Protein AF-0000000076592496 (afdb_homodimer)

Nearest PDB structures (foldseek):
  2bde-assembly1_A  TM=9.248E-01  e=2.151E-41  Legionella pneumophila
  4ohf-assembly3_C  TM=9.147E-01  e=2.835E-41  Legionella pneumophila subsp. pneumophila str. Philadelphia 1
  4ohf-assembly1_A  TM=8.888E-01  e=1.065E-40  Legionella pneumophila subsp. pneumophila str. Philadelphia 1
  6ddc-assembly1_A  TM=8.504E-01  e=8.341E-35  Homo sapiens
  6ddo-assembly1_B-2  TM=8.497E-01  e=4.130E-34  Homo sapiens

Radius of gyration: 36.66 Å; Cα contacts (8 Å, |Δi|>4): 1957; chains: 2; bounding box: 99×115×131 Å

Foldseek 3Di:
DPPPPDDPPDDPDDPPPDPPPVVVVVPPPPPPDDDDDDDDDDDPDDDDDPPCPVPPPPPPPPPPVPVPPPQPPAQFQDFADPDDDDFQVRDDPPDDDDPQLDWAFLAWAFLVLAFEEEEAVDCFLWNWGQVFLLVLLLQQLLVCCCPVVPADPCSNVDDDDSRADDFQWKAQQFVQKIFFAFQVRQTQWIDRLNHTDDPVRSCVVAVVDPDHDPSDPPRMDGRQDSNCGSLSNSLSVVSVVCVVPVPRRDPPPHSNVVSVSSVVSSVVCVPVCVSLVVCQVPVPSITGAHPLSQVLLVQLVVVNHAYEYDYLAALVSCQSSQQCRNPNDGDPRGDQVSQLSHAAYEYNAPFPCQAPPFDFKWWADNVPRDTAGADLQAHDDPPPVPVDPCVVRVVPCQLPPPCPPVPSGHTYMYYGHVVSVCRNSVNDAQCNYEYEEAGLRRTWASSCVRGNHAYEHAASLVSLLVVLCVVCVVLVVLLVVLVVVLVVLVVVLVVLVVCVVVVVDDPVCVVVSVVVSVVSVVVSVVSVVVSVVSVLVQQVSNPNRGRRNQDDPPGGISSVVSCSPTHRMYHNHNSSSSNDNSRDTDDRDDDDDPVCVVVVVVVPPD/DPPPPDDPPDDPDDPPPDPPPVVVVVPPPPPPDDDDPDDDDDYDDDDDPPPPPVPPPPPPPPPPPPVPPPQPPAQFQDFADPDDDDFQVRDDPPDDDDPQLDWAFLAWAFLVLAFAEEEAVECFLWNWGQVFLLVLLLQQLLVCCCPVVPADPCSNVDDDDSRADDFQWKAQQFVQKIFFAFQVRQTQWMDRLNHTDDPVRSCVVAVVDPDHDPSDPPRMDGRQDSNCGSLSNSLSVVSVVCVVPVPRHDPPPHSNVVSVSSVVSSVVCVPVCVSLVVCQVPVPSITGAHPLSQVLLVQCVVVNHAYEYDYLAALVSVQSSQQCRNPNDGDPRGDQVSQLSHAAYEYNAPFPCQAPPFDFKWWADNVPRDTAGADLQAHDDPDPVPVPPCVVRVVPCQLPPPCPPVPSGHTYMYYGHVVSVCRNSVNDAQCNYEYEEAGLVRTWASSCVRGNHAYEHAASLVSLLVVLCVVCVVLVVLLVVLVVVLVVLVVVLVVLVVCVVVVVDDPVCVVVSVVVSVVSVVVSVVSVVVSVVSVLVQQVSNPNRGRRNQDDPPGGISSVVSCSPTHRMYHNHNSSSSRDNSRDTDDRDDDDDPVCVVVVVVVPPD

InterPro domains:
  IPR008380 HAD-superfamily hydrolase, subfamily IG, 5'-nucleotidase [PF05761] (103-596)
  IPR008380 HAD-superfamily hydrolase, subfamily IG, 5'-nucleotidase [PTHR12103] (95-596)
  IPR008380 HAD-superfamily hydrolase, subfamily IG, 5'-nucleotidase [TIGR02244] (103-477)
  IPR016695 Purine 5'-nucleotidase [PIRSF017434] (98-598)
  IPR023214 HAD superfamily [G3DSA:3.40.50.1000] (99-148)
  IPR023214 HAD superfamily [G3DSA:3.40.50.1000] (265-487)
  IPR036412 HAD-like superfamily [SSF56784] (101-596)

Sequence (1212 aa):
MKLLQTQLHSRLARPSVCSQQLRASLRVCCSVSSSGNGSSSNGSNSSSTSSVSTAATATAATTTQRSAKQAIDYGVIPAPPSSRQAIWTEQVWGASPSLSRQIFCNRSLNMKQIKAIGFDMDYTLAQYKPDTFELLAHSQTVDKLVTAFGYPPELYDFKFDWRYMMRGLIIDKTRGNVIKVDRHKYVKVAYHGFRCLSSEERNAVYNHSAVRDDYEEPAYGMIDTLFSLAEAYLFMQLVELVDKAPGKLPNFSGYAGVYRDVRAAVDLCHRDGSLKRHVAANPSKYIHDDPHLVSMLQMYKRSGRQLFLATNSLWDYTHVVMNYLCGKRVGKAKNDEWLRMFDVVVVGCGKPGFFSERRPLFAVSTRDGALHNTDNGAPIIPLGEEDLPDDILGRGSTMSQLDLGEDDKAAVFQGGNYVDLHQMLGVRAGSEVLYVGDHIYGDILRSKKSLGWRTMLVVPELEQELAVAEATRATQFELKMLRNARSDLDTQIQRLEWAFKQREIPPEALLQNQEQLALLRAEREAVKDRHSRLLLEHHQAFHPIWGQLLKTGYQNSRYGHQIDRFACLYTSHVANLAFYSPDRAYGGRVDYMAHEDVMGLEGMQNMKLLQTQLHSRLARPSVCSQQLRASLRVCCSVSSSGNGSSSNGSNSSSTSSVSTAATATAATTTQRSAKQAIDYGVIPAPPSSRQAIWTEQVWGASPSLSRQIFCNRSLNMKQIKAIGFDMDYTLAQYKPDTFELLAHSQTVDKLVTAFGYPPELYDFKFDWRYMMRGLIIDKTRGNVIKVDRHKYVKVAYHGFRCLSSEERNAVYNHSAVRDDYEEPAYGMIDTLFSLAEAYLFMQLVELVDKAPGKLPNFSGYAGVYRDVRAAVDLCHRDGSLKRHVAANPSKYIHDDPHLVSMLQMYKRSGRQLFLATNSLWDYTHVVMNYLCGKRVGKAKNDEWLRMFDVVVVGCGKPGFFSERRPLFAVSTRDGALHNTDNGAPIIPLGEEDLPDDILGRGSTMSQLDLGEDDKAAVFQGGNYVDLHQMLGVRAGSEVLYVGDHIYGDILRSKKSLGWRTMLVVPELEQELAVAEATRATQFELKMLRNARSDLDTQIQRLEWAFKQREIPPEALLQNQEQLALLRAEREAVKDRHSRLLLEHHQAFHPIWGQLLKTGYQNSRYGHQIDRFACLYTSHVANLAFYSPDRAYGGRVDYMAHEDVMGLEGMQN

Secondary structure (DSSP, 8-state):
-TTTTSSTT-------GGGHHHHHTTSGGGTTTT-------------S-------------------------TTPPPPPPSS----TTTSPTTPPPPGGG-EEESS-EEGGG--EEEE-TBTTTBPBPIIIIIHHHHHHHHHHHHHTT---GGGGGPPP-TTS--TT-EEETTTTEEEEEBTT--EEEEEETTEEPPHHHHIIIIIS-SS-----TTTEEE--STTHHHHHHHHHHHHHHHHH-GGGSTT---HHHHHHHHHHHHHHHHHSSHHHHHHHH-HHHHB---TTHHHHHHHHHHTT-EEEEE-SS-HHHHHHHHHHHHH---GGG--SGGGGG-SEEEES--TTGGGT----EEEE-TTT--EEEEETTEEP--TT-TTS-HHHHTTT--TT-S---S--PPEEEEE--HHHHHHHHT--SGGGEEEEES-IIIIIIHIIIII--EEEEE-TTHHHHHHHHHHTHHHHHHHHHHHHHHHHHHHHHHHHHHHHHTT-S-GGGHHHHHHHHHHHHHHHHHHHHHHHHHHHHHHHHH-TTT--SSEETTEEBHHHHHHHHH-SEEES-GGGGGGS-TT-EEPPPPP--HHHHHTT-GGGG-/--STTSSTT-------GGGHHHHHHHSSTTTT-----------------------------------------TTPPPPPPSS----TTTSPTTPPPPGGG-EEESS-EEGGG--EEEE-TBTTTBPBPIIIIIHHHHHHHHHHHHHTT---GGGGGPPP-TTS--TT-EEETTTTEEEEEBTT--EEEEEETTEEPPHHHHIIIIIS-SS-----TTTEEE--STTHHHHHHHHHHHHHHHHH-GGGSTT---HHHHHHHHHHHHHHHHHSSHHHHHHHH-HHHHB---TTHHHHHHHHHHTT-EEEEE-SS-HHHHHHHHHHHHH---GGG--SGGGGG-SEEEES--TTGGGT----EEEE-TTT--EEEEETTEEP--TT-TTS-HHHHTTT--TT-S---S--PPEEEEE--HHHHHHHHT--SGGGEEEEES-IIIIIIHIIIII--EEEEE-TTHHHHHHHHHHTHHHHHHHHHHHHHHHHHHHHHHHHHHHHHTT-S-GGGHHHHHHHHHHHHHHHHHHHHHHHHHHHHHHHHH-TTT--SSEETTEEBHHHHHHHHH-SEEES-GGGGGGS-TT-EEPPPPP--HHHHHTT-GGGG-

Solvent-accessible surface area (backbone atoms only — not comparable to full-atom values): 67305 Å² total; per-residue (Å²): 135,84,71,90,74,66,76,87,71,73,80,85,72,76,80,82,67,80,69,62,70,67,57,61,76,64,56,68,79,69,72,74,72,83,73,87,74,88,73,94,78,78,92,73,87,89,90,79,89,68,79,72,69,72,74,74,73,74,74,78,74,73,71,71,69,68,72,72,72,73,74,76,68,53,45,63,67,53,72,66,57,83,59,82,70,74,34,47,90,68,42,60,85,87,64,74,68,54,79,67,42,40,75,32,27,51,40,63,42,54,32,74,60,39,51,33,42,34,33,27,42,77,53,31,73,42,41,67,33,51,87,43,41,40,48,48,53,40,52,52,25,46,50,35,34,32,74,74,66,57,36,55,72,70,54,78,70,62,80,85,66,72,38,74,54,65,61,41,30,34,36,34,29,74,81,39,32,41,34,38,36,20,67,84,68,44,64,78,45,41,23,52,30,92,42,71,54,49,72,67,55,42,32,62,69,57,63,65,38,62,65,79,78,84,79,46,75,84,58,23,44,77,28,55,40,83,80,38,38,41,56,52,53,50,49,28,52,49,42,44,45,38,71,76,38,59,82,61,45,69,81,67,64,55,42,43,40,52,48,50,51,52,53,50,22,45,51,47,37,68,67,72,35,60,60,55,52,54,36,54,74,40,43,74,71,27,38,61,68,48,71,44,45,58,59,29,44,48,50,42,45,72,70,65,38,43,30,32,39,52,25,61,52,44,61,74,61,46,54,45,53,44,21,35,72,65,64,68,26,54,73,86,64,47,68,72,67,59,34,49,61,28,57,34,34,30,22,33,30,48,64,51,47,22,66,79,41,86,45,72,39,26,38,42,39,86,87,77,61,50,76,37,69,34,58,88,74,34,72,58,71,56,89,86,52,68,80,52,54,66,82,77,46,35,64,82,27,49,77,82,35,48,75,58,50,103,53,74,44,32,56,42,32,34,38,18,28,54,67,53,51,29,59,61,68,70,54,84,39,29,63,24,29,36,40,35,22,38,33,53,61,53,48,26,40,45,36,30,75,67,39,41,30,37,26,31,36,32,37,35,53,48,42,54,52,52,52,47,50,62,73,39,46,68,57,54,50,48,47,52,51,38,51,52,49,40,52,52,41,49,52,52,48,50,49,51,50,48,34,59,74,66,66,65,57,53,79,90,48,42,63,61,52,49,52,49,48,51,50,49,51,52,49,38,51,52,42,50,51,50,40,52,53,51,48,49,51,56,30,39,67,50,16,76,84,76,23,44,69,51,33,42,86,56,35,33,6,38,44,33,43,47,43,60,72,48,24,27,25,37,26,28,48,62,45,37,58,34,52,42,61,82,61,41,66,45,67,37,53,70,60,79,53,50,62,42,53,75,70,47,62,63,28,68,74,121,139,81,74,89,74,70,76,86,68,76,80,85,72,76,83,81,64,81,68,59,70,63,55,62,75,61,55,66,78,68,73,74,68,86,81,83,84,85,76,91,82,85,89,88,88,88,89,73,88,72,75,71,73,71,70,76,72,76,70,79,73,72,73,71,71,66,71,72,71,74,72,77,67,54,45,63,68,55,72,62,57,84,61,81,68,75,35,47,88,67,43,63,87,88,63,74,70,56,79,66,44,41,76,32,27,54,40,63,42,53,33,75,60,40,51,33,42,33,34,27,43,79,53,31,74,43,41,65,33,52,86,43,41,41,49,50,52,40,53,51,26,45,50,34,34,31,73,74,67,56,36,55,72,70,55,76,69,62,78,84,65,74,38,74,54,65,59,44,32,36,35,34,29,73,80,40,31,41,34,38,36,19,66,84,68,44,63,78,45,41,24,51,30,92,43,70,53,49,72,67,55,42,33,63,70,58,62,65,37,62,66,79,77,83,79,45,75,84,59,23,44,77,27,57,39,83,82,38,38,42,55,52,52,49,49,30,53,48,42,45,46,39,72,76,39,58,81,60,45,70,81,67,64,55,42,42,42,52,47,50,51,51,54,50,23,45,50,45,36,67,69,72,35,62,59,55,52,54,38,54,72,39,45,76,70,27,38,61,66,48,71,44,43,59,59,29,44,50,50,43,45,73,71,66,38,43,30,32,38,52,25,60,50,44,62,74,59,46,54,44,54,44,22,34,72,62,66,69,27,55,74,87,64,46,68,71,68,58,34,48,61,27,57,34,33,32,22,34,30,48,64,51,47,22,66,78,41,88,47,73,40,24,38,42,39,87,87,77,60,50,76,38,69,33,58,88,77,33,69,58,70,55,91,86,51,69,78,54,57,66,82,76,42,38,62,82,26,49,78,81,35,48,73,57,49,103,54,72,45,32,56,42,31,34,39,17,29,55,66,53,50,29,60,61,70,70,53,84,37,30,63,26,29,36,38,34,23,38,33,54,61,53,48,26,40,45,37,29,76,67,39,41,31,38,26,30,36,32,37,36,54,48,41,54,53,51,53,47,51,64,74,39,45,67,59,54,50,50,47,52,51,36,52,51,50,41,52,53,42,47,53,53,47,50,50,53,51,48,33,59,75,67,64,67,60,53,79,89,48,43,65,61,51,50,52,49,48,50,50,50,53,51,50,38,49,51,42,48,50,51,40,53,52,50,49,50,52,56,30,39,67,50,17,76,84,75,23,44,68,51,32,43,86,55,33,32,7,40,44,32,43,47,44,60,72,47,25,26,25,38,26,28,48,63,44,36,59,31,54,42,63,79,61,42,64,46,67,37,53,70,60,77,55,51,64,42,53,74,68,48,63,65,28,68,75,121

Organism: Tetradesmus obliquus (NCBI:txid3088)

pLDDT: mean 81.28, std 25.03, range [15.9, 98.56]

Structure (mmCIF, N/CA/C/O backbone):
data_AF-0000000076592496-model_v1
#
loop_
_entity.id
_entity.type
_entity.pdbx_description
1 polymer "5'-nucleotidase"
#
loop_
_atom_site.group_PDB
_atom_site.id
_atom_site.type_symbol
_atom_site.label_atom_id
_atom_site.label_alt_id
_atom_site.label_comp_id
_atom_site.label_asym_id
_atom_site.label_entity_id
_atom_site.label_seq_id
_atom_site.pdbx_PDB_ins_code
_atom_site.Cartn_x
_atom_site.Cartn_y
_atom_site.Cartn_z
_atom_site.occupancy
_atom_site.B_iso_or_equiv
_atom_site.auth_seq_id
_atom_site.auth_comp_id
_atom_site.auth_asym_id
_atom_site.auth_atom_id
_atom_site.pdbx_PDB_model_num
ATOM 1 N N . MET A 1 1 ? -12.195 -58.344 -6.844 1 19.77 1 MET A N 1
ATOM 2 C CA . MET A 1 1 ? -13.336 -59.156 -6.418 1 19.77 1 MET A CA 1
ATOM 3 C C . MET A 1 1 ? -13.625 -58.938 -4.934 1 19.77 1 MET A C 1
ATOM 5 O O . MET A 1 1 ? -12.812 -58.375 -4.215 1 19.77 1 MET A O 1
ATOM 9 N N . LYS A 1 2 ? -14.148 -60.031 -4.012 1 22.3 2 LYS A N 1
ATOM 10 C CA . LYS A 1 2 ? -15.07 -60.094 -2.887 1 22.3 2 LYS A CA 1
ATOM 11 C C . LYS A 1 2 ? -14.422 -59.562 -1.611 1 22.3 2 LYS A C 1
ATOM 13 O O . LYS A 1 2 ? -15.078 -58.938 -0.785 1 22.3 2 LYS A O 1
ATOM 18 N N . LEU A 1 3 ? -13.305 -60.094 -1.24 1 20.16 3 LEU A N 1
ATOM 19 C CA . LEU A 1 3 ? -12.922 -60.219 0.161 1 20.16 3 LEU A CA 1
ATOM 20 C C . LEU A 1 3 ? -12.469 -58.906 0.733 1 20.16 3 LEU A C 1
ATOM 22 O O . LEU A 1 3 ? -12.617 -58.656 1.931 1 20.16 3 LEU A O 1
ATOM 26 N N . LEU A 1 4 ? -11.516 -58.25 0.056 1 20.33 4 LEU A N 1
ATOM 27 C CA . LEU A 1 4 ? -10.633 -57.344 0.769 1 20.33 4 LEU A CA 1
ATOM 28 C C . LEU A 1 4 ? -11.359 -56.062 1.142 1 20.33 4 LEU A C 1
ATOM 30 O O . LEU A 1 4 ? -10.961 -54.969 0.724 1 20.33 4 LEU A O 1
ATOM 34 N N . GLN A 1 5 ? -12.852 -56 0.974 1 20.48 5 GLN A N 1
ATOM 35 C CA . GLN A 1 5 ? -13.781 -54.875 1.119 1 20.48 5 GLN A CA 1
ATOM 36 C C . GLN A 1 5 ? -13.82 -54.375 2.561 1 20.48 5 GLN A C 1
ATOM 38 O O . GLN A 1 5 ? -14.492 -53.406 2.863 1 20.48 5 GLN A O 1
ATOM 43 N N . THR A 1 6 ? -13.555 -55.25 3.555 1 21.34 6 THR A N 1
ATOM 44 C CA . THR A 1 6 ? -14.156 -55.156 4.883 1 21.34 6 THR A CA 1
ATOM 45 C C . THR A 1 6 ? -13.562 -54 5.676 1 21.34 6 THR A C 1
ATOM 47 O O . THR A 1 6 ? -14.273 -53.312 6.391 1 21.34 6 THR A O 1
ATOM 50 N N . GLN A 1 7 ? -12.219 -53.969 5.957 1 20.95 7 GLN A N 1
ATOM 51 C CA . GLN A 1 7 ? -11.703 -53.594 7.273 1 20.95 7 GLN A CA 1
ATOM 52 C C . GLN A 1 7 ? -11.719 -52.094 7.469 1 20.95 7 GLN A C 1
ATOM 54 O O . GLN A 1 7 ? -11.414 -51.594 8.555 1 20.95 7 GLN A O 1
ATOM 59 N N . LEU A 1 8 ? -11.586 -51.281 6.453 1 22.09 8 LEU A N 1
ATOM 60 C CA . LEU A 1 8 ? -11.031 -49.969 6.77 1 22.09 8 LEU A CA 1
ATOM 61 C C . LEU A 1 8 ? -12.062 -49.094 7.48 1 22.09 8 LEU A C 1
ATOM 63 O O . LEU A 1 8 ? -12.188 -47.906 7.184 1 22.09 8 LEU A O 1
ATOM 67 N N . HIS A 1 9 ? -13.312 -49.594 7.906 1 23.2 9 HIS A N 1
ATOM 68 C CA . HIS A 1 9 ? -14.445 -48.781 8.359 1 23.2 9 HIS A CA 1
ATOM 69 C C . HIS A 1 9 ? -14.156 -48.125 9.711 1 23.2 9 HIS A C 1
ATOM 71 O O . HIS A 1 9 ? -15.062 -47.594 10.344 1 23.2 9 HIS A O 1
ATOM 77 N N . SER A 1 10 ? -13.18 -48.625 10.492 1 22.69 10 SER A N 1
ATOM 78 C CA . SER A 1 10 ? -13.43 -48.469 11.922 1 22.69 10 SER A CA 1
ATOM 79 C C . SER A 1 10 ? -13.711 -47.031 12.289 1 22.69 10 SER A C 1
ATOM 81 O O . SER A 1 10 ? -14.742 -46.719 12.875 1 22.69 10 SER A O 1
ATOM 83 N N . ARG A 1 11 ? -12.906 -46.281 13.328 1 22.69 11 ARG A N 1
ATOM 84 C CA . ARG A 1 11 ? -12.961 -45.656 14.656 1 22.69 11 ARG A CA 1
ATOM 85 C C . ARG A 1 11 ? -12.984 -44.156 14.57 1 22.69 11 ARG A C 1
ATOM 87 O O . ARG A 1 11 ? -11.93 -43.5 14.547 1 22.69 11 ARG A O 1
ATOM 94 N N . LEU A 1 12 ? -13.688 -43.469 13.703 1 26.48 12 LEU A N 1
ATOM 95 C CA . LEU A 1 12 ? -13.547 -42.031 13.742 1 26.48 12 LEU A CA 1
ATOM 96 C C . LEU A 1 12 ? -14.031 -41.469 15.078 1 26.48 12 LEU A C 1
ATOM 98 O O . LEU A 1 12 ? -15.234 -41.281 15.281 1 26.48 12 LEU A O 1
ATOM 102 N N . ALA A 1 13 ? -13.695 -42.062 16.312 1 23.81 13 ALA A N 1
ATOM 103 C CA . ALA A 1 13 ? -14.219 -41.562 17.578 1 23.81 13 ALA A CA 1
ATOM 104 C C . ALA A 1 13 ? -13.859 -40.094 17.766 1 23.81 13 ALA A C 1
ATOM 106 O O . ALA A 1 13 ? -12.789 -39.656 17.344 1 23.81 13 ALA A O 1
ATOM 107 N N . ARG A 1 14 ? -14.758 -39.281 18.25 1 28.3 14 ARG A N 1
ATOM 108 C CA . ARG A 1 14 ? -14.945 -37.875 18.531 1 28.3 14 ARG A CA 1
ATOM 109 C C . ARG A 1 14 ? -13.953 -37.375 19.578 1 28.3 14 ARG A C 1
ATOM 111 O O . ARG A 1 14 ? -13.93 -37.875 20.703 1 28.3 14 ARG A O 1
ATOM 118 N N . PRO A 1 15 ? -12.633 -37.125 19.406 1 27.03 15 PRO A N 1
ATOM 119 C CA . PRO A 1 15 ? -12.031 -36.719 20.672 1 27.03 15 PRO A CA 1
ATOM 120 C C . PRO A 1 15 ? -12.742 -35.5 21.281 1 27.03 15 PRO A C 1
ATOM 122 O O . PRO A 1 15 ? -13.305 -34.688 20.562 1 27.03 15 PRO A O 1
ATOM 125 N N . SER A 1 16 ? -13.414 -35.562 22.547 1 25.66 16 SER A N 1
ATOM 126 C CA . SER A 1 16 ? -14.078 -34.656 23.484 1 25.66 16 SER A CA 1
ATOM 127 C C . SER A 1 16 ? -13.234 -33.438 23.75 1 25.66 16 SER A C 1
ATOM 129 O O . SER A 1 16 ? -13.539 -32.656 24.656 1 25.66 16 SER A O 1
ATOM 131 N N . VAL A 1 17 ? -12.102 -33.219 23.188 1 24.44 17 VAL A N 1
ATOM 132 C CA . VAL A 1 17 ? -11.148 -32.406 23.906 1 24.44 17 VAL A CA 1
ATOM 133 C C . VAL A 1 17 ? -11.688 -30.984 24.047 1 24.44 17 VAL A C 1
ATOM 135 O O . VAL A 1 17 ? -11.703 -30.422 25.141 1 24.44 17 VAL A O 1
ATOM 138 N N . CYS A 1 18 ? -11.625 -30.062 23.062 1 26.5 18 CYS A N 1
ATOM 139 C CA . CYS A 1 18 ? -11.148 -28.703 23.281 1 26.5 18 CYS A CA 1
ATOM 140 C C . CYS A 1 18 ? -12.289 -27.781 23.672 1 26.5 18 CYS A C 1
ATOM 142 O O . CYS A 1 18 ? -12.148 -26.547 23.641 1 26.5 18 CYS A O 1
ATOM 144 N N . SER A 1 19 ? -13.523 -28.234 23.969 1 27.52 19 SER A N 1
ATOM 145 C CA . SER A 1 19 ? -14.578 -27.281 24.328 1 27.52 19 SER A CA 1
ATOM 146 C C . SER A 1 19 ? -14.273 -26.578 25.641 1 27.52 19 SER A C 1
ATOM 148 O O . SER A 1 19 ? -14.93 -25.594 25.984 1 27.52 19 SER A O 1
ATOM 150 N N . GLN A 1 20 ? -13.562 -27.219 26.594 1 26.38 20 GLN A N 1
ATOM 151 C CA . GLN A 1 20 ? -13.602 -26.734 27.969 1 26.38 20 GLN A CA 1
ATOM 152 C C . GLN A 1 20 ? -12.93 -25.375 28.094 1 26.38 20 GLN A C 1
ATOM 154 O O . GLN A 1 20 ? -13.273 -24.594 28.984 1 26.38 20 GLN A O 1
ATOM 159 N N . GLN A 1 21 ? -11.883 -25.156 27.375 1 26.3 21 GLN A N 1
ATOM 160 C CA . GLN A 1 21 ? -11.141 -23.984 27.812 1 26.3 21 GLN A CA 1
ATOM 161 C C . GLN A 1 21 ? -11.875 -22.703 27.453 1 26.3 21 GLN A C 1
ATOM 163 O O . GLN A 1 21 ? -11.578 -21.625 27.984 1 26.3 21 GLN A O 1
ATOM 168 N N . LEU A 1 22 ? -12.719 -22.734 26.438 1 28.8 22 LEU A N 1
ATOM 169 C CA . LEU A 1 22 ? -13.32 -21.438 26.109 1 28.8 22 LEU A CA 1
ATOM 170 C C . LEU A 1 22 ? -14.414 -21.078 27.109 1 28.8 22 LEU A C 1
ATOM 172 O O . LEU A 1 22 ? -14.922 -19.953 27.109 1 28.8 22 LEU A O 1
ATOM 176 N N . ARG A 1 23 ? -15.086 -22.078 27.844 1 26.06 23 ARG A N 1
ATOM 177 C CA . ARG A 1 23 ? -16.172 -21.719 28.766 1 26.06 23 ARG A CA 1
ATOM 178 C C . ARG A 1 23 ? -15.633 -20.906 29.938 1 26.06 23 ARG A C 1
ATOM 180 O O . ARG A 1 23 ? -16.375 -20.125 30.547 1 26.06 23 ARG A O 1
ATOM 187 N N . ALA A 1 24 ? -14.469 -21.297 30.531 1 27.55 24 ALA A N 1
ATOM 188 C CA . ALA A 1 24 ? -14.133 -20.688 31.812 1 27.55 24 ALA A CA 1
ATOM 189 C C . ALA A 1 24 ? -13.984 -19.172 31.672 1 27.55 24 ALA A C 1
ATOM 191 O O . ALA A 1 24 ? -14.359 -18.422 32.562 1 27.55 24 ALA A O 1
ATOM 192 N N . SER A 1 25 ? -13.227 -18.766 30.594 1 27.38 25 SER A N 1
ATOM 193 C CA . SER A 1 25 ? -12.875 -17.359 30.688 1 27.38 25 SER A CA 1
ATOM 194 C C . SER A 1 25 ? -14.102 -16.469 30.453 1 27.38 25 SER A C 1
ATOM 196 O O . SER A 1 25 ? -14.023 -15.25 30.594 1 27.38 25 SER A O 1
ATOM 198 N N . LEU A 1 26 ? -15.18 -17.062 29.906 1 26.59 26 LEU A N 1
ATOM 199 C CA . LEU A 1 26 ? -16.25 -16.078 29.734 1 26.59 26 LEU A CA 1
ATOM 200 C C . LEU A 1 26 ? -17 -15.867 31.031 1 26.59 26 LEU A C 1
ATOM 202 O O . LEU A 1 26 ? -17.969 -15.109 31.078 1 26.59 26 LEU A O 1
ATOM 206 N N . ARG A 1 27 ? -17.016 -16.922 32.062 1 26 27 ARG A N 1
ATOM 207 C CA . ARG A 1 27 ? -17.891 -16.781 33.219 1 26 27 ARG A CA 1
ATOM 208 C C . ARG A 1 27 ? -17.531 -15.531 34.031 1 26 27 ARG A C 1
ATOM 210 O O . ARG A 1 27 ? -18.109 -15.297 35.094 1 26 27 ARG A O 1
ATOM 217 N N . VAL A 1 28 ? -16.281 -15.016 34 1 23.67 28 VAL A N 1
ATOM 218 C CA . VAL A 1 28 ? -16.047 -14.117 35.125 1 23.67 28 VAL A CA 1
ATOM 219 C C . VAL A 1 28 ? -17.156 -13.094 35.219 1 23.67 28 VAL A C 1
ATOM 221 O O . VAL A 1 28 ? -17.625 -12.758 36.312 1 23.67 28 VAL A O 1
ATOM 224 N N . CYS A 1 29 ? -17.578 -12.438 34.094 1 22.77 29 CYS A N 1
ATOM 225 C CA . CYS A 1 29 ? -18.094 -11.133 34.531 1 22.77 29 CYS A CA 1
ATOM 226 C C . CYS A 1 29 ? -19.531 -11.234 35 1 22.77 29 CYS A C 1
ATOM 228 O O . CYS A 1 29 ? -20.141 -10.219 35.344 1 22.77 29 CYS A O 1
ATOM 230 N N . CYS A 1 30 ? -20.281 -12.383 34.75 1 21.09 30 CYS A N 1
ATOM 231 C CA . CYS A 1 30 ? -21.688 -12.094 34.938 1 21.09 30 CYS A CA 1
ATOM 232 C C . CYS A 1 30 ? -22.047 -12.18 36.438 1 21.09 30 CYS A C 1
ATOM 234 O O . CYS A 1 30 ? -23.234 -12.102 36.781 1 21.09 30 CYS A O 1
ATOM 236 N N . SER A 1 31 ? -21.297 -12.844 37.312 1 21.41 31 SER A N 1
ATOM 237 C CA . SER A 1 31 ? -21.953 -13.391 38.5 1 21.41 31 SER A CA 1
ATOM 238 C C . SER A 1 31 ? -22.469 -12.281 39.406 1 21.41 31 SER A C 1
ATOM 240 O O . SER A 1 31 ? -22.875 -12.539 40.531 1 21.41 31 SER A O 1
ATOM 242 N N . VAL A 1 32 ? -22.656 -10.945 39.156 1 19.58 32 VAL A N 1
ATOM 243 C CA . VAL A 1 32 ? -22.75 -10.133 40.375 1 19.58 32 VAL A CA 1
ATOM 244 C C . VAL A 1 32 ? -24.062 -10.43 41.094 1 19.58 32 VAL A C 1
ATOM 246 O O . VAL A 1 32 ? -24.172 -10.258 42.312 1 19.58 32 VAL A O 1
ATOM 249 N N . SER A 1 33 ? -25.297 -10.625 40.5 1 18.69 33 SER A N 1
ATOM 250 C CA . SER A 1 33 ? -26.328 -9.852 41.188 1 18.69 33 SER A CA 1
ATOM 251 C C . SER A 1 33 ? -26.875 -10.602 42.375 1 18.69 33 SER A C 1
ATOM 253 O O . SER A 1 33 ? -27.625 -10.031 43.188 1 18.69 33 SER A O 1
ATOM 255 N N . SER A 1 34 ? -27.141 -11.883 42.531 1 18.92 34 SER A N 1
ATOM 256 C CA . SER A 1 34 ? -28.375 -12.188 43.25 1 18.92 34 SER A CA 1
ATOM 257 C C . SER A 1 34 ? -28.156 -12.227 44.75 1 18.92 34 SER A C 1
ATOM 259 O O . SER A 1 34 ? -29 -12.734 45.5 1 18.92 34 SER A O 1
ATOM 261 N N . SER A 1 35 ? -27.438 -11.242 45.5 1 17.16 35 SER A N 1
ATOM 262 C CA . SER A 1 35 ? -26.969 -11.727 46.781 1 17.16 35 SER A CA 1
ATOM 263 C C . SER A 1 35 ? -28.125 -12 47.75 1 17.16 35 SER A C 1
ATOM 265 O O . SER A 1 35 ? -28.188 -13.055 48.375 1 17.16 35 SER A O 1
ATOM 267 N N . GLY A 1 36 ? -28.922 -11.008 48.438 1 16.64 36 GLY A N 1
ATOM 268 C CA . GLY A 1 36 ? -28.797 -10.945 49.906 1 16.64 36 GLY A CA 1
ATOM 269 C C . GLY A 1 36 ? -29.906 -11.68 50.625 1 16.64 36 GLY A C 1
ATOM 270 O O . GLY A 1 36 ? -31.094 -11.445 50.344 1 16.64 36 GLY A O 1
ATOM 271 N N . ASN A 1 37 ? -29.797 -12.75 51.25 1 17.2 37 ASN A N 1
ATOM 272 C CA . ASN A 1 37 ? -30.547 -13.789 51.938 1 17.2 37 ASN A CA 1
ATOM 273 C C . ASN A 1 37 ? -30.984 -13.32 53.344 1 17.2 37 ASN A C 1
ATOM 275 O O . ASN A 1 37 ? -31.406 -14.133 54.156 1 17.2 37 ASN A O 1
ATOM 279 N N . GLY A 1 38 ? -31.094 -11.977 53.812 1 16.7 38 GLY A N 1
ATOM 280 C CA . GLY A 1 38 ? -30.906 -11.984 55.25 1 16.7 38 GLY A CA 1
ATOM 281 C C . GLY A 1 38 ? -32.094 -12.594 56 1 16.7 38 GLY A C 1
ATOM 282 O O . GLY A 1 38 ? -33.219 -12.453 55.594 1 16.7 38 GLY A O 1
ATOM 283 N N . SER A 1 39 ? -31.984 -13.391 57.031 1 16.95 39 SER A N 1
ATOM 284 C CA . SER A 1 39 ? -32.594 -14.445 57.844 1 16.95 39 SER A CA 1
ATOM 285 C C . SER A 1 39 ? -33.344 -13.859 59.062 1 16.95 39 SER A C 1
ATOM 287 O O . SER A 1 39 ? -34 -14.594 59.781 1 16.95 39 SER A O 1
ATOM 289 N N . SER A 1 40 ? -33.344 -12.508 59.531 1 16.66 40 SER A N 1
ATOM 290 C CA . SER A 1 40 ? -33.219 -12.43 61 1 16.66 40 SER A CA 1
ATOM 291 C C . SER A 1 40 ? -34.531 -12.727 61.688 1 16.66 40 SER A C 1
ATOM 293 O O . SER A 1 40 ? -35.562 -12.164 61.344 1 16.66 40 SER A O 1
ATOM 295 N N . SER A 1 41 ? -34.688 -13.703 62.5 1 16.25 41 SER A N 1
ATOM 296 C CA . SER A 1 41 ? -35.688 -14.461 63.25 1 16.25 41 SER A CA 1
ATOM 297 C C . SER A 1 41 ? -36.25 -13.664 64.438 1 16.25 41 SER A C 1
ATOM 299 O O . SER A 1 41 ? -37.438 -13.523 64.562 1 16.25 41 SER A O 1
ATOM 301 N N . ASN A 1 42 ? -35.625 -13.43 65.688 1 15.91 42 ASN A N 1
ATOM 302 C CA . ASN A 1 42 ? -36.062 -14.117 66.875 1 15.91 42 ASN A CA 1
ATOM 303 C C . ASN A 1 42 ? -36.75 -13.156 67.875 1 15.91 42 ASN A C 1
ATOM 305 O O . ASN A 1 42 ? -37.406 -13.594 68.812 1 15.91 42 ASN A O 1
ATOM 309 N N . GLY A 1 43 ? -36.594 -11.781 68.188 1 16.38 43 GLY A N 1
ATOM 310 C CA . GLY A 1 43 ? -36.438 -11.375 69.562 1 16.38 43 GLY A CA 1
ATOM 311 C C . GLY A 1 43 ? -37.719 -11.328 70.375 1 16.38 43 GLY A C 1
ATOM 312 O O . GLY A 1 43 ? -38.719 -10.75 69.875 1 16.38 43 GLY A O 1
ATOM 313 N N . SER A 1 44 ? -38.094 -12.156 71.438 1 17.27 44 SER A N 1
ATOM 314 C CA . SER A 1 44 ? -39.188 -12.188 72.375 1 17.27 44 SER A CA 1
ATOM 315 C C . SER A 1 44 ? -39 -11.133 73.5 1 17.27 44 SER A C 1
ATOM 317 O O . SER A 1 44 ? -39.844 -11 74.375 1 17.27 44 SER A O 1
ATOM 319 N N . ASN A 1 45 ? -37.969 -10.477 73.75 1 15.95 45 ASN A N 1
ATOM 320 C CA . ASN A 1 45 ? -37.812 -10.172 75.188 1 15.95 45 ASN A CA 1
ATOM 321 C C . ASN A 1 45 ? -38.969 -9.32 75.688 1 15.95 45 ASN A C 1
ATOM 323 O O . ASN A 1 45 ? -39.625 -8.656 74.938 1 15.95 45 ASN A O 1
ATOM 327 N N . SER A 1 46 ? -39.281 -9.164 77.25 1 19.22 46 SER A N 1
ATOM 328 C CA . SER A 1 46 ? -39.875 -8.82 78.562 1 19.22 46 SER A CA 1
ATOM 329 C C . SER A 1 46 ? -39.875 -7.312 78.75 1 19.22 46 SER A C 1
ATOM 331 O O . SER A 1 46 ? -39.25 -6.566 78 1 19.22 46 SER A O 1
ATOM 333 N N . SER A 1 47 ? -39.906 -6.867 80.125 1 19.17 47 SER A N 1
ATOM 334 C CA . SER A 1 47 ? -40.531 -5.859 81 1 19.17 47 SER A CA 1
ATOM 335 C C . SER A 1 47 ? -39.875 -4.492 80.812 1 19.17 47 SER A C 1
ATOM 337 O O . SER A 1 47 ? -40.562 -3.479 80.688 1 19.17 47 SER A O 1
ATOM 339 N N . SER A 1 48 ? -38.75 -4.324 81.625 1 18.64 48 SER A N 1
ATOM 340 C CA . SER A 1 48 ? -37.969 -3.297 82.312 1 18.64 48 SER A CA 1
ATOM 341 C C . SER A 1 48 ? -37.5 -2.223 81.312 1 18.64 48 SER A C 1
ATOM 343 O O . SER A 1 48 ? -37.5 -2.441 80.125 1 18.64 48 SER A O 1
ATOM 345 N N . THR A 1 49 ? -36.875 -1.081 81.812 1 19.97 49 THR A N 1
ATOM 346 C CA . THR A 1 49 ? -36.5 0.322 81.688 1 19.97 49 THR A CA 1
ATOM 347 C C . THR A 1 49 ? -35.562 0.529 80.5 1 19.97 49 THR A C 1
ATOM 349 O O . THR A 1 49 ? -35.125 1.646 80.25 1 19.97 49 THR A O 1
ATOM 352 N N . SER A 1 50 ? -35.062 -0.629 80.062 1 18.81 50 SER A N 1
ATOM 353 C CA . SER A 1 50 ? -33.688 -0.797 79.688 1 18.81 50 SER A CA 1
ATOM 354 C C . SER A 1 50 ? -33.344 0.044 78.438 1 18.81 50 SER A C 1
ATOM 356 O O . SER A 1 50 ? -34.156 0.134 77.5 1 18.81 50 SER A O 1
ATOM 358 N N . SER A 1 51 ? -32.188 0.899 78.625 1 19.92 51 SER A N 1
ATOM 359 C CA . SER A 1 51 ? -31.656 2.1 78 1 19.92 51 SER A CA 1
ATOM 360 C C . SER A 1 51 ? -31.484 1.91 76.5 1 19.92 51 SER A C 1
ATOM 362 O O . SER A 1 51 ? -30.719 1.04 76.062 1 19.92 51 SER A O 1
ATOM 364 N N . VAL A 1 52 ? -32.5 2.053 75.875 1 19.25 52 VAL A N 1
ATOM 365 C CA . VAL A 1 52 ? -32.906 1.652 74.5 1 19.25 52 VAL A CA 1
ATOM 366 C C . VAL A 1 52 ? -31.891 2.189 73.5 1 19.25 52 VAL A C 1
ATOM 368 O O . VAL A 1 52 ? -31.969 3.35 73.125 1 19.25 52 VAL A O 1
ATOM 371 N N . SER A 1 53 ? -30.516 2.033 74 1 18.44 53 SER A N 1
ATOM 372 C CA . SER A 1 53 ? -29.562 2.818 73.188 1 18.44 53 SER A CA 1
ATOM 373 C C . SER A 1 53 ? -29.688 2.494 71.75 1 18.44 53 SER A C 1
ATOM 375 O O . SER A 1 53 ? -29.453 1.356 71.312 1 18.44 53 SER A O 1
ATOM 377 N N . THR A 1 54 ? -30.766 2.865 71.188 1 18.84 54 THR A N 1
ATOM 378 C CA . THR A 1 54 ? -31.156 2.578 69.812 1 18.84 54 THR A CA 1
ATOM 379 C C . THR A 1 54 ? -29.984 2.842 68.875 1 18.84 54 THR A C 1
ATOM 381 O O . THR A 1 54 ? -29.609 3.992 68.625 1 18.84 54 THR A O 1
ATOM 384 N N . ALA A 1 55 ? -28.938 1.977 69 1 20.86 55 ALA A N 1
ATOM 385 C CA . ALA A 1 55 ? -27.75 2.266 68.25 1 20.86 55 ALA A CA 1
ATOM 386 C C . ALA A 1 55 ? -28.109 2.416 66.75 1 20.86 55 ALA A C 1
ATOM 388 O O . ALA A 1 55 ? -28.828 1.583 66.188 1 20.86 55 ALA A O 1
ATOM 389 N N . ALA A 1 56 ? -28 3.652 66.188 1 20.31 56 ALA A N 1
ATOM 390 C CA . ALA A 1 56 ? -28.125 4.262 64.875 1 20.31 56 ALA A CA 1
ATOM 391 C C . ALA A 1 56 ? -27.375 3.461 63.812 1 20.31 56 ALA A C 1
ATOM 393 O O . ALA A 1 56 ? -26.141 3.385 63.844 1 20.31 56 ALA A O 1
ATOM 394 N N . THR A 1 57 ? -27.688 2.287 63.688 1 19.44 57 THR A N 1
ATOM 395 C CA . THR A 1 57 ? -26.875 1.52 62.75 1 19.44 57 THR A CA 1
ATOM 396 C C . THR A 1 57 ? -26.672 2.289 61.438 1 19.44 57 THR A C 1
ATOM 398 O O . THR A 1 57 ? -27.641 2.701 60.812 1 19.44 57 THR A O 1
ATOM 401 N N . ALA A 1 58 ? -25.516 2.973 61.25 1 20.48 58 ALA A N 1
ATOM 402 C CA . ALA A 1 58 ? -25.047 3.725 60.094 1 20.48 58 ALA A CA 1
ATOM 403 C C . ALA A 1 58 ? -25.109 2.873 58.844 1 20.48 58 ALA A C 1
ATOM 405 O O . ALA A 1 58 ? -24.422 1.853 58.719 1 20.48 58 ALA A O 1
ATOM 406 N N . THR A 1 59 ? -26.219 2.561 58.375 1 21.2 59 THR A N 1
ATOM 407 C CA . THR A 1 59 ? -26.297 1.891 57.062 1 21.2 59 THR A CA 1
ATOM 408 C C . THR A 1 59 ? -25.25 2.439 56.125 1 21.2 59 THR A C 1
ATOM 410 O O . THR A 1 59 ? -25.172 3.648 55.875 1 21.2 59 THR A O 1
ATOM 413 N N . ALA A 1 60 ? -24.094 1.854 56.031 1 23.02 60 ALA A N 1
ATOM 414 C CA . ALA A 1 60 ? -23.016 2.215 55.094 1 23.02 60 ALA A CA 1
ATOM 415 C C . ALA A 1 60 ? -23.547 2.408 53.688 1 23.02 60 ALA A C 1
ATOM 417 O O . ALA A 1 60 ? -24.078 1.474 53.094 1 23.02 60 ALA A O 1
ATOM 418 N N . ALA A 1 61 ? -24.062 3.574 53.344 1 23.05 61 ALA A N 1
ATOM 419 C CA . ALA A 1 61 ? -24.281 4.09 52 1 23.05 61 ALA A CA 1
ATOM 420 C C . ALA A 1 61 ? -23.125 3.734 51.062 1 23.05 61 ALA A C 1
ATOM 422 O O . ALA A 1 61 ? -22.031 4.289 51.188 1 23.05 61 ALA A O 1
ATOM 423 N N . THR A 1 62 ? -22.891 2.471 50.844 1 25.05 62 THR A N 1
ATOM 424 C CA . THR A 1 62 ? -21.875 2.199 49.844 1 25.05 62 THR A CA 1
ATOM 425 C C . THR A 1 62 ? -22.125 3.025 48.594 1 25.05 62 THR A C 1
ATOM 427 O O . THR A 1 62 ? -23.156 2.881 47.938 1 25.05 62 THR A O 1
ATOM 430 N N . THR A 1 63 ? -21.688 4.281 48.594 1 23.25 63 THR A N 1
ATOM 431 C CA . THR A 1 63 ? -21.578 5.117 47.406 1 23.25 63 THR A CA 1
ATOM 432 C C . THR A 1 63 ? -20.984 4.332 46.25 1 23.25 63 THR A C 1
ATOM 434 O O . THR A 1 63 ? -19.812 3.953 46.312 1 23.25 63 THR A O 1
ATOM 437 N N . THR A 1 64 ? -21.734 3.391 45.781 1 26.88 64 THR A N 1
ATOM 438 C CA . THR A 1 64 ? -21.266 2.885 44.469 1 26.88 64 THR A CA 1
ATOM 439 C C . THR A 1 64 ? -20.875 4.035 43.562 1 26.88 64 THR A C 1
ATOM 441 O O . THR A 1 64 ? -21.734 4.805 43.125 1 26.88 64 THR A O 1
ATOM 444 N N . GLN A 1 65 ? -19.844 4.711 43.875 1 21.62 65 GLN A N 1
ATOM 445 C CA . GLN A 1 65 ? -19.266 5.605 42.906 1 21.62 65 GLN A CA 1
ATOM 446 C C . GLN A 1 65 ? -19.234 4.961 41.5 1 21.62 65 GLN A C 1
ATOM 448 O O . GLN A 1 65 ? -18.453 4.027 41.281 1 21.62 65 GLN A O 1
ATOM 453 N N . ARG A 1 66 ? -20.422 4.836 40.938 1 28.48 66 ARG A N 1
ATOM 454 C CA . ARG A 1 66 ? -20.406 4.629 39.5 1 28.48 66 ARG A CA 1
ATOM 455 C C . ARG A 1 66 ? -19.328 5.469 38.812 1 28.48 66 ARG A C 1
ATOM 457 O O . ARG A 1 66 ? -19.312 6.695 38.969 1 28.48 66 ARG A O 1
ATOM 464 N N . SER A 1 67 ? -18.203 4.887 38.781 1 27.95 67 SER A N 1
ATOM 465 C CA . SER A 1 67 ? -17.156 5.551 38.031 1 27.95 67 SER A CA 1
ATOM 466 C C . SER A 1 67 ? -17.734 6.191 36.75 1 27.95 67 SER A C 1
ATOM 468 O O . SER A 1 67 ? -18.422 5.527 35.969 1 27.95 67 SER A O 1
ATOM 470 N N . ALA A 1 68 ? -18.25 7.309 36.75 1 27.59 68 ALA A N 1
ATOM 471 C CA . ALA A 1 68 ? -18.625 8.109 35.594 1 27.59 68 ALA A CA 1
ATOM 472 C C . ALA A 1 68 ? -17.703 7.816 34.406 1 27.59 68 ALA A C 1
ATOM 474 O O . ALA A 1 68 ? -16.531 8.227 34.406 1 27.59 68 ALA A O 1
ATOM 475 N N . LYS A 1 69 ? -17.766 6.688 33.969 1 36.12 69 LYS A N 1
ATOM 476 C CA . LYS A 1 69 ? -17.188 6.523 32.656 1 36.12 69 LYS A CA 1
ATOM 477 C C . LYS A 1 69 ? -17.375 7.781 31.797 1 36.12 69 LYS A C 1
ATOM 479 O O . LYS A 1 69 ? -18.516 8.117 31.438 1 36.12 69 LYS A O 1
ATOM 484 N N . GLN A 1 70 ? -16.734 8.812 31.906 1 32.94 70 GLN A N 1
ATOM 485 C CA . GLN A 1 70 ? -16.703 10.008 31.062 1 32.94 70 GLN A CA 1
ATOM 486 C C . GLN A 1 70 ? -16.953 9.664 29.609 1 32.94 70 GLN A C 1
ATOM 488 O O . GLN A 1 70 ? -16.203 8.891 29 1 32.94 70 GLN A O 1
ATOM 493 N N . ALA A 1 71 ? -18.062 9.68 29.094 1 37.97 71 ALA A N 1
ATOM 494 C CA . ALA A 1 71 ? -18.469 9.484 27.703 1 37.97 71 ALA A CA 1
ATOM 495 C C . ALA A 1 71 ? -17.547 10.242 26.75 1 37.97 71 ALA A C 1
ATOM 497 O O . ALA A 1 71 ? -17.422 11.469 26.828 1 37.97 71 ALA A O 1
ATOM 498 N N . ILE A 1 72 ? -16.469 9.695 26.344 1 48.09 72 ILE A N 1
ATOM 499 C CA . ILE A 1 72 ? -15.648 10.305 25.312 1 48.09 72 ILE A CA 1
ATOM 500 C C . ILE A 1 72 ? -16.547 10.867 24.203 1 48.09 72 ILE A C 1
ATOM 502 O O . ILE A 1 72 ? -17.328 10.133 23.594 1 48.09 72 ILE A O 1
ATOM 506 N N . ASP A 1 73 ? -16.922 12.133 24.266 1 62.16 73 ASP A N 1
ATOM 507 C CA . ASP A 1 73 ? -17.672 12.883 23.25 1 62.16 73 ASP A CA 1
ATOM 508 C C . ASP A 1 73 ? -17.156 12.586 21.844 1 62.16 73 ASP A C 1
ATOM 510 O O . ASP A 1 73 ? -15.977 12.789 21.562 1 62.16 73 ASP A O 1
ATOM 514 N N . TYR A 1 74 ? -17.906 11.898 21.094 1 66.25 74 TYR A N 1
ATOM 515 C CA . TYR A 1 74 ? -17.5 11.516 19.75 1 66.25 74 TYR A CA 1
ATOM 516 C C . TYR A 1 74 ? -17.25 12.742 18.875 1 66.25 74 TYR A C 1
ATOM 518 O O . TYR A 1 74 ? -17.812 13.812 19.125 1 66.25 74 TYR A O 1
ATOM 526 N N . GLY A 1 75 ? -16.328 12.633 18.031 1 69.94 75 GLY A N 1
ATOM 527 C CA . GLY A 1 75 ? -16.141 13.586 16.938 1 69.94 75 GLY A CA 1
ATOM 528 C C . GLY A 1 75 ? -15.391 14.828 17.359 1 69.94 75 GLY A C 1
ATOM 529 O O . GLY A 1 75 ? -15.211 15.75 16.562 1 69.94 75 GLY A O 1
ATOM 530 N N . VAL A 1 76 ? -15.117 14.867 18.625 1 77.56 76 VAL A N 1
ATOM 531 C CA . VAL A 1 76 ? -14.375 16.047 19.062 1 77.56 76 VAL A CA 1
ATOM 532 C C . VAL A 1 76 ? -12.914 15.922 18.625 1 77.56 76 VAL A C 1
ATOM 534 O O . VAL A 1 76 ? -12.242 14.945 18.969 1 77.56 76 VAL A O 1
ATOM 537 N N . ILE A 1 77 ? -12.484 16.844 17.844 1 86.31 77 ILE A N 1
ATOM 538 C CA . ILE A 1 77 ? -11.078 16.922 17.469 1 86.31 77 ILE A CA 1
ATOM 539 C C . ILE A 1 77 ? -10.25 17.422 18.641 1 86.31 77 ILE A C 1
ATOM 541 O O . ILE A 1 77 ? -10.461 18.547 19.125 1 86.31 77 ILE A O 1
ATOM 545 N N . PRO A 1 78 ? -9.383 16.625 19.094 1 89.69 78 PRO A N 1
ATOM 546 C CA . PRO A 1 78 ? -8.625 17.016 20.281 1 89.69 78 PRO A CA 1
ATOM 547 C C . PRO A 1 78 ? -7.789 18.281 20.047 1 89.69 78 PRO A C 1
ATOM 549 O O . PRO A 1 78 ? -7.188 18.438 18.984 1 89.69 78 PRO A O 1
ATOM 552 N N . ALA A 1 79 ? -7.797 19.109 21.062 1 92.31 79 ALA A N 1
ATOM 553 C CA . ALA A 1 79 ? -6.98 20.312 21.062 1 92.31 79 ALA A CA 1
ATOM 554 C C . ALA A 1 79 ? -5.539 20 21.453 1 92.31 79 ALA A C 1
ATOM 556 O O . ALA A 1 79 ? -5.258 18.938 22.016 1 92.31 79 ALA A O 1
ATOM 557 N N . PRO A 1 80 ? -4.633 20.938 21.047 1 93.62 80 PRO A N 1
ATOM 558 C CA . PRO A 1 80 ? -3.291 20.797 21.609 1 93.62 80 PRO A CA 1
ATOM 559 C C . PRO A 1 80 ? -3.289 20.859 23.141 1 93.62 80 PRO A C 1
ATOM 561 O O . PRO A 1 80 ? -4.277 21.297 23.75 1 93.62 80 PRO A O 1
ATOM 564 N N . PRO A 1 81 ? -2.189 20.422 23.75 1 91.56 81 PRO A N 1
ATOM 565 C CA . PRO A 1 81 ? -2.15 20.453 25.203 1 91.56 81 PRO A CA 1
ATOM 566 C C . PRO A 1 81 ? -2.314 21.875 25.766 1 91.56 81 PRO A C 1
ATOM 568 O O . PRO A 1 81 ? -1.791 22.828 25.188 1 91.56 81 PRO A O 1
ATOM 571 N N . SER A 1 82 ? -2.986 21.953 26.844 1 88.88 82 SER A N 1
ATOM 572 C CA . SER A 1 82 ? -3.279 23.25 27.422 1 88.88 82 SER A CA 1
ATOM 573 C C . SER A 1 82 ? -2.141 23.719 28.328 1 88.88 82 SER A C 1
ATOM 575 O O . SER A 1 82 ? -1.985 24.922 28.562 1 88.88 82 SER A O 1
ATOM 577 N N . SER A 1 83 ? -1.454 22.719 28.797 1 89.69 83 SER A N 1
ATOM 578 C CA . SER A 1 83 ? -0.353 23.062 29.688 1 89.69 83 SER A CA 1
ATOM 579 C C . SER A 1 83 ? 0.987 22.625 29.109 1 89.69 83 SER A C 1
ATOM 581 O O . SER A 1 83 ? 1.053 21.641 28.359 1 89.69 83 SER A O 1
ATOM 583 N N . ARG A 1 84 ? 1.923 23.422 29.562 1 90.75 84 ARG A N 1
ATOM 584 C CA . ARG A 1 84 ? 3.266 23.109 29.078 1 90.75 84 ARG A CA 1
ATOM 585 C C . ARG A 1 84 ? 3.783 21.812 29.672 1 90.75 84 ARG A C 1
ATOM 587 O O . ARG A 1 84 ? 3.619 21.562 30.875 1 90.75 84 ARG A O 1
ATOM 594 N N . GLN A 1 85 ? 4.266 21 28.812 1 89.94 85 GLN A N 1
ATOM 595 C CA . GLN A 1 85 ? 4.934 19.75 29.203 1 89.94 85 GLN A CA 1
ATOM 596 C C . GLN A 1 85 ? 6.441 19.844 28.953 1 89.94 85 GLN A C 1
ATOM 598 O O . GLN A 1 85 ? 6.898 20.688 28.188 1 89.94 85 GLN A O 1
ATOM 603 N N . ALA A 1 86 ? 7.164 18.969 29.656 1 88.31 86 ALA A N 1
ATOM 604 C CA . ALA A 1 86 ? 8.617 18.969 29.516 1 88.31 86 ALA A CA 1
ATOM 605 C C . ALA A 1 86 ? 9.023 18.562 28.094 1 88.31 86 ALA A C 1
ATOM 607 O O . ALA A 1 86 ? 8.602 17.516 27.594 1 88.31 86 ALA A O 1
ATOM 608 N N . ILE A 1 87 ? 9.812 19.453 27.5 1 89 87 ILE A N 1
ATOM 609 C CA . ILE A 1 87 ? 10.328 19.141 26.172 1 89 87 ILE A CA 1
ATOM 610 C C . ILE A 1 87 ? 11.469 18.141 26.266 1 89 87 ILE A C 1
ATOM 612 O O . ILE A 1 87 ? 11.828 17.703 27.359 1 89 87 ILE A O 1
ATOM 616 N N . TRP A 1 88 ? 12.047 17.734 25.141 1 87.62 88 TRP A N 1
ATOM 617 C CA . TRP A 1 88 ? 12.922 16.578 25.094 1 87.62 88 TRP A CA 1
ATOM 618 C C . TRP A 1 88 ? 14.18 16.797 25.922 1 87.62 88 TRP A C 1
ATOM 620 O O . TRP A 1 88 ? 14.742 15.859 26.484 1 87.62 88 TRP A O 1
ATOM 630 N N . THR A 1 89 ? 14.656 18.094 26.078 1 82.94 89 THR A N 1
ATOM 631 C CA . THR A 1 89 ? 15.859 18.391 26.844 1 82.94 89 THR A CA 1
ATOM 632 C C . THR A 1 89 ? 15.57 18.391 28.344 1 82.94 89 THR A C 1
ATOM 634 O O . THR A 1 89 ? 16.484 18.359 29.172 1 82.94 89 THR A O 1
ATOM 637 N N . GLU A 1 90 ? 14.258 18.516 28.672 1 81.56 90 GLU A N 1
ATOM 638 C CA . GLU A 1 90 ? 13.844 18.641 30.062 1 81.56 90 GLU A CA 1
ATOM 639 C C . GLU A 1 90 ? 13.359 17.297 30.625 1 81.56 90 GLU A C 1
ATOM 641 O O . GLU A 1 90 ? 13.164 17.156 31.828 1 81.56 90 GLU A O 1
ATOM 646 N N . GLN A 1 91 ? 13.211 16.375 29.766 1 72.5 91 GLN A N 1
ATOM 647 C CA . GLN A 1 91 ? 12.672 15.086 30.172 1 72.5 91 GLN A CA 1
ATOM 648 C C . GLN A 1 91 ? 13.719 14.258 30.906 1 72.5 91 GLN A C 1
ATOM 650 O O . GLN A 1 91 ? 14.922 14.469 30.719 1 72.5 91 GLN A O 1
ATOM 655 N N . VAL A 1 92 ? 13.031 13.352 31.672 1 67.75 92 VAL A N 1
ATOM 656 C CA . VAL A 1 92 ? 13.898 12.383 32.344 1 67.75 92 VAL A CA 1
ATOM 657 C C . VAL A 1 92 ? 14.602 11.508 31.328 1 67.75 92 VAL A C 1
ATOM 659 O O . VAL A 1 92 ? 14.008 11.148 30.297 1 67.75 92 VAL A O 1
ATOM 662 N N . TRP A 1 93 ? 15.773 11.305 31.672 1 66.81 93 TRP A N 1
ATOM 663 C CA . TRP A 1 93 ? 16.578 10.5 30.766 1 66.81 93 TRP A CA 1
ATOM 664 C C . TRP A 1 93 ? 15.922 9.148 30.5 1 66.81 93 TRP A C 1
ATOM 666 O O . TRP A 1 93 ? 15.469 8.477 31.422 1 66.81 93 TRP A O 1
ATOM 676 N N . GLY A 1 94 ? 15.773 8.883 29.297 1 64.75 94 GLY A N 1
ATOM 677 C CA . GLY A 1 94 ? 15.273 7.586 28.875 1 64.75 94 GLY A CA 1
ATOM 678 C C . GLY A 1 94 ? 13.758 7.535 28.766 1 64.75 94 GLY A C 1
ATOM 679 O O . GLY A 1 94 ? 13.195 6.516 28.359 1 64.75 94 GLY A O 1
ATOM 680 N N . ALA A 1 95 ? 13.141 8.562 29.078 1 73.56 95 ALA A N 1
ATOM 681 C CA . ALA A 1 95 ? 11.68 8.523 29.031 1 73.56 95 ALA A CA 1
ATOM 682 C C . ALA A 1 95 ? 11.164 8.867 27.641 1 73.56 95 ALA A C 1
ATOM 684 O O . ALA A 1 95 ? 11.711 9.75 26.969 1 73.56 95 ALA A O 1
ATOM 685 N N . SER A 1 96 ? 10.258 7.984 27.172 1 80.44 96 SER A N 1
ATOM 686 C CA . SER A 1 96 ? 9.57 8.281 25.922 1 80.44 96 SER A CA 1
ATOM 687 C C . SER A 1 96 ? 8.359 9.172 26.141 1 80.44 96 SER A C 1
ATOM 689 O O . SER A 1 96 ? 7.707 9.086 27.188 1 80.44 96 SER A O 1
ATOM 691 N N . PRO A 1 97 ? 8.133 10.055 25.188 1 87.44 97 PRO A N 1
ATOM 692 C CA . PRO A 1 97 ? 6.922 10.859 25.312 1 87.44 97 PRO A CA 1
ATOM 693 C C . PRO A 1 97 ? 5.656 10.008 25.406 1 87.44 97 PRO A C 1
ATOM 695 O O . PRO A 1 97 ? 5.656 8.844 25.016 1 87.44 97 PRO A O 1
ATOM 698 N N . SER A 1 98 ? 4.676 10.625 26.016 1 89.25 98 SER A N 1
ATOM 699 C CA . SER A 1 98 ? 3.383 9.953 26.062 1 89.25 98 SER A CA 1
ATOM 700 C C . SER A 1 98 ? 2.877 9.625 24.672 1 89.25 98 SER A C 1
ATOM 702 O O . SER A 1 98 ? 3.291 10.258 23.688 1 89.25 98 SER A O 1
ATOM 704 N N . LEU A 1 99 ? 2.029 8.695 24.562 1 91.06 99 LEU A N 1
ATOM 705 C CA . LEU A 1 99 ? 1.54 8.203 23.281 1 91.06 99 LEU A CA 1
ATOM 706 C C . LEU A 1 99 ? 0.952 9.344 22.453 1 91.06 99 LEU A C 1
ATOM 708 O O . LEU A 1 99 ? 1.18 9.414 21.234 1 91.06 99 LEU A O 1
ATOM 712 N N . SER A 1 100 ? 0.234 10.242 23.078 1 92.44 100 SER A N 1
ATOM 713 C CA . SER A 1 100 ? -0.437 11.328 22.375 1 92.44 100 SER A CA 1
ATOM 714 C C . SER A 1 100 ? 0.564 12.367 21.875 1 92.44 100 SER A C 1
ATOM 716 O O . SER A 1 100 ? 0.232 13.211 21.047 1 92.44 100 SER A O 1
ATOM 718 N N . ARG A 1 101 ? 1.801 12.297 22.359 1 95 101 ARG A N 1
ATOM 719 C CA . ARG A 1 101 ? 2.824 13.266 22 1 95 101 ARG A CA 1
ATOM 720 C C . ARG A 1 101 ? 3.875 12.641 21.078 1 95 101 ARG A C 1
ATOM 722 O O . ARG A 1 101 ? 4.879 13.273 20.75 1 95 101 ARG A O 1
ATOM 729 N N . GLN A 1 102 ? 3.631 11.492 20.641 1 95.44 102 GLN A N 1
ATOM 730 C CA . GLN A 1 102 ? 4.617 10.781 19.844 1 95.44 102 GLN A CA 1
ATOM 731 C C . GLN A 1 102 ? 4.465 11.117 18.359 1 95.44 102 GLN A C 1
ATOM 733 O O . GLN A 1 102 ? 3.414 11.609 17.938 1 95.44 102 GLN A O 1
ATOM 738 N N . ILE A 1 103 ? 5.559 10.984 17.672 1 97.19 103 ILE A N 1
ATOM 739 C CA . ILE A 1 103 ? 5.617 11.055 16.219 1 97.19 103 ILE A CA 1
ATOM 740 C C . ILE A 1 103 ? 5.816 9.656 15.641 1 97.19 103 ILE A C 1
ATOM 742 O O . ILE A 1 103 ? 6.75 8.945 16.016 1 97.19 103 ILE A O 1
ATOM 746 N N . PHE A 1 104 ? 4.949 9.289 14.789 1 97.12 104 PHE A N 1
ATOM 747 C CA . PHE A 1 104 ? 4.98 7.945 14.219 1 97.12 104 PHE A CA 1
ATOM 748 C C . PHE A 1 104 ? 5.621 7.961 12.836 1 97.12 104 PHE A C 1
ATOM 750 O O . PHE A 1 104 ? 5.48 8.938 12.094 1 97.12 104 PHE A O 1
ATOM 757 N N . CYS A 1 105 ? 6.273 6.891 12.516 1 96.75 105 CYS A N 1
ATOM 758 C CA . CYS A 1 105 ? 7.133 6.887 11.336 1 96.75 105 CYS A CA 1
ATOM 759 C C . CYS A 1 105 ? 6.75 5.758 10.383 1 96.75 105 CYS A C 1
ATOM 761 O O . CYS A 1 105 ? 6.785 4.586 10.766 1 96.75 105 CYS A O 1
ATOM 763 N N . ASN A 1 106 ? 6.387 6.121 9.156 1 94.31 106 ASN A N 1
ATOM 764 C CA . ASN A 1 106 ? 6.125 5.152 8.102 1 94.31 106 ASN A CA 1
ATOM 765 C C . ASN A 1 106 ? 7.375 4.891 7.258 1 94.31 106 ASN A C 1
ATOM 767 O O . ASN A 1 106 ? 7.613 3.758 6.828 1 94.31 106 ASN A O 1
ATOM 771 N N . ARG A 1 107 ? 8.086 5.906 6.996 1 93.44 107 ARG A N 1
ATOM 772 C CA . ARG A 1 107 ? 9.32 5.844 6.227 1 93.44 107 ARG A CA 1
ATOM 773 C C . ARG A 1 107 ? 10.477 6.477 6.996 1 93.44 107 ARG A C 1
ATOM 775 O O . ARG A 1 107 ? 10.406 7.648 7.379 1 93.44 107 ARG A O 1
ATOM 782 N N . SER A 1 108 ? 11.484 5.762 7.121 1 93.62 108 SER A N 1
ATOM 783 C CA . SER A 1 108 ? 12.625 6.219 7.922 1 93.62 108 SER A CA 1
ATOM 784 C C . SER A 1 108 ? 13.125 7.578 7.441 1 93.62 108 SER A C 1
ATOM 786 O O . SER A 1 108 ? 13.188 7.832 6.238 1 93.62 108 SER A O 1
ATOM 788 N N . LEU A 1 109 ? 13.438 8.406 8.445 1 95 109 LEU A N 1
ATOM 789 C CA . LEU A 1 109 ? 13.852 9.781 8.188 1 95 109 LEU A CA 1
ATOM 790 C C . LEU A 1 109 ? 14.945 10.211 9.164 1 95 109 LEU A C 1
ATOM 792 O O . LEU A 1 109 ? 14.734 10.219 10.375 1 95 109 LEU A O 1
ATOM 796 N N . ASN A 1 110 ? 16.094 10.5 8.594 1 95.06 110 ASN A N 1
ATOM 797 C CA . ASN A 1 110 ? 17.188 11.047 9.383 1 95.06 110 ASN A CA 1
ATOM 798 C C . ASN A 1 110 ? 17.188 12.57 9.359 1 95.06 110 ASN A C 1
ATOM 800 O O . ASN A 1 110 ? 17.578 13.18 8.359 1 95.06 110 ASN A O 1
ATOM 804 N N . MET A 1 111 ? 16.906 13.172 10.477 1 97.12 111 MET A N 1
ATOM 805 C CA . MET A 1 111 ? 16.766 14.625 10.547 1 97.12 111 MET A CA 1
ATOM 806 C C . MET A 1 111 ? 18.109 15.312 10.297 1 97.12 111 MET A C 1
ATOM 808 O O . MET A 1 111 ? 18.156 16.484 9.945 1 97.12 111 MET A O 1
ATOM 812 N N . LYS A 1 112 ? 19.172 14.602 10.43 1 94.88 112 LYS A N 1
ATOM 813 C CA . LYS A 1 112 ? 20.469 15.188 10.164 1 94.88 112 LYS A CA 1
ATOM 814 C C . LYS A 1 112 ? 20.625 15.547 8.688 1 94.88 112 LYS A C 1
ATOM 816 O O . LYS A 1 112 ? 21.453 16.391 8.336 1 94.88 112 LYS A O 1
ATOM 821 N N . GLN A 1 113 ? 19.828 14.883 7.914 1 92.81 113 GLN A N 1
ATOM 822 C CA . GLN A 1 113 ? 19.906 15.125 6.477 1 92.81 113 GLN A CA 1
ATOM 823 C C . GLN A 1 113 ? 18.953 16.234 6.055 1 92.81 113 GLN A C 1
ATOM 825 O O . GLN A 1 113 ? 18.969 16.672 4.902 1 92.81 113 GLN A O 1
ATOM 830 N N . ILE A 1 114 ? 18.172 16.75 6.969 1 96.69 114 ILE A N 1
ATOM 831 C CA . ILE A 1 114 ? 17.188 17.781 6.672 1 96.69 114 ILE A CA 1
ATOM 832 C C . ILE A 1 114 ? 17.812 19.172 6.863 1 96.69 114 ILE A C 1
ATOM 834 O O . ILE A 1 114 ? 18.266 19.5 7.961 1 96.69 114 ILE A O 1
ATOM 838 N N . LYS A 1 115 ? 17.75 19.922 5.805 1 96.75 115 LYS A N 1
ATOM 839 C CA . LYS A 1 115 ? 18.312 21.266 5.84 1 96.75 115 LYS A CA 1
ATOM 840 C C . LYS A 1 115 ? 17.234 22.297 6.164 1 96.75 115 LYS A C 1
ATOM 842 O O . LYS A 1 115 ? 17.516 23.312 6.816 1 96.75 115 LYS A O 1
ATOM 847 N N . ALA A 1 116 ? 16.078 22.047 5.648 1 97.81 116 ALA A N 1
ATOM 848 C CA . ALA A 1 116 ? 14.992 23 5.809 1 97.81 116 ALA A CA 1
ATOM 849 C C . ALA A 1 116 ? 13.711 22.312 6.258 1 97.81 116 ALA A C 1
ATOM 851 O O . ALA A 1 116 ? 13.398 21.203 5.809 1 97.81 116 ALA A O 1
ATOM 852 N N . ILE A 1 117 ? 13.008 22.953 7.137 1 98.25 117 ILE A N 1
ATOM 853 C CA . ILE A 1 117 ? 11.719 22.484 7.605 1 98.25 117 ILE A CA 1
ATOM 854 C C . ILE A 1 117 ? 10.641 23.516 7.293 1 98.25 117 ILE A C 1
ATOM 856 O O . ILE A 1 117 ? 10.766 24.688 7.664 1 98.25 117 ILE A O 1
ATOM 860 N N . GLY A 1 118 ? 9.633 23.125 6.605 1 97.88 118 GLY A N 1
ATOM 861 C CA . GLY A 1 118 ? 8.523 23.984 6.242 1 97.88 118 GLY A CA 1
ATOM 862 C C . GLY A 1 118 ? 7.227 23.625 6.934 1 97.88 118 GLY A C 1
ATOM 863 O O . GLY A 1 118 ? 6.98 22.453 7.219 1 97.88 118 GLY A O 1
ATOM 864 N N . PHE A 1 119 ? 6.43 24.609 7.105 1 98.25 119 PHE A N 1
ATOM 865 C CA . PHE A 1 119 ? 5.16 24.406 7.789 1 98.25 119 PHE A CA 1
ATOM 866 C C . PHE A 1 119 ? 4.02 25.047 7.008 1 98.25 119 PHE A C 1
ATOM 868 O O . PHE A 1 119 ? 4.16 26.156 6.484 1 98.25 119 PHE A O 1
ATOM 875 N N . ASP A 1 120 ? 2.908 24.281 6.961 1 97.5 120 ASP A N 1
ATOM 876 C CA . ASP A 1 120 ? 1.637 24.938 6.672 1 97.5 120 ASP A CA 1
ATOM 877 C C . ASP A 1 120 ? 1.11 25.672 7.898 1 97.5 120 ASP A C 1
ATOM 879 O O . ASP A 1 120 ? 1.596 25.469 9.016 1 97.5 120 ASP A O 1
ATOM 883 N N . MET A 1 121 ? 0.253 26.625 7.613 1 97.88 121 MET A N 1
ATOM 884 C CA . MET A 1 121 ? -0.271 27.406 8.734 1 97.88 121 MET A CA 1
ATOM 885 C C . MET A 1 121 ? -1.586 26.812 9.234 1 97.88 121 MET A C 1
ATOM 887 O O . MET A 1 121 ? -1.653 26.281 10.344 1 97.88 121 MET A O 1
ATOM 891 N N . ASP A 1 122 ? -2.588 26.703 8.32 1 95.69 122 ASP A N 1
ATOM 892 C CA . ASP A 1 122 ? -3.941 26.312 8.695 1 95.69 122 ASP A CA 1
ATOM 893 C C . ASP A 1 122 ? -4.023 24.828 8.992 1 95.69 122 ASP A C 1
ATOM 895 O O . ASP A 1 122 ? -3.686 24 8.141 1 95.69 122 ASP A O 1
ATOM 899 N N . TYR A 1 123 ? -4.484 24.516 10.234 1 95.81 123 TYR A N 1
ATOM 900 C CA . TYR A 1 123 ? -4.668 23.172 10.758 1 95.81 123 TYR A CA 1
ATOM 901 C C . TYR A 1 123 ? -3.33 22.453 10.891 1 95.81 123 TYR A C 1
ATOM 903 O O . TYR A 1 123 ? -3.279 21.219 10.914 1 95.81 123 TYR A O 1
ATOM 911 N N . THR A 1 124 ? -2.281 23.156 10.867 1 97.44 124 THR A N 1
ATOM 912 C CA . THR A 1 124 ? -0.94 22.656 11.156 1 97.44 124 THR A CA 1
ATOM 913 C C . THR A 1 124 ? -0.325 23.438 12.32 1 97.44 124 THR A C 1
ATOM 915 O O . THR A 1 124 ? -0.364 22.984 13.469 1 97.44 124 THR A O 1
ATOM 918 N N . LEU A 1 125 ? 0.118 24.719 12.062 1 98.38 125 LEU A N 1
ATOM 919 C CA . LEU A 1 125 ? 0.542 25.547 13.18 1 98.38 125 LEU A CA 1
ATOM 920 C C . LEU A 1 125 ? -0.662 26.047 13.977 1 98.38 125 LEU A C 1
ATOM 922 O O . LEU A 1 125 ? -0.632 26.062 15.211 1 98.38 125 LEU A O 1
ATOM 926 N N . ALA A 1 126 ? -1.662 26.453 13.203 1 97.75 126 ALA A N 1
ATOM 927 C CA . ALA A 1 126 ? -2.91 26.891 13.82 1 97.75 126 ALA A CA 1
ATOM 928 C C . ALA A 1 126 ? -3.941 25.766 13.836 1 97.75 126 ALA A C 1
ATOM 930 O O . ALA A 1 126 ? -4.27 25.203 12.789 1 97.75 126 ALA A O 1
ATOM 931 N N . GLN A 1 127 ? -4.402 25.422 15 1 96.81 127 GLN A N 1
ATOM 932 C CA . GLN A 1 127 ? -5.523 24.5 15.148 1 96.81 127 GLN A CA 1
ATOM 933 C C . GLN A 1 127 ? -6.805 25.25 15.5 1 96.81 127 GLN A C 1
ATOM 935 O O . GLN A 1 127 ? -6.84 26.016 16.469 1 96.81 127 GLN A O 1
ATOM 940 N N . TYR A 1 128 ? -7.816 25.016 14.719 1 95.69 128 TYR A N 1
ATOM 941 C CA . TYR A 1 128 ? -9.055 25.766 14.891 1 95.69 128 TYR A CA 1
ATOM 942 C C . TYR A 1 128 ? -10.055 24.969 15.734 1 95.69 128 TYR A C 1
ATOM 944 O O . TYR A 1 128 ? -10.094 23.734 15.664 1 95.69 128 TYR A O 1
ATOM 952 N N . LYS A 1 129 ? -10.852 25.688 16.469 1 94.69 129 LYS A N 1
ATOM 953 C CA . LYS A 1 129 ? -11.883 25.094 17.312 1 94.69 129 LYS A CA 1
ATOM 954 C C . LYS A 1 129 ? -13.117 24.734 16.5 1 94.69 129 LYS A C 1
ATOM 956 O O . LYS A 1 129 ? -13.789 25.609 15.961 1 94.69 129 LYS A O 1
ATOM 961 N N . PRO A 1 130 ? -13.453 23.469 16.5 1 90.44 130 PRO A N 1
ATOM 962 C CA . PRO A 1 130 ? -14.562 23.062 15.641 1 90.44 130 PRO A CA 1
ATOM 963 C C . PRO A 1 130 ? -15.898 23.656 16.078 1 90.44 130 PRO A C 1
ATOM 965 O O . PRO A 1 130 ? -16.734 24.016 15.234 1 90.44 130 PRO A O 1
ATOM 968 N N . ASP A 1 131 ? -16.172 23.828 17.344 1 91.19 131 ASP A N 1
ATOM 969 C CA . ASP A 1 131 ? -17.469 24.25 17.875 1 91.19 131 ASP A CA 1
ATOM 970 C C . ASP A 1 131 ? -17.703 25.734 17.625 1 91.19 131 ASP A C 1
ATOM 972 O O . ASP A 1 131 ? -18.828 26.234 17.797 1 91.19 131 ASP A O 1
ATOM 976 N N . THR A 1 132 ? -16.688 26.453 17.203 1 93.38 132 THR A N 1
ATOM 977 C CA . THR A 1 132 ? -16.875 27.859 16.891 1 93.38 132 THR A CA 1
ATOM 978 C C . THR A 1 132 ? -16.531 28.141 15.43 1 93.38 132 THR A C 1
ATOM 980 O O . THR A 1 132 ? -17.359 28.688 14.688 1 93.38 132 THR A O 1
ATOM 983 N N . PHE A 1 133 ? -15.398 27.703 15.023 1 92.81 133 PHE A N 1
ATOM 984 C CA . PHE A 1 133 ? -14.945 28.031 13.672 1 92.81 133 PHE A CA 1
ATOM 985 C C . PHE A 1 133 ? -15.805 27.312 12.633 1 92.81 133 PHE A C 1
ATOM 987 O O . PHE A 1 133 ? -16.234 27.922 11.648 1 92.81 133 PHE A O 1
ATOM 994 N N . GLU A 1 134 ? -16.031 26 12.797 1 91.19 134 GLU A N 1
ATOM 995 C CA . GLU A 1 134 ? -16.828 25.25 11.82 1 91.19 134 GLU A CA 1
ATOM 996 C C . GLU A 1 134 ? -18.281 25.719 11.828 1 91.19 134 GLU A C 1
ATOM 998 O O . GLU A 1 134 ? -18.938 25.703 10.789 1 91.19 134 GLU A O 1
ATOM 1003 N N . LEU A 1 135 ? -18.703 26.047 13 1 92.69 135 LEU A N 1
ATOM 1004 C CA . LEU A 1 135 ? -20.047 26.609 13.086 1 92.69 135 LEU A CA 1
ATOM 1005 C C . LEU A 1 135 ? -20.141 27.906 12.273 1 92.69 135 LEU A C 1
ATOM 1007 O O . LEU A 1 135 ? -21.141 28.125 11.578 1 92.69 135 LEU A O 1
ATOM 1011 N N . LEU A 1 136 ? -19.172 28.734 12.453 1 93.56 136 LEU A N 1
ATOM 1012 C CA . LEU A 1 136 ? -19.109 29.969 11.688 1 93.56 136 LEU A CA 1
ATOM 1013 C C . LEU A 1 136 ? -19.078 29.672 10.188 1 93.56 136 LEU A C 1
ATOM 1015 O O . LEU A 1 136 ? -19.781 30.297 9.406 1 93.56 136 LEU A O 1
ATOM 1019 N N . ALA A 1 137 ? -18.25 28.703 9.781 1 93 137 ALA A N 1
ATOM 1020 C CA . ALA A 1 137 ? -18.141 28.328 8.375 1 93 137 ALA A CA 1
ATOM 1021 C C . ALA A 1 137 ? -19.469 27.844 7.824 1 93 137 ALA A C 1
ATOM 1023 O O . ALA A 1 137 ? -19.875 28.219 6.715 1 93 137 ALA A O 1
ATOM 1024 N N . HIS A 1 138 ? -20.156 26.984 8.602 1 95.5 138 HIS A N 1
ATOM 1025 C CA . HIS A 1 138 ? -21.469 26.469 8.211 1 95.5 138 HIS A CA 1
ATOM 1026 C C . HIS A 1 138 ? -22.469 27.609 8.039 1 95.5 138 HIS A C 1
ATOM 1028 O O . HIS A 1 138 ? -23.156 27.703 7.016 1 95.5 138 HIS A O 1
ATOM 1034 N N . SER A 1 139 ? -22.516 28.516 8.984 1 95.38 139 SER A N 1
ATOM 1035 C CA . SER A 1 139 ? -23.484 29.609 8.977 1 95.38 139 SER A CA 1
ATOM 1036 C C . SER A 1 139 ? -23.219 30.562 7.809 1 95.38 139 SER A C 1
ATOM 1038 O O . SER A 1 139 ? -24.156 31.016 7.145 1 95.38 139 SER A O 1
ATOM 1040 N N . GLN A 1 140 ? -21.984 30.891 7.613 1 94.81 140 GLN A N 1
ATOM 1041 C CA . GLN A 1 140 ? -21.641 31.797 6.523 1 94.81 140 GLN A CA 1
ATOM 1042 C C . GLN A 1 140 ? -21.938 31.156 5.168 1 94.81 140 GLN A C 1
ATOM 1044 O O . GLN A 1 140 ? -22.344 31.844 4.23 1 94.81 140 GLN A O 1
ATOM 1049 N N . THR A 1 141 ? -21.688 29.859 5.012 1 96 141 THR A N 1
ATOM 1050 C CA . THR A 1 141 ? -21.984 29.172 3.766 1 96 141 THR A CA 1
ATOM 1051 C C . THR A 1 141 ? -23.484 29.156 3.496 1 96 141 THR A C 1
ATOM 1053 O O . THR A 1 141 ? -23.922 29.375 2.363 1 96 141 THR A O 1
ATOM 1056 N N . VAL A 1 142 ? -24.25 28.922 4.547 1 97.19 142 VAL A N 1
ATOM 1057 C CA . VAL A 1 142 ? -25.703 28.953 4.434 1 97.19 142 VAL A CA 1
ATOM 1058 C C . VAL A 1 142 ? -26.156 30.328 3.947 1 97.19 142 VAL A C 1
ATOM 1060 O O . VAL A 1 142 ? -27 30.422 3.053 1 97.19 142 VAL A O 1
ATOM 1063 N N . ASP A 1 143 ? -25.594 31.312 4.531 1 96.69 143 ASP A N 1
ATOM 1064 C CA . ASP A 1 143 ? -25.938 32.688 4.148 1 96.69 143 ASP A CA 1
ATOM 1065 C C . ASP A 1 143 ? -25.656 32.906 2.664 1 96.69 143 ASP A C 1
ATOM 1067 O O . ASP A 1 143 ? -26.484 33.531 1.966 1 96.69 143 ASP A O 1
ATOM 1071 N N . LYS A 1 144 ? -24.531 32.438 2.162 1 96.31 144 LYS A N 1
ATOM 1072 C CA . LYS A 1 144 ? -24.188 32.625 0.754 1 96.31 144 LYS A CA 1
ATOM 1073 C C . LYS A 1 144 ? -25.125 31.812 -0.145 1 96.31 144 LYS A C 1
ATOM 1075 O O . LYS A 1 144 ? -25.453 32.25 -1.246 1 96.31 144 LYS A O 1
ATOM 1080 N N . LEU A 1 145 ? -25.484 30.578 0.276 1 96.25 145 LEU A N 1
ATOM 1081 C CA . LEU A 1 145 ? -26.406 29.781 -0.515 1 96.25 145 LEU A CA 1
ATOM 1082 C C . LEU A 1 145 ? -27.734 30.5 -0.692 1 96.25 145 LEU A C 1
ATOM 1084 O O . LEU A 1 145 ? -28.312 30.484 -1.783 1 96.25 145 LEU A O 1
ATOM 1088 N N . VAL A 1 146 ? -28.188 31.156 0.327 1 96.12 146 VAL A N 1
ATOM 1089 C CA . VAL A 1 146 ? -29.484 31.844 0.289 1 96.12 146 VAL A CA 1
ATOM 1090 C C . VAL A 1 146 ? -29.359 33.125 -0.514 1 96.12 146 VAL A C 1
ATOM 1092 O O . VAL A 1 146 ? -30.156 33.375 -1.424 1 96.12 146 VAL A O 1
ATOM 1095 N N . THR A 1 147 ? -28.328 33.875 -0.26 1 95.75 147 THR A N 1
ATOM 1096 C CA . THR A 1 147 ? -28.25 35.25 -0.798 1 95.75 147 THR A CA 1
ATOM 1097 C C . THR A 1 147 ? -27.672 35.219 -2.211 1 95.75 147 THR A C 1
ATOM 1099 O O . THR A 1 147 ? -28.125 35.969 -3.078 1 95.75 147 THR A O 1
ATOM 1102 N N . ALA A 1 148 ? -26.703 34.375 -2.432 1 93.75 148 ALA A N 1
ATOM 1103 C CA . ALA A 1 148 ? -25.984 34.438 -3.711 1 93.75 148 ALA A CA 1
ATOM 1104 C C . ALA A 1 148 ? -26.5 33.344 -4.66 1 93.75 148 ALA A C 1
ATOM 1106 O O . ALA A 1 148 ? -26.438 33.531 -5.879 1 93.75 148 ALA A O 1
ATOM 1107 N N . PHE A 1 149 ? -27 32.25 -4.145 1 94 149 PHE A N 1
ATOM 1108 C CA . PHE A 1 149 ? -27.344 31.125 -5.016 1 94 149 PHE A CA 1
ATOM 1109 C C . PHE A 1 149 ? -28.859 30.906 -5.039 1 94 149 PHE A C 1
ATOM 1111 O O . PHE A 1 149 ? -29.344 30.016 -5.734 1 94 149 PHE A O 1
ATOM 1118 N N . GLY A 1 150 ? -29.641 31.609 -4.234 1 93.38 150 GLY A N 1
ATOM 1119 C CA . GLY A 1 150 ? -31.094 31.625 -4.324 1 93.38 150 GLY A CA 1
ATOM 1120 C C . GLY A 1 150 ? -31.75 30.469 -3.58 1 93.38 150 GLY A C 1
ATOM 1121 O O . GLY A 1 150 ? -32.906 30.141 -3.834 1 93.38 150 GLY A O 1
ATOM 1122 N N . TYR A 1 151 ? -31.031 29.812 -2.727 1 94.75 151 TYR A N 1
ATOM 1123 C CA . TYR A 1 151 ? -31.625 28.734 -1.944 1 94.75 151 TYR A CA 1
ATOM 1124 C C . TYR A 1 151 ? -32.688 29.281 -0.984 1 94.75 151 TYR A C 1
ATOM 1126 O O . TYR A 1 151 ? -32.688 30.469 -0.676 1 94.75 151 TYR A O 1
ATOM 1134 N N . PRO A 1 152 ? -33.562 28.453 -0.54 1 93.81 152 PRO A N 1
ATOM 1135 C CA . PRO A 1 152 ? 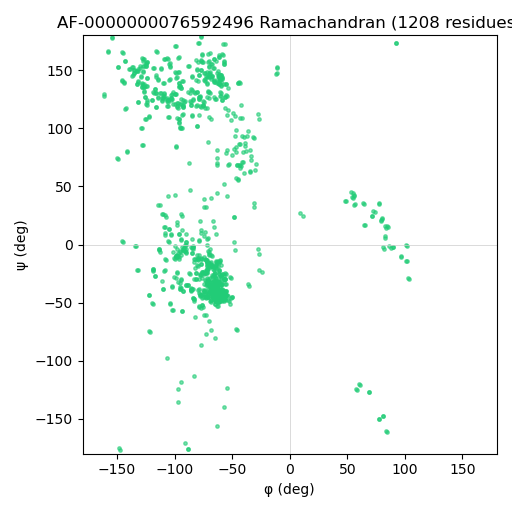-34.625 28.938 0.316 1 93.81 152 PRO A CA 1
ATOM 1136 C C . PRO A 1 152 ? -34.156 29.422 1.675 1 93.81 152 PRO A C 1
ATOM 1138 O O . PRO A 1 152 ? -33.25 28.828 2.262 1 93.81 152 PRO A O 1
ATOM 1141 N N . PRO A 1 153 ? -34.75 30.438 2.242 1 95.44 153 PRO A N 1
ATOM 1142 C CA . PRO A 1 153 ? -34.344 31 3.531 1 95.44 153 PRO A CA 1
ATOM 1143 C C . PRO A 1 153 ? -34.5 30.016 4.684 1 95.44 153 PRO A C 1
ATOM 1145 O O . PRO A 1 153 ? -33.906 30.203 5.75 1 95.44 153 PRO A O 1
ATOM 1148 N N . GLU A 1 154 ? -35.188 28.984 4.508 1 94.06 154 GLU A N 1
ATOM 1149 C CA . GLU A 1 154 ? -35.375 27.969 5.535 1 94.06 154 GLU A CA 1
ATOM 1150 C C . GLU A 1 154 ? -34.031 27.328 5.914 1 94.06 154 GLU A C 1
ATOM 1152 O O . GLU A 1 154 ? -33.906 26.719 6.977 1 94.06 154 GLU A O 1
ATOM 1157 N N . LEU A 1 155 ? -33.062 27.5 5.047 1 96.19 155 LEU A N 1
ATOM 1158 C CA . LEU A 1 155 ? -31.75 26.969 5.324 1 96.19 155 LEU A CA 1
ATOM 1159 C C . LEU A 1 155 ? -31.172 27.578 6.594 1 96.19 155 LEU A C 1
ATOM 1161 O O . LEU A 1 155 ? -30.297 26.984 7.234 1 96.19 155 LEU A O 1
ATOM 1165 N N . TYR A 1 156 ? -31.578 28.797 6.969 1 96.75 156 TYR A N 1
ATOM 1166 C CA . TYR A 1 156 ? -31.094 29.469 8.164 1 96.75 156 TYR A CA 1
ATOM 1167 C C . TYR A 1 156 ? -31.469 28.688 9.422 1 96.75 156 TYR A C 1
ATOM 1169 O O . TYR A 1 156 ? -30.906 28.922 10.492 1 96.75 156 TYR A O 1
ATOM 1177 N N . ASP A 1 157 ? -32.375 27.734 9.297 1 95.38 157 ASP A N 1
ATOM 1178 C CA . ASP A 1 157 ? -32.812 26.938 10.43 1 95.38 157 ASP A CA 1
ATOM 1179 C C . ASP A 1 157 ? -31.969 25.672 10.562 1 95.38 157 ASP A C 1
ATOM 1181 O O . ASP A 1 157 ? -32.094 24.922 11.539 1 95.38 157 ASP A O 1
ATOM 1185 N N . PHE A 1 158 ? -31.125 25.484 9.602 1 95.81 158 PHE A N 1
ATOM 1186 C CA . PHE A 1 158 ? -30.266 24.312 9.656 1 95.81 158 PHE A CA 1
ATOM 1187 C C . PHE A 1 158 ? -29.406 24.328 10.906 1 95.81 158 PHE A C 1
ATOM 1189 O O . PHE A 1 158 ? -28.844 25.359 11.273 1 95.81 158 PHE A O 1
ATOM 1196 N N . LYS A 1 159 ? -29.391 23.203 11.633 1 94.75 159 LYS A N 1
ATOM 1197 C CA . LYS A 1 159 ? -28.5 23.016 12.773 1 94.75 159 LYS A CA 1
ATOM 1198 C C . LYS A 1 159 ? -27.281 22.188 12.398 1 94.75 159 LYS A C 1
ATOM 1200 O O . LYS A 1 159 ? -27.422 21.125 11.789 1 94.75 159 LYS A O 1
ATOM 1205 N N . PHE A 1 160 ? -26.188 22.688 12.727 1 94.31 160 PHE A N 1
ATOM 1206 C CA . PHE A 1 160 ? -24.938 22.031 12.367 1 94.31 160 PHE A CA 1
ATOM 1207 C C . PHE A 1 160 ? -24.391 21.25 13.555 1 94.31 160 PHE A C 1
ATOM 1209 O O . PHE A 1 160 ? -24.156 21.812 14.625 1 94.31 160 PHE A O 1
ATOM 1216 N N . ASP A 1 161 ? -24.188 19.922 13.453 1 94.25 161 ASP A N 1
ATOM 1217 C CA . ASP A 1 161 ? -23.453 19.094 14.406 1 94.25 161 ASP A CA 1
ATOM 1218 C C . ASP A 1 161 ? -21.984 18.922 13.984 1 94.25 161 ASP A C 1
ATOM 1220 O O . ASP A 1 161 ? -21.672 18.062 13.172 1 94.25 161 ASP A O 1
ATOM 1224 N N . TRP A 1 162 ? -21.141 19.703 14.609 1 92.62 162 TRP A N 1
ATOM 1225 C CA . TRP A 1 162 ? -19.734 19.734 14.211 1 92.62 162 TRP A CA 1
ATOM 1226 C C . TRP A 1 162 ? -19.031 18.438 14.57 1 92.62 162 TRP A C 1
ATOM 1228 O O . TRP A 1 162 ? -17.875 18.219 14.18 1 92.62 162 TRP A O 1
ATOM 1238 N N . ARG A 1 163 ? -19.672 17.516 15.227 1 92.94 163 ARG A N 1
ATOM 1239 C CA . ARG A 1 163 ? -19.078 16.25 15.641 1 92.94 163 ARG A CA 1
ATOM 1240 C C . ARG A 1 163 ? -19.422 15.133 14.648 1 92.94 163 ARG A C 1
ATOM 1242 O O . ARG A 1 163 ? -18.844 14.047 14.703 1 92.94 163 ARG A O 1
ATOM 1249 N N . TYR A 1 164 ? -20.25 15.383 13.727 1 95.38 164 TYR A N 1
ATOM 1250 C CA . TYR A 1 164 ? -20.875 14.328 12.93 1 95.38 164 TYR A CA 1
ATOM 1251 C C . TYR A 1 164 ? -19.938 13.812 11.852 1 95.38 164 TYR A C 1
ATOM 1253 O O . TYR A 1 164 ? -19.906 12.617 11.562 1 95.38 164 TYR A O 1
ATOM 1261 N N . MET A 1 165 ? -19.188 14.703 11.258 1 94.62 165 MET A N 1
ATOM 1262 C CA . MET A 1 165 ? -18.375 14.336 10.109 1 94.62 165 MET A CA 1
ATOM 1263 C C . MET A 1 165 ? -16.938 14.023 10.531 1 94.62 165 MET A C 1
ATOM 1265 O O . MET A 1 165 ? -16.5 14.422 11.609 1 94.62 165 MET A O 1
ATOM 1269 N N . MET A 1 166 ? -16.25 13.336 9.688 1 93.62 166 MET A N 1
ATOM 1270 C CA . MET A 1 166 ? -14.836 13.023 9.906 1 93.62 166 MET A CA 1
ATOM 1271 C C . MET A 1 166 ? -14.062 13.055 8.594 1 93.62 166 MET A C 1
ATOM 1273 O O . MET A 1 166 ? -14.648 12.883 7.52 1 93.62 166 MET A O 1
ATOM 1277 N N . ARG A 1 167 ? -12.789 13.242 8.664 1 93.75 167 ARG A N 1
ATOM 1278 C CA . ARG A 1 167 ? -11.93 13.188 7.484 1 93.75 167 ARG A CA 1
ATOM 1279 C C . ARG A 1 167 ? -11.867 11.773 6.922 1 93.75 167 ARG A C 1
ATOM 1281 O O . ARG A 1 167 ? -12.117 10.805 7.641 1 93.75 167 ARG A O 1
ATOM 1288 N N . GLY A 1 168 ? -11.586 11.688 5.68 1 94.75 168 GLY A N 1
ATOM 1289 C CA . GLY A 1 168 ? -11.398 10.383 5.059 1 94.75 168 GLY A CA 1
ATOM 1290 C C . GLY A 1 168 ? -12.641 9.875 4.359 1 94.75 168 GLY A C 1
ATOM 1291 O O . GLY A 1 168 ? -12.594 8.875 3.639 1 94.75 168 GLY A O 1
ATOM 1292 N N . LEU A 1 169 ? -13.75 10.539 4.578 1 97.31 169 LEU A N 1
ATOM 1293 C CA . LEU A 1 169 ? -14.984 10.172 3.895 1 97.31 169 LEU A CA 1
ATOM 1294 C C . LEU A 1 169 ? -14.961 10.648 2.445 1 97.31 169 LEU A C 1
ATOM 1296 O O . LEU A 1 169 ? -14.109 11.445 2.062 1 97.31 169 LEU A O 1
ATOM 1300 N N . ILE A 1 170 ? -15.883 10.078 1.629 1 97.56 170 ILE A N 1
ATOM 1301 C CA . ILE A 1 170 ? -16 10.414 0.215 1 97.56 170 ILE A CA 1
ATOM 1302 C C . ILE A 1 170 ? -17.438 10.805 -0.105 1 97.56 170 ILE A C 1
ATOM 1304 O O . ILE A 1 170 ? -18.375 10.109 0.292 1 97.56 170 ILE A O 1
ATOM 1308 N N . ILE A 1 171 ? -17.594 11.906 -0.781 1 98.06 171 ILE A N 1
ATOM 1309 C CA . ILE A 1 171 ? -18.922 12.328 -1.233 1 98.06 171 ILE A CA 1
ATOM 1310 C C . ILE A 1 171 ? -19.172 11.797 -2.641 1 98.06 171 ILE A C 1
ATOM 1312 O O . ILE A 1 171 ? -18.406 12.062 -3.564 1 98.06 171 ILE A O 1
ATOM 1316 N N . ASP A 1 172 ? -20.141 11 -2.791 1 97.81 172 ASP A N 1
ATOM 1317 C CA . ASP A 1 172 ? -20.656 10.602 -4.098 1 97.81 172 ASP A CA 1
ATOM 1318 C C . ASP A 1 172 ? -21.594 11.672 -4.672 1 97.81 172 ASP A C 1
ATOM 1320 O O . ASP A 1 172 ? -22.766 11.719 -4.336 1 97.81 172 ASP A O 1
ATOM 1324 N N . LYS A 1 173 ? -21.109 12.453 -5.586 1 97.25 173 LYS A N 1
ATOM 1325 C CA . LYS A 1 173 ? -21.812 13.641 -6.066 1 97.25 173 LYS A CA 1
ATOM 1326 C C . LYS A 1 173 ? -23.031 13.242 -6.906 1 97.25 173 LYS A C 1
ATOM 1328 O O . LYS A 1 173 ? -24.016 13.984 -6.965 1 97.25 173 LYS A O 1
ATOM 1333 N N . THR A 1 174 ? -22.953 12.148 -7.551 1 95.75 174 THR A N 1
ATOM 1334 C CA . THR A 1 174 ? -24 11.719 -8.477 1 95.75 174 THR A CA 1
ATOM 1335 C C . THR A 1 174 ? -25.188 11.148 -7.711 1 95.75 174 THR A C 1
ATOM 1337 O O . THR A 1 174 ? -26.344 11.5 -8 1 95.75 174 THR A O 1
ATOM 1340 N N . ARG A 1 175 ? -24.906 10.352 -6.73 1 96.25 175 ARG A N 1
ATOM 1341 C CA . ARG A 1 175 ? -25.984 9.641 -6.055 1 96.25 175 ARG A CA 1
ATOM 1342 C C . ARG A 1 175 ? -26.391 10.344 -4.762 1 96.25 175 ARG A C 1
ATOM 1344 O O . ARG A 1 175 ? -27.406 10.008 -4.152 1 96.25 175 ARG A O 1
ATOM 1351 N N . GLY A 1 176 ? -25.625 11.297 -4.328 1 97.5 176 GLY A N 1
ATOM 1352 C CA . GLY A 1 176 ? -25.953 12.062 -3.135 1 97.5 176 GLY A CA 1
ATOM 1353 C C . GLY A 1 176 ? -25.594 11.344 -1.848 1 97.5 176 GLY A C 1
ATOM 1354 O O . GLY A 1 176 ? -26.172 11.617 -0.794 1 97.5 176 GLY A O 1
ATOM 1355 N N . ASN A 1 177 ? -24.625 10.367 -1.923 1 98.31 177 ASN A N 1
ATOM 1356 C CA . ASN A 1 177 ? -24.234 9.594 -0.748 1 98.31 177 ASN A CA 1
ATOM 1357 C C . ASN A 1 177 ? -22.891 10.055 -0.202 1 98.31 177 ASN A C 1
ATOM 1359 O O . ASN A 1 177 ? -22.109 10.672 -0.919 1 98.31 177 ASN A O 1
ATOM 1363 N N . VAL A 1 178 ? -22.719 9.852 1.083 1 98.38 178 VAL A N 1
ATOM 1364 C CA . VAL A 1 178 ? -21.406 9.93 1.706 1 98.38 178 VAL A CA 1
ATOM 1365 C C . VAL A 1 178 ? -20.938 8.531 2.127 1 98.38 178 VAL A C 1
ATOM 1367 O O . VAL A 1 178 ? -21.688 7.805 2.793 1 98.38 178 VAL A O 1
ATOM 1370 N N . ILE A 1 179 ? -19.734 8.156 1.705 1 98.06 179 ILE A N 1
ATOM 1371 C CA . ILE A 1 179 ? -19.328 6.77 1.905 1 98.06 179 ILE A CA 1
ATOM 1372 C C . ILE A 1 179 ? -17.969 6.715 2.604 1 98.06 179 ILE A C 1
ATOM 1374 O O . ILE A 1 179 ? -17.188 7.664 2.527 1 98.06 179 ILE A O 1
ATOM 1378 N N . LYS A 1 180 ? -17.766 5.723 3.361 1 97.56 180 LYS A N 1
ATOM 1379 C CA . LYS A 1 180 ? -16.469 5.371 3.936 1 97.56 180 LYS A CA 1
ATOM 1380 C C . LYS A 1 180 ? -15.922 4.086 3.316 1 97.56 180 LYS A C 1
ATOM 1382 O O . LYS A 1 180 ? -16.594 3.051 3.332 1 97.56 180 LYS A O 1
ATOM 1387 N N . VAL A 1 181 ? -14.734 4.148 2.811 1 96.5 181 VAL A N 1
ATOM 1388 C CA . VAL A 1 181 ? -14.172 3.088 1.978 1 96.5 181 VAL A CA 1
ATOM 1389 C C . VAL A 1 181 ? -12.852 2.604 2.572 1 96.5 181 VAL A C 1
ATOM 1391 O O . VAL A 1 181 ? -12.109 3.387 3.168 1 96.5 181 VAL A O 1
ATOM 1394 N N . ASP A 1 182 ? -12.547 1.329 2.496 1 94.56 182 ASP A N 1
ATOM 1395 C CA . ASP A 1 182 ? -11.258 0.812 2.963 1 94.56 182 ASP A CA 1
ATOM 1396 C C . ASP A 1 182 ? -10.211 0.864 1.854 1 94.56 182 ASP A C 1
ATOM 1398 O O . ASP A 1 182 ? -10.477 1.384 0.768 1 94.56 182 ASP A O 1
ATOM 1402 N N . ARG A 1 183 ? -9.016 0.354 2.107 1 92.5 183 ARG A N 1
ATOM 1403 C CA . ARG A 1 183 ? -7.902 0.455 1.17 1 92.5 183 ARG A CA 1
ATOM 1404 C C . ARG A 1 183 ? -8.156 -0.387 -0.075 1 92.5 183 ARG A C 1
ATOM 1406 O O . ARG A 1 183 ? -7.504 -0.201 -1.103 1 92.5 183 ARG A O 1
ATOM 1413 N N . HIS A 1 184 ? -9.07 -1.357 -0.049 1 88.5 184 HIS A N 1
ATOM 1414 C CA . HIS A 1 184 ? -9.406 -2.193 -1.196 1 88.5 184 HIS A CA 1
ATOM 1415 C C . HIS A 1 184 ? -10.633 -1.66 -1.926 1 88.5 184 HIS A C 1
ATOM 1417 O O . HIS A 1 184 ? -11.242 -2.373 -2.725 1 88.5 184 HIS A O 1
ATOM 1423 N N . LYS A 1 185 ? -11.133 -0.465 -1.595 1 89.94 185 LYS A N 1
ATOM 1424 C CA . LYS A 1 185 ? -12.25 0.233 -2.223 1 89.94 185 LYS A CA 1
ATOM 1425 C C . LYS A 1 185 ? -13.578 -0.444 -1.891 1 89.94 185 LYS A C 1
ATOM 1427 O O . LYS A 1 185 ? -14.508 -0.438 -2.703 1 89.94 185 LYS A O 1
ATOM 1432 N N . TYR A 1 186 ? -13.57 -1.13 -0.781 1 91.31 186 TYR A N 1
ATOM 1433 C CA . TYR A 1 186 ? -14.82 -1.681 -0.277 1 91.31 186 TYR A CA 1
ATOM 1434 C C . TYR A 1 186 ? -15.586 -0.643 0.537 1 91.31 186 TYR A C 1
ATOM 1436 O O . TYR A 1 186 ? -15.055 -0.085 1.5 1 91.31 186 TYR A O 1
ATOM 1444 N N . VAL A 1 187 ? -16.812 -0.409 0.151 1 95.75 187 VAL A N 1
ATOM 1445 C CA . VAL A 1 187 ? -17.656 0.542 0.873 1 95.75 187 VAL A CA 1
ATOM 1446 C C . VAL A 1 187 ? -18.328 -0.155 2.053 1 95.75 187 VAL A C 1
ATOM 1448 O O . VAL A 1 187 ? -19.266 -0.932 1.869 1 95.75 187 VAL A O 1
ATOM 1451 N N . LYS A 1 188 ? -17.922 0.214 3.199 1 94.62 188 LYS A N 1
ATOM 1452 C CA . LYS A 1 188 ? -18.422 -0.447 4.398 1 94.62 188 LYS A CA 1
ATOM 1453 C C . LYS A 1 188 ? -19.594 0.332 5.004 1 94.62 188 LYS A C 1
ATOM 1455 O O . LYS A 1 188 ? -20.484 -0.255 5.609 1 94.62 188 LYS A O 1
ATOM 1460 N N . VAL A 1 189 ? -19.484 1.622 4.965 1 96.81 189 VAL A N 1
ATOM 1461 C CA . VAL A 1 189 ? -20.516 2.5 5.5 1 96.81 189 VAL A CA 1
ATOM 1462 C C . VAL A 1 189 ? -20.906 3.537 4.449 1 96.81 189 VAL A C 1
ATOM 1464 O O . VAL A 1 189 ? -20.047 4.059 3.732 1 96.81 189 VAL A O 1
ATOM 1467 N N . ALA A 1 190 ? -22.172 3.734 4.328 1 97.81 190 ALA A N 1
ATOM 1468 C CA . ALA A 1 190 ? -22.703 4.738 3.4 1 97.81 190 ALA A CA 1
ATOM 1469 C C . ALA A 1 190 ? -23.969 5.383 3.943 1 97.81 190 ALA A C 1
ATOM 1471 O O . ALA A 1 190 ? -24.812 4.707 4.539 1 97.81 190 ALA A O 1
ATOM 1472 N N . TYR A 1 191 ? -24.078 6.641 3.727 1 98.19 191 TYR A N 1
ATOM 1473 C CA . TYR A 1 191 ? -25.266 7.391 4.133 1 98.19 191 TYR A CA 1
ATOM 1474 C C . TYR A 1 191 ? -25.844 8.18 2.963 1 98.19 191 TYR A C 1
ATOM 1476 O O . TYR A 1 191 ? -25.109 8.75 2.166 1 98.19 191 TYR A O 1
ATOM 1484 N N . HIS A 1 192 ? -27.109 8.195 2.801 1 98.31 192 HIS A N 1
ATOM 1485 C CA . HIS A 1 192 ? -27.875 9.117 1.972 1 98.31 192 HIS A CA 1
ATOM 1486 C C . HIS A 1 192 ? -28.609 10.148 2.826 1 98.31 192 HIS A C 1
ATOM 1488 O O . HIS A 1 192 ? -29.625 9.836 3.451 1 98.31 192 HIS A O 1
ATOM 1494 N N . GLY A 1 193 ? -28.141 11.398 2.752 1 97 193 GLY A N 1
ATOM 1495 C CA . GLY A 1 193 ? -28.547 12.273 3.844 1 97 193 GLY A CA 1
ATOM 1496 C C . GLY A 1 193 ? -28.125 11.75 5.207 1 97 193 GLY A C 1
ATOM 1497 O O . GLY A 1 193 ? -26.953 11.438 5.426 1 97 193 GLY A O 1
ATOM 1498 N N . PHE A 1 194 ? -29.062 11.609 6.09 1 97.12 194 PHE A N 1
ATOM 1499 C CA . PHE A 1 194 ? -28.719 11.125 7.422 1 97.12 194 PHE A CA 1
ATOM 1500 C C . PHE A 1 194 ? -29.219 9.703 7.629 1 97.12 194 PHE A C 1
ATOM 1502 O O . PHE A 1 194 ? -29.203 9.188 8.75 1 97.12 194 PHE A O 1
ATOM 1509 N N . ARG A 1 195 ? -29.578 9.055 6.512 1 97 195 ARG A N 1
ATOM 1510 C CA . ARG A 1 195 ? -30.016 7.66 6.559 1 97 195 ARG A CA 1
ATOM 1511 C C . ARG A 1 195 ? -28.891 6.719 6.176 1 97 195 ARG A C 1
ATOM 1513 O O . ARG A 1 195 ? -28.312 6.836 5.094 1 97 195 ARG A O 1
ATOM 1520 N N . CYS A 1 196 ? -28.688 5.758 7 1 96.88 196 CYS A N 1
ATOM 1521 C CA . CYS A 1 196 ? -27.672 4.75 6.715 1 96.88 196 CYS A CA 1
ATOM 1522 C C . CYS A 1 196 ? -28.172 3.746 5.688 1 96.88 196 CYS A C 1
ATOM 1524 O O . CYS A 1 196 ? -29.281 3.219 5.816 1 96.88 196 CYS A O 1
ATOM 1526 N N . LEU A 1 197 ? -27.438 3.543 4.648 1 97.62 197 LEU A N 1
ATOM 1527 C CA . LEU A 1 197 ? -27.797 2.52 3.674 1 97.62 197 LEU A CA 1
ATOM 1528 C C . LEU A 1 197 ? -27.641 1.123 4.27 1 97.62 197 LEU A C 1
ATOM 1530 O O . LEU A 1 197 ? -26.672 0.855 4.988 1 97.62 197 LEU A O 1
ATOM 1534 N N . SER A 1 198 ? -28.547 0.238 3.877 1 96.38 198 SER A N 1
ATOM 1535 C CA . SER A 1 198 ? -28.422 -1.159 4.277 1 96.38 198 SER A CA 1
ATOM 1536 C C . SER A 1 198 ? -27.266 -1.834 3.551 1 96.38 198 SER A C 1
ATOM 1538 O O . SER A 1 198 ? -26.75 -1.308 2.561 1 96.38 198 SER A O 1
ATOM 1540 N N . SER A 1 199 ? -26.875 -2.998 4.105 1 93 199 SER A N 1
ATOM 1541 C CA . SER A 1 199 ? -25.812 -3.766 3.467 1 93 199 SER A CA 1
ATOM 1542 C C . SER A 1 199 ? -26.172 -4.125 2.031 1 93 199 SER A C 1
ATOM 1544 O O . SER A 1 199 ? -25.328 -4.078 1.14 1 93 199 SER A O 1
ATOM 1546 N N . GLU A 1 200 ? -27.375 -4.441 1.83 1 94 200 GLU A N 1
ATOM 1547 C CA . GLU A 1 200 ? -27.844 -4.828 0.502 1 94 200 GLU A CA 1
ATOM 1548 C C . GLU A 1 200 ? -27.781 -3.648 -0.467 1 94 200 GLU A C 1
ATOM 1550 O O . GLU A 1 200 ? -27.312 -3.793 -1.599 1 94 200 GLU A O 1
ATOM 1555 N N . GLU A 1 201 ? -28.219 -2.486 0.023 1 94.75 201 GLU A N 1
ATOM 1556 C CA . GLU A 1 201 ? -28.203 -1.288 -0.81 1 94.75 201 GLU A CA 1
ATOM 1557 C C . GLU A 1 201 ? -26.781 -0.889 -1.175 1 94.75 201 GLU A C 1
ATOM 1559 O O . GLU A 1 201 ? -26.484 -0.605 -2.338 1 94.75 201 GLU A O 1
ATOM 1564 N N . ARG A 1 202 ? -26 -0.847 -0.21 1 94.31 202 ARG A N 1
ATOM 1565 C CA . ARG A 1 202 ? -24.609 -0.428 -0.394 1 94.31 202 ARG A CA 1
ATOM 1566 C C . ARG A 1 202 ? -23.875 -1.375 -1.333 1 94.31 202 ARG A C 1
ATOM 1568 O O . ARG A 1 202 ? -23.125 -0.933 -2.205 1 94.31 202 ARG A O 1
ATOM 1575 N N . ASN A 1 203 ? -24.078 -2.717 -1.187 1 90.69 203 ASN A N 1
ATOM 1576 C CA . ASN A 1 203 ? -23.422 -3.709 -2.029 1 90.69 203 ASN A CA 1
ATOM 1577 C C . ASN A 1 203 ? -23.891 -3.615 -3.479 1 90.69 203 ASN A C 1
ATOM 1579 O O . ASN A 1 203 ? -23.094 -3.732 -4.406 1 90.69 203 ASN A O 1
ATOM 1583 N N . ALA A 1 204 ? -25.141 -3.424 -3.637 1 89.56 204 ALA A N 1
ATOM 1584 C CA . ALA A 1 204 ? -25.703 -3.324 -4.98 1 89.56 204 ALA A CA 1
ATOM 1585 C C . ALA A 1 204 ? -25.172 -2.098 -5.711 1 89.56 204 ALA A C 1
ATOM 1587 O O . ALA A 1 204 ? -24.922 -2.148 -6.918 1 89.56 204 ALA A O 1
ATOM 1588 N N . VAL A 1 205 ? -24.953 -1.031 -4.922 1 90.94 205 VAL A N 1
ATOM 1589 C CA . VAL A 1 205 ? -24.578 0.241 -5.527 1 90.94 205 VAL A CA 1
ATOM 1590 C C . VAL A 1 205 ? -23.062 0.281 -5.742 1 90.94 205 VAL A C 1
ATOM 1592 O O . VAL A 1 205 ? -22.594 0.768 -6.773 1 90.94 205 VAL A O 1
ATOM 1595 N N . TYR A 1 206 ? -22.312 -0.249 -4.832 1 91.81 206 TYR A N 1
ATOM 1596 C CA . TYR A 1 206 ? -20.891 0.052 -4.844 1 91.81 206 TYR A CA 1
ATOM 1597 C C . TYR A 1 206 ? -20.062 -1.225 -4.953 1 91.81 206 TYR A C 1
ATOM 1599 O O . TYR A 1 206 ? -19.094 -1.283 -5.719 1 91.81 206 TYR A O 1
ATOM 1607 N N . ASN A 1 207 ? -20.344 -2.256 -4.281 1 87.12 207 ASN A N 1
ATOM 1608 C CA . ASN A 1 207 ? -19.422 -3.361 -4.066 1 87.12 207 ASN A CA 1
ATOM 1609 C C . ASN A 1 207 ? -19.625 -4.477 -5.086 1 87.12 207 ASN A C 1
ATOM 1611 O O . ASN A 1 207 ? -18.703 -5.23 -5.391 1 87.12 207 ASN A O 1
ATOM 1615 N N . HIS A 1 208 ? -20.781 -4.68 -5.59 1 79.5 208 HIS A N 1
ATOM 1616 C CA . HIS A 1 208 ? -21.062 -5.758 -6.531 1 79.5 208 HIS A CA 1
ATOM 1617 C C . HIS A 1 208 ? -21.297 -5.211 -7.938 1 79.5 208 HIS A C 1
ATOM 1619 O O . HIS A 1 208 ? -21.875 -5.895 -8.789 1 79.5 208 HIS A O 1
ATOM 1625 N N . SER A 1 209 ? -20.734 -4.078 -8.188 1 74.38 209 SER A N 1
ATOM 1626 C CA . SER A 1 209 ? -20.922 -3.475 -9.5 1 74.38 209 SER A CA 1
ATOM 1627 C C . SER A 1 209 ? -20 -4.094 -10.539 1 74.38 209 SER A C 1
ATOM 1629 O O . SER A 1 209 ? -18.938 -4.637 -10.188 1 74.38 209 SER A O 1
ATOM 1631 N N . ALA A 1 210 ? -20.391 -4.129 -11.805 1 67.25 210 ALA A N 1
ATOM 1632 C CA . ALA A 1 210 ? -19.625 -4.68 -12.93 1 67.25 210 ALA A CA 1
ATOM 1633 C C . ALA A 1 210 ? -18.312 -3.93 -13.125 1 67.25 210 ALA A C 1
ATOM 1635 O O . ALA A 1 210 ? -17.297 -4.531 -13.461 1 67.25 210 ALA A O 1
ATOM 1636 N N . VAL A 1 211 ? -18.484 -2.676 -12.969 1 66.06 211 VAL A N 1
ATOM 1637 C CA . VAL A 1 211 ? -17.297 -1.845 -13.109 1 66.06 211 VAL A CA 1
ATOM 1638 C C . VAL A 1 211 ? -16.969 -1.197 -11.766 1 66.06 211 VAL A C 1
ATOM 1640 O O . VAL A 1 211 ? -17.844 -0.639 -11.102 1 66.06 211 VAL A O 1
ATOM 1643 N N . ARG A 1 212 ? -15.773 -1.411 -11.406 1 70.44 212 ARG A N 1
ATOM 1644 C CA . ARG A 1 212 ? -15.367 -0.859 -10.117 1 70.44 212 ARG A CA 1
ATOM 1645 C C . ARG A 1 212 ? -15.023 0.622 -10.242 1 70.44 212 ARG A C 1
ATOM 1647 O O . ARG A 1 212 ? -14.297 1.022 -11.148 1 70.44 212 ARG A O 1
ATOM 1654 N N . ASP A 1 213 ? -15.594 1.422 -9.328 1 76.44 213 ASP A N 1
ATOM 1655 C CA . ASP A 1 213 ? -15.312 2.854 -9.273 1 76.44 213 ASP A CA 1
ATOM 1656 C C . ASP A 1 213 ? -13.969 3.129 -8.594 1 76.44 213 ASP A C 1
ATOM 1658 O O . ASP A 1 213 ? -13.555 2.381 -7.715 1 76.44 213 ASP A O 1
ATOM 1662 N N . ASP A 1 214 ? -13.32 4.141 -9.055 1 81.75 214 ASP A N 1
ATOM 1663 C CA . ASP A 1 214 ? -12.062 4.539 -8.422 1 81.75 214 ASP A CA 1
ATOM 1664 C C . ASP A 1 214 ? -12.305 5.543 -7.301 1 81.75 214 ASP A C 1
ATOM 1666 O O . ASP A 1 214 ? -11.414 5.82 -6.5 1 81.75 214 ASP A O 1
ATOM 1670 N N . TYR A 1 215 ? -13.547 6.035 -7.121 1 91.81 215 TYR A N 1
ATOM 1671 C CA . TYR A 1 215 ? -13.977 6.973 -6.094 1 91.81 215 TYR A CA 1
ATOM 1672 C C . TYR A 1 215 ? -13.125 8.234 -6.113 1 91.81 215 TYR A C 1
ATOM 1674 O O . TYR A 1 215 ? -12.703 8.719 -5.066 1 91.81 215 TYR A O 1
ATOM 1682 N N . GLU A 1 216 ? -12.828 8.656 -7.316 1 89.81 216 GLU A N 1
ATOM 1683 C CA . GLU A 1 216 ? -12.008 9.852 -7.504 1 89.81 216 GLU A CA 1
ATOM 1684 C C . GLU A 1 216 ? -12.797 10.961 -8.188 1 89.81 216 GLU A C 1
ATOM 1686 O O . GLU A 1 216 ? -13.922 10.734 -8.648 1 89.81 216 GLU A O 1
ATOM 1691 N N . GLU A 1 217 ? -12.203 12.18 -8.125 1 89.88 217 GLU A N 1
ATOM 1692 C CA . GLU A 1 217 ? -12.766 13.305 -8.867 1 89.88 217 GLU A CA 1
ATOM 1693 C C . GLU A 1 217 ? -12.828 12.992 -10.367 1 89.88 217 GLU A C 1
ATOM 1695 O O . GLU A 1 217 ? -11.992 12.242 -10.883 1 89.88 217 GLU A O 1
ATOM 1700 N N . PRO A 1 218 ? -13.875 13.445 -11 1 92 218 PRO A N 1
ATOM 1701 C CA . PRO A 1 218 ? -14.805 14.492 -10.586 1 92 218 PRO A CA 1
ATOM 1702 C C . PRO A 1 218 ? -16.094 13.938 -10 1 92 218 PRO A C 1
ATOM 1704 O O . PRO A 1 218 ? -16.875 14.68 -9.406 1 92 218 PRO A O 1
ATOM 1707 N N . ALA A 1 219 ? -16.328 12.711 -10.141 1 93.81 219 ALA A N 1
ATOM 1708 C CA . ALA A 1 219 ? -17.609 12.148 -9.734 1 93.81 219 ALA A CA 1
ATOM 1709 C C . ALA A 1 219 ? -17.734 12.094 -8.219 1 93.81 219 ALA A C 1
ATOM 1711 O O . ALA A 1 219 ? -18.844 12.078 -7.672 1 93.81 219 ALA A O 1
ATOM 1712 N N . TYR A 1 220 ? -16.625 12.117 -7.625 1 96.38 220 TYR A N 1
ATOM 1713 C CA . TYR A 1 220 ? -16.594 12.031 -6.168 1 96.38 220 TYR A CA 1
ATOM 1714 C C . TYR A 1 220 ? -15.828 13.211 -5.574 1 96.38 220 TYR A C 1
ATOM 1716 O O . TYR A 1 220 ? -15.062 13.883 -6.27 1 96.38 220 TYR A O 1
ATOM 1724 N N . GLY A 1 221 ? -16.141 13.562 -4.387 1 95.12 221 GLY A N 1
ATOM 1725 C CA . GLY A 1 221 ? -15.422 14.562 -3.609 1 95.12 221 GLY A CA 1
ATOM 1726 C C . GLY A 1 221 ? -14.789 14 -2.354 1 95.12 221 GLY A C 1
ATOM 1727 O O . GLY A 1 221 ? -15.422 13.25 -1.611 1 95.12 221 GLY A O 1
ATOM 1728 N N . MET A 1 222 ? -13.539 14.352 -2.123 1 93.69 222 MET A N 1
ATOM 1729 C CA . MET A 1 222 ? -12.812 13.82 -0.974 1 93.69 222 MET A CA 1
ATOM 1730 C C . MET A 1 222 ? -12.875 14.781 0.204 1 93.69 222 MET A C 1
ATOM 1732 O O . MET A 1 222 ? -12.711 15.992 0.031 1 93.69 222 MET A O 1
ATOM 1736 N N . ILE A 1 223 ? -13.109 14.227 1.351 1 93.88 223 ILE A N 1
ATOM 1737 C CA . ILE A 1 223 ? -13.055 15 2.584 1 93.88 223 ILE A CA 1
ATOM 1738 C C . ILE A 1 223 ? -11.711 14.781 3.275 1 93.88 223 ILE A C 1
ATOM 1740 O O . ILE A 1 223 ? -11.617 13.992 4.215 1 93.88 223 ILE A O 1
ATOM 1744 N N . ASP A 1 224 ? -10.75 15.484 2.902 1 88.12 224 ASP A N 1
ATOM 1745 C CA . ASP A 1 224 ? -9.391 15.195 3.352 1 88.12 224 ASP A CA 1
ATOM 1746 C C . ASP A 1 224 ? -8.852 16.312 4.238 1 88.12 224 ASP A C 1
ATOM 1748 O O . ASP A 1 224 ? -7.723 16.234 4.73 1 88.12 224 ASP A O 1
ATOM 1752 N N . THR A 1 225 ? -9.586 17.359 4.406 1 88.06 225 THR A N 1
ATOM 1753 C CA . THR A 1 225 ? -9.18 18.453 5.273 1 88.06 225 THR A CA 1
ATOM 1754 C C . THR A 1 225 ? -10.25 18.734 6.324 1 88.06 225 THR A C 1
ATOM 1756 O O . THR A 1 225 ? -11.438 18.469 6.098 1 88.06 225 THR A O 1
ATOM 1759 N N . LEU A 1 226 ? -9.836 19.281 7.316 1 86.69 226 LEU A N 1
ATOM 1760 C CA . LEU A 1 226 ? -10.773 19.625 8.383 1 86.69 226 LEU A CA 1
ATOM 1761 C C . LEU A 1 226 ? -11.68 20.781 7.965 1 86.69 226 LEU A C 1
ATOM 1763 O O . LEU A 1 226 ? -12.773 20.938 8.508 1 86.69 226 LEU A O 1
ATOM 1767 N N . PHE A 1 227 ? -11.297 21.5 6.93 1 83.88 227 PHE A N 1
ATOM 1768 C CA . PHE A 1 227 ? -12.109 22.594 6.402 1 83.88 227 PHE A CA 1
ATOM 1769 C C . PHE A 1 227 ? -13.344 22.062 5.688 1 83.88 227 PHE A C 1
ATOM 1771 O O . PHE A 1 227 ? -14.328 22.781 5.512 1 83.88 227 PHE A O 1
ATOM 1778 N N . SER A 1 228 ? -13.297 20.828 5.359 1 89.75 228 SER A N 1
ATOM 1779 C CA . SER A 1 228 ? -14.336 20.281 4.496 1 89.75 228 SER A CA 1
ATOM 1780 C C . SER A 1 228 ? -15.469 19.656 5.312 1 89.75 228 SER A C 1
ATOM 1782 O O . SER A 1 228 ? -16.484 19.234 4.758 1 89.75 228 SER A O 1
ATOM 1784 N N . LEU A 1 229 ? -15.367 19.641 6.566 1 92.5 229 LEU A N 1
ATOM 1785 C CA . LEU A 1 229 ? -16.328 18.922 7.387 1 92.5 229 LEU A CA 1
ATOM 1786 C C . LEU A 1 229 ? -17.688 19.625 7.391 1 92.5 229 LEU A C 1
ATOM 1788 O O . LEU A 1 229 ? -18.719 18.984 7.215 1 92.5 229 LEU A O 1
ATOM 1792 N N . ALA A 1 230 ? -17.641 20.922 7.555 1 93.06 230 ALA A N 1
ATOM 1793 C CA . ALA A 1 230 ? -18.891 21.688 7.531 1 93.06 230 ALA A CA 1
ATOM 1794 C C . ALA A 1 230 ? -19.578 21.578 6.168 1 93.06 230 ALA A C 1
ATOM 1796 O O . ALA A 1 230 ? -20.797 21.469 6.086 1 93.06 230 ALA A O 1
ATOM 1797 N N . GLU A 1 231 ? -18.75 21.641 5.176 1 94 231 GLU A N 1
ATOM 1798 C CA . GLU A 1 231 ? -19.25 21.516 3.809 1 94 231 GLU A CA 1
ATOM 1799 C C . GLU A 1 231 ? -19.938 20.172 3.594 1 94 231 GLU A C 1
ATOM 1801 O O . GLU A 1 231 ? -21.016 20.109 3.008 1 94 231 GLU A O 1
ATOM 1806 N N . ALA A 1 232 ? -19.312 19.156 4.039 1 96.19 232 ALA A N 1
ATOM 1807 C CA . ALA A 1 232 ? -19.844 17.797 3.863 1 96.19 232 ALA A CA 1
ATOM 1808 C C . ALA A 1 232 ? -21.156 17.625 4.609 1 96.19 232 ALA A C 1
ATOM 1810 O O . ALA A 1 232 ? -22.109 17.031 4.082 1 96.19 232 ALA A O 1
ATOM 1811 N N . TYR A 1 233 ? -21.219 18.109 5.82 1 97.06 233 TYR A N 1
ATOM 1812 C CA . TYR A 1 233 ? -22.453 18.031 6.613 1 97.06 233 TYR A CA 1
ATOM 1813 C C . TYR A 1 233 ? -23.578 18.781 5.941 1 97.06 233 TYR A C 1
ATOM 1815 O O . TYR A 1 233 ? -24.719 18.297 5.879 1 97.06 233 TYR A O 1
ATOM 1823 N N . LEU A 1 234 ? -23.25 20.016 5.504 1 97.38 234 LEU A N 1
ATOM 1824 C CA . LEU A 1 234 ? -24.25 20.844 4.824 1 97.38 234 LEU A CA 1
ATOM 1825 C C . LEU A 1 234 ? -24.781 20.125 3.58 1 97.38 234 LEU A C 1
ATOM 1827 O O . LEU A 1 234 ? -25.984 20.172 3.299 1 97.38 234 LEU A O 1
ATOM 1831 N N . PHE A 1 235 ? -23.922 19.5 2.828 1 97.81 235 PHE A N 1
ATOM 1832 C CA . PHE A 1 235 ? -24.328 18.719 1.667 1 97.81 235 PHE A CA 1
ATOM 1833 C C . PHE A 1 235 ? -25.344 17.656 2.061 1 97.81 235 PHE A C 1
ATOM 1835 O O . PHE A 1 235 ? -26.375 17.484 1.387 1 97.81 235 PHE A O 1
ATOM 1842 N N . MET A 1 236 ? -25.062 16.938 3.139 1 97.75 236 MET A N 1
ATOM 1843 C CA . MET A 1 236 ? -25.984 15.914 3.613 1 97.75 236 MET A CA 1
ATOM 1844 C C . MET A 1 236 ? -27.344 16.516 3.959 1 97.75 236 MET A C 1
ATOM 1846 O O . MET A 1 236 ? -28.375 15.938 3.658 1 97.75 236 MET A O 1
ATOM 1850 N N . GLN A 1 237 ? -27.359 17.703 4.598 1 97.44 237 GLN A N 1
ATOM 1851 C CA . GLN A 1 237 ? -28.594 18.406 4.938 1 97.44 237 GLN A CA 1
ATOM 1852 C C . GLN A 1 237 ? -29.391 18.766 3.684 1 97.44 237 GLN A C 1
ATOM 1854 O O . GLN A 1 237 ? -30.609 18.641 3.658 1 97.44 237 GLN A O 1
ATOM 1859 N N . LEU A 1 238 ? -28.703 19.219 2.717 1 96.5 238 LEU A N 1
ATOM 1860 C CA . LEU A 1 238 ? -29.344 19.641 1.482 1 96.5 238 LEU A CA 1
ATOM 1861 C C . LEU A 1 238 ? -29.906 18.438 0.728 1 96.5 238 LEU A C 1
ATOM 1863 O O . LEU A 1 238 ? -30.953 18.531 0.074 1 96.5 238 LEU A O 1
ATOM 1867 N N . VAL A 1 239 ? -29.188 17.281 0.761 1 96.88 239 VAL A N 1
ATOM 1868 C CA . VAL A 1 239 ? -29.703 16.062 0.17 1 96.88 239 VAL A CA 1
ATOM 1869 C C . VAL A 1 239 ? -31.031 15.688 0.822 1 96.88 239 VAL A C 1
ATOM 1871 O O . VAL A 1 239 ? -32 15.328 0.133 1 96.88 239 VAL A O 1
ATOM 1874 N N . GLU A 1 240 ? -31.078 15.805 2.148 1 95.75 240 GLU A N 1
ATOM 1875 C CA . GLU A 1 240 ? -32.312 15.555 2.873 1 95.75 240 GLU A CA 1
ATOM 1876 C C . GLU A 1 240 ? -33.438 16.484 2.404 1 95.75 240 GLU A C 1
ATOM 1878 O O . GLU A 1 240 ? -34.594 16.078 2.242 1 95.75 240 GLU A O 1
ATOM 1883 N N . LEU A 1 241 ? -33.062 17.688 2.227 1 94.38 241 LEU A N 1
ATOM 1884 C CA . LEU A 1 241 ? -34.062 18.703 1.817 1 94.38 241 LEU A CA 1
ATOM 1885 C C . LEU A 1 241 ? -34.594 18.391 0.425 1 94.38 241 LEU A C 1
ATOM 1887 O O . LEU A 1 241 ? -35.812 18.453 0.199 1 94.38 241 LEU A O 1
ATOM 1891 N N . VAL A 1 242 ? -33.719 18.078 -0.508 1 93.31 242 VAL A N 1
ATOM 1892 C CA . VAL A 1 242 ? -34.094 17.797 -1.892 1 93.31 242 VAL A CA 1
ATOM 1893 C C . VAL A 1 242 ? -34.969 16.562 -1.954 1 93.31 242 VAL A C 1
ATOM 1895 O O . VAL A 1 242 ? -35.938 16.5 -2.732 1 93.31 242 VAL A O 1
ATOM 1898 N N . ASP A 1 243 ? -34.625 15.609 -1.182 1 94.19 243 ASP A N 1
ATOM 1899 C CA . ASP A 1 243 ? -35.406 14.359 -1.192 1 94.19 243 ASP A CA 1
ATOM 1900 C C . ASP A 1 243 ? -36.781 14.578 -0.627 1 94.19 243 ASP A C 1
ATOM 1902 O O . ASP A 1 243 ? -37.75 13.953 -1.089 1 94.19 243 ASP A O 1
ATOM 1906 N N . LYS A 1 244 ? -36.906 15.359 0.344 1 91.56 244 LYS A N 1
ATOM 1907 C CA . LYS A 1 244 ? -38.188 15.641 0.968 1 91.56 244 LYS A CA 1
ATOM 1908 C C . LYS A 1 244 ? -39.031 16.578 0.099 1 91.56 244 LYS A C 1
ATOM 1910 O O . LYS A 1 244 ? -40.25 16.438 0.043 1 91.56 244 LYS A O 1
ATOM 1915 N N . ALA A 1 245 ? -38.281 17.562 -0.503 1 89.06 245 ALA A N 1
ATOM 1916 C CA . ALA A 1 245 ? -38.969 18.562 -1.315 1 89.06 245 ALA A CA 1
ATOM 1917 C C . ALA A 1 245 ? -38.156 18.906 -2.557 1 89.06 245 ALA A C 1
ATOM 1919 O O . ALA A 1 245 ? -37.594 20 -2.639 1 89.06 245 ALA A O 1
ATOM 1920 N N . PRO A 1 246 ? -38.188 18.125 -3.578 1 78.56 246 PRO A N 1
ATOM 1921 C CA . PRO A 1 246 ? -37.375 18.328 -4.762 1 78.56 246 PRO A CA 1
ATOM 1922 C C . PRO A 1 246 ? -37.625 19.656 -5.445 1 78.56 246 PRO A C 1
ATOM 1924 O O . PRO A 1 246 ? -36.719 20.219 -6.074 1 78.56 246 PRO A O 1
ATOM 1927 N N . GLY A 1 247 ? -38.75 20.188 -5.301 1 80.69 247 GLY A N 1
ATOM 1928 C CA . GLY A 1 247 ? -39.094 21.438 -5.977 1 80.69 247 GLY A CA 1
ATOM 1929 C C . GLY A 1 247 ? -38.625 22.672 -5.234 1 80.69 247 GLY A C 1
ATOM 1930 O O . GLY A 1 247 ? -38.719 23.781 -5.758 1 80.69 247 GLY A O 1
ATOM 1931 N N . LYS A 1 248 ? -38.062 22.469 -4.148 1 81.5 248 LYS A N 1
ATOM 1932 C CA . LYS A 1 248 ? -37.719 23.609 -3.314 1 81.5 248 LYS A CA 1
ATOM 1933 C C . LYS A 1 248 ? -36.406 24.266 -3.783 1 81.5 248 LYS A C 1
ATOM 1935 O O . LYS A 1 248 ? -36.156 25.422 -3.479 1 81.5 248 LYS A O 1
ATOM 1940 N N . LEU A 1 249 ? -35.5 23.516 -4.359 1 83.19 249 LEU A N 1
ATOM 1941 C CA . LEU A 1 249 ? -34.219 24.094 -4.785 1 83.19 249 LEU A CA 1
ATOM 1942 C C . LEU A 1 249 ? -34.344 24.688 -6.18 1 83.19 249 LEU A C 1
ATOM 1944 O O . LEU A 1 249 ? -34.875 24.062 -7.094 1 83.19 249 LEU A O 1
ATOM 1948 N N . PRO A 1 250 ? -34 25.953 -6.172 1 74.81 250 PRO A N 1
ATOM 1949 C CA . PRO A 1 250 ? -33.969 26.578 -7.492 1 74.81 250 PRO A CA 1
ATOM 1950 C C . PRO A 1 250 ? -33 25.875 -8.461 1 74.81 250 PRO A C 1
ATOM 1952 O O . PRO A 1 250 ? -31.875 25.547 -8.086 1 74.81 250 PRO A O 1
ATOM 1955 N N . ASN A 1 251 ? -33.5 25.422 -9.656 1 80.38 251 ASN A N 1
ATOM 1956 C CA . ASN A 1 251 ? -32.688 24.859 -10.734 1 80.38 251 ASN A CA 1
ATOM 1957 C C . ASN A 1 251 ? -32 23.562 -10.297 1 80.38 251 ASN A C 1
ATOM 1959 O O . ASN A 1 251 ? -30.797 23.391 -10.531 1 80.38 251 ASN A O 1
ATOM 1963 N N . PHE A 1 252 ? -32.656 22.859 -9.539 1 83.44 252 PHE A N 1
ATOM 1964 C CA . PHE A 1 252 ? -32.125 21.578 -9.102 1 83.44 252 PHE A CA 1
ATOM 1965 C C . PHE A 1 252 ? -31.594 20.781 -10.289 1 83.44 252 PHE A C 1
ATOM 1967 O O . PHE A 1 252 ? -32.344 20.438 -11.195 1 83.44 252 PHE A O 1
ATOM 1974 N N . SER A 1 253 ? -30.328 20.609 -10.375 1 87.19 253 SER A N 1
ATOM 1975 C CA . SER A 1 253 ? -29.672 19.875 -11.445 1 87.19 253 SER A CA 1
ATOM 1976 C C . SER A 1 253 ? -29.031 18.594 -10.922 1 87.19 253 SER A C 1
ATOM 1978 O O . SER A 1 253 ? -27.922 18.234 -11.328 1 87.19 253 SER A O 1
ATOM 1980 N N . GLY A 1 254 ? -29.703 18.016 -9.922 1 93.38 254 GLY A N 1
ATOM 1981 C CA . GLY A 1 254 ? -29.172 16.797 -9.336 1 93.38 254 GLY A CA 1
ATOM 1982 C C . GLY A 1 254 ? -28.281 17.062 -8.133 1 93.38 254 GLY A C 1
ATOM 1983 O O . GLY A 1 254 ? -28 18.219 -7.805 1 93.38 254 GLY A O 1
ATOM 1984 N N . TYR A 1 255 ? -27.875 16.047 -7.477 1 96.44 255 TYR A N 1
ATOM 1985 C CA . TYR A 1 255 ? -27.047 16.172 -6.293 1 96.44 255 TYR A CA 1
ATOM 1986 C C . TYR A 1 255 ? -25.688 16.766 -6.645 1 96.44 255 TYR A C 1
ATOM 1988 O O . TYR A 1 255 ? -25.094 17.5 -5.844 1 96.44 255 TYR A O 1
ATOM 1996 N N . ALA A 1 256 ? -25.234 16.422 -7.805 1 96.12 256 ALA A N 1
ATOM 1997 C CA . ALA A 1 256 ? -23.969 16.984 -8.266 1 96.12 256 ALA A CA 1
ATOM 1998 C C . ALA A 1 256 ? -24.047 18.516 -8.344 1 96.12 256 ALA A C 1
ATOM 2000 O O . ALA A 1 256 ? -23.078 19.203 -8.055 1 96.12 256 ALA A O 1
ATOM 2001 N N . GLY A 1 257 ? -25.172 18.953 -8.781 1 94.44 257 GLY A N 1
ATOM 2002 C CA . GLY A 1 257 ? -25.391 20.391 -8.812 1 94.44 257 GLY A CA 1
ATOM 2003 C C . GLY A 1 257 ? -25.391 21.031 -7.43 1 94.44 257 GLY A C 1
ATOM 2004 O O . GLY A 1 257 ? -24.875 22.125 -7.23 1 94.44 257 GLY A O 1
ATOM 2005 N N . VAL A 1 258 ? -26.031 20.344 -6.52 1 95.31 258 VAL A N 1
ATOM 2006 C CA . VAL A 1 258 ? -26.062 20.797 -5.137 1 95.31 258 VAL A CA 1
ATOM 2007 C C . VAL A 1 258 ? -24.641 20.906 -4.59 1 95.31 258 VAL A C 1
ATOM 2009 O O . VAL A 1 258 ? -24.281 21.891 -3.963 1 95.31 258 VAL A O 1
ATOM 2012 N N . TYR A 1 259 ? -23.906 19.906 -4.855 1 96.81 259 TYR A N 1
ATOM 2013 C CA . TYR A 1 259 ? -22.531 19.906 -4.398 1 96.81 259 TYR A CA 1
ATOM 2014 C C . TYR A 1 259 ? -21.75 21.078 -4.988 1 96.81 259 TYR A C 1
ATOM 2016 O O . TYR A 1 259 ? -20.984 21.734 -4.285 1 96.81 259 TYR A O 1
ATOM 2024 N N . ARG A 1 260 ? -21.875 21.297 -6.188 1 95.56 260 ARG A N 1
ATOM 2025 C CA . ARG A 1 260 ? -21.203 22.391 -6.871 1 95.56 260 ARG A CA 1
ATOM 2026 C C . ARG A 1 260 ? -21.547 23.734 -6.219 1 95.56 260 ARG A C 1
ATOM 2028 O O . ARG A 1 260 ? -20.656 24.562 -6 1 95.56 260 ARG A O 1
ATOM 2035 N N . ASP A 1 261 ? -22.797 23.906 -5.918 1 95.62 261 ASP A N 1
ATOM 2036 C CA . ASP A 1 261 ? -23.234 25.156 -5.305 1 95.62 261 ASP A CA 1
ATOM 2037 C C . ASP A 1 261 ? -22.641 25.312 -3.902 1 95.62 261 ASP A C 1
ATOM 2039 O O . ASP A 1 261 ? -22.203 26.406 -3.523 1 95.62 261 ASP A O 1
ATOM 2043 N N . VAL A 1 262 ? -22.672 24.234 -3.197 1 95.94 262 VAL A N 1
ATOM 2044 C CA . VAL A 1 262 ? -22.125 24.281 -1.847 1 95.94 262 VAL A CA 1
ATOM 2045 C C . VAL A 1 262 ? -20.641 24.641 -1.906 1 95.94 262 VAL A C 1
ATOM 2047 O O . VAL A 1 262 ? -20.172 25.516 -1.167 1 95.94 262 VAL A O 1
ATOM 2050 N N . ARG A 1 263 ? -19.906 23.969 -2.742 1 94.44 263 ARG A N 1
ATOM 2051 C CA . ARG A 1 263 ? -18.484 24.234 -2.893 1 94.44 263 ARG A CA 1
ATOM 2052 C C . ARG A 1 263 ? -18.234 25.688 -3.305 1 94.44 263 ARG A C 1
ATOM 2054 O O . ARG A 1 263 ? -17.328 26.328 -2.781 1 94.44 263 ARG A O 1
ATOM 2061 N N . ALA A 1 264 ? -19 26.141 -4.191 1 94.5 264 ALA A N 1
ATOM 2062 C CA . ALA A 1 264 ? -18.875 27.531 -4.652 1 94.5 264 ALA A CA 1
ATOM 2063 C C . ALA A 1 264 ? -19.172 28.516 -3.525 1 94.5 264 ALA A C 1
ATOM 2065 O O . ALA A 1 264 ? -18.516 29.547 -3.41 1 94.5 264 ALA A O 1
ATOM 2066 N N . ALA A 1 265 ? -20.172 28.203 -2.783 1 95.31 265 ALA A N 1
ATOM 2067 C CA . ALA A 1 265 ? -20.531 29.047 -1.65 1 95.31 265 ALA A CA 1
ATOM 2068 C C . ALA A 1 265 ? -19.391 29.094 -0.622 1 95.31 265 ALA A C 1
ATOM 2070 O O . ALA A 1 265 ? -19.109 30.156 -0.062 1 95.31 265 ALA A O 1
ATOM 2071 N N . VAL A 1 266 ? -18.828 27.953 -0.342 1 93.12 266 VAL A N 1
ATOM 2072 C CA . VAL A 1 266 ? -17.703 27.875 0.576 1 93.12 266 VAL A CA 1
ATOM 2073 C C . VAL A 1 266 ? -16.547 28.719 0.044 1 93.12 266 VAL A C 1
ATOM 2075 O O . VAL A 1 266 ? -15.93 29.484 0.793 1 93.12 266 VAL A O 1
ATOM 2078 N N . ASP A 1 267 ? -16.266 28.578 -1.198 1 89.06 267 ASP A N 1
ATOM 2079 C CA . ASP A 1 267 ? -15.195 29.359 -1.822 1 89.06 267 ASP A CA 1
ATOM 2080 C C . ASP A 1 267 ? -15.469 30.859 -1.7 1 89.06 267 ASP A C 1
ATOM 2082 O O . ASP A 1 267 ? -14.547 31.641 -1.459 1 89.06 267 ASP A O 1
ATOM 2086 N N . LEU A 1 268 ? -16.641 31.172 -1.872 1 91.25 268 LEU A N 1
ATOM 2087 C CA . LEU A 1 268 ? -17.047 32.594 -1.76 1 91.25 268 LEU A CA 1
ATOM 2088 C C . LEU A 1 268 ? -16.812 33.094 -0.344 1 91.25 268 LEU A C 1
ATOM 2090 O O . LEU A 1 268 ? -16.359 34.219 -0.157 1 91.25 268 LEU A O 1
ATOM 2094 N N . CYS A 1 269 ? -17.125 32.312 0.626 1 89.5 269 CYS A N 1
ATOM 2095 C CA . CYS A 1 269 ? -16.906 32.656 2.02 1 89.5 269 CYS A CA 1
ATOM 2096 C C . CYS A 1 269 ? -15.422 32.938 2.281 1 89.5 269 CYS A C 1
ATOM 2098 O O . CYS A 1 269 ? -15.07 33.812 3.055 1 89.5 269 CYS A O 1
ATOM 2100 N N . HIS A 1 270 ? -14.594 32.156 1.67 1 83.56 270 HIS A N 1
ATOM 2101 C CA . HIS A 1 270 ? -13.156 32.281 1.862 1 83.56 270 HIS A CA 1
ATOM 2102 C C . HIS A 1 270 ? -12.609 33.531 1.14 1 83.56 270 HIS A C 1
ATOM 2104 O O . HIS A 1 270 ? -11.664 34.156 1.613 1 83.56 270 HIS A O 1
ATOM 2110 N N . ARG A 1 271 ? -13.242 33.875 0.088 1 82.81 271 ARG A N 1
ATOM 2111 C CA . ARG A 1 271 ? -12.758 35 -0.749 1 82.81 271 ARG A CA 1
ATOM 2112 C C . ARG A 1 271 ? -13.242 36.344 -0.22 1 82.81 271 ARG A C 1
ATOM 2114 O O . ARG A 1 271 ? -12.508 37.312 -0.278 1 82.81 271 ARG A O 1
ATOM 2121 N N . ASP A 1 272 ? -14.375 36.375 0.225 1 85.56 272 ASP A N 1
ATOM 2122 C CA . ASP A 1 272 ? -14.961 37.656 0.552 1 85.56 272 ASP A CA 1
ATOM 2123 C C . ASP A 1 272 ? -14.562 38.094 1.958 1 85.56 272 ASP A C 1
ATOM 2125 O O . ASP A 1 272 ? -14.977 39.156 2.42 1 85.56 272 ASP A O 1
ATOM 2129 N N . GLY A 1 273 ? -13.844 37.281 2.678 1 85.19 273 GLY A N 1
ATOM 2130 C CA . GLY A 1 273 ? -13.25 37.688 3.945 1 85.19 273 GLY A CA 1
ATOM 2131 C C . GLY A 1 273 ? -14.18 37.469 5.125 1 85.19 273 GLY A C 1
ATOM 2132 O O . GLY A 1 273 ? -13.812 37.75 6.27 1 85.19 273 GLY A O 1
ATOM 2133 N N . SER A 1 274 ? -15.336 37.031 4.914 1 85.44 274 SER A N 1
ATOM 2134 C CA . SER A 1 274 ? -16.312 36.875 5.98 1 85.44 274 SER A CA 1
ATOM 2135 C C . SER A 1 274 ? -15.75 36.031 7.121 1 85.44 274 SER A C 1
ATOM 2137 O O . SER A 1 274 ? -15.852 36.406 8.289 1 85.44 274 SER A O 1
ATOM 2139 N N . LEU A 1 275 ? -15.164 34.938 6.852 1 89.25 275 LEU A N 1
ATOM 2140 C CA . LEU A 1 275 ? -14.586 34.062 7.871 1 89.25 275 LEU A CA 1
ATOM 2141 C C . LEU A 1 275 ? -13.375 34.719 8.523 1 89.25 275 LEU A C 1
ATOM 2143 O O . LEU A 1 275 ? -13.258 34.75 9.75 1 89.25 275 LEU A O 1
ATOM 2147 N N . LYS A 1 276 ? -12.578 35.344 7.738 1 91.31 276 LYS A N 1
ATOM 2148 C CA . LYS A 1 276 ? -11.305 35.906 8.18 1 91.31 276 LYS A CA 1
ATOM 2149 C C . LYS A 1 276 ? -11.539 37.094 9.109 1 91.31 276 LYS A C 1
ATOM 2151 O O . LYS A 1 276 ? -10.781 37.312 10.062 1 91.31 276 LYS A O 1
ATOM 2156 N N . ARG A 1 277 ? -12.547 37.844 8.836 1 92.62 277 ARG A N 1
ATOM 2157 C CA . ARG A 1 277 ? -12.852 39.031 9.648 1 92.62 277 ARG A CA 1
ATOM 2158 C C . ARG A 1 277 ? -13.242 38.625 11.07 1 92.62 277 ARG A C 1
ATOM 2160 O O . ARG A 1 277 ? -12.844 39.281 12.039 1 92.62 277 ARG A O 1
ATOM 2167 N N . HIS A 1 278 ? -13.969 37.594 11.125 1 92.94 278 HIS A N 1
ATOM 2168 C CA . HIS A 1 278 ? -14.375 37.094 12.445 1 92.94 278 HIS A CA 1
ATOM 2169 C C . HIS A 1 278 ? -13.172 36.594 13.242 1 92.94 278 HIS A C 1
ATOM 2171 O O . HIS A 1 278 ? -13.039 36.906 14.43 1 92.94 278 HIS A O 1
ATOM 2177 N N . VAL A 1 279 ? -12.336 35.875 12.594 1 94.38 279 VAL A N 1
ATOM 2178 C CA . VAL A 1 279 ? -11.148 35.344 13.266 1 94.38 279 VAL A CA 1
ATOM 2179 C C . VAL A 1 279 ? -10.234 36.5 13.68 1 94.38 279 VAL A C 1
ATOM 2181 O O . VAL A 1 279 ? -9.688 36.5 14.781 1 94.38 279 VAL A O 1
ATOM 2184 N N . ALA A 1 280 ? -10.094 37.469 12.82 1 95.5 280 ALA A N 1
ATOM 2185 C CA . ALA A 1 280 ? -9.234 38.625 13.094 1 95.5 280 ALA A CA 1
ATOM 2186 C C . ALA A 1 280 ? -9.727 39.406 14.305 1 95.5 280 ALA A C 1
ATOM 2188 O O . ALA A 1 280 ? -8.93 39.906 15.094 1 95.5 280 ALA A O 1
ATOM 2189 N N . ALA A 1 281 ? -10.984 39.438 14.43 1 94.88 281 ALA A N 1
ATOM 2190 C CA . ALA A 1 281 ? -11.594 40.219 15.516 1 94.88 281 ALA A CA 1
ATOM 2191 C C . ALA A 1 281 ? -11.406 39.5 16.859 1 94.88 281 ALA A C 1
ATOM 2193 O O . ALA A 1 281 ? -11.242 40.156 17.891 1 94.88 281 ALA A O 1
ATOM 2194 N N . ASN A 1 282 ? -11.43 38.219 16.859 1 95.69 282 ASN A N 1
ATOM 2195 C CA . ASN A 1 282 ? -11.305 37.438 18.078 1 95.69 282 ASN A CA 1
ATOM 2196 C C . ASN A 1 282 ? -10.625 36.094 17.828 1 95.69 282 ASN A C 1
ATOM 2198 O O . ASN A 1 282 ? -11.25 35.031 17.984 1 95.69 282 ASN A O 1
ATOM 2202 N N . PRO A 1 283 ? -9.336 36.156 17.609 1 96.81 283 PRO A N 1
ATOM 2203 C CA . PRO A 1 283 ? -8.648 34.906 17.281 1 96.81 283 PRO A CA 1
ATOM 2204 C C . PRO A 1 283 ? -8.766 33.844 18.391 1 96.81 283 PRO A C 1
ATOM 2206 O O . PRO A 1 283 ? -8.836 32.656 18.125 1 96.81 283 PRO A O 1
ATOM 2209 N N . SER A 1 284 ? -8.836 34.219 19.672 1 96.19 284 SER A N 1
ATOM 2210 C CA . SER A 1 284 ? -8.875 33.281 20.797 1 96.19 284 SER A CA 1
ATOM 2211 C C . SER A 1 284 ? -10.156 32.469 20.781 1 96.19 284 SER A C 1
ATOM 2213 O O . SER A 1 284 ? -10.188 31.359 21.312 1 96.19 284 SER A O 1
ATOM 2215 N N . LYS A 1 285 ? -11.188 32.969 20.203 1 96.56 285 LYS A N 1
ATOM 2216 C CA . LYS A 1 285 ? -12.469 32.281 20.094 1 96.56 285 LYS A CA 1
ATOM 2217 C C . LYS A 1 285 ? -12.391 31.141 19.094 1 96.56 285 LYS A C 1
ATOM 2219 O O . LYS A 1 285 ? -13.117 30.141 19.219 1 96.56 285 LYS A O 1
ATOM 2224 N N . TYR A 1 286 ? -11.469 31.234 18.156 1 96.31 286 TYR A N 1
ATOM 2225 C CA . TYR A 1 286 ? -11.516 30.328 17.031 1 96.31 286 TYR A CA 1
ATOM 2226 C C . TYR A 1 286 ? -10.258 29.469 16.953 1 96.31 286 TYR A C 1
ATOM 2228 O O . TYR A 1 286 ? -10.242 28.422 16.297 1 96.31 286 TYR A O 1
ATOM 2236 N N . ILE A 1 287 ? -9.195 29.891 17.562 1 97.25 287 ILE A N 1
ATOM 2237 C CA . ILE A 1 287 ? -7.91 29.219 17.422 1 97.25 287 ILE A CA 1
ATOM 2238 C C . ILE A 1 287 ? -7.445 28.719 18.797 1 97.25 287 ILE A C 1
ATOM 2240 O O . ILE A 1 287 ? -7.504 29.453 19.781 1 97.25 287 ILE A O 1
ATOM 2244 N N . HIS A 1 288 ? -7.039 27.453 18.828 1 96.12 288 HIS A N 1
ATOM 2245 C CA . HIS A 1 288 ? -6.469 26.891 20.047 1 96.12 288 HIS A CA 1
ATOM 2246 C C . HIS A 1 288 ? -5.082 27.453 20.328 1 96.12 288 HIS A C 1
ATOM 2248 O O . HIS A 1 288 ? -4.352 27.797 19.391 1 96.12 288 HIS A O 1
ATOM 2254 N N . ASP A 1 289 ? -4.793 27.547 21.594 1 93.94 289 ASP A N 1
ATOM 2255 C CA . ASP A 1 289 ? -3.441 27.906 22.016 1 93.94 289 ASP A CA 1
ATOM 2256 C C . ASP A 1 289 ? -2.6 26.672 22.297 1 93.94 289 ASP A C 1
ATOM 2258 O O . ASP A 1 289 ? -3.09 25.703 22.891 1 93.94 289 ASP A O 1
ATOM 2262 N N . ASP A 1 290 ? -1.405 26.656 21.812 1 95.44 290 ASP A N 1
ATOM 2263 C CA . ASP A 1 290 ? -0.432 25.609 22.109 1 95.44 290 ASP A CA 1
ATOM 2264 C C . ASP A 1 290 ? 0.834 26.188 22.719 1 95.44 290 ASP A C 1
ATOM 2266 O O . ASP A 1 290 ? 1.617 26.859 22.047 1 95.44 290 ASP A O 1
ATOM 2270 N N . PRO A 1 291 ? 1.051 25.906 24 1 95.38 291 PRO A N 1
ATOM 2271 C CA . PRO A 1 291 ? 2.174 26.531 24.688 1 95.38 291 PRO A CA 1
ATOM 2272 C C . PRO A 1 291 ? 3.531 26.047 24.188 1 95.38 291 PRO A C 1
ATOM 2274 O O . PRO A 1 291 ? 4.562 26.641 24.516 1 95.38 291 PRO A O 1
ATOM 2277 N N . HIS A 1 292 ? 3.621 25.047 23.375 1 96.12 292 HIS A N 1
ATOM 2278 C CA . HIS A 1 292 ? 4.887 24.469 22.938 1 96.12 292 HIS A CA 1
ATOM 2279 C C . HIS A 1 292 ? 5.285 25.016 21.562 1 96.12 292 HIS A C 1
ATOM 2281 O O . HIS A 1 292 ? 6.414 24.812 21.109 1 96.12 292 HIS A O 1
ATOM 2287 N N . LEU A 1 293 ? 4.449 25.688 20.891 1 97.12 293 LEU A N 1
ATOM 2288 C CA . LEU A 1 293 ? 4.645 26.047 19.484 1 97.12 293 LEU A CA 1
ATOM 2289 C C . LEU A 1 293 ? 5.875 26.938 19.312 1 97.12 293 LEU A C 1
ATOM 2291 O O . LEU A 1 293 ? 6.754 26.625 18.516 1 97.12 293 LEU A O 1
ATOM 2295 N N . VAL A 1 294 ? 5.945 28.016 20.062 1 96.19 294 VAL A N 1
ATOM 2296 C CA . VAL A 1 294 ? 7.023 28.984 19.938 1 96.19 294 VAL A CA 1
ATOM 2297 C C . VAL A 1 294 ? 8.352 28.344 20.328 1 96.19 294 VAL A C 1
ATOM 2299 O O . VAL A 1 294 ? 9.352 28.5 19.625 1 96.19 294 VAL A O 1
ATOM 2302 N N . SER A 1 295 ? 8.328 27.594 21.438 1 94.62 295 SER A N 1
ATOM 2303 C CA . SER A 1 295 ? 9.539 26.922 21.875 1 94.62 295 SER A CA 1
ATOM 2304 C C . SER A 1 295 ? 10.023 25.906 20.844 1 94.62 295 SER A C 1
ATOM 2306 O O . SER A 1 295 ? 11.234 25.734 20.656 1 94.62 295 SER A O 1
ATOM 2308 N N . MET A 1 296 ? 9.141 25.234 20.25 1 96.94 296 MET A N 1
ATOM 2309 C CA . MET A 1 296 ? 9.477 24.266 19.203 1 96.94 296 MET A CA 1
ATOM 2310 C C . MET A 1 296 ? 10.148 24.953 18.016 1 96.94 296 MET A C 1
ATOM 2312 O O . MET A 1 296 ? 11.203 24.531 17.562 1 96.94 296 MET A O 1
ATOM 2316 N N . LEU A 1 297 ? 9.602 26.078 17.516 1 97.69 297 LEU A N 1
ATOM 2317 C CA . LEU A 1 297 ? 10.164 26.828 16.391 1 97.69 297 LEU A CA 1
ATOM 2318 C C . LEU A 1 297 ? 11.547 27.359 16.734 1 97.69 297 LEU A C 1
ATOM 2320 O O . LEU A 1 297 ? 12.477 27.25 15.938 1 97.69 297 LEU A O 1
ATOM 2324 N N . GLN A 1 298 ? 11.672 27.859 17.938 1 95.5 298 GLN A N 1
ATOM 2325 C CA . GLN A 1 298 ? 12.953 28.406 18.375 1 95.5 298 GLN A CA 1
ATOM 2326 C C . GLN A 1 298 ? 14.008 27.312 18.469 1 95.5 298 GLN A C 1
ATOM 2328 O O . GLN A 1 298 ? 15.172 27.531 18.125 1 95.5 298 GLN A O 1
ATOM 2333 N N . MET A 1 299 ? 13.602 26.203 18.969 1 95.31 299 MET A N 1
ATOM 2334 C CA . MET A 1 299 ? 14.516 25.062 19.062 1 95.31 299 MET A CA 1
ATOM 2335 C C . MET A 1 299 ? 15.078 24.703 17.688 1 95.31 299 MET A C 1
ATOM 2337 O O . MET A 1 299 ? 16.297 24.531 17.547 1 95.31 299 MET A O 1
ATOM 2341 N N . TYR A 1 300 ? 14.281 24.625 16.719 1 96.44 300 TYR A N 1
ATOM 2342 C CA . TYR A 1 300 ? 14.734 24.219 15.398 1 96.44 300 TYR A CA 1
ATOM 2343 C C . TYR A 1 300 ? 15.562 25.328 14.75 1 96.44 300 TYR A C 1
ATOM 2345 O O . TYR A 1 300 ? 16.516 25.062 14.023 1 96.44 300 TYR A O 1
ATOM 2353 N N . LYS A 1 301 ? 15.203 26.562 15.039 1 94.06 301 LYS A N 1
ATOM 2354 C CA . LYS A 1 301 ? 16.047 27.656 14.578 1 94.06 301 LYS A CA 1
ATOM 2355 C C . LYS A 1 301 ? 17.438 27.578 15.195 1 94.06 301 LYS A C 1
ATOM 2357 O O . LYS A 1 301 ? 18.453 27.719 14.492 1 94.06 301 LYS A O 1
ATOM 2362 N N . ARG A 1 302 ? 17.484 27.312 16.453 1 92.81 302 ARG A N 1
ATOM 2363 C CA . ARG A 1 302 ? 18.75 27.219 17.172 1 92.81 302 ARG A CA 1
ATOM 2364 C C . ARG A 1 302 ? 19.562 26.016 16.703 1 92.81 302 ARG A C 1
ATOM 2366 O O . ARG A 1 302 ? 20.781 26 16.859 1 92.81 302 ARG A O 1
ATOM 2373 N N . SER A 1 303 ? 18.875 25.016 16.203 1 94.75 303 SER A N 1
ATOM 2374 C CA . SER A 1 303 ? 19.562 23.828 15.734 1 94.75 303 SER A CA 1
ATOM 2375 C C . SER A 1 303 ? 20.297 24.094 14.43 1 94.75 303 SER A C 1
ATOM 2377 O O . SER A 1 303 ? 21.109 23.281 13.992 1 94.75 303 SER A O 1
ATOM 2379 N N . GLY A 1 304 ? 19.969 25.203 13.828 1 93 304 GLY A N 1
ATOM 2380 C CA . GLY A 1 304 ? 20.641 25.562 12.594 1 93 304 GLY A CA 1
ATOM 2381 C C . GLY A 1 304 ? 19.828 25.266 11.352 1 93 304 GLY A C 1
ATOM 2382 O O . GLY A 1 304 ? 20.25 25.578 10.234 1 93 304 GLY A O 1
ATOM 2383 N N . ARG A 1 305 ? 18.672 24.734 11.547 1 95.88 305 ARG A N 1
ATOM 2384 C CA . ARG A 1 305 ? 17.797 24.469 10.406 1 95.88 305 ARG A CA 1
ATOM 2385 C C . ARG A 1 305 ? 17.188 25.766 9.875 1 95.88 305 ARG A C 1
ATOM 2387 O O . ARG A 1 305 ? 16.922 26.688 10.641 1 95.88 305 ARG A O 1
ATOM 2394 N N . GLN A 1 306 ? 16.969 25.75 8.531 1 97.06 306 GLN A N 1
ATOM 2395 C CA . GLN A 1 306 ? 16.172 26.828 7.945 1 97.06 306 GLN A CA 1
ATOM 2396 C C . GLN A 1 306 ? 14.672 26.531 8.094 1 97.06 306 GLN A C 1
ATOM 2398 O O . GLN A 1 306 ? 14.219 25.422 7.805 1 97.06 306 GLN A O 1
ATOM 2403 N N . LEU A 1 307 ? 13.984 27.516 8.562 1 98.12 307 LEU A N 1
ATOM 2404 C CA . LEU A 1 307 ? 12.539 27.359 8.727 1 98.12 307 LEU A CA 1
ATOM 2405 C C . LEU A 1 307 ? 11.781 28.219 7.719 1 98.12 307 LEU A C 1
ATOM 2407 O O . LEU A 1 307 ? 12.172 29.359 7.457 1 98.12 307 LEU A O 1
ATOM 2411 N N . PHE A 1 308 ? 10.727 27.672 7.148 1 98.12 308 PHE A N 1
ATOM 2412 C CA . PHE A 1 308 ? 9.914 28.484 6.25 1 98.12 308 PHE A CA 1
ATOM 2413 C C . PHE A 1 308 ? 8.43 28.203 6.465 1 98.12 308 PHE A C 1
ATOM 2415 O O . PHE A 1 308 ? 8.062 27.125 6.961 1 98.12 308 PHE A O 1
ATOM 2422 N N . LEU A 1 309 ? 7.68 29.156 6.207 1 98.44 309 LEU A N 1
ATOM 2423 C CA . LEU A 1 309 ? 6.223 29.062 6.172 1 98.44 309 LEU A CA 1
ATOM 2424 C C . LEU A 1 309 ? 5.711 29.109 4.738 1 98.44 309 LEU A C 1
ATOM 2426 O O . LEU A 1 309 ? 6.102 29.984 3.961 1 98.44 309 LEU A O 1
ATOM 2430 N N . ALA A 1 310 ? 4.988 28.109 4.367 1 97.44 310 ALA A N 1
ATOM 2431 C CA . ALA A 1 310 ? 4.316 28.094 3.068 1 97.44 310 ALA A CA 1
ATOM 2432 C C . ALA A 1 310 ? 2.818 27.828 3.229 1 97.44 310 ALA A C 1
ATOM 2434 O O . ALA A 1 310 ? 2.4 26.703 3.5 1 97.44 310 ALA A O 1
ATOM 2435 N N . THR A 1 311 ? 1.981 28.781 3.041 1 97 311 THR A N 1
ATOM 2436 C CA . THR A 1 311 ? 0.548 28.703 3.295 1 97 311 THR A CA 1
ATOM 2437 C C . THR A 1 311 ? -0.243 29.25 2.109 1 97 311 THR A C 1
ATOM 2439 O O . THR A 1 311 ? 0.263 30.078 1.349 1 97 311 THR A O 1
ATOM 2442 N N . ASN A 1 312 ? -1.381 28.734 1.905 1 93.38 312 ASN A N 1
ATOM 2443 C CA . ASN A 1 312 ? -2.268 29.25 0.865 1 93.38 312 ASN A CA 1
ATOM 2444 C C . ASN A 1 312 ? -2.945 30.547 1.297 1 93.38 312 ASN A C 1
ATOM 2446 O O . ASN A 1 312 ? -3.521 31.25 0.469 1 93.38 312 ASN A O 1
ATOM 2450 N N . SER A 1 313 ? -2.967 30.875 2.553 1 94.75 313 SER A N 1
ATOM 2451 C CA . SER A 1 313 ? -3.549 32.125 3.053 1 94.75 313 SER A CA 1
ATOM 2452 C C . SER A 1 313 ? -2.723 33.312 2.629 1 94.75 313 SER A C 1
ATOM 2454 O O . SER A 1 313 ? -1.499 33.25 2.512 1 94.75 313 SER A O 1
ATOM 2456 N N . LEU A 1 314 ? -3.371 34.438 2.42 1 94.88 314 LEU A N 1
ATOM 2457 C CA . LEU A 1 314 ? -2.684 35.688 2.045 1 94.88 314 LEU A CA 1
ATOM 2458 C C . LEU A 1 314 ? -2.082 36.344 3.27 1 94.88 314 LEU A C 1
ATOM 2460 O O . LEU A 1 314 ? -2.299 35.906 4.402 1 94.88 314 LEU A O 1
ATOM 2464 N N . TRP A 1 315 ? -1.323 37.406 3.047 1 96.75 315 TRP A N 1
ATOM 2465 C CA . TRP A 1 315 ? -0.524 38.062 4.074 1 96.75 315 TRP A CA 1
ATOM 2466 C C . TRP A 1 315 ? -1.408 38.562 5.211 1 96.75 315 TRP A C 1
ATOM 2468 O O . TRP A 1 315 ? -1.091 38.375 6.387 1 96.75 315 TRP A O 1
ATOM 2478 N N . ASP A 1 316 ? -2.516 39.219 4.906 1 94.06 316 ASP A N 1
ATOM 2479 C CA . ASP A 1 316 ? -3.357 39.844 5.91 1 94.06 316 ASP A CA 1
ATOM 2480 C C . ASP A 1 316 ? -3.84 38.844 6.953 1 94.06 316 ASP A C 1
ATOM 2482 O O . ASP A 1 316 ? -3.717 39.094 8.156 1 94.06 316 ASP A O 1
ATOM 2486 N N . TYR A 1 317 ? -4.328 37.781 6.48 1 95.56 317 TYR A N 1
ATOM 2487 C CA . TYR A 1 317 ? -4.832 36.75 7.387 1 95.56 317 TYR A CA 1
ATOM 2488 C C . TYR A 1 317 ? -3.686 36.062 8.109 1 95.56 317 TYR A C 1
ATOM 2490 O O . TYR A 1 317 ? -3.764 35.812 9.312 1 95.56 317 TYR A O 1
ATOM 2498 N N . THR A 1 318 ? -2.6 35.688 7.375 1 97.88 318 THR A N 1
ATOM 2499 C CA . THR A 1 318 ? -1.431 35.031 7.953 1 97.88 318 THR A CA 1
ATOM 2500 C C . THR A 1 318 ? -0.851 35.875 9.086 1 97.88 318 THR A C 1
ATOM 2502 O O . THR A 1 318 ? -0.495 35.344 10.141 1 97.88 318 THR A O 1
ATOM 2505 N N . HIS A 1 319 ? -0.782 37.188 8.836 1 97.62 319 HIS A N 1
ATOM 2506 C CA . HIS A 1 319 ? -0.238 38.094 9.828 1 97.62 319 HIS A CA 1
ATOM 2507 C C . HIS A 1 319 ? -1.086 38.094 11.094 1 97.62 319 HIS A C 1
ATOM 2509 O O . HIS A 1 319 ? -0.552 38.188 12.203 1 97.62 319 HIS A O 1
ATOM 2515 N N . VAL A 1 320 ? -2.389 38 10.977 1 97.19 320 VAL A N 1
ATOM 2516 C CA . VAL A 1 320 ? -3.305 37.938 12.109 1 97.19 320 VAL A CA 1
ATOM 2517 C C . VAL A 1 320 ? -3.062 36.656 12.906 1 97.19 320 VAL A C 1
ATOM 2519 O O . VAL A 1 320 ? -2.854 36.688 14.125 1 97.19 320 VAL A O 1
ATOM 2522 N N . VAL A 1 321 ? -3.051 35.531 12.234 1 98.06 321 VAL A N 1
ATOM 2523 C CA . VAL A 1 321 ? -2.99 34.219 12.867 1 98.06 321 VAL A CA 1
ATOM 2524 C C . VAL A 1 321 ? -1.629 34.031 13.539 1 98.06 321 VAL A C 1
ATOM 2526 O O . VAL A 1 321 ? -1.552 33.625 14.703 1 98.06 321 VAL A O 1
ATOM 2529 N N . MET A 1 322 ? -0.564 34.406 12.867 1 98.56 322 MET A N 1
ATOM 2530 C CA . MET A 1 322 ? 0.779 34.188 13.391 1 98.56 322 MET A CA 1
ATOM 2531 C C . MET A 1 322 ? 1.066 35.094 14.57 1 98.56 322 MET A C 1
ATOM 2533 O O . MET A 1 322 ? 1.774 34.719 15.508 1 98.56 322 MET A O 1
ATOM 2537 N N . ASN A 1 323 ? 0.559 36.375 14.562 1 97.88 323 ASN A N 1
ATOM 2538 C CA . ASN A 1 323 ? 0.694 37.25 15.719 1 97.88 323 ASN A CA 1
ATOM 2539 C C . ASN A 1 323 ? 0.015 36.656 16.953 1 97.88 323 ASN A C 1
ATOM 2541 O O . ASN A 1 323 ? 0.562 36.719 18.047 1 97.88 323 ASN A O 1
ATOM 2545 N N . TYR A 1 324 ? -1.1 36.094 16.719 1 97.94 324 TYR A N 1
ATOM 2546 C CA . TYR A 1 324 ? -1.812 35.5 17.844 1 97.94 324 TYR A CA 1
ATOM 2547 C C . TYR A 1 324 ? -1.067 34.281 18.359 1 97.94 324 TYR A C 1
ATOM 2549 O O . TYR A 1 324 ? -0.885 34.125 19.578 1 97.94 324 TYR A O 1
ATOM 2557 N N . LEU A 1 325 ? -0.639 33.375 17.453 1 98 325 LEU A N 1
ATOM 2558 C CA . LEU A 1 325 ? 0.015 32.125 17.828 1 98 325 LEU A CA 1
ATOM 2559 C C . LEU A 1 325 ? 1.326 32.375 18.547 1 98 325 LEU A C 1
ATOM 2561 O O . LEU A 1 325 ? 1.654 31.703 19.516 1 98 325 LEU A O 1
ATOM 2565 N N . CYS A 1 326 ? 2.045 33.406 18.141 1 96.94 326 CYS A N 1
ATOM 2566 C CA . CYS A 1 326 ? 3.406 33.594 18.625 1 96.94 326 CYS A CA 1
ATOM 2567 C C . CYS A 1 326 ? 3.441 34.594 19.766 1 96.94 326 CYS A C 1
ATOM 2569 O O . CYS A 1 326 ? 4.359 34.562 20.594 1 96.94 326 CYS A O 1
ATOM 2571 N N . GLY A 1 327 ? 2.42 35.5 19.844 1 95.06 327 GLY A N 1
ATOM 2572 C CA . GLY A 1 327 ? 2.537 36.562 20.844 1 95.06 327 GLY A CA 1
ATOM 2573 C C . GLY A 1 327 ? 1.203 36.969 21.453 1 95.06 327 GLY A C 1
ATOM 2574 O O . GLY A 1 327 ? 1.134 37.906 22.234 1 95.06 327 GLY A O 1
ATOM 2575 N N . LYS A 1 328 ? 0.166 36.375 21.125 1 95.62 328 LYS A N 1
ATOM 2576 C CA . LYS A 1 328 ? -1.179 36.719 21.578 1 95.62 328 LYS A CA 1
ATOM 2577 C C . LYS A 1 328 ? -1.524 38.156 21.281 1 95.62 328 LYS A C 1
ATOM 2579 O O . LYS A 1 328 ? -2.16 38.844 22.094 1 95.62 328 LYS A O 1
ATOM 2584 N N . ARG A 1 329 ? -1.025 38.625 20.188 1 96.25 329 ARG A N 1
ATOM 2585 C CA . ARG A 1 329 ? -1.287 40 19.766 1 96.25 329 ARG A CA 1
ATOM 2586 C C . ARG A 1 329 ? -2.455 40.031 18.781 1 96.25 329 ARG A C 1
ATOM 2588 O O . ARG A 1 329 ? -2.549 39.219 17.875 1 96.25 329 ARG A O 1
ATOM 2595 N N . VAL A 1 330 ? -3.277 41.031 18.984 1 95.5 330 VAL A N 1
ATOM 2596 C CA . VAL A 1 330 ? -4.484 41.156 18.172 1 95.5 330 VAL A CA 1
ATOM 2597 C C . VAL A 1 330 ? -4.672 42.625 17.75 1 95.5 330 VAL A C 1
ATOM 2599 O O . VAL A 1 330 ? -4.18 43.531 18.422 1 95.5 330 VAL A O 1
ATOM 2602 N N . GLY A 1 331 ? -5.316 42.844 16.641 1 93.81 331 GLY A N 1
ATOM 2603 C CA . GLY A 1 331 ? -5.648 44.188 16.188 1 93.81 331 GLY A CA 1
ATOM 2604 C C . GLY A 1 331 ? -4.43 45.062 15.961 1 93.81 331 GLY A C 1
ATOM 2605 O O . GLY A 1 331 ? -3.496 44.656 15.266 1 93.81 331 GLY A O 1
ATOM 2606 N N . LYS A 1 332 ? -4.336 46.156 16.656 1 93.19 332 LYS A N 1
ATOM 2607 C CA . LYS A 1 332 ? -3.287 47.125 16.453 1 93.19 332 LYS A CA 1
ATOM 2608 C C . LYS A 1 332 ? -1.992 46.719 17.141 1 93.19 332 LYS A C 1
ATOM 2610 O O . LYS A 1 332 ? -0.923 47.25 16.844 1 93.19 332 LYS A O 1
ATOM 2615 N N . ALA A 1 333 ? -2.09 45.781 17.953 1 95.5 333 ALA A N 1
ATOM 2616 C CA . ALA A 1 333 ? -0.919 45.312 18.703 1 95.5 333 ALA A CA 1
ATOM 2617 C C . ALA A 1 333 ? -0.041 44.406 17.844 1 95.5 333 ALA A C 1
ATOM 2619 O O . ALA A 1 333 ? 1.083 44.062 18.234 1 95.5 333 ALA A O 1
ATOM 2620 N N . LYS A 1 334 ? -0.489 44.031 16.703 1 95.69 334 LYS A N 1
ATOM 2621 C CA . LYS A 1 334 ? 0.272 43.125 15.82 1 95.69 334 LYS A CA 1
ATOM 2622 C C . LYS A 1 334 ? 1.59 43.781 15.398 1 95.69 334 LYS A C 1
ATOM 2624 O O . LYS A 1 334 ? 1.67 45 15.25 1 95.69 334 LYS A O 1
ATOM 2629 N N . ASN A 1 335 ? 2.559 42.969 15.281 1 95.62 335 ASN A N 1
ATOM 2630 C CA . ASN A 1 335 ? 3.859 43.406 14.789 1 95.62 335 ASN A CA 1
ATOM 2631 C C . ASN A 1 335 ? 4.562 42.312 14.008 1 95.62 335 ASN A C 1
ATOM 2633 O O . ASN A 1 335 ? 3.982 41.25 13.75 1 95.62 335 ASN A O 1
ATOM 2637 N N . ASP A 1 336 ? 5.801 42.594 13.57 1 95.94 336 ASP A N 1
ATOM 2638 C CA . ASP A 1 336 ? 6.484 41.656 12.664 1 95.94 336 ASP A CA 1
ATOM 2639 C C . ASP A 1 336 ? 7.43 40.75 13.43 1 95.94 336 ASP A C 1
ATOM 2641 O O . ASP A 1 336 ? 8.281 40.094 12.828 1 95.94 336 ASP A O 1
ATOM 2645 N N . GLU A 1 337 ? 7.285 40.594 14.727 1 95.62 337 GLU A N 1
ATOM 2646 C CA . GLU A 1 337 ? 8.234 39.844 15.547 1 95.62 337 GLU A CA 1
ATOM 2647 C C . GLU A 1 337 ? 8.18 38.344 15.219 1 95.62 337 GLU A C 1
ATOM 2649 O O . GLU A 1 337 ? 9.195 37.656 15.289 1 95.62 337 GLU A O 1
ATOM 2654 N N . TRP A 1 338 ? 6.969 37.906 14.852 1 97.44 338 TRP A N 1
ATOM 2655 C CA . TRP A 1 338 ? 6.828 36.469 14.578 1 97.44 338 TRP A CA 1
ATOM 2656 C C . TRP A 1 338 ? 7.668 36.062 13.375 1 97.44 338 TRP A C 1
ATOM 2658 O O . TRP A 1 338 ? 8.023 34.906 13.227 1 97.44 338 TRP A O 1
ATOM 2668 N N . LEU A 1 339 ? 8.062 36.969 12.5 1 97.69 339 LEU A N 1
ATOM 2669 C CA . LEU A 1 339 ? 8.867 36.719 11.312 1 97.69 339 LEU A CA 1
ATOM 2670 C C . LEU A 1 339 ? 10.266 36.25 11.695 1 97.69 339 LEU A C 1
ATOM 2672 O O . LEU A 1 339 ? 10.977 35.656 10.875 1 97.69 339 LEU A O 1
ATOM 2676 N N . ARG A 1 340 ? 10.672 36.5 12.922 1 96 340 ARG A N 1
ATOM 2677 C CA . ARG A 1 340 ? 11.984 36.062 13.398 1 96 340 ARG A CA 1
ATOM 2678 C C . ARG A 1 340 ? 12.062 34.562 13.547 1 96 340 ARG A C 1
ATOM 2680 O O . ARG A 1 340 ? 13.156 34 13.609 1 96 340 ARG A O 1
ATOM 2687 N N . MET A 1 341 ? 10.914 33.938 13.562 1 96.5 341 MET A N 1
ATOM 2688 C CA . MET A 1 341 ? 10.867 32.5 13.742 1 96.5 341 MET A CA 1
ATOM 2689 C C . MET A 1 341 ? 11.18 31.781 12.438 1 96.5 341 MET A C 1
ATOM 2691 O O . MET A 1 341 ? 11.461 30.578 12.438 1 96.5 341 MET A O 1
ATOM 2695 N N . PHE A 1 342 ? 11.203 32.5 11.352 1 97.88 342 PHE A N 1
ATOM 2696 C CA . PHE A 1 342 ? 11.352 31.875 10.047 1 97.88 342 PHE A CA 1
ATOM 2697 C C . PHE A 1 342 ? 12.492 32.531 9.258 1 97.88 342 PHE A C 1
ATOM 2699 O O . PHE A 1 342 ? 12.953 33.625 9.602 1 97.88 342 PHE A O 1
ATOM 2706 N N . ASP A 1 343 ? 12.938 31.797 8.281 1 96.88 343 ASP A N 1
ATOM 2707 C CA . ASP A 1 343 ? 13.906 32.344 7.336 1 96.88 343 ASP A CA 1
ATOM 2708 C C . ASP A 1 343 ? 13.219 32.844 6.07 1 96.88 343 ASP A C 1
ATOM 2710 O O . ASP A 1 343 ? 13.703 33.781 5.434 1 96.88 343 ASP A O 1
ATOM 2714 N N . VAL A 1 344 ? 12.164 32.188 5.723 1 96.75 344 VAL A N 1
ATOM 2715 C CA . VAL A 1 344 ? 11.375 32.625 4.566 1 96.75 344 VAL A CA 1
ATOM 2716 C C . VAL A 1 344 ? 9.891 32.375 4.844 1 96.75 344 VAL A C 1
ATOM 2718 O O . VAL A 1 344 ? 9.523 31.375 5.473 1 96.75 344 VAL A O 1
ATOM 2721 N N . VAL A 1 345 ? 9.102 33.312 4.438 1 98.06 345 VAL A N 1
ATOM 2722 C CA . VAL A 1 345 ? 7.656 33.125 4.52 1 98.06 345 VAL A CA 1
ATOM 2723 C C . VAL A 1 345 ? 7.039 33.312 3.135 1 98.06 345 VAL A C 1
ATOM 2725 O O . VAL A 1 345 ? 7.254 34.344 2.488 1 98.06 345 VAL A O 1
ATOM 2728 N N . VAL A 1 346 ? 6.328 32.344 2.676 1 97.62 346 VAL A N 1
ATOM 2729 C CA . VAL A 1 346 ? 5.609 32.438 1.408 1 97.62 346 VAL A CA 1
ATOM 2730 C C . VAL A 1 346 ? 4.109 32.344 1.655 1 97.62 346 VAL A C 1
ATOM 2732 O O . VAL A 1 346 ? 3.625 31.312 2.129 1 97.62 346 VAL A O 1
ATOM 2735 N N . VAL A 1 347 ? 3.363 33.344 1.332 1 97.5 347 VAL A N 1
ATOM 2736 C CA . VAL A 1 347 ? 1.913 33.375 1.49 1 97.5 347 VAL A CA 1
ATOM 2737 C C . VAL A 1 347 ? 1.242 33.25 0.125 1 97.5 347 VAL A C 1
ATOM 2739 O O . VAL A 1 347 ? 1.896 33.406 -0.911 1 97.5 347 VAL A O 1
ATOM 2742 N N . GLY A 1 348 ? -0.02 32.875 0.107 1 96 348 GLY A N 1
ATOM 2743 C CA . GLY A 1 348 ? -0.719 32.719 -1.158 1 96 348 GLY A CA 1
ATOM 2744 C C . GLY A 1 348 ? 0.001 31.812 -2.131 1 96 348 GLY A C 1
ATOM 2745 O O . GLY A 1 348 ? 0.14 32.125 -3.311 1 96 348 GLY A O 1
ATOM 2746 N N . CYS A 1 349 ? 0.478 30.672 -1.646 1 94 349 CYS A N 1
ATOM 2747 C CA . CYS A 1 349 ? 1.271 29.766 -2.459 1 94 349 CYS A CA 1
ATOM 2748 C C . CYS A 1 349 ? 0.433 29.172 -3.584 1 94 349 CYS A C 1
ATOM 2750 O O . CYS A 1 349 ? 0.925 28.984 -4.699 1 94 349 CYS A O 1
ATOM 2752 N N . GLY A 1 350 ? -0.828 28.875 -3.264 1 92.94 350 GLY A N 1
ATOM 2753 C CA . GLY A 1 350 ? -1.687 28.203 -4.227 1 92.94 350 GLY A CA 1
ATOM 2754 C C . GLY A 1 350 ? -1.403 26.719 -4.348 1 92.94 350 GLY A C 1
ATOM 2755 O O . GLY A 1 350 ? -1.359 26.188 -5.453 1 92.94 350 GLY A O 1
ATOM 2756 N N . LYS A 1 351 ? -1.06 26.094 -3.234 1 91.12 351 LYS A N 1
ATOM 2757 C CA . LYS A 1 351 ? -0.921 24.641 -3.234 1 91.12 351 LYS A CA 1
ATOM 2758 C C . LYS A 1 351 ? -2.234 23.969 -3.611 1 91.12 351 LYS A C 1
ATOM 2760 O O . LYS A 1 351 ? -3.309 24.422 -3.203 1 91.12 351 LYS A O 1
ATOM 2765 N N . PRO A 1 352 ? -2.182 22.891 -4.355 1 89.88 352 PRO A N 1
ATOM 2766 C CA . PRO A 1 352 ? -1.005 22.094 -4.723 1 89.88 352 PRO A CA 1
ATOM 2767 C C . PRO A 1 352 ? -0.276 22.656 -5.945 1 89.88 352 PRO A C 1
ATOM 2769 O O . PRO A 1 352 ? 0.816 22.188 -6.281 1 89.88 352 PRO A O 1
ATOM 2772 N N . GLY A 1 353 ? -0.775 23.656 -6.664 1 90.75 353 GLY A N 1
ATOM 2773 C CA . GLY A 1 353 ? -0.152 24.219 -7.848 1 90.75 353 GLY A CA 1
ATOM 2774 C C . GLY A 1 353 ? 1.268 24.703 -7.605 1 90.75 353 GLY A C 1
ATOM 2775 O O . GLY A 1 353 ? 2.1 24.672 -8.516 1 90.75 353 GLY A O 1
ATOM 2776 N N . PHE A 1 354 ? 1.627 25.031 -6.453 1 92.62 354 PHE A N 1
ATOM 2777 C CA . PHE A 1 354 ? 2.938 25.516 -6.031 1 92.62 354 PHE A CA 1
ATOM 2778 C C . PHE A 1 354 ? 4.023 24.5 -6.375 1 92.62 354 PHE A C 1
ATOM 2780 O O . PHE A 1 354 ? 5.168 24.875 -6.633 1 92.62 354 PHE A O 1
ATOM 2787 N N . PHE A 1 355 ? 3.682 23.25 -6.477 1 89.12 355 PHE A N 1
ATOM 2788 C CA . PHE A 1 355 ? 4.652 22.156 -6.629 1 89.12 355 PHE A CA 1
ATOM 2789 C C . PHE A 1 355 ? 4.785 21.766 -8.094 1 89.12 355 PHE A C 1
ATOM 2791 O O . PHE A 1 355 ? 5.645 20.953 -8.438 1 89.12 355 PHE A O 1
ATOM 2798 N N . SER A 1 356 ? 3.977 22.25 -8.93 1 86.25 356 SER A N 1
ATOM 2799 C CA . SER A 1 356 ? 3.984 21.75 -10.305 1 86.25 356 SER A CA 1
ATOM 2800 C C . SER A 1 356 ? 3.969 22.891 -11.312 1 86.25 356 SER A C 1
ATOM 2802 O O . SER A 1 356 ? 4.367 22.719 -12.461 1 86.25 356 SER A O 1
ATOM 2804 N N . GLU A 1 357 ? 3.504 24.062 -10.891 1 87.69 357 GLU A N 1
ATOM 2805 C CA . GLU A 1 357 ? 3.334 25.203 -11.797 1 87.69 357 GLU A CA 1
ATOM 2806 C C . GLU A 1 357 ? 4.25 26.359 -11.414 1 87.69 357 GLU A C 1
ATOM 2808 O O . GLU A 1 357 ? 4.457 26.625 -10.234 1 87.69 357 GLU A O 1
ATOM 2813 N N . ARG A 1 358 ? 4.68 26.984 -12.445 1 88.12 358 ARG A N 1
ATOM 2814 C CA . ARG A 1 358 ? 5.469 28.188 -12.195 1 88.12 358 ARG A CA 1
ATOM 2815 C C . ARG A 1 358 ? 4.594 29.438 -12.227 1 88.12 358 ARG A C 1
ATOM 2817 O O . ARG A 1 358 ? 3.91 29.688 -13.219 1 88.12 358 ARG A O 1
ATOM 2824 N N . ARG A 1 359 ? 4.594 30.125 -11.148 1 91.19 359 ARG A N 1
ATOM 2825 C CA . ARG A 1 359 ? 3.854 31.375 -11.023 1 91.19 359 ARG A CA 1
ATOM 2826 C C . ARG A 1 359 ? 4.773 32.531 -10.602 1 91.19 359 ARG A C 1
ATOM 2828 O O . ARG A 1 359 ? 5.867 32.281 -10.094 1 91.19 359 ARG A O 1
ATOM 2835 N N . PRO A 1 360 ? 4.355 33.719 -10.898 1 91.12 360 PRO A N 1
ATOM 2836 C CA . PRO A 1 360 ? 5.188 34.844 -10.484 1 91.12 360 PRO A CA 1
ATOM 2837 C C . PRO A 1 360 ? 5.352 34.938 -8.969 1 91.12 360 PRO A C 1
ATOM 2839 O O . PRO A 1 360 ? 4.402 34.688 -8.227 1 91.12 360 PRO A O 1
ATOM 2842 N N . LEU A 1 361 ? 6.562 35.312 -8.625 1 94.25 361 LEU A N 1
ATOM 2843 C CA . LEU A 1 361 ? 6.887 35.531 -7.219 1 94.25 361 LEU A CA 1
ATOM 2844 C C . LEU A 1 361 ? 6.941 37 -6.887 1 94.25 361 LEU A C 1
ATOM 2846 O O . LEU A 1 361 ? 7.715 37.75 -7.488 1 94.25 361 LEU A O 1
ATOM 2850 N N . PHE A 1 362 ? 6.184 37.469 -5.898 1 94.5 362 PHE A N 1
ATOM 2851 C CA . PHE A 1 362 ? 6.145 38.844 -5.488 1 94.5 362 PHE A CA 1
ATOM 2852 C C . PHE A 1 362 ? 6.695 39.031 -4.074 1 94.5 362 PHE A C 1
ATOM 2854 O O . PHE A 1 362 ? 6.477 38.156 -3.215 1 94.5 362 PHE A O 1
ATOM 2861 N N . ALA A 1 363 ? 7.395 40.062 -3.861 1 93.69 363 ALA A N 1
ATOM 2862 C CA . ALA A 1 363 ? 7.75 40.438 -2.494 1 93.69 363 ALA A CA 1
ATOM 2863 C C . ALA A 1 363 ? 6.594 41.156 -1.802 1 93.69 363 ALA A C 1
ATOM 2865 O O . ALA A 1 363 ? 5.902 41.969 -2.418 1 93.69 363 ALA A O 1
ATOM 2866 N N . VAL A 1 364 ? 6.395 40.875 -0.545 1 95.38 364 VAL A N 1
ATOM 2867 C CA . VAL A 1 364 ? 5.305 41.5 0.208 1 95.38 364 VAL A CA 1
ATOM 2868 C C . VAL A 1 364 ? 5.867 42.531 1.176 1 95.38 364 VAL A C 1
ATOM 2870 O O . VAL A 1 364 ? 6.758 42.219 1.972 1 95.38 364 VAL A O 1
ATOM 2873 N N . SER A 1 365 ? 5.379 43.688 1.086 1 91.94 365 SER A N 1
ATOM 2874 C CA . SER A 1 365 ? 5.695 44.688 2.1 1 91.94 365 SER A CA 1
ATOM 2875 C C . SER A 1 365 ? 4.93 44.438 3.393 1 91.94 365 SER A C 1
ATOM 2877 O O . SER A 1 365 ? 3.699 44.469 3.408 1 91.94 365 SER A O 1
ATOM 2879 N N . THR A 1 366 ? 5.559 44.219 4.461 1 92.31 366 THR A N 1
ATOM 2880 C CA . THR A 1 366 ? 4.926 43.844 5.723 1 92.31 366 THR A CA 1
ATOM 2881 C C . THR A 1 366 ? 4.184 45.031 6.324 1 92.31 366 THR A C 1
ATOM 2883 O O . THR A 1 366 ? 3.344 44.875 7.211 1 92.31 366 THR A O 1
ATOM 2886 N N . ARG A 1 367 ? 4.449 46.219 5.848 1 88.56 367 ARG A N 1
ATOM 2887 C CA . ARG A 1 367 ? 3.83 47.438 6.379 1 88.56 367 ARG A CA 1
ATOM 2888 C C . ARG A 1 367 ? 2.375 47.531 5.938 1 88.56 367 ARG A C 1
ATOM 2890 O O . ARG A 1 367 ? 1.497 47.844 6.746 1 88.56 367 ARG A O 1
ATOM 2897 N N . ASP A 1 368 ? 2.189 47.25 4.656 1 89.44 368 ASP A N 1
ATOM 2898 C CA . ASP A 1 368 ? 0.838 47.469 4.152 1 89.44 368 ASP A CA 1
ATOM 2899 C C . ASP A 1 368 ? 0.354 46.281 3.326 1 89.44 368 ASP A C 1
ATOM 2901 O O . ASP A 1 368 ? -0.775 46.281 2.83 1 89.44 368 ASP A O 1
ATOM 2905 N N . GLY A 1 369 ? 1.188 45.344 3.188 1 89.75 369 GLY A N 1
ATOM 2906 C CA . GLY A 1 369 ? 0.785 44.156 2.449 1 89.75 369 GLY A CA 1
ATOM 2907 C C . GLY A 1 369 ? 0.906 44.312 0.946 1 89.75 369 GLY A C 1
ATOM 2908 O O . GLY A 1 369 ? 0.541 43.438 0.187 1 89.75 369 GLY A O 1
ATOM 2909 N N . ALA A 1 370 ? 1.451 45.406 0.463 1 91.5 370 ALA A N 1
ATOM 2910 C CA . ALA A 1 370 ? 1.596 45.688 -0.967 1 91.5 370 ALA A CA 1
ATOM 2911 C C . ALA A 1 370 ? 2.57 44.688 -1.608 1 91.5 370 ALA A C 1
ATOM 2913 O O . ALA A 1 370 ? 3.498 44.219 -0.953 1 91.5 370 ALA A O 1
ATOM 2914 N N . LEU A 1 371 ? 2.352 44.438 -2.908 1 92.5 371 LEU A N 1
ATOM 2915 C CA . LEU A 1 371 ? 3.182 43.5 -3.643 1 92.5 371 LEU A CA 1
ATOM 2916 C C . LEU A 1 371 ? 4.156 44.219 -4.559 1 92.5 371 LEU A C 1
ATOM 2918 O O . LEU A 1 371 ? 3.82 45.281 -5.129 1 92.5 371 LEU A O 1
ATOM 2922 N N . HIS A 1 372 ? 5.336 43.688 -4.637 1 90.06 372 HIS A N 1
ATOM 2923 C CA . HIS A 1 372 ? 6.363 44.188 -5.531 1 90.06 372 HIS A CA 1
ATOM 2924 C C . HIS A 1 372 ? 6.934 43.094 -6.414 1 90.06 372 HIS A C 1
ATOM 2926 O O . HIS A 1 372 ? 7.109 41.938 -5.957 1 90.06 372 HIS A O 1
ATOM 2932 N N . ASN A 1 373 ? 7.145 43.375 -7.621 1 83 373 ASN A N 1
ATOM 2933 C CA . ASN A 1 373 ? 7.738 42.406 -8.531 1 83 373 ASN A CA 1
ATOM 2934 C C . ASN A 1 373 ? 9.125 42 -8.07 1 83 373 ASN A C 1
ATOM 2936 O O . ASN A 1 373 ? 9.852 42.781 -7.453 1 83 373 ASN A O 1
ATOM 2940 N N . THR A 1 374 ? 9.383 40.719 -8.328 1 80.5 374 THR A N 1
ATOM 2941 C CA . THR A 1 374 ? 10.719 40.219 -8.008 1 80.5 374 THR A CA 1
ATOM 2942 C C . THR A 1 374 ? 11.297 39.438 -9.18 1 80.5 374 THR A C 1
ATOM 2944 O O . THR A 1 374 ? 10.57 39.062 -10.109 1 80.5 374 THR A O 1
ATOM 2947 N N . ASP A 1 375 ? 12.594 39.406 -9.352 1 71.56 375 ASP A N 1
ATOM 2948 C CA . ASP A 1 375 ? 13.297 38.469 -10.195 1 71.56 375 ASP A CA 1
ATOM 2949 C C . ASP A 1 375 ? 13.805 37.281 -9.383 1 71.56 375 ASP A C 1
ATOM 2951 O O . ASP A 1 375 ? 14.906 37.312 -8.828 1 71.56 375 ASP A O 1
ATOM 2955 N N . ASN A 1 376 ? 13.125 36.25 -9.461 1 65.12 376 ASN A N 1
ATOM 2956 C CA . ASN A 1 376 ? 13.438 35.031 -8.719 1 65.12 376 ASN A CA 1
ATOM 2957 C C . ASN A 1 376 ? 13.703 35.344 -7.246 1 65.12 376 ASN A C 1
ATOM 2959 O O . ASN A 1 376 ? 14.703 34.875 -6.691 1 65.12 376 ASN A O 1
ATOM 2963 N N . GLY A 1 377 ? 12.891 36.344 -6.695 1 65.69 377 GLY A N 1
ATOM 2964 C CA . GLY A 1 377 ? 13.008 36.656 -5.277 1 65.69 377 GLY A CA 1
ATOM 2965 C C . GLY A 1 377 ? 13.828 37.906 -5 1 65.69 377 GLY A C 1
ATOM 2966 O O . GLY A 1 377 ? 13.773 38.438 -3.902 1 65.69 377 GLY A O 1
ATOM 2967 N N . ALA A 1 378 ? 14.516 38.312 -6.023 1 65.81 378 ALA A N 1
ATOM 2968 C CA . ALA A 1 378 ? 15.312 39.531 -5.867 1 65.81 378 ALA A CA 1
ATOM 2969 C C . ALA A 1 378 ? 14.523 40.75 -6.312 1 65.81 378 ALA A C 1
ATOM 2971 O O . ALA A 1 378 ? 13.711 40.688 -7.238 1 65.81 378 ALA A O 1
ATOM 2972 N N . PRO A 1 379 ? 14.648 41.875 -5.578 1 62.59 379 PRO A N 1
ATOM 2973 C CA . PRO A 1 379 ? 13.93 43.094 -5.984 1 62.59 379 PRO A CA 1
ATOM 2974 C C . PRO A 1 379 ? 14.344 43.562 -7.371 1 62.59 379 PRO A C 1
ATOM 2976 O O . PRO A 1 379 ? 15.508 43.438 -7.754 1 62.59 379 PRO A O 1
ATOM 2979 N N . ILE A 1 380 ? 13.328 43.781 -8.242 1 56.19 380 ILE A N 1
ATOM 2980 C CA . ILE A 1 380 ? 13.609 44.344 -9.562 1 56.19 380 ILE A CA 1
ATOM 2981 C C . ILE A 1 380 ? 13.828 45.844 -9.453 1 56.19 380 ILE A C 1
ATOM 2983 O O . ILE A 1 380 ? 13.086 46.562 -8.75 1 56.19 380 ILE A O 1
ATOM 2987 N N . ILE A 1 381 ? 14.953 46.375 -9.984 1 56.09 381 ILE A N 1
ATOM 2988 C CA . ILE A 1 381 ? 15.219 47.812 -10.055 1 56.09 381 ILE A CA 1
ATOM 2989 C C . ILE A 1 381 ? 14.281 48.438 -11.07 1 56.09 381 ILE A C 1
ATOM 2991 O O . ILE A 1 381 ? 14.195 48 -12.219 1 56.09 381 ILE A O 1
ATOM 2995 N N . PRO A 1 382 ? 13.289 49.25 -10.594 1 53.16 382 PRO A N 1
ATOM 2996 C CA . PRO A 1 382 ? 12.398 49.906 -11.547 1 53.16 382 PRO A CA 1
ATOM 2997 C C . PRO A 1 382 ? 13.141 50.5 -12.727 1 53.16 382 PRO A C 1
ATOM 2999 O O . PRO A 1 382 ? 14.273 50.969 -12.57 1 53.16 382 PRO A O 1
ATOM 3002 N N . LEU A 1 383 ? 12.523 50.344 -13.93 1 55.12 383 LEU A N 1
ATOM 3003 C CA . LEU A 1 383 ? 13.055 51 -15.125 1 55.12 383 LEU A CA 1
ATOM 3004 C C . LEU A 1 383 ? 13.18 52.5 -14.914 1 55.12 383 LEU A C 1
ATOM 3006 O O . LEU A 1 383 ? 12.273 53.156 -14.375 1 55.12 383 LEU A O 1
ATOM 3010 N N . GLY A 1 384 ? 14.227 53.25 -15.117 1 51.69 384 GLY A N 1
ATOM 3011 C CA . GLY A 1 384 ? 14.578 54.656 -14.984 1 51.69 384 GLY A CA 1
ATOM 3012 C C . GLY A 1 384 ? 15.422 54.938 -13.758 1 51.69 384 GLY A C 1
ATOM 3013 O O . GLY A 1 384 ? 15.945 56.031 -13.609 1 51.69 384 GLY A O 1
ATOM 3014 N N . GLU A 1 385 ? 15.188 54.125 -12.789 1 47.56 385 GLU A N 1
ATOM 3015 C CA . GLU A 1 385 ? 16.031 54.312 -11.609 1 47.56 385 GLU A CA 1
ATOM 3016 C C . GLU A 1 385 ? 17.25 53.406 -11.641 1 47.56 385 GLU A C 1
ATOM 3018 O O . GLU A 1 385 ? 17.766 53 -10.586 1 47.56 385 GLU A O 1
ATOM 3023 N N . GLU A 1 386 ? 17.547 53.094 -12.742 1 47.5 386 GLU A N 1
ATOM 3024 C CA . GLU A 1 386 ? 18.656 52.188 -12.977 1 47.5 386 GLU A CA 1
ATOM 3025 C C . GLU A 1 386 ? 19.938 52.719 -12.352 1 47.5 386 GLU A C 1
ATOM 3027 O O . GLU A 1 386 ? 20.922 52 -12.188 1 47.5 386 GLU A O 1
ATOM 3032 N N . ASP A 1 387 ? 19.984 54.094 -12.297 1 45.09 387 ASP A N 1
ATOM 3033 C CA . ASP A 1 387 ? 21.188 54.719 -11.789 1 45.09 387 ASP A CA 1
ATOM 3034 C C . ASP A 1 387 ? 21.234 54.688 -10.266 1 45.09 387 ASP A C 1
ATOM 3036 O O . ASP A 1 387 ? 22 55.406 -9.641 1 45.09 387 ASP A O 1
ATOM 3040 N N . LEU A 1 388 ? 20.219 54.031 -9.656 1 44.5 388 LEU A N 1
ATOM 3041 C CA . LEU A 1 388 ? 20.375 54 -8.211 1 44.5 388 LEU A CA 1
ATOM 3042 C C . LEU A 1 388 ? 21.516 53.094 -7.801 1 44.5 388 LEU A C 1
ATOM 3044 O O . LEU A 1 388 ? 21.797 52.094 -8.484 1 44.5 388 LEU A O 1
ATOM 3048 N N . PRO A 1 389 ? 22.531 53.625 -6.973 1 41.81 389 PRO A N 1
ATOM 3049 C CA . PRO A 1 389 ? 23.719 52.906 -6.566 1 41.81 389 PRO A CA 1
ATOM 3050 C C . PRO A 1 389 ? 23.406 51.469 -6.148 1 41.81 389 PRO A C 1
ATOM 3052 O O . PRO A 1 389 ? 22.297 51.156 -5.715 1 41.81 389 PRO A O 1
ATOM 3055 N N . ASP A 1 390 ? 24.297 50.5 -6.566 1 38.78 390 ASP A N 1
ATOM 3056 C CA . ASP A 1 390 ? 24.312 49.062 -6.301 1 38.78 390 ASP A CA 1
ATOM 3057 C C . ASP A 1 390 ? 23.797 48.781 -4.891 1 38.78 390 ASP A C 1
ATOM 3059 O O . ASP A 1 390 ? 23.25 47.688 -4.641 1 38.78 390 ASP A O 1
ATOM 3063 N N . ASP A 1 391 ? 24.141 49.688 -3.986 1 38.19 391 ASP A N 1
ATOM 3064 C CA . ASP A 1 391 ? 23.844 49.469 -2.572 1 38.19 391 ASP A CA 1
ATOM 3065 C C . ASP A 1 391 ? 22.344 49.344 -2.332 1 38.19 391 ASP A C 1
ATOM 3067 O O . ASP A 1 391 ? 21.922 48.719 -1.359 1 38.19 391 ASP A O 1
ATOM 3071 N N . ILE A 1 392 ? 21.656 50.219 -2.996 1 37.94 392 ILE A N 1
ATOM 3072 C CA . ILE A 1 392 ? 20.203 50.219 -2.812 1 37.94 392 ILE A CA 1
ATOM 3073 C C . ILE A 1 392 ? 19.594 49.062 -3.596 1 37.94 392 ILE A C 1
ATOM 3075 O O . ILE A 1 392 ? 18.578 48.5 -3.199 1 37.94 392 ILE A O 1
ATOM 3079 N N . LEU A 1 393 ? 20.172 48.969 -4.844 1 36.78 393 LEU A N 1
ATOM 3080 C CA . LEU A 1 393 ? 19.562 47.969 -5.723 1 36.78 393 LEU A CA 1
ATOM 3081 C C . LEU A 1 393 ? 19.922 46.562 -5.285 1 36.78 393 LEU A C 1
ATOM 3083 O O . LEU A 1 393 ? 19.344 45.594 -5.777 1 36.78 393 LEU A O 1
ATOM 3087 N N . GLY A 1 394 ? 20.125 46.156 -4.074 1 30.83 394 GLY A N 1
ATOM 3088 C CA . GLY A 1 394 ? 20.469 44.844 -3.592 1 30.83 394 GLY A CA 1
ATOM 3089 C C . GLY A 1 394 ? 20.812 43.875 -4.707 1 30.83 394 GLY A C 1
ATOM 3090 O O . GLY A 1 394 ? 20.516 42.688 -4.621 1 30.83 394 GLY A O 1
ATOM 3091 N N . ARG A 1 395 ? 21.266 44.312 -5.789 1 36.88 395 ARG A N 1
ATOM 3092 C CA . ARG A 1 395 ? 21.562 43.406 -6.914 1 36.88 395 ARG A CA 1
ATOM 3093 C C . ARG A 1 395 ? 22.344 42.188 -6.461 1 36.88 395 ARG A C 1
ATOM 3095 O O . ARG A 1 395 ? 22.188 41.094 -7.027 1 36.88 395 ARG A O 1
ATOM 3102 N N . GLY A 1 396 ? 23.625 42.438 -6.152 1 32.59 396 GLY A N 1
ATOM 3103 C CA . GLY A 1 396 ? 24.5 41.312 -5.836 1 32.59 396 GLY A CA 1
ATOM 3104 C C . GLY A 1 396 ? 23.906 40.375 -4.777 1 32.59 396 GLY A C 1
ATOM 3105 O O . GLY A 1 396 ? 24.609 39.5 -4.266 1 32.59 396 GLY A O 1
ATOM 3106 N N . SER A 1 397 ? 23.062 41.031 -3.918 1 29.55 397 SER A N 1
ATOM 3107 C CA . SER A 1 397 ? 22.688 40.125 -2.838 1 29.55 397 SER A CA 1
ATOM 3108 C C . SER A 1 397 ? 21.906 38.938 -3.367 1 29.55 397 SER A C 1
ATOM 3110 O O . SER A 1 397 ? 20.875 39.094 -4.023 1 29.55 397 SER A O 1
ATOM 3112 N N . THR A 1 398 ? 22.562 38 -4.117 1 31.45 398 THR A N 1
ATOM 3113 C CA . THR A 1 398 ? 21.953 36.688 -4.047 1 31.45 398 THR A CA 1
ATOM 3114 C C . THR A 1 398 ? 20.906 36.625 -2.936 1 31.45 398 THR A C 1
ATOM 3116 O O . THR A 1 398 ? 20.922 37.438 -2.018 1 31.45 398 THR A O 1
ATOM 3119 N N . MET A 1 399 ? 19.781 35.781 -3.15 1 36.19 399 MET A N 1
ATOM 3120 C CA . MET A 1 399 ? 18.797 35.531 -2.098 1 36.19 399 MET A CA 1
ATOM 3121 C C . MET A 1 399 ? 19.422 35.75 -0.719 1 36.19 399 MET A C 1
ATOM 3123 O O . MET A 1 399 ? 18.703 35.812 0.282 1 36.19 399 MET A O 1
ATOM 3127 N N . SER A 1 400 ? 20.766 35.625 -0.711 1 35.78 400 SER A N 1
ATOM 3128 C CA . SER A 1 400 ? 21.406 35.781 0.59 1 35.78 400 SER A CA 1
ATOM 3129 C C . SER A 1 400 ? 21.359 37.219 1.065 1 35.78 400 SER A C 1
ATOM 3131 O O . SER A 1 400 ? 21.469 37.5 2.264 1 35.78 400 SER A O 1
ATOM 3133 N N . GLN A 1 401 ? 21.625 38.281 0.095 1 32.81 401 GLN A N 1
ATOM 3134 C CA . GLN A 1 401 ? 21.859 39.625 0.562 1 32.81 401 GLN A CA 1
ATOM 3135 C C . GLN A 1 401 ? 20.609 40.469 0.423 1 32.81 401 GLN A C 1
ATOM 3137 O O . GLN A 1 401 ? 20.672 41.625 -0.012 1 32.81 401 GLN A O 1
ATOM 3142 N N . LEU A 1 402 ? 19.422 40.062 -0.097 1 35.97 402 LEU A N 1
ATOM 3143 C CA . LEU A 1 402 ? 18.406 41.031 0.213 1 35.97 402 LEU A CA 1
ATOM 3144 C C . LEU A 1 402 ? 18.734 41.781 1.5 1 35.97 402 LEU A C 1
ATOM 3146 O O . LEU A 1 402 ? 19.266 41.219 2.445 1 35.97 402 LEU A O 1
ATOM 3150 N N . ASP A 1 403 ? 19.016 43 1.379 1 33.19 403 ASP A N 1
ATOM 3151 C CA . ASP A 1 403 ? 19.188 43.844 2.566 1 33.19 403 ASP A CA 1
ATOM 3152 C C . ASP A 1 403 ? 18.297 43.344 3.709 1 33.19 403 ASP A C 1
ATOM 3154 O O . ASP A 1 403 ? 17.219 43.875 3.939 1 33.19 403 ASP A O 1
ATOM 3158 N N . LEU A 1 404 ? 18.094 42.031 3.744 1 36.69 404 LEU A N 1
ATOM 3159 C CA . LEU A 1 404 ? 17.625 41.656 5.07 1 36.69 404 LEU A CA 1
ATOM 3160 C C . LEU A 1 404 ? 18.281 42.531 6.145 1 36.69 404 LEU A C 1
ATOM 3162 O O . LEU A 1 404 ? 19.5 42.469 6.344 1 36.69 404 LEU A O 1
ATOM 3166 N N . GLY A 1 405 ? 18 43.719 6.023 1 36.5 405 GLY A N 1
ATOM 3167 C CA . GLY A 1 405 ? 18.5 44.562 7.113 1 36.5 405 GLY A CA 1
ATOM 3168 C C . GLY A 1 405 ? 19.016 43.75 8.289 1 36.5 405 GLY A C 1
ATOM 3169 O O . GLY A 1 405 ? 18.812 42.531 8.344 1 36.5 405 GLY A O 1
ATOM 3170 N N . GLU A 1 406 ? 19.969 44.312 9.039 1 43.47 406 GLU A N 1
ATOM 3171 C CA . GLU A 1 406 ? 20.438 43.875 10.344 1 43.47 406 GLU A CA 1
ATOM 3172 C C . GLU A 1 406 ? 19.344 43.125 11.102 1 43.47 406 GLU A C 1
ATOM 3174 O O . GLU A 1 406 ? 19.594 42.594 12.195 1 43.47 406 GLU A O 1
ATOM 3179 N N . ASP A 1 407 ? 17.984 43.031 10.477 1 58.75 407 ASP A N 1
ATOM 3180 C CA . ASP A 1 407 ? 16.844 42.531 11.203 1 58.75 407 ASP A CA 1
ATOM 3181 C C . ASP A 1 407 ? 16.625 41.031 10.898 1 58.75 407 ASP A C 1
ATOM 3183 O O . ASP A 1 407 ? 16.672 40.625 9.734 1 58.75 407 ASP A O 1
ATOM 3187 N N . ASP A 1 408 ? 16.906 40.094 11.719 1 82.38 408 ASP A N 1
ATOM 3188 C CA . ASP A 1 408 ? 16.766 38.625 11.812 1 82.38 408 ASP A CA 1
ATOM 3189 C C . ASP A 1 408 ? 15.352 38.188 11.469 1 82.38 408 ASP A C 1
ATOM 3191 O O . ASP A 1 408 ? 14.945 37.094 11.789 1 82.38 408 ASP A O 1
ATOM 3195 N N . LYS A 1 409 ? 14.648 39.125 10.656 1 90.69 409 LYS A N 1
ATOM 3196 C CA . LYS A 1 409 ? 13.273 38.812 10.297 1 90.69 409 LYS A CA 1
ATOM 3197 C C . LYS A 1 409 ? 13.195 38.219 8.883 1 90.69 409 LYS A C 1
ATOM 3199 O O . LYS A 1 409 ? 13.891 38.688 7.98 1 90.69 409 LYS A O 1
ATOM 3204 N N . ALA A 1 410 ? 12.344 37.281 8.656 1 94.88 410 ALA A N 1
ATOM 3205 C CA . ALA A 1 410 ? 12.195 36.594 7.383 1 94.88 410 ALA A CA 1
ATOM 3206 C C . ALA A 1 410 ? 11.594 37.5 6.32 1 94.88 410 ALA A C 1
ATOM 3208 O O . ALA A 1 410 ? 10.727 38.344 6.613 1 94.88 410 ALA A O 1
ATOM 3209 N N . ALA A 1 411 ? 12.047 37.344 5.039 1 92.75 411 ALA A N 1
ATOM 3210 C CA . ALA A 1 411 ? 11.375 37.969 3.9 1 92.75 411 ALA A CA 1
ATOM 3211 C C . ALA A 1 411 ? 10.047 37.281 3.607 1 92.75 411 ALA A C 1
ATOM 3213 O O . ALA A 1 411 ? 9.906 36.062 3.814 1 92.75 411 ALA A O 1
ATOM 3214 N N . VAL A 1 412 ? 9.156 38.125 3.215 1 96.44 412 VAL A N 1
ATOM 3215 C CA . VAL A 1 412 ? 7.82 37.594 2.916 1 96.44 412 VAL A CA 1
ATOM 3216 C C . VAL A 1 412 ? 7.551 37.688 1.417 1 96.44 412 VAL A C 1
ATOM 3218 O O . VAL A 1 412 ? 7.773 38.75 0.812 1 96.44 412 VAL A O 1
ATOM 3221 N N . PHE A 1 413 ? 7.109 36.594 0.851 1 96.44 413 PHE A N 1
ATOM 3222 C CA . PHE A 1 413 ? 6.801 36.562 -0.574 1 96.44 413 PHE A CA 1
ATOM 3223 C C . PHE A 1 413 ? 5.391 36.031 -0.806 1 96.44 413 PHE A C 1
ATOM 3225 O O . PHE A 1 413 ? 4.785 35.438 0.093 1 96.44 413 PHE A O 1
ATOM 3232 N N . GLN A 1 414 ? 4.848 36.312 -1.921 1 96.5 414 GLN A N 1
ATOM 3233 C CA . GLN A 1 414 ? 3.562 35.75 -2.35 1 96.5 414 GLN A CA 1
ATOM 3234 C C . GLN A 1 414 ? 3.688 35.062 -3.699 1 96.5 414 GLN A C 1
ATOM 3236 O O . GLN A 1 414 ? 4.336 35.562 -4.613 1 96.5 414 GLN A O 1
ATOM 3241 N N . GLY A 1 415 ? 3.031 33.844 -3.775 1 95.62 415 GLY A N 1
ATOM 3242 C CA . GLY A 1 415 ? 3.043 33.125 -5.023 1 95.62 415 GLY A CA 1
ATOM 3243 C C . GLY A 1 415 ? 4.328 32.344 -5.246 1 95.62 415 GLY A C 1
ATOM 3244 O O . GLY A 1 415 ? 4.828 31.672 -4.332 1 95.62 415 GLY A O 1
ATOM 3245 N N . GLY A 1 416 ? 4.754 32.219 -6.531 1 92.81 416 GLY A N 1
ATOM 3246 C CA . GLY A 1 416 ? 5.992 31.531 -6.879 1 92.81 416 GLY A CA 1
ATOM 3247 C C . GLY A 1 416 ? 5.832 30.031 -6.992 1 92.81 416 GLY A C 1
ATOM 3248 O O . GLY A 1 416 ? 4.75 29.547 -7.32 1 92.81 416 GLY A O 1
ATOM 3249 N N . ASN A 1 417 ? 6.984 29.406 -6.891 1 92.31 417 ASN A N 1
ATOM 3250 C CA . ASN A 1 417 ? 7.078 27.953 -7.027 1 92.31 417 ASN A CA 1
ATOM 3251 C C . ASN A 1 417 ? 8.164 27.375 -6.125 1 92.31 417 ASN A C 1
ATOM 3253 O O . ASN A 1 417 ? 8.992 28.125 -5.59 1 92.31 417 ASN A O 1
ATOM 3257 N N . TYR A 1 418 ? 8.086 26.047 -5.984 1 90.5 418 TYR A N 1
ATOM 3258 C CA . TYR A 1 418 ? 9.023 25.375 -5.094 1 90.5 418 TYR A CA 1
ATOM 3259 C C . TYR A 1 418 ? 10.461 25.656 -5.504 1 90.5 418 TYR A C 1
ATOM 3261 O O . TYR A 1 418 ? 11.367 25.656 -4.668 1 90.5 418 TYR A O 1
ATOM 3269 N N . VAL A 1 419 ? 10.719 25.859 -6.746 1 89.88 419 VAL A N 1
ATOM 3270 C CA . VAL A 1 419 ? 12.07 26.109 -7.234 1 89.88 419 VAL A CA 1
ATOM 3271 C C . VAL A 1 419 ? 12.617 27.391 -6.617 1 89.88 419 VAL A C 1
ATOM 3273 O O . VAL A 1 419 ? 13.773 27.453 -6.195 1 89.88 419 VAL A O 1
ATOM 3276 N N . ASP A 1 420 ? 11.773 28.438 -6.609 1 91.81 420 ASP A N 1
ATOM 3277 C CA . ASP A 1 420 ? 12.148 29.703 -5.957 1 91.81 420 ASP A CA 1
ATOM 3278 C C . ASP A 1 420 ? 12.5 29.469 -4.488 1 91.81 420 ASP A C 1
ATOM 3280 O O . ASP A 1 420 ? 13.484 30.016 -3.99 1 91.81 420 ASP A O 1
ATOM 3284 N N . LEU A 1 421 ? 11.703 28.703 -3.871 1 92.94 421 LEU A N 1
ATOM 3285 C CA . LEU A 1 421 ? 11.898 28.406 -2.455 1 92.94 421 LEU A CA 1
ATOM 3286 C C . LEU A 1 421 ? 13.211 27.688 -2.225 1 92.94 421 LEU A C 1
ATOM 3288 O O . LEU A 1 421 ? 13.961 28.016 -1.297 1 92.94 421 LEU A O 1
ATOM 3292 N N . HIS A 1 422 ? 13.484 26.641 -2.992 1 91.25 422 HIS A N 1
ATOM 3293 C CA . HIS A 1 422 ? 14.734 25.891 -2.887 1 91.25 422 HIS A CA 1
ATOM 3294 C C . HIS A 1 422 ? 15.938 26.828 -3.016 1 91.25 422 HIS A C 1
ATOM 3296 O O . HIS A 1 422 ? 16.906 26.703 -2.258 1 91.25 422 HIS A O 1
ATOM 3302 N N . GLN A 1 423 ? 15.836 27.703 -3.965 1 90.88 423 GLN A N 1
ATOM 3303 C CA . GLN A 1 423 ? 16.922 28.656 -4.191 1 90.88 423 GLN A CA 1
ATOM 3304 C C . GLN A 1 423 ? 17.125 29.547 -2.977 1 90.88 423 GLN A C 1
ATOM 3306 O O . GLN A 1 423 ? 18.266 29.75 -2.535 1 90.88 423 GLN A O 1
ATOM 3311 N N . MET A 1 424 ? 16.078 30.062 -2.459 1 91.69 424 MET A N 1
ATOM 3312 C CA . MET A 1 424 ? 16.141 30.953 -1.307 1 91.69 424 MET A CA 1
ATOM 3313 C C . MET A 1 424 ? 16.734 30.234 -0.094 1 91.69 424 MET A C 1
ATOM 3315 O O . MET A 1 424 ? 17.422 30.859 0.725 1 91.69 424 MET A O 1
ATOM 3319 N N . LEU A 1 425 ? 16.469 28.938 -0.035 1 93.62 425 LEU A N 1
ATOM 3320 C CA . LEU A 1 425 ? 16.859 28.172 1.149 1 93.62 425 LEU A CA 1
ATOM 3321 C C . LEU A 1 425 ? 18.203 27.484 0.933 1 93.62 425 LEU A C 1
ATOM 3323 O O . LEU A 1 425 ? 18.766 26.906 1.865 1 93.62 425 LEU A O 1
ATOM 3327 N N . GLY A 1 426 ? 18.688 27.438 -0.274 1 91 426 GLY A N 1
ATOM 3328 C CA . GLY A 1 426 ? 19.922 26.75 -0.587 1 91 426 GLY A CA 1
ATOM 3329 C C . GLY A 1 426 ? 19.781 25.234 -0.577 1 91 426 GLY A C 1
ATOM 3330 O O . GLY A 1 426 ? 20.688 24.516 -0.151 1 91 426 GLY A O 1
ATOM 3331 N N . VAL A 1 427 ? 18.641 24.781 -0.857 1 89.94 427 VAL A N 1
ATOM 3332 C CA . VAL A 1 427 ? 18.328 23.359 -0.927 1 89.94 427 VAL A CA 1
ATOM 3333 C C . VAL A 1 427 ? 18.672 22.812 -2.312 1 89.94 427 VAL A C 1
ATOM 3335 O O . VAL A 1 427 ? 18.281 23.391 -3.328 1 89.94 427 VAL A O 1
ATOM 3338 N N . ARG A 1 428 ? 19.344 21.688 -2.4 1 83.88 428 ARG A N 1
ATOM 3339 C CA . ARG A 1 428 ? 19.781 21.094 -3.668 1 83.88 428 ARG A CA 1
ATOM 3340 C C . ARG A 1 428 ? 18.875 19.938 -4.07 1 83.88 428 ARG A C 1
ATOM 3342 O O 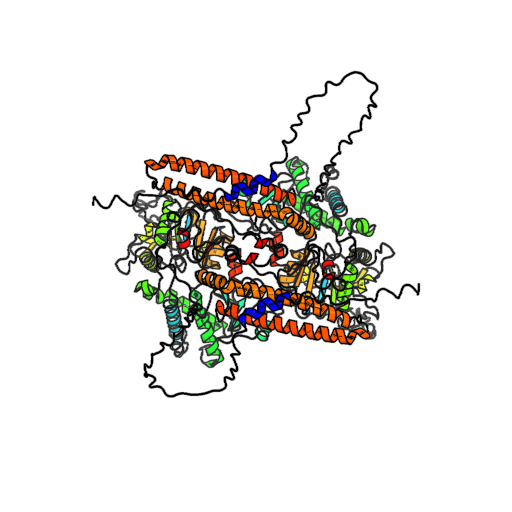. ARG A 1 428 ? 18.656 19.688 -5.258 1 83.88 428 ARG A O 1
ATOM 3349 N N . ALA A 1 429 ? 18.453 19.219 -3.053 1 84.75 429 ALA A N 1
ATOM 3350 C CA . ALA A 1 429 ? 17.609 18.047 -3.301 1 84.75 429 ALA A CA 1
ATOM 3351 C C . ALA A 1 429 ? 16.344 18.094 -2.432 1 84.75 429 ALA A C 1
ATOM 3353 O O . ALA A 1 429 ? 16.391 18.516 -1.279 1 84.75 429 ALA A O 1
ATOM 3354 N N . GLY A 1 430 ? 15.258 17.594 -3.016 1 88 430 GLY A N 1
ATOM 3355 C CA . GLY A 1 430 ? 14 17.578 -2.293 1 88 430 GLY A CA 1
ATOM 3356 C C . GLY A 1 430 ? 14.078 16.828 -0.973 1 88 430 GLY A C 1
ATOM 3357 O O . GLY A 1 430 ? 13.391 17.203 -0.011 1 88 430 GLY A O 1
ATOM 3358 N N . SER A 1 431 ? 14.938 15.859 -0.903 1 88.75 431 SER A N 1
ATOM 3359 C CA . SER A 1 431 ? 15.039 15.016 0.281 1 88.75 431 SER A CA 1
ATOM 3360 C C . SER A 1 431 ? 15.625 15.781 1.461 1 88.75 431 SER A C 1
ATOM 3362 O O . SER A 1 431 ? 15.586 15.305 2.598 1 88.75 431 SER A O 1
ATOM 3364 N N . GLU A 1 432 ? 16.062 17 1.246 1 93.25 432 GLU A N 1
ATOM 3365 C CA . GLU A 1 432 ? 16.625 17.828 2.305 1 93.25 432 GLU A CA 1
ATOM 3366 C C . GLU A 1 432 ? 15.555 18.672 2.988 1 93.25 432 GLU A C 1
ATOM 3368 O O . GLU A 1 432 ? 15.844 19.422 3.926 1 93.25 432 GLU A O 1
ATOM 3373 N N . VAL A 1 433 ? 14.352 18.516 2.52 1 95.12 433 VAL A N 1
ATOM 3374 C CA . VAL A 1 433 ? 13.258 19.344 3.029 1 95.12 433 VAL A CA 1
ATOM 3375 C C . VAL A 1 433 ? 12.234 18.453 3.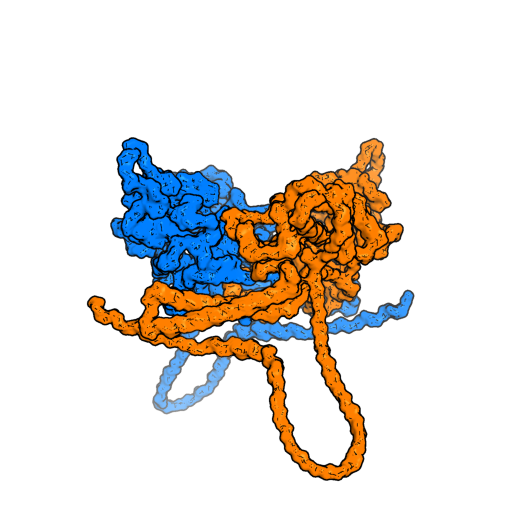736 1 95.12 433 VAL A C 1
ATOM 3377 O O . VAL A 1 433 ? 11.844 17.406 3.217 1 95.12 433 VAL A O 1
ATOM 3380 N N . LEU A 1 434 ? 11.859 18.828 4.91 1 97.38 434 LEU A N 1
ATOM 3381 C CA . LEU A 1 434 ? 10.703 18.266 5.59 1 97.38 434 LEU A CA 1
ATOM 3382 C C . LEU A 1 434 ? 9.539 19.25 5.594 1 97.38 434 LEU A C 1
ATOM 3384 O O . LEU A 1 434 ? 9.672 20.359 6.086 1 97.38 434 LEU A O 1
ATOM 3388 N N . TYR A 1 435 ? 8.484 18.906 5.035 1 97.19 435 TYR A N 1
ATOM 3389 C CA . TYR A 1 435 ? 7.301 19.75 5.023 1 97.19 435 TYR A CA 1
ATOM 3390 C C . TYR A 1 435 ? 6.203 19.172 5.906 1 97.19 435 TYR A C 1
ATOM 3392 O O . TYR A 1 435 ? 5.852 18 5.781 1 97.19 435 TYR A O 1
ATOM 3400 N N . VAL A 1 436 ? 5.656 19.984 6.766 1 98 436 VAL A N 1
ATOM 3401 C CA . VAL A 1 436 ? 4.629 19.578 7.723 1 98 436 VAL A CA 1
ATOM 3402 C C . VAL A 1 436 ? 3.297 20.219 7.355 1 98 436 VAL A C 1
ATOM 3404 O O . VAL A 1 436 ? 3.203 21.453 7.254 1 98 436 VAL A O 1
ATOM 3407 N N . GLY A 1 437 ? 2.275 19.391 7.16 1 96.88 437 GLY A N 1
ATOM 3408 C CA . GLY A 1 437 ? 0.96 19.906 6.809 1 96.88 437 GLY A CA 1
ATOM 3409 C C . GLY A 1 437 ? -0.169 18.969 7.223 1 96.88 437 GLY A C 1
ATOM 3410 O O . GLY A 1 437 ? 0.073 17.906 7.781 1 96.88 437 GLY A O 1
ATOM 3411 N N . ASP A 1 438 ? -1.378 19.406 6.969 1 95.12 438 ASP A N 1
ATOM 3412 C CA . ASP A 1 438 ? -2.533 18.625 7.395 1 95.12 438 ASP A CA 1
ATOM 3413 C C . ASP A 1 438 ? -3.232 17.984 6.199 1 95.12 438 ASP A C 1
ATOM 3415 O O . ASP A 1 438 ? -3.982 17.016 6.355 1 95.12 438 ASP A O 1
ATOM 3419 N N . HIS A 1 439 ? -3.031 18.531 5.074 1 92.62 439 HIS A N 1
ATOM 3420 C CA . HIS A 1 439 ? -3.73 18.062 3.885 1 92.62 439 HIS A CA 1
ATOM 3421 C C . HIS A 1 439 ? -2.914 17.016 3.145 1 92.62 439 HIS A C 1
ATOM 3423 O O . HIS A 1 439 ? -1.819 17.297 2.654 1 92.62 439 HIS A O 1
ATOM 3429 N N . ILE A 1 440 ? -3.457 15.875 3.016 1 89.88 440 ILE A N 1
ATOM 3430 C CA . ILE A 1 440 ? -2.705 14.75 2.469 1 89.88 440 ILE A CA 1
ATOM 3431 C C . ILE A 1 440 ? -2.398 15 0.995 1 89.88 440 ILE A C 1
ATOM 3433 O O . ILE A 1 440 ? -1.297 14.703 0.525 1 89.88 440 ILE A O 1
ATOM 3437 N N . TYR A 1 441 ? -3.252 15.492 0.218 1 81.5 441 TYR A N 1
ATOM 3438 C CA . TYR A 1 441 ? -3.031 15.688 -1.212 1 81.5 441 TYR A CA 1
ATOM 3439 C C . TYR A 1 441 ? -2.283 16.984 -1.481 1 81.5 441 TYR A C 1
ATOM 3441 O O . TYR A 1 441 ? -1.281 17 -2.199 1 81.5 441 TYR A O 1
ATOM 3449 N N . GLY A 1 442 ? -2.734 17.984 -0.848 1 80.94 442 GLY A N 1
ATOM 3450 C CA . GLY A 1 442 ? -2.195 19.297 -1.153 1 80.94 442 GLY A CA 1
ATOM 3451 C C . GLY A 1 442 ? -0.835 19.547 -0.529 1 80.94 442 GLY A C 1
ATOM 3452 O O . GLY A 1 442 ? -0.033 20.312 -1.061 1 80.94 442 GLY A O 1
ATOM 3453 N N . ASP A 1 443 ? -0.574 18.875 0.551 1 81.94 443 ASP A N 1
ATOM 3454 C CA . ASP A 1 443 ? 0.668 19.125 1.274 1 81.94 443 ASP A CA 1
ATOM 3455 C C . ASP A 1 443 ? 1.629 17.938 1.151 1 81.94 443 ASP A C 1
ATOM 3457 O O . ASP A 1 443 ? 2.838 18.125 1.004 1 81.94 443 ASP A O 1
ATOM 3461 N N . ILE A 1 444 ? 1.128 16.797 1.177 1 81.06 444 ILE A N 1
ATOM 3462 C CA . ILE A 1 444 ? 1.956 15.625 1.419 1 81.06 444 ILE A CA 1
ATOM 3463 C C . ILE A 1 444 ? 2.223 14.898 0.102 1 81.06 444 ILE A C 1
ATOM 3465 O O . ILE A 1 444 ? 3.373 14.781 -0.326 1 81.06 444 ILE A O 1
ATOM 3469 N N . LEU A 1 445 ? 1.177 14.539 -0.564 1 79.69 445 LEU A N 1
ATOM 3470 C CA . LEU A 1 445 ? 1.301 13.695 -1.748 1 79.69 445 LEU A CA 1
ATOM 3471 C C . LEU A 1 445 ? 2.066 14.422 -2.852 1 79.69 445 LEU A C 1
ATOM 3473 O O . LEU A 1 445 ? 3.027 13.875 -3.404 1 79.69 445 LEU A O 1
ATOM 3477 N N . ARG A 1 446 ? 1.757 15.609 -3.113 1 77.62 446 ARG A N 1
ATOM 3478 C CA . ARG A 1 446 ? 2.328 16.312 -4.254 1 77.62 446 ARG A CA 1
ATOM 3479 C C . ARG A 1 446 ? 3.777 16.703 -3.984 1 77.62 446 ARG A C 1
ATOM 3481 O O . ARG A 1 446 ? 4.629 16.594 -4.867 1 77.62 446 ARG A O 1
ATOM 3488 N N . SER A 1 447 ? 3.979 17.125 -2.779 1 79.81 447 SER A N 1
ATOM 3489 C CA . SER A 1 447 ? 5.348 17.516 -2.445 1 79.81 447 SER A CA 1
ATOM 3490 C C . SER A 1 447 ? 6.281 16.312 -2.479 1 79.81 447 SER A C 1
ATOM 3492 O O . SER A 1 447 ? 7.438 16.422 -2.896 1 79.81 447 SER A O 1
ATOM 3494 N N . LYS A 1 448 ? 5.75 15.242 -2.174 1 77.69 448 LYS A N 1
ATOM 3495 C CA . LYS A 1 448 ? 6.547 14.016 -2.152 1 77.69 448 LYS A CA 1
ATOM 3496 C C . LYS A 1 448 ? 6.754 13.469 -3.562 1 77.69 448 LYS A C 1
ATOM 3498 O O . LYS A 1 448 ? 7.887 13.211 -3.975 1 77.69 448 LYS A O 1
ATOM 3503 N N . LYS A 1 449 ? 5.742 13.281 -4.289 1 74.31 449 LYS A N 1
ATOM 3504 C CA . LYS A 1 449 ? 5.793 12.648 -5.605 1 74.31 449 LYS A CA 1
ATOM 3505 C C . LYS A 1 449 ? 6.535 13.523 -6.609 1 74.31 449 LYS A C 1
ATOM 3507 O O . LYS A 1 449 ? 7.305 13.023 -7.43 1 74.31 449 LYS A O 1
ATOM 3512 N N . SER A 1 450 ? 6.371 14.812 -6.473 1 71.19 450 SER A N 1
ATOM 3513 C CA . SER A 1 450 ? 6.922 15.711 -7.48 1 71.19 450 SER A CA 1
ATOM 3514 C C . SER A 1 450 ? 8.344 16.125 -7.133 1 71.19 450 SER A C 1
ATOM 3516 O O . SER A 1 450 ? 9.188 16.281 -8.023 1 71.19 450 SER A O 1
ATOM 3518 N N . LEU A 1 451 ? 8.57 16.266 -5.812 1 78.12 451 LEU A N 1
ATOM 3519 C CA . LEU A 1 451 ? 9.797 16.953 -5.434 1 78.12 451 LEU A CA 1
ATOM 3520 C C . LEU A 1 451 ? 10.703 16.031 -4.621 1 78.12 451 LEU A C 1
ATOM 3522 O O . LEU A 1 451 ? 11.891 16.312 -4.453 1 78.12 451 LEU A O 1
ATOM 3526 N N . GLY A 1 452 ? 10.102 15.047 -4.035 1 85.12 452 GLY A N 1
ATOM 3527 C CA . GLY A 1 452 ? 10.883 14.18 -3.168 1 85.12 452 GLY A CA 1
ATOM 3528 C C . GLY A 1 452 ? 11.039 14.719 -1.761 1 85.12 452 GLY A C 1
ATOM 3529 O O . GLY A 1 452 ? 11.945 14.312 -1.028 1 85.12 452 GLY A O 1
ATOM 3530 N N . TRP A 1 453 ? 10.219 15.742 -1.377 1 91.44 453 TRP A N 1
ATOM 3531 C CA . TRP A 1 453 ? 10.25 16.234 -0.003 1 91.44 453 TRP A CA 1
ATOM 3532 C C . TRP A 1 453 ? 9.906 15.117 0.981 1 91.44 453 TRP A C 1
ATOM 3534 O O . TRP A 1 453 ? 9.18 14.18 0.64 1 91.44 453 TRP A O 1
ATOM 3544 N N . ARG A 1 454 ? 10.539 15.203 2.104 1 94.12 454 ARG A N 1
ATOM 3545 C CA . ARG A 1 454 ? 10.031 14.438 3.236 1 94.12 454 ARG A CA 1
ATOM 3546 C C . ARG A 1 454 ? 8.812 15.117 3.848 1 94.12 454 ARG A C 1
ATOM 3548 O O . ARG A 1 454 ? 8.648 16.328 3.742 1 94.12 454 ARG A O 1
ATOM 3555 N N . THR A 1 455 ? 7.914 14.297 4.422 1 96.19 455 THR A N 1
ATOM 3556 C CA . THR A 1 455 ? 6.633 14.867 4.816 1 96.19 455 THR A CA 1
ATOM 3557 C C . THR A 1 455 ? 6.227 14.391 6.207 1 96.19 455 THR A C 1
ATOM 3559 O O . THR A 1 455 ? 6.574 13.273 6.609 1 96.19 455 THR A O 1
ATOM 3562 N N . MET A 1 456 ? 5.562 15.227 6.898 1 97.94 456 MET A N 1
ATOM 3563 C CA . MET A 1 456 ? 4.918 14.906 8.172 1 97.94 456 MET A CA 1
ATOM 3564 C C . MET A 1 456 ? 3.477 15.398 8.188 1 97.94 456 MET A C 1
ATOM 3566 O O . MET A 1 456 ? 3.221 16.594 7.992 1 97.94 456 MET A O 1
ATOM 3570 N N . LEU A 1 457 ? 2.582 14.484 8.414 1 97.69 457 LEU A N 1
ATOM 3571 C CA . LEU A 1 457 ? 1.164 14.828 8.422 1 97.69 457 LEU A CA 1
ATOM 3572 C C . LEU A 1 457 ? 0.674 15.102 9.836 1 97.69 457 LEU A C 1
ATOM 3574 O O . LEU A 1 457 ? 1.018 14.367 10.766 1 97.69 457 LEU A O 1
ATOM 3578 N N . VAL A 1 458 ? -0.101 16.156 9.969 1 97.5 458 VAL A N 1
ATOM 3579 C CA . VAL A 1 458 ? -0.734 16.484 11.242 1 97.5 458 VAL A CA 1
ATOM 3580 C C . VAL A 1 458 ? -2.168 15.961 11.258 1 97.5 458 VAL A C 1
ATOM 3582 O O . VAL A 1 458 ? -2.994 16.375 10.438 1 97.5 458 VAL A O 1
ATOM 3585 N N . VAL A 1 459 ? -2.406 15.047 12.203 1 96.81 459 VAL A N 1
ATOM 3586 C CA . VAL A 1 459 ? -3.707 14.398 12.352 1 96.81 459 VAL A CA 1
ATOM 3587 C C . VAL A 1 459 ? -4.188 14.523 13.789 1 96.81 459 VAL A C 1
ATOM 3589 O O . VAL A 1 459 ? -4.105 13.57 14.562 1 96.81 459 VAL A O 1
ATOM 3592 N N . PRO A 1 460 ? -4.84 15.641 14.109 1 96.38 460 PRO A N 1
ATOM 3593 C CA . PRO A 1 460 ? -5.242 15.836 15.508 1 96.38 460 PRO A CA 1
ATOM 3594 C C . PRO A 1 460 ? -6.176 14.742 16.016 1 96.38 460 PRO A C 1
ATOM 3596 O O . PRO A 1 460 ? -6.145 14.398 17.188 1 96.38 460 PRO A O 1
ATOM 3599 N N . GLU A 1 461 ? -6.949 14.125 15.156 1 95.62 461 GLU A N 1
ATOM 3600 C CA . GLU A 1 461 ? -7.891 13.062 15.508 1 95.62 461 GLU A CA 1
ATOM 3601 C C . GLU A 1 461 ? -7.16 11.836 16.047 1 95.62 461 GLU A C 1
ATOM 3603 O O . GLU A 1 461 ? -7.766 10.984 16.703 1 95.62 461 GLU A O 1
ATOM 3608 N N . LEU A 1 462 ? -5.922 11.781 15.758 1 95.75 462 LEU A N 1
ATOM 3609 C CA . LEU A 1 462 ? -5.109 10.641 16.156 1 95.75 462 LEU A CA 1
ATOM 3610 C C . LEU A 1 462 ? -5.117 10.477 17.672 1 95.75 462 LEU A C 1
ATOM 3612 O O . LEU A 1 462 ? -5.074 9.352 18.188 1 95.75 462 LEU A O 1
ATOM 3616 N N . GLU A 1 463 ? -5.152 11.555 18.438 1 94.69 463 GLU A N 1
ATOM 3617 C CA . GLU A 1 463 ? -5.152 11.469 19.891 1 94.69 463 GLU A CA 1
ATOM 3618 C C . GLU A 1 463 ? -6.355 10.68 20.391 1 94.69 463 GLU A C 1
ATOM 3620 O O . GLU A 1 463 ? -6.227 9.844 21.297 1 94.69 463 GLU A O 1
ATOM 3625 N N . GLN A 1 464 ? -7.453 10.992 19.844 1 93.62 464 GLN A N 1
ATOM 3626 C CA . GLN A 1 464 ? -8.656 10.258 20.219 1 93.62 464 GLN A CA 1
ATOM 3627 C C . GLN A 1 464 ? -8.562 8.797 19.797 1 93.62 464 GLN A C 1
ATOM 3629 O O . GLN A 1 464 ? -8.969 7.898 20.531 1 93.62 464 GLN A O 1
ATOM 3634 N N . GLU A 1 465 ? -8.078 8.57 18.594 1 93.62 465 GLU A N 1
ATOM 3635 C CA . GLU A 1 465 ? -7.895 7.211 18.094 1 93.62 465 GLU A CA 1
ATOM 3636 C C . GLU A 1 465 ? -7.031 6.387 19.047 1 93.62 465 GLU A C 1
ATOM 3638 O O . GLU A 1 465 ? -7.348 5.234 19.344 1 93.62 465 GLU A O 1
ATOM 3643 N N . LEU A 1 466 ? -5.977 7.027 19.5 1 94.44 466 LEU A N 1
ATOM 3644 C CA . LEU A 1 466 ? -5.043 6.363 20.391 1 94.44 466 LEU A CA 1
ATOM 3645 C C . LEU A 1 466 ? -5.699 6.059 21.734 1 94.44 466 LEU A C 1
ATOM 3647 O O . LEU A 1 466 ? -5.555 4.957 22.266 1 94.44 466 LEU A O 1
ATOM 3651 N N . ALA A 1 467 ? -6.426 6.984 22.25 1 93.12 467 ALA A N 1
ATOM 3652 C CA . ALA A 1 467 ? -7.066 6.824 23.547 1 93.12 467 ALA A CA 1
ATOM 3653 C C . ALA A 1 467 ? -8.109 5.707 23.516 1 93.12 467 ALA A C 1
ATOM 3655 O O . ALA A 1 467 ? -8.141 4.852 24.391 1 93.12 467 ALA A O 1
ATOM 3656 N N . VAL A 1 468 ? -8.953 5.723 22.5 1 94.19 468 VAL A N 1
ATOM 3657 C CA . VAL A 1 468 ? -10.008 4.727 22.391 1 94.19 468 VAL A CA 1
ATOM 3658 C C . VAL A 1 468 ? -9.406 3.352 22.125 1 94.19 468 VAL A C 1
ATOM 3660 O O . VAL A 1 468 ? -9.867 2.344 22.656 1 94.19 468 VAL A O 1
ATOM 3663 N N . ALA A 1 469 ? -8.391 3.307 21.297 1 93.25 469 ALA A N 1
ATOM 3664 C CA . ALA A 1 469 ? -7.719 2.041 21.016 1 93.25 469 ALA A CA 1
ATOM 3665 C C . ALA A 1 469 ? -7.16 1.417 22.297 1 93.25 469 ALA A C 1
ATOM 3667 O O . ALA A 1 469 ? -7.254 0.202 22.484 1 93.25 469 ALA A O 1
ATOM 3668 N N . GLU A 1 470 ? -6.598 2.266 23.094 1 91.38 470 GLU A N 1
ATOM 3669 C CA . GLU A 1 470 ? -6.062 1.785 24.375 1 91.38 470 GLU A CA 1
ATOM 3670 C C . GLU A 1 470 ? -7.18 1.294 25.297 1 91.38 470 GLU A C 1
ATOM 3672 O O . GLU A 1 470 ? -7.047 0.248 25.922 1 91.38 470 GLU A O 1
ATOM 3677 N N . ALA A 1 471 ? -8.25 1.976 25.281 1 92.62 471 ALA A N 1
ATOM 3678 C CA . ALA A 1 471 ? -9.367 1.658 26.172 1 92.62 471 ALA A CA 1
ATOM 3679 C C . ALA A 1 471 ? -10.078 0.387 25.719 1 92.62 471 ALA A C 1
ATOM 3681 O O . ALA A 1 471 ? -10.703 -0.307 26.516 1 92.62 471 ALA A O 1
ATOM 3682 N N . THR A 1 472 ? -9.953 0.073 24.438 1 93.56 472 THR A N 1
ATOM 3683 C CA . THR A 1 472 ? -10.711 -1.056 23.906 1 93.56 472 THR A CA 1
ATOM 3684 C C . THR A 1 472 ? -9.781 -2.217 23.562 1 93.56 472 THR A C 1
ATOM 3686 O O . THR A 1 472 ? -10.078 -3.023 22.688 1 93.56 472 THR A O 1
ATOM 3689 N N . ARG A 1 473 ? -8.688 -2.357 24.156 1 91.69 473 ARG A N 1
ATOM 3690 C CA . ARG A 1 473 ? -7.715 -3.408 23.875 1 91.69 473 ARG A CA 1
ATOM 3691 C C . ARG A 1 473 ? -8.328 -4.789 24.078 1 91.69 473 ARG A C 1
ATOM 3693 O O . ARG A 1 473 ? -8.133 -5.684 23.25 1 91.69 473 ARG A O 1
ATOM 3700 N N . ALA A 1 474 ? -9 -4.945 25.172 1 92.12 474 ALA A N 1
ATOM 3701 C CA . ALA A 1 474 ? -9.617 -6.23 25.469 1 92.12 474 ALA A CA 1
ATOM 3702 C C . ALA A 1 474 ? -10.656 -6.598 24.422 1 92.12 474 ALA A C 1
ATOM 3704 O O . ALA A 1 474 ? -10.766 -7.762 24.016 1 92.12 474 ALA A O 1
ATOM 3705 N N . THR A 1 475 ? -11.414 -5.582 24.031 1 94.12 475 THR A N 1
ATOM 3706 C CA . THR A 1 475 ? -12.422 -5.789 23 1 94.12 475 THR A CA 1
ATOM 3707 C C . THR A 1 475 ? -11.773 -6.242 21.703 1 94.12 475 THR A C 1
ATOM 3709 O O . THR A 1 475 ? -12.266 -7.152 21.031 1 94.12 475 THR A O 1
ATOM 3712 N N . GLN A 1 476 ? -10.703 -5.656 21.344 1 92.12 476 GLN A N 1
ATOM 3713 C CA . GLN A 1 476 ? -9.992 -6.016 20.125 1 92.12 476 GLN A CA 1
ATOM 3714 C C . GLN A 1 476 ? -9.492 -7.457 20.188 1 92.12 476 GLN A C 1
ATOM 3716 O O . GLN A 1 476 ? -9.578 -8.188 19.203 1 92.12 476 GLN A O 1
ATOM 3721 N N . PHE A 1 477 ? -9.031 -7.828 21.281 1 91 477 PHE A N 1
ATOM 3722 C CA . PHE A 1 477 ? -8.555 -9.195 21.469 1 91 477 PHE A CA 1
ATOM 3723 C C . PHE A 1 477 ? -9.703 -10.188 21.344 1 91 477 PHE A C 1
ATOM 3725 O O . PHE A 1 477 ? -9.562 -11.219 20.672 1 91 477 PHE A O 1
ATOM 3732 N N . GLU A 1 478 ? -10.766 -9.867 21.984 1 94.56 478 GLU A N 1
ATOM 3733 C CA . GLU A 1 478 ? -11.922 -10.758 21.906 1 94.56 478 GLU A CA 1
ATOM 3734 C C . GLU A 1 478 ? -12.43 -10.875 20.469 1 94.56 478 GLU A C 1
ATOM 3736 O O . GLU A 1 478 ? -12.836 -11.961 20.047 1 94.56 478 GLU A O 1
ATOM 3741 N N . LEU A 1 479 ? -12.477 -9.805 19.766 1 94.12 479 LEU A N 1
ATOM 3742 C CA . LEU A 1 479 ? -12.906 -9.828 18.375 1 94.12 479 LEU A CA 1
ATOM 3743 C C . LEU A 1 479 ? -12.031 -10.773 17.562 1 94.12 479 LEU A C 1
ATOM 3745 O O . LEU A 1 479 ? -12.539 -11.531 16.734 1 94.12 479 LEU A O 1
ATOM 3749 N N . LYS A 1 480 ? -10.773 -10.727 17.797 1 90.31 480 LYS A N 1
ATOM 3750 C CA . LYS A 1 480 ? -9.852 -11.625 17.109 1 90.31 480 LYS A CA 1
ATOM 3751 C C . LYS A 1 480 ? -10.141 -13.086 17.453 1 90.31 480 LYS A C 1
ATOM 3753 O O . LYS A 1 480 ? -10.1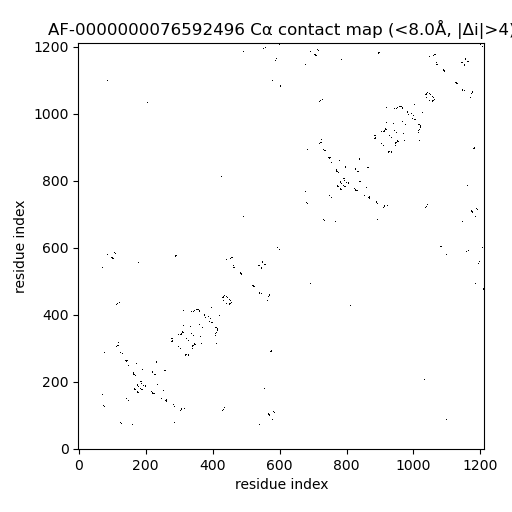56 -13.945 16.578 1 90.31 480 LYS A O 1
ATOM 3758 N N . MET A 1 481 ? -10.398 -13.352 18.672 1 93.75 481 MET A N 1
ATOM 3759 C CA . MET A 1 481 ? -10.695 -14.711 19.125 1 93.75 481 MET A CA 1
ATOM 3760 C C . MET A 1 481 ? -11.984 -15.219 18.5 1 93.75 481 MET A C 1
ATOM 3762 O O . MET A 1 481 ? -12.055 -16.375 18.078 1 93.75 481 MET A O 1
ATOM 3766 N N . LEU A 1 482 ? -12.922 -14.352 18.469 1 95.56 482 LEU A N 1
ATOM 3767 C CA . LEU A 1 482 ? -14.211 -14.734 17.891 1 95.56 482 LEU A CA 1
ATOM 3768 C C . LEU A 1 482 ? -14.078 -15.008 16.406 1 95.56 482 LEU A C 1
ATOM 3770 O O . LEU A 1 482 ? -14.703 -15.922 15.875 1 95.56 482 LEU A O 1
ATOM 3774 N N . ARG A 1 483 ? -13.297 -14.258 15.734 1 92.5 483 ARG A N 1
ATOM 3775 C CA . ARG A 1 483 ? -13.039 -14.477 14.312 1 92.5 483 ARG A CA 1
ATOM 3776 C C . ARG A 1 483 ? -12.391 -15.828 14.07 1 92.5 483 ARG A C 1
ATOM 3778 O O . ARG A 1 483 ? -12.781 -16.562 13.156 1 92.5 483 ARG A O 1
ATOM 3785 N N . ASN A 1 484 ? -11.398 -16.125 14.859 1 90.19 484 ASN A N 1
ATOM 3786 C CA . ASN A 1 484 ? -10.719 -17.422 14.75 1 90.19 484 ASN A CA 1
ATOM 3787 C C . ASN A 1 484 ? -11.672 -18.578 15.047 1 90.19 484 ASN A C 1
ATOM 3789 O O . ASN A 1 484 ? -11.648 -19.594 14.352 1 90.19 484 ASN A O 1
ATOM 3793 N N . ALA A 1 485 ? -12.461 -18.359 16.078 1 94.31 485 ALA A N 1
ATOM 3794 C CA . ALA A 1 485 ? -13.43 -19.391 16.438 1 94.31 485 ALA A CA 1
ATOM 3795 C C . ALA A 1 485 ? -14.414 -19.641 15.305 1 94.31 485 ALA A C 1
ATOM 3797 O O . ALA A 1 485 ? -14.766 -20.781 15.008 1 94.31 485 ALA A O 1
ATOM 3798 N N . ARG A 1 486 ? -14.859 -18.609 14.734 1 94.5 486 ARG A N 1
ATOM 3799 C CA . ARG A 1 486 ? -15.781 -18.734 13.609 1 94.5 486 ARG A CA 1
ATOM 3800 C C . ARG A 1 486 ? -15.156 -19.5 12.453 1 94.5 486 ARG A C 1
ATOM 3802 O O . ARG A 1 486 ? -15.805 -20.344 11.836 1 94.5 486 ARG A O 1
ATOM 3809 N N . SER A 1 487 ? -13.938 -19.188 12.156 1 90.81 487 SER A N 1
ATOM 3810 C CA . SER A 1 487 ? -13.219 -19.859 11.078 1 90.81 487 SER A CA 1
ATOM 3811 C C . SER A 1 487 ? -13.094 -21.359 11.359 1 90.81 487 SER A C 1
ATOM 3813 O O . SER A 1 487 ? -13.273 -22.188 10.461 1 90.81 487 SER A O 1
ATOM 3815 N N . ASP A 1 488 ? -12.797 -21.688 12.57 1 91.44 488 ASP A N 1
ATOM 3816 C CA . ASP A 1 488 ? -12.664 -23.094 12.969 1 91.44 488 ASP A CA 1
ATOM 3817 C C . ASP A 1 488 ? -13.992 -23.828 12.844 1 91.44 488 ASP A C 1
ATOM 3819 O O . ASP A 1 488 ? -14.031 -24.953 12.352 1 91.44 488 ASP A O 1
ATOM 3823 N N . LEU A 1 489 ? -15.008 -23.188 13.32 1 94.56 489 LEU A N 1
ATOM 3824 C CA . LEU A 1 489 ? -16.344 -23.781 13.234 1 94.56 489 LEU A CA 1
ATOM 3825 C C . LEU A 1 489 ? -16.75 -23.953 11.773 1 94.56 489 LEU A C 1
ATOM 3827 O O . LEU A 1 489 ? -17.297 -25 11.406 1 94.56 489 LEU A O 1
ATOM 3831 N N . ASP A 1 490 ? -16.469 -23 10.992 1 93.88 490 ASP A N 1
ATOM 3832 C CA . ASP A 1 490 ? -16.797 -23.078 9.57 1 93.88 490 ASP A CA 1
ATOM 3833 C C . ASP A 1 490 ? -16.094 -24.281 8.922 1 93.88 490 ASP A C 1
ATOM 3835 O O . ASP A 1 490 ? -16.688 -24.984 8.109 1 93.88 490 ASP A O 1
ATOM 3839 N N . THR A 1 491 ? -14.852 -24.453 9.273 1 90.94 491 THR A N 1
ATOM 3840 C CA . THR A 1 491 ? -14.094 -25.562 8.711 1 90.94 491 THR A CA 1
ATOM 3841 C C . THR A 1 491 ? -14.742 -26.891 9.078 1 90.94 491 THR A C 1
ATOM 3843 O O . THR A 1 491 ? -14.859 -27.781 8.234 1 90.94 491 THR A O 1
ATOM 3846 N N . GLN A 1 492 ? -15.164 -27.016 10.281 1 92.12 492 GLN A N 1
ATOM 3847 C CA . GLN A 1 492 ? -15.805 -28.25 10.734 1 92.12 492 GLN A CA 1
ATOM 3848 C C . GLN A 1 492 ? -17.141 -28.469 10.047 1 92.12 492 GLN A C 1
ATOM 3850 O O . GLN A 1 492 ? -17.469 -29.578 9.625 1 92.12 492 GLN A O 1
ATOM 3855 N N . ILE A 1 493 ? -17.859 -27.453 9.969 1 95.25 493 ILE A N 1
ATOM 3856 C CA . ILE A 1 493 ? -19.172 -27.516 9.312 1 95.25 493 ILE A CA 1
ATOM 3857 C C . ILE A 1 493 ? -19 -27.922 7.852 1 95.25 493 ILE A C 1
ATOM 3859 O O . ILE A 1 493 ? -19.688 -28.828 7.367 1 95.25 493 ILE A O 1
ATOM 3863 N N . GLN A 1 494 ? -18.109 -27.328 7.191 1 94.31 494 GLN A N 1
ATOM 3864 C CA . GLN A 1 494 ? -17.875 -27.594 5.777 1 94.31 494 GLN A CA 1
ATOM 3865 C C . GLN A 1 494 ? -17.406 -29.031 5.562 1 94.31 494 GLN A C 1
ATOM 3867 O O . GLN A 1 494 ? -17.75 -29.656 4.555 1 94.31 494 GLN A O 1
ATOM 3872 N N . ARG A 1 495 ? -16.656 -29.5 6.477 1 91.75 495 ARG A N 1
ATOM 3873 C CA . ARG A 1 495 ? -16.203 -30.875 6.391 1 91.75 495 ARG A CA 1
ATOM 3874 C C . ARG A 1 495 ? -17.375 -31.844 6.453 1 91.75 495 ARG A C 1
ATOM 3876 O O . ARG A 1 495 ? -17.469 -32.781 5.645 1 91.75 495 ARG A O 1
ATOM 3883 N N . LEU A 1 496 ? -18.234 -31.641 7.379 1 92.56 496 LEU A N 1
ATOM 3884 C CA . LEU A 1 496 ? -19.406 -32.5 7.52 1 92.56 496 LEU A CA 1
ATOM 3885 C C . LEU A 1 496 ? -20.344 -32.344 6.316 1 92.56 496 LEU A C 1
ATOM 3887 O O . LEU A 1 496 ? -20.875 -33.344 5.805 1 92.56 496 LEU A O 1
ATOM 3891 N N . GLU A 1 497 ? -20.5 -31.141 5.906 1 94.19 497 GLU A N 1
ATOM 3892 C CA . GLU A 1 497 ? -21.344 -30.891 4.738 1 94.19 497 GLU A CA 1
ATOM 3893 C C . GLU A 1 497 ? -20.797 -31.594 3.502 1 94.19 497 GLU A C 1
ATOM 3895 O O . GLU A 1 497 ? -21.547 -32.156 2.699 1 94.19 497 GLU A O 1
ATOM 3900 N N . TRP A 1 498 ? -19.531 -31.531 3.4 1 93.31 498 TRP A N 1
ATOM 3901 C CA . TRP A 1 498 ? -18.875 -32.219 2.283 1 93.31 498 TRP A CA 1
ATOM 3902 C C . TRP A 1 498 ? -19.094 -33.719 2.354 1 93.31 498 TRP A C 1
ATOM 3904 O O . TRP A 1 498 ? -19.422 -34.344 1.344 1 93.31 498 TRP A O 1
ATOM 3914 N N . ALA A 1 499 ? -18.984 -34.281 3.498 1 90.88 499 ALA A N 1
ATOM 3915 C CA . ALA A 1 499 ? -19.188 -35.719 3.684 1 90.88 499 ALA A CA 1
ATOM 3916 C C . ALA A 1 499 ? -20.625 -36.125 3.346 1 90.88 499 ALA A C 1
ATOM 3918 O O . ALA A 1 499 ? -20.859 -37.156 2.746 1 90.88 499 ALA A O 1
ATOM 3919 N N . PHE A 1 500 ? -21.547 -35.281 3.721 1 91.81 500 PHE A N 1
ATOM 3920 C CA . PHE A 1 500 ? -22.938 -35.531 3.393 1 91.81 500 PHE A CA 1
ATOM 3921 C C . PHE A 1 500 ? -23.172 -35.5 1.885 1 91.81 500 PHE A C 1
ATOM 3923 O O . PHE A 1 500 ? -23.797 -36.375 1.312 1 91.81 500 PHE A O 1
ATOM 3930 N N . LYS A 1 501 ? -22.609 -34.469 1.276 1 90.56 501 LYS A N 1
ATOM 3931 C CA . LYS A 1 501 ? -22.797 -34.25 -0.153 1 90.56 501 LYS A CA 1
ATOM 3932 C C . LYS A 1 501 ? -22.172 -35.375 -0.976 1 90.56 501 LYS A C 1
ATOM 3934 O O . LYS A 1 501 ? -22.719 -35.781 -2.006 1 90.56 501 LYS A O 1
ATOM 3939 N N . GLN A 1 502 ? -21.031 -35.875 -0.459 1 88.19 502 GLN A N 1
ATOM 3940 C CA . GLN A 1 502 ? -20.312 -36.906 -1.202 1 88.19 502 GLN A CA 1
ATOM 3941 C C . GLN A 1 502 ? -20.781 -38.281 -0.808 1 88.19 502 GLN A C 1
ATOM 3943 O O . GLN A 1 502 ? -20.219 -39.281 -1.251 1 88.19 502 GLN A O 1
ATOM 3948 N N . ARG A 1 503 ? -21.766 -38.375 0.075 1 86.44 503 ARG A N 1
ATOM 3949 C CA . ARG A 1 503 ? -22.344 -39.625 0.539 1 86.44 503 ARG A CA 1
ATOM 3950 C C . ARG A 1 503 ? -21.281 -40.562 1.128 1 86.44 503 ARG A C 1
ATOM 3952 O O . ARG A 1 503 ? -21.234 -41.75 0.812 1 86.44 503 ARG A O 1
ATOM 3959 N N . GLU A 1 504 ? -20.438 -39.875 1.863 1 86 504 GLU A N 1
ATOM 3960 C CA . GLU A 1 504 ? -19.328 -40.625 2.469 1 86 504 GLU A CA 1
ATOM 3961 C C . GLU A 1 504 ? -19.688 -41.094 3.875 1 86 504 GLU A C 1
ATOM 3963 O O . GLU A 1 504 ? -18.906 -41.812 4.5 1 86 504 GLU A O 1
ATOM 3968 N N . ILE A 1 505 ? -20.859 -40.719 4.375 1 88.44 505 ILE A N 1
ATOM 3969 C CA . ILE A 1 505 ? -21.266 -41.062 5.73 1 88.44 505 ILE A CA 1
ATOM 3970 C C . ILE A 1 505 ? -22.078 -42.375 5.707 1 88.44 505 ILE A C 1
ATOM 3972 O O . ILE A 1 505 ? -23.094 -42.469 5.012 1 88.44 505 ILE A O 1
ATOM 3976 N N . PRO A 1 506 ? -21.609 -43.312 6.492 1 91.75 506 PRO A N 1
ATOM 3977 C CA . PRO A 1 506 ? -22.375 -44.562 6.551 1 91.75 506 PRO A CA 1
ATOM 3978 C C . PRO A 1 506 ? -23.781 -44.375 7.109 1 91.75 506 PRO A C 1
ATOM 3980 O O . PRO A 1 506 ? -24 -43.5 7.961 1 91.75 506 PRO A O 1
ATOM 3983 N N . PRO A 1 507 ? -24.703 -45.156 6.629 1 91.44 507 PRO A N 1
ATOM 3984 C CA . PRO A 1 507 ? -26.094 -45 7.035 1 91.44 507 PRO A CA 1
ATOM 3985 C C . PRO A 1 507 ? -26.281 -45.062 8.547 1 91.44 507 PRO A C 1
ATOM 3987 O O . PRO A 1 507 ? -27.125 -44.344 9.102 1 91.44 507 PRO A O 1
ATOM 3990 N N . GLU A 1 508 ? -25.5 -45.844 9.227 1 92.44 508 GLU A N 1
ATOM 3991 C CA . GLU A 1 508 ? -25.641 -46 10.672 1 92.44 508 GLU A CA 1
ATOM 3992 C C . GLU A 1 508 ? -25.203 -44.75 11.414 1 92.44 508 GLU A C 1
ATOM 3994 O O . GLU A 1 508 ? -25.625 -44.5 12.547 1 92.44 508 GLU A O 1
ATOM 3999 N N . ALA A 1 509 ? -24.375 -43.906 10.75 1 92.19 509 ALA A N 1
ATOM 4000 C CA . ALA A 1 509 ? -23.812 -42.719 11.414 1 92.19 509 ALA A CA 1
ATOM 4001 C C . ALA A 1 509 ? -24.5 -41.438 10.93 1 92.19 509 ALA A C 1
ATOM 4003 O O . ALA A 1 509 ? -24.172 -40.344 11.375 1 92.19 509 ALA A O 1
ATOM 4004 N N . LEU A 1 510 ? -25.469 -41.594 10.102 1 91.75 510 LEU A N 1
ATOM 4005 C CA . LEU A 1 510 ? -26.094 -40.438 9.445 1 91.75 510 LEU A CA 1
ATOM 4006 C C . LEU A 1 510 ? -26.766 -39.531 10.469 1 91.75 510 LEU A C 1
ATOM 4008 O O . LEU A 1 510 ? -26.547 -38.312 10.445 1 91.75 510 LEU A O 1
ATOM 4012 N N . LEU A 1 511 ? -27.531 -40.156 11.32 1 91.69 511 LEU A N 1
ATOM 4013 C CA . LEU A 1 511 ? -28.297 -39.375 12.281 1 91.69 511 LEU A CA 1
ATOM 4014 C C . LEU A 1 511 ? -27.359 -38.625 13.242 1 91.69 511 LEU A C 1
ATOM 4016 O O . LEU A 1 511 ? -27.578 -37.469 13.555 1 91.69 511 LEU A O 1
ATOM 4020 N N . GLN A 1 512 ? -26.422 -39.312 13.719 1 93.56 512 GLN A N 1
ATOM 4021 C CA . GLN A 1 512 ? -25.453 -38.719 14.641 1 93.56 512 GLN A CA 1
ATOM 4022 C C . GLN A 1 512 ? -24.719 -37.531 14 1 93.56 512 GLN A C 1
ATOM 4024 O O . GLN A 1 512 ? -24.5 -36.5 14.641 1 93.56 512 GLN A O 1
ATOM 4029 N N . ASN A 1 513 ? -24.344 -37.719 12.789 1 93.62 513 ASN A N 1
ATOM 4030 C CA . ASN A 1 513 ? -23.641 -36.656 12.078 1 93.62 513 ASN A CA 1
ATOM 4031 C C . ASN A 1 513 ? -24.562 -35.469 11.766 1 93.62 513 ASN A C 1
ATOM 4033 O O . ASN A 1 513 ? -24.125 -34.312 11.742 1 93.62 513 ASN A O 1
ATOM 4037 N N . GLN A 1 514 ? -25.781 -35.719 11.609 1 95.06 514 GLN A N 1
ATOM 4038 C CA . GLN A 1 514 ? -26.75 -34.656 11.398 1 95.06 514 GLN A CA 1
ATOM 4039 C C . GLN A 1 514 ? -26.938 -33.812 12.664 1 95.06 514 GLN A C 1
ATOM 4041 O O . GLN A 1 514 ? -27.062 -32.594 12.594 1 95.06 514 GLN A O 1
ATOM 4046 N N . GLU A 1 515 ? -26.984 -34.5 13.711 1 95.88 515 GLU A N 1
ATOM 4047 C CA . GLU A 1 515 ? -27.109 -33.812 14.992 1 95.88 515 GLU A CA 1
ATOM 4048 C C . GLU A 1 515 ? -25.875 -32.969 15.289 1 95.88 515 GLU A C 1
ATOM 4050 O O . GLU A 1 515 ? -25.984 -31.844 15.781 1 95.88 515 GLU A O 1
ATOM 4055 N N . GLN A 1 516 ? -24.797 -33.562 15.031 1 95 516 GLN A N 1
ATOM 4056 C CA . GLN A 1 516 ? -23.547 -32.844 15.234 1 95 516 GLN A CA 1
ATOM 4057 C C . GLN A 1 516 ? -23.484 -31.594 14.352 1 95 516 GLN A C 1
ATOM 4059 O O . GLN A 1 516 ? -23.031 -30.547 14.797 1 95 516 GLN A O 1
ATOM 4064 N N . LEU A 1 517 ? -23.859 -31.719 13.148 1 96.5 517 LEU A N 1
ATOM 4065 C CA . LEU A 1 517 ? -23.891 -30.594 12.219 1 96.5 517 LEU A CA 1
ATOM 4066 C C . LEU A 1 517 ? -24.797 -29.5 12.734 1 96.5 517 LEU A C 1
ATOM 4068 O O . LEU A 1 517 ? -24.453 -28.312 12.664 1 96.5 517 LEU A O 1
ATOM 4072 N N . ALA A 1 518 ? -25.906 -29.891 13.266 1 97.06 518 ALA A N 1
ATOM 4073 C CA . ALA A 1 518 ? -26.859 -28.922 13.805 1 97.06 518 ALA A CA 1
ATOM 4074 C C . ALA A 1 518 ? -26.266 -28.188 15 1 97.06 518 ALA A C 1
ATOM 4076 O O . ALA A 1 518 ? -26.469 -26.969 15.148 1 97.06 518 ALA A O 1
ATOM 4077 N N . LEU A 1 519 ? -25.562 -28.891 15.789 1 97.38 519 LEU A N 1
ATOM 4078 C CA . LEU A 1 519 ? -24.922 -28.297 16.953 1 97.38 519 LEU A CA 1
ATOM 4079 C C . LEU A 1 519 ? -23.844 -27.312 16.547 1 97.38 519 LEU A C 1
ATOM 4081 O O . LEU A 1 519 ? -23.734 -26.219 17.109 1 97.38 519 LEU A O 1
ATOM 4085 N N . LEU A 1 520 ? -23.016 -27.75 15.594 1 96.94 520 LEU A N 1
ATOM 4086 C CA . LEU A 1 520 ? -21.953 -26.875 15.102 1 96.94 520 LEU A CA 1
ATOM 4087 C C . LEU A 1 520 ? -22.531 -25.609 14.477 1 96.94 520 LEU A C 1
ATOM 4089 O O . LEU A 1 520 ? -22 -24.516 14.68 1 96.94 520 LEU A O 1
ATOM 4093 N N . ARG A 1 521 ? -23.594 -25.719 13.773 1 97.69 521 ARG A N 1
ATOM 4094 C CA . ARG A 1 521 ? -24.234 -24.562 13.148 1 97.69 521 ARG A CA 1
ATOM 4095 C C . ARG A 1 521 ? -24.781 -23.609 14.211 1 97.69 521 ARG A C 1
ATOM 4097 O O . ARG A 1 521 ? -24.688 -22.391 14.062 1 97.69 521 ARG A O 1
ATOM 4104 N N . ALA A 1 522 ? -25.312 -24.156 15.211 1 97.81 522 ALA A N 1
ATOM 4105 C CA . ALA A 1 522 ? -25.844 -23.344 16.297 1 97.81 522 ALA A CA 1
ATOM 4106 C C . ALA A 1 522 ? -24.719 -22.578 17 1 97.81 522 ALA A C 1
ATOM 4108 O O . ALA A 1 522 ? -24.875 -21.406 17.328 1 97.81 522 ALA A O 1
ATOM 4109 N N . GLU A 1 523 ? -23.672 -23.266 17.203 1 97.56 523 GLU A N 1
ATOM 4110 C CA . GLU A 1 523 ? -22.516 -22.641 17.844 1 97.56 523 GLU A CA 1
ATOM 4111 C C . GLU A 1 523 ? -21.953 -21.531 16.953 1 97.56 523 GLU A C 1
ATOM 4113 O O . GLU A 1 523 ? -21.578 -20.469 17.438 1 97.56 523 GLU A O 1
ATOM 4118 N N . ARG A 1 524 ? -21.781 -21.844 15.703 1 97.44 524 ARG A N 1
ATOM 4119 C CA . ARG A 1 524 ? -21.266 -20.859 14.734 1 97.44 524 ARG A CA 1
ATOM 4120 C C . ARG A 1 524 ? -22.141 -19.609 14.711 1 97.44 524 ARG A C 1
ATOM 4122 O O . ARG A 1 524 ? -21.641 -18.5 14.672 1 97.44 524 ARG A O 1
ATOM 4129 N N . GLU A 1 525 ? -23.422 -19.75 14.781 1 97.56 525 GLU A N 1
ATOM 4130 C CA . GLU A 1 525 ? -24.344 -18.609 14.781 1 97.56 525 GLU A CA 1
ATOM 4131 C C . GLU A 1 525 ? -24.203 -17.797 16.062 1 97.56 525 GLU A C 1
ATOM 4133 O O . GLU A 1 525 ? -24.297 -16.562 16.031 1 97.56 525 GLU A O 1
ATOM 4138 N N . ALA A 1 526 ? -24 -18.469 17.125 1 97.75 526 ALA A N 1
ATOM 4139 C CA . ALA A 1 526 ? -23.812 -17.781 18.406 1 97.75 526 ALA A CA 1
ATOM 4140 C C . ALA A 1 526 ? -22.531 -16.938 18.391 1 97.75 526 ALA A C 1
ATOM 4142 O O . ALA A 1 526 ? -22.531 -15.805 18.875 1 97.75 526 ALA A O 1
ATOM 4143 N N . VAL A 1 527 ? -21.484 -17.547 17.891 1 97.88 527 VAL A N 1
ATOM 4144 C CA . VAL A 1 527 ? -20.203 -16.859 17.812 1 97.88 527 VAL A CA 1
ATOM 4145 C C . VAL A 1 527 ? -20.312 -15.664 16.859 1 97.88 527 VAL A C 1
ATOM 4147 O O . VAL A 1 527 ? -19.797 -14.578 17.156 1 97.88 527 VAL A O 1
ATOM 4150 N N . LYS A 1 528 ? -20.984 -15.867 15.789 1 96.94 528 LYS A N 1
ATOM 4151 C CA . LYS A 1 528 ? -21.203 -14.797 14.82 1 96.94 528 LYS A CA 1
ATOM 4152 C C . LYS A 1 528 ? -21.984 -13.641 15.445 1 96.94 528 LYS A C 1
ATOM 4154 O O . LYS A 1 528 ? -21.641 -12.477 15.234 1 96.94 528 LYS A O 1
ATOM 4159 N N . ASP A 1 529 ? -22.984 -13.984 16.156 1 97.38 529 ASP A N 1
ATOM 4160 C CA . ASP A 1 529 ? -23.812 -12.969 16.797 1 97.38 529 ASP A CA 1
ATOM 4161 C C . ASP A 1 529 ? -23 -12.156 17.812 1 97.38 529 ASP A C 1
ATOM 4163 O O . ASP A 1 529 ? -23.109 -10.922 17.844 1 97.38 529 ASP A O 1
ATOM 4167 N N . ARG A 1 530 ? -22.266 -12.828 18.594 1 97.5 530 ARG A N 1
ATOM 4168 C CA . ARG A 1 530 ? -21.422 -12.141 19.562 1 97.5 530 ARG A CA 1
ATOM 4169 C C . ARG A 1 530 ? -20.391 -11.258 18.859 1 97.5 530 ARG A C 1
ATOM 4171 O O . ARG A 1 530 ? -20.156 -10.125 19.266 1 97.5 530 ARG A O 1
ATOM 4178 N N . HIS A 1 531 ? -19.766 -11.82 17.891 1 96.69 531 HIS A N 1
ATOM 4179 C CA . HIS A 1 531 ? -18.781 -11.078 17.109 1 96.69 531 HIS A CA 1
ATOM 4180 C C . HIS A 1 531 ? -19.391 -9.812 16.516 1 96.69 531 HIS A C 1
ATOM 4182 O O . HIS A 1 531 ? -18.797 -8.734 16.609 1 96.69 531 HIS A O 1
ATOM 4188 N N . SER A 1 532 ? -20.547 -9.922 15.945 1 95 532 SER A N 1
ATOM 4189 C CA . SER A 1 532 ? -21.219 -8.797 15.297 1 95 532 SER A CA 1
ATOM 4190 C C . SER A 1 532 ? -21.562 -7.711 16.312 1 95 532 SER A C 1
ATOM 4192 O O . SER A 1 532 ? -21.375 -6.523 16.031 1 95 532 SER A O 1
ATOM 4194 N N . ARG A 1 533 ? -22.031 -8.094 17.438 1 96.31 533 ARG A N 1
ATOM 4195 C CA . ARG A 1 533 ? -22.391 -7.141 18.469 1 96.31 533 ARG A CA 1
ATOM 4196 C C . ARG A 1 533 ? -21.172 -6.414 19.016 1 96.31 533 ARG A C 1
ATOM 4198 O O . ARG A 1 533 ? -21.188 -5.195 19.188 1 96.31 533 ARG A O 1
ATOM 4205 N N . LEU A 1 534 ? -20.172 -7.203 19.25 1 96.38 534 LEU A N 1
ATOM 4206 C CA . LEU A 1 534 ? -18.938 -6.621 19.781 1 96.38 534 LEU A CA 1
ATOM 4207 C C . LEU A 1 534 ? -18.297 -5.695 18.75 1 96.38 534 LEU A C 1
ATOM 4209 O O . LEU A 1 534 ? -17.719 -4.672 19.125 1 96.38 534 LEU A O 1
ATOM 4213 N N . LEU A 1 535 ? -18.375 -6.074 17.531 1 94.69 535 LEU A N 1
ATOM 4214 C CA . LEU A 1 535 ? -17.828 -5.258 16.453 1 94.69 535 LEU A CA 1
ATOM 4215 C C . LEU A 1 535 ? -18.547 -3.922 16.359 1 94.69 535 LEU A C 1
ATOM 4217 O O . LEU A 1 535 ? -17.922 -2.881 16.156 1 94.69 535 LEU A O 1
ATOM 4221 N N . LEU A 1 536 ? -19.797 -3.961 16.469 1 94 536 LEU A N 1
ATOM 4222 C CA . LEU A 1 536 ? -20.594 -2.74 16.453 1 94 536 LEU A CA 1
ATOM 4223 C C . LEU A 1 536 ? -20.25 -1.844 17.641 1 94 536 LEU A C 1
ATOM 4225 O O . LEU A 1 536 ? -20.109 -0.628 17.484 1 94 536 LEU A O 1
ATOM 4229 N N . GLU A 1 537 ? -20.078 -2.426 18.766 1 95.12 537 GLU A N 1
ATOM 4230 C CA . GLU A 1 537 ? -19.672 -1.674 19.953 1 95.12 537 GLU A CA 1
ATOM 4231 C C . GLU A 1 537 ? -18.312 -1.021 19.75 1 95.12 537 GLU A C 1
ATOM 4233 O O . GLU A 1 537 ? -18.109 0.131 20.141 1 95.12 537 GLU A O 1
ATOM 4238 N N . HIS A 1 538 ? -17.469 -1.774 19.234 1 94.81 538 HIS A N 1
ATOM 4239 C CA . HIS A 1 538 ? -16.125 -1.266 18.953 1 94.81 538 HIS A CA 1
ATOM 4240 C C . HIS A 1 538 ? -16.172 -0.114 17.953 1 94.81 538 HIS A C 1
ATOM 4242 O O . HIS A 1 538 ? -15.492 0.896 18.125 1 94.81 538 HIS A O 1
ATOM 4248 N N . HIS A 1 539 ? -16.969 -0.273 16.953 1 93.88 539 HIS A N 1
ATOM 4249 C CA . HIS A 1 539 ? -17.188 0.759 15.945 1 93.88 539 HIS A CA 1
ATOM 4250 C C . HIS A 1 539 ? -17.703 2.045 16.578 1 93.88 539 HIS A C 1
ATOM 4252 O O . HIS A 1 539 ? -17.156 3.127 16.344 1 93.88 539 HIS A O 1
ATOM 4258 N N . GLN A 1 540 ? -18.641 1.929 17.438 1 94.62 540 GLN A N 1
ATOM 4259 C CA . GLN A 1 540 ? -19.328 3.074 18.016 1 94.62 540 GLN A CA 1
ATOM 4260 C C . GLN A 1 540 ? -18.453 3.754 19.078 1 94.62 540 GLN A C 1
ATOM 4262 O O . GLN A 1 540 ? -18.641 4.938 19.359 1 94.62 540 GLN A O 1
ATOM 4267 N N . ALA A 1 541 ? -17.547 2.998 19.609 1 94.69 541 ALA A N 1
ATOM 4268 C CA . ALA A 1 541 ? -16.641 3.572 20.609 1 94.69 541 ALA A CA 1
ATOM 4269 C C . ALA A 1 541 ? -15.758 4.656 19.984 1 94.69 541 ALA A C 1
ATOM 4271 O O . ALA A 1 541 ? -15.406 5.633 20.656 1 94.69 541 ALA A O 1
ATOM 4272 N N . PHE A 1 542 ? -15.445 4.488 18.766 1 95.19 542 PHE A N 1
ATOM 4273 C CA . PHE A 1 542 ? -14.609 5.469 18.078 1 95.19 542 PHE A CA 1
ATOM 4274 C C . PHE A 1 542 ? -15.453 6.625 17.547 1 95.19 542 PHE A C 1
ATOM 4276 O O . PHE A 1 542 ? -15.062 7.789 17.688 1 95.19 542 PHE A O 1
ATOM 4283 N N . HIS A 1 543 ? -16.484 6.34 16.969 1 94.94 543 HIS A N 1
ATOM 4284 C CA . HIS A 1 543 ? -17.469 7.277 16.406 1 94.94 543 HIS A CA 1
ATOM 4285 C C . HIS A 1 543 ? -18.812 6.594 16.172 1 94.94 543 HIS A C 1
ATOM 4287 O O . HIS A 1 543 ? -18.875 5.555 15.516 1 94.94 543 HIS A O 1
ATOM 4293 N N . PRO A 1 544 ? -19.828 7.129 16.641 1 94.19 544 PRO A N 1
ATOM 4294 C CA . PRO A 1 544 ? -21.109 6.434 16.578 1 94.19 544 PRO A CA 1
ATOM 4295 C C . PRO A 1 544 ? -21.609 6.219 15.148 1 94.19 544 PRO A C 1
ATOM 4297 O O . PRO A 1 544 ? -22.375 5.289 14.883 1 94.19 544 PRO A O 1
ATOM 4300 N N . ILE A 1 545 ? -21.156 7.051 14.25 1 94.75 545 ILE A N 1
ATOM 4301 C CA . ILE A 1 545 ? -21.656 6.969 12.883 1 94.75 545 ILE A CA 1
ATOM 4302 C C . ILE A 1 545 ? -20.609 6.297 11.992 1 94.75 545 ILE A C 1
ATOM 4304 O O . ILE A 1 545 ? -20.891 5.289 11.344 1 94.75 545 ILE A O 1
ATOM 4308 N N . TRP A 1 546 ? -19.375 6.777 12.039 1 96.19 546 TRP A N 1
ATOM 4309 C CA . TRP A 1 546 ? -18.406 6.434 10.992 1 96.19 546 TRP A CA 1
ATOM 4310 C C . TRP A 1 546 ? -17.359 5.461 11.523 1 96.19 546 TRP A C 1
ATOM 4312 O O . TRP A 1 546 ? -16.578 4.891 10.75 1 96.19 546 TRP A O 1
ATOM 4322 N N . GLY A 1 547 ? -17.25 5.242 12.844 1 96.19 547 GLY A N 1
ATOM 4323 C CA . GLY A 1 547 ? -16.281 4.32 13.414 1 96.19 547 GLY A CA 1
ATOM 4324 C C . GLY A 1 547 ? -14.875 4.887 13.461 1 96.19 547 GLY A C 1
ATOM 4325 O O . GLY A 1 547 ? -14.688 6.09 13.648 1 96.19 547 GLY A O 1
ATOM 4326 N N . GLN A 1 548 ? -13.883 4.055 13.375 1 95.56 548 GLN A N 1
ATOM 4327 C CA . GLN A 1 548 ? -12.477 4.445 13.461 1 95.56 548 GLN A CA 1
ATOM 4328 C C . GLN A 1 548 ? -12.078 5.312 12.266 1 95.56 548 GLN A C 1
ATOM 4330 O O . GLN A 1 548 ? -12.453 5.027 11.133 1 95.56 548 GLN A O 1
ATOM 4335 N N . LEU A 1 549 ? -11.305 6.27 12.57 1 96 549 LEU A N 1
ATOM 4336 C CA . LEU A 1 549 ? -10.828 7.16 11.516 1 96 549 LEU A CA 1
ATOM 4337 C C . LEU A 1 549 ? -9.93 6.414 10.539 1 96 549 LEU A C 1
ATOM 4339 O O . LEU A 1 549 ? -10.094 6.527 9.328 1 96 549 LEU A O 1
ATOM 4343 N N . LEU A 1 550 ? -9.023 5.641 11.07 1 96.5 550 LEU A N 1
ATOM 4344 C CA . LEU A 1 550 ? -7.934 5.125 10.25 1 96.5 550 LEU A CA 1
ATOM 4345 C C . LEU A 1 550 ? -8.18 3.662 9.891 1 96.5 550 LEU A C 1
ATOM 4347 O O . LEU A 1 550 ? -7.312 3.018 9.289 1 96.5 550 LEU A O 1
ATOM 4351 N N . LYS A 1 551 ? -9.383 3.143 10.211 1 95.25 551 LYS A N 1
ATOM 4352 C CA . LYS A 1 551 ? -9.758 1.773 9.867 1 95.25 551 LYS A CA 1
ATOM 4353 C C . LYS A 1 551 ? -11.172 1.717 9.305 1 95.25 551 LYS A C 1
ATOM 4355 O O . LYS A 1 551 ? -12.008 2.572 9.609 1 95.25 551 LYS A O 1
ATOM 4360 N N . THR A 1 552 ? -11.406 0.816 8.484 1 93.5 552 THR A N 1
ATOM 4361 C CA . THR A 1 552 ? -12.719 0.347 8.039 1 93.5 552 THR A CA 1
ATOM 4362 C C . THR A 1 552 ? -12.82 -1.171 8.164 1 93.5 552 THR A C 1
ATOM 4364 O O . THR A 1 552 ? -12.336 -1.899 7.289 1 93.5 552 THR A O 1
ATOM 4367 N N . GLY A 1 553 ? -13.461 -1.616 9.227 1 88.75 553 GLY A N 1
ATOM 4368 C CA . GLY A 1 553 ? -13.359 -3.025 9.562 1 88.75 553 GLY A CA 1
ATOM 4369 C C . GLY A 1 553 ? -11.969 -3.426 10.031 1 88.75 553 GLY A C 1
ATOM 4370 O O . GLY A 1 553 ? -11.414 -2.803 10.938 1 88.75 553 GLY A O 1
ATOM 4371 N N . TYR A 1 554 ? -11.453 -4.434 9.391 1 88.19 554 TYR A N 1
ATOM 4372 C CA . TYR A 1 554 ? -10.141 -4.93 9.773 1 88.19 554 TYR A CA 1
ATOM 4373 C C . TYR A 1 554 ? -9.047 -4.305 8.906 1 88.19 554 TYR A C 1
ATOM 4375 O O . TYR A 1 554 ? -7.859 -4.473 9.18 1 88.19 554 TYR A O 1
ATOM 4383 N N . GLN A 1 555 ? -9.461 -3.57 7.949 1 93.62 555 GLN A N 1
ATOM 4384 C CA . GLN A 1 555 ? -8.523 -2.975 7.004 1 93.62 555 GLN A CA 1
ATOM 4385 C C . GLN A 1 555 ? -8.344 -1.482 7.273 1 93.62 555 GLN A C 1
ATOM 4387 O O . GLN A 1 555 ? -9.219 -0.844 7.863 1 93.62 555 GLN A O 1
ATOM 4392 N N . ASN A 1 556 ? -7.195 -0.962 6.852 1 95.88 556 ASN A N 1
ATOM 4393 C CA . ASN A 1 556 ? -7.035 0.487 6.91 1 95.88 556 ASN A CA 1
ATOM 4394 C C . ASN A 1 556 ? -8.086 1.202 6.062 1 95.88 556 ASN A C 1
ATOM 4396 O O . ASN A 1 556 ? -8.453 0.72 4.988 1 95.88 556 ASN A O 1
ATOM 4400 N N . SER A 1 557 ? -8.594 2.305 6.617 1 96.94 557 SER A N 1
ATOM 4401 C CA . SER A 1 557 ? -9.422 3.164 5.773 1 96.94 557 SER A CA 1
ATOM 4402 C C . SER A 1 557 ? -8.625 3.711 4.594 1 96.94 557 SER A C 1
ATOM 4404 O O . SER A 1 557 ? -7.395 3.625 4.578 1 96.94 557 SER A O 1
ATOM 4406 N N . ARG A 1 558 ? -9.297 4.164 3.58 1 94.75 558 ARG A N 1
ATOM 4407 C CA . ARG A 1 558 ? -8.609 4.836 2.48 1 94.75 558 ARG A CA 1
ATOM 4408 C C . ARG A 1 558 ? -7.68 5.926 2.998 1 94.75 558 ARG A C 1
ATOM 4410 O O . ARG A 1 558 ? -6.543 6.051 2.543 1 94.75 558 ARG A O 1
ATOM 4417 N N . TYR A 1 559 ? -8.211 6.723 3.947 1 95.88 559 TYR A N 1
ATOM 4418 C CA . TYR A 1 559 ? -7.426 7.789 4.555 1 95.88 559 TYR A CA 1
ATOM 4419 C C . TYR A 1 559 ? -6.195 7.227 5.258 1 95.88 559 TYR A C 1
ATOM 4421 O O . TYR A 1 559 ? -5.086 7.734 5.078 1 95.88 559 TYR A O 1
ATOM 4429 N N . GLY A 1 560 ? -6.363 6.215 6.051 1 96 560 GLY A N 1
ATOM 4430 C CA . GLY A 1 560 ? -5.246 5.555 6.707 1 96 560 GLY A CA 1
ATOM 4431 C C . GLY A 1 560 ? -4.215 5.02 5.73 1 96 560 GLY A C 1
ATOM 4432 O O . GLY A 1 560 ? -3.01 5.129 5.973 1 96 560 GLY A O 1
ATOM 4433 N N . HIS A 1 561 ? -4.699 4.445 4.691 1 94.5 561 HIS A N 1
ATOM 4434 C CA . HIS A 1 561 ? -3.812 3.906 3.666 1 94.5 561 HIS A CA 1
ATOM 4435 C C . HIS A 1 561 ? -2.994 5.012 3.008 1 94.5 561 HIS A C 1
ATOM 4437 O O . HIS A 1 561 ? -1.821 4.812 2.684 1 94.5 561 HIS A O 1
ATOM 4443 N N . GLN A 1 562 ? -3.57 6.109 2.781 1 93.19 562 GLN A N 1
ATOM 4444 C CA . GLN A 1 562 ? -2.863 7.25 2.203 1 93.19 562 GLN A CA 1
ATOM 4445 C C . GLN A 1 562 ? -1.771 7.75 3.143 1 93.19 562 GLN A C 1
ATOM 4447 O O . GLN A 1 562 ? -0.674 8.102 2.699 1 93.19 562 GLN A O 1
ATOM 4452 N N . ILE A 1 563 ? -2.115 7.82 4.359 1 94.94 563 ILE A N 1
ATOM 4453 C CA . ILE A 1 563 ? -1.124 8.242 5.344 1 94.94 563 ILE A CA 1
ATOM 4454 C C . ILE A 1 563 ? 0.066 7.281 5.32 1 94.94 563 ILE A C 1
ATOM 4456 O O . ILE A 1 563 ? 1.219 7.719 5.254 1 94.94 563 ILE A O 1
ATOM 4460 N N . ASP A 1 564 ? -0.215 6.055 5.34 1 93.19 564 ASP A N 1
ATOM 4461 C CA . ASP A 1 564 ? 0.811 5.016 5.344 1 93.19 564 ASP A CA 1
ATOM 4462 C C . ASP A 1 564 ? 1.705 5.121 4.113 1 93.19 564 ASP A C 1
ATOM 4464 O O . ASP A 1 564 ? 2.91 4.875 4.191 1 93.19 564 ASP A O 1
ATOM 4468 N N . ARG A 1 565 ? 1.192 5.496 3.068 1 89.25 565 ARG A N 1
ATOM 4469 C CA . ARG A 1 565 ? 1.901 5.473 1.793 1 89.25 565 ARG A CA 1
ATOM 4470 C C . ARG A 1 565 ? 2.67 6.773 1.571 1 89.25 565 ARG A C 1
ATOM 4472 O O . ARG A 1 565 ? 3.777 6.758 1.028 1 89.25 565 ARG A O 1
ATOM 4479 N N . PHE A 1 566 ? 2.096 7.879 2.051 1 90.31 566 PHE A N 1
ATOM 4480 C CA . PHE A 1 566 ? 2.645 9.133 1.543 1 90.31 566 PHE A CA 1
ATOM 4481 C C . PHE A 1 566 ? 3.268 9.945 2.67 1 90.31 566 PHE A C 1
ATOM 4483 O O . PHE A 1 566 ? 4.109 10.812 2.426 1 90.31 566 PHE A O 1
ATOM 4490 N N . ALA A 1 567 ? 2.809 9.766 3.854 1 95.12 567 ALA A N 1
ATOM 4491 C CA . ALA A 1 567 ? 3.408 10.5 4.961 1 95.12 567 ALA A CA 1
ATOM 4492 C C . ALA A 1 567 ? 4.625 9.766 5.516 1 95.12 567 ALA A C 1
ATOM 4494 O O . ALA A 1 567 ? 4.512 8.633 5.992 1 95.12 567 ALA A O 1
ATOM 4495 N N . CYS A 1 568 ? 5.781 10.398 5.473 1 96.06 568 CYS A N 1
ATOM 4496 C CA . CYS A 1 568 ? 6.938 9.789 6.121 1 96.06 568 CYS A CA 1
ATOM 4497 C C . CYS A 1 568 ? 6.734 9.711 7.629 1 96.06 568 CYS A C 1
ATOM 4499 O O . CYS A 1 568 ? 7.027 8.68 8.242 1 96.06 568 CYS A O 1
ATOM 4501 N N . LEU A 1 569 ? 6.242 10.805 8.148 1 97.62 569 LEU A N 1
ATOM 4502 C CA . LEU A 1 569 ? 5.891 10.93 9.555 1 97.62 569 LEU A CA 1
ATOM 4503 C C . LEU A 1 569 ? 4.457 11.422 9.719 1 97.62 569 LEU A C 1
ATOM 4505 O O . LEU A 1 569 ? 3.904 12.047 8.812 1 97.62 569 LEU A O 1
ATOM 4509 N N . TYR A 1 570 ? 3.826 11.102 10.82 1 97.75 570 TYR A N 1
ATOM 4510 C CA . TYR A 1 570 ? 2.555 11.719 11.18 1 97.75 570 TYR A CA 1
ATOM 4511 C C . TYR A 1 570 ? 2.396 11.797 12.695 1 97.75 570 TYR A C 1
ATOM 4513 O O . TYR A 1 570 ? 3.018 11.031 13.43 1 97.75 570 TYR A O 1
ATOM 4521 N N . THR A 1 571 ? 1.67 12.711 13.156 1 98.12 571 THR A N 1
ATOM 4522 C CA . THR A 1 571 ? 1.495 13.023 14.57 1 98.12 571 THR A CA 1
ATOM 4523 C C . THR A 1 571 ? 0.189 13.781 14.797 1 98.12 571 THR A C 1
ATOM 4525 O O . THR A 1 571 ? -0.478 14.18 13.844 1 98.12 571 THR A O 1
ATOM 4528 N N . SER A 1 572 ? -0.216 13.867 16.016 1 97.44 572 SER A N 1
ATOM 4529 C CA . SER A 1 572 ? -1.458 14.555 16.359 1 97.44 572 SER A CA 1
ATOM 4530 C C . SER A 1 572 ? -1.309 16.062 16.219 1 97.44 572 SER A C 1
ATOM 4532 O O . SER A 1 572 ? -2.188 16.734 15.672 1 97.44 572 SER A O 1
ATOM 4534 N N . HIS A 1 573 ? -0.176 16.594 16.766 1 97.81 573 HIS A N 1
ATOM 4535 C CA . HIS A 1 573 ? 0.074 18.031 16.734 1 97.81 573 HIS A CA 1
ATOM 4536 C C . HIS A 1 573 ? 1.517 18.328 16.344 1 97.81 573 HIS A C 1
ATOM 4538 O O . HIS A 1 573 ? 2.438 17.609 16.75 1 97.81 573 HIS A O 1
ATOM 4544 N N . VAL A 1 574 ? 1.662 19.422 15.641 1 98.12 574 VAL A N 1
ATOM 4545 C CA . VAL A 1 574 ? 2.965 19.766 15.078 1 98.12 574 VAL A CA 1
ATOM 4546 C C . VAL A 1 574 ? 3.963 20.016 16.203 1 98.12 574 VAL A C 1
ATOM 4548 O O . VAL A 1 574 ? 5.145 19.688 16.078 1 98.12 574 VAL A O 1
ATOM 4551 N N . ALA A 1 575 ? 3.504 20.531 17.328 1 97.56 575 ALA A N 1
ATOM 4552 C CA . ALA A 1 575 ? 4.398 20.906 18.422 1 97.56 575 ALA A CA 1
ATOM 4553 C C . ALA A 1 575 ? 5 19.672 19.094 1 97.56 575 ALA A C 1
ATOM 4555 O O . ALA A 1 575 ? 5.926 19.797 19.891 1 97.56 575 ALA A O 1
ATOM 4556 N N . ASN A 1 576 ? 4.508 18.453 18.719 1 97.31 576 ASN A N 1
ATOM 4557 C CA . ASN A 1 576 ? 5.125 17.234 19.234 1 97.31 576 ASN A CA 1
ATOM 4558 C C . ASN A 1 576 ? 6.586 17.125 18.812 1 97.31 576 ASN A C 1
ATOM 4560 O O . ASN A 1 576 ? 7.352 16.359 19.391 1 97.31 576 ASN A O 1
ATOM 4564 N N . LEU A 1 577 ? 6.988 17.906 17.844 1 97.88 577 LEU A N 1
ATOM 4565 C CA . LEU A 1 577 ? 8.383 17.984 17.438 1 97.88 577 LEU A CA 1
ATOM 4566 C C . LEU A 1 577 ? 9.266 18.469 18.578 1 97.88 577 LEU A C 1
ATOM 4568 O O . LEU A 1 577 ? 10.469 18.219 18.594 1 97.88 577 LEU A O 1
ATOM 4572 N N . ALA A 1 578 ? 8.664 19.172 19.578 1 95.94 578 ALA A N 1
ATOM 4573 C CA . ALA A 1 578 ? 9.406 19.703 20.703 1 95.94 578 ALA A CA 1
ATOM 4574 C C . ALA A 1 578 ? 9.875 18.594 21.641 1 95.94 578 ALA A C 1
ATOM 4576 O O . ALA A 1 578 ? 10.773 18.781 22.453 1 95.94 578 ALA A O 1
ATOM 4577 N N . PHE A 1 579 ? 9.305 17.453 21.516 1 94.81 579 PHE A N 1
ATOM 4578 C CA . PHE A 1 579 ? 9.578 16.359 22.453 1 94.81 579 PHE A CA 1
ATOM 4579 C C . PHE A 1 579 ? 10.672 15.453 21.922 1 94.81 579 PHE A C 1
ATOM 4581 O O . PHE A 1 579 ? 10.984 14.422 22.516 1 94.81 579 PHE A O 1
ATOM 4588 N N . TYR A 1 580 ? 11.242 15.797 20.797 1 95.06 580 TYR A N 1
ATOM 4589 C CA . TYR A 1 580 ? 12.305 15.016 20.188 1 95.06 580 TYR A CA 1
ATOM 4590 C C . TYR A 1 580 ? 13.492 15.898 19.828 1 95.06 580 TYR A C 1
ATOM 4592 O O . TYR A 1 580 ? 13.336 17.094 19.547 1 95.06 580 TYR A O 1
ATOM 4600 N N . SER A 1 581 ? 14.648 15.227 19.797 1 94.44 581 SER A N 1
ATOM 4601 C CA . SER A 1 581 ? 15.836 15.93 19.344 1 94.44 581 SER A CA 1
ATOM 4602 C C . SER A 1 581 ? 15.688 16.359 17.875 1 94.44 581 SER A C 1
ATOM 4604 O O . SER A 1 581 ? 15.172 15.609 17.062 1 94.44 581 SER A O 1
ATOM 4606 N N . PRO A 1 582 ? 16.141 17.609 17.547 1 95.94 582 PRO A N 1
ATOM 4607 C CA . PRO A 1 582 ? 16.125 18.047 16.141 1 95.94 582 PRO A CA 1
ATOM 4608 C C . PRO A 1 582 ? 16.969 17.172 15.234 1 95.94 582 PRO A C 1
ATOM 4610 O O . PRO A 1 582 ? 16.859 17.25 14.008 1 95.94 582 PRO A O 1
ATOM 4613 N N . ASP A 1 583 ? 17.828 16.328 15.828 1 96 583 ASP A N 1
ATOM 4614 C CA . ASP A 1 583 ? 18.703 15.461 15.039 1 96 583 ASP A CA 1
ATOM 4615 C C . ASP A 1 583 ? 18.203 14.016 15.07 1 96 583 ASP A C 1
ATOM 4617 O O . ASP A 1 583 ? 18.922 13.102 14.641 1 96 583 ASP A O 1
ATOM 4621 N N . ARG A 1 584 ? 17.062 13.859 15.5 1 95.5 584 ARG A N 1
ATOM 4622 C CA . ARG A 1 584 ? 16.516 12.516 15.68 1 95.5 584 ARG A CA 1
ATOM 4623 C C . ARG A 1 584 ? 16.484 11.758 14.359 1 95.5 584 ARG A C 1
ATOM 4625 O O . ARG A 1 584 ? 16.141 12.328 13.32 1 95.5 584 ARG A O 1
ATOM 4632 N N . ALA A 1 585 ? 16.891 10.508 14.445 1 95.5 585 ALA A N 1
ATOM 4633 C CA . ALA A 1 585 ? 16.641 9.578 13.344 1 95.5 585 ALA A CA 1
ATOM 4634 C C . ALA A 1 585 ? 15.391 8.75 13.594 1 95.5 585 ALA A C 1
ATOM 4636 O O . ALA A 1 585 ? 15.391 7.848 14.43 1 95.5 585 ALA A O 1
ATOM 4637 N N . TYR A 1 586 ? 14.375 9.078 12.844 1 95.31 586 TYR A N 1
ATOM 4638 C CA . TYR A 1 586 ? 13.141 8.32 12.953 1 95.31 586 TYR A CA 1
ATOM 4639 C C . TYR A 1 586 ? 13.242 7 12.195 1 95.31 586 TYR A C 1
ATOM 4641 O O . TYR A 1 586 ? 13.586 6.98 11.016 1 95.31 586 TYR A O 1
ATOM 4649 N N . GLY A 1 587 ? 12.984 5.953 12.883 1 91.81 587 GLY A N 1
ATOM 4650 C CA . GLY A 1 587 ? 13.016 4.645 12.25 1 91.81 587 GLY A CA 1
ATOM 4651 C C . GLY A 1 587 ? 11.633 4.098 11.953 1 91.81 587 GLY A C 1
ATOM 4652 O O . GLY A 1 587 ? 10.758 4.094 12.82 1 91.81 587 GLY A O 1
ATOM 4653 N N . GLY A 1 588 ? 11.5 3.721 10.773 1 87.81 588 GLY A N 1
ATOM 4654 C CA . GLY A 1 588 ? 10.227 3.162 10.359 1 87.81 588 GLY A CA 1
ATOM 4655 C C . GLY A 1 588 ? 9.945 1.799 10.961 1 87.81 588 GLY A C 1
ATOM 4656 O O . GLY A 1 588 ? 10.875 1.081 11.344 1 87.81 588 GLY A O 1
ATOM 4657 N N . ARG A 1 589 ? 8.656 1.523 10.977 1 85.19 589 ARG A N 1
ATOM 4658 C CA . ARG A 1 589 ? 8.25 0.199 11.438 1 85.19 589 ARG A CA 1
ATOM 4659 C C . ARG A 1 589 ? 8.641 -0.875 10.43 1 85.19 589 ARG A C 1
ATOM 4661 O O . ARG A 1 589 ? 8.82 -0.586 9.242 1 85.19 589 ARG A O 1
ATOM 4668 N N . VAL A 1 590 ? 8.828 -2.062 11.008 1 87.31 590 VAL A N 1
ATOM 4669 C CA . VAL A 1 590 ? 9 -3.205 10.117 1 87.31 590 VAL A CA 1
ATOM 4670 C C . VAL A 1 590 ? 7.68 -3.535 9.43 1 87.31 590 VAL A C 1
ATOM 4672 O O . VAL A 1 590 ? 6.629 -3.564 10.07 1 87.31 590 VAL A O 1
ATOM 4675 N N . ASP A 1 591 ? 7.766 -3.684 8.141 1 89.62 591 ASP A N 1
ATOM 4676 C CA . ASP A 1 591 ? 6.578 -4.141 7.422 1 89.62 591 ASP A CA 1
ATOM 4677 C C . ASP A 1 591 ? 6.32 -5.625 7.672 1 89.62 591 ASP A C 1
ATOM 4679 O O . ASP A 1 591 ? 7.262 -6.418 7.734 1 89.62 591 ASP A O 1
ATOM 4683 N N . TYR A 1 592 ? 5.059 -5.965 7.789 1 89.38 592 TYR A N 1
ATOM 4684 C CA . TYR A 1 592 ? 4.711 -7.375 7.906 1 89.38 592 TYR A CA 1
ATOM 4685 C C . TYR A 1 592 ? 3.67 -7.77 6.867 1 89.38 592 TYR A C 1
ATOM 4687 O O . TYR A 1 592 ? 2.705 -7.039 6.633 1 89.38 592 TYR A O 1
ATOM 4695 N N . MET A 1 593 ? 3.922 -8.875 6.281 1 93.25 593 MET A N 1
ATOM 4696 C CA . MET A 1 593 ? 2.98 -9.453 5.328 1 93.25 593 MET A CA 1
ATOM 4697 C C . MET A 1 593 ? 2.137 -10.539 5.988 1 93.25 593 MET A C 1
ATOM 4699 O O . MET A 1 593 ? 2.4 -10.93 7.129 1 93.25 593 MET A O 1
ATOM 4703 N N . ALA A 1 594 ? 1.111 -11.031 5.324 1 91.94 594 ALA A N 1
ATOM 4704 C CA . ALA A 1 594 ? 0.128 -11.953 5.883 1 91.94 594 ALA A CA 1
ATOM 4705 C C . ALA A 1 594 ? 0.802 -13.211 6.418 1 91.94 594 ALA A C 1
ATOM 4707 O O . ALA A 1 594 ? 0.44 -13.711 7.484 1 91.94 594 ALA A O 1
ATOM 4708 N N . HIS A 1 595 ? 1.805 -13.75 5.715 1 92.69 595 HIS A N 1
ATOM 4709 C CA . HIS A 1 595 ? 2.445 -14.984 6.156 1 92.69 595 HIS A CA 1
ATOM 4710 C C . HIS A 1 595 ? 3.271 -14.758 7.418 1 92.69 595 HIS A C 1
ATOM 4712 O O . HIS A 1 595 ? 3.432 -15.664 8.234 1 92.69 595 HIS A O 1
ATOM 4718 N N . GLU A 1 596 ? 3.811 -13.602 7.539 1 87.56 596 GLU A N 1
ATOM 4719 C CA . GLU A 1 596 ? 4.613 -13.273 8.711 1 87.56 596 GLU A CA 1
ATOM 4720 C C . GLU A 1 596 ? 3.738 -13.102 9.953 1 87.56 596 GLU A C 1
ATOM 4722 O O . GLU A 1 596 ? 4.18 -13.359 11.07 1 87.56 596 GLU A O 1
ATOM 4727 N N . ASP A 1 597 ? 2.541 -12.625 9.727 1 80.25 597 ASP A N 1
ATOM 4728 C CA . ASP A 1 597 ? 1.555 -12.555 10.805 1 80.25 597 ASP A CA 1
ATOM 4729 C C . ASP A 1 597 ? 1.205 -13.945 11.32 1 80.25 597 ASP A C 1
ATOM 4731 O O . ASP A 1 597 ? 1.164 -14.164 12.531 1 80.25 597 ASP A O 1
ATOM 4735 N N . VAL A 1 598 ? 1.047 -14.828 10.469 1 79.44 598 VAL A N 1
ATOM 4736 C CA . VAL A 1 598 ? 0.703 -16.203 10.805 1 79.44 598 VAL A CA 1
ATOM 4737 C C . VAL A 1 598 ? 1.846 -16.844 11.594 1 79.44 598 VAL A C 1
ATOM 4739 O O . VAL A 1 598 ? 1.61 -17.641 12.5 1 79.44 598 VAL A O 1
ATOM 4742 N N . MET A 1 599 ? 3.029 -16.438 11.227 1 82.25 599 MET A N 1
ATOM 4743 C CA . MET A 1 599 ? 4.207 -16.984 11.898 1 82.25 599 MET A CA 1
ATOM 4744 C C . MET A 1 599 ? 4.395 -16.359 13.273 1 82.25 599 MET A C 1
ATOM 4746 O O . MET A 1 599 ? 5.215 -16.828 14.07 1 82.25 599 MET A O 1
ATOM 4750 N N . GLY A 1 600 ? 3.682 -15.281 13.57 1 74.56 600 GLY A N 1
ATOM 4751 C CA . GLY A 1 600 ? 3.791 -14.609 14.852 1 74.56 600 GLY A CA 1
ATOM 4752 C C . GLY A 1 600 ? 5.008 -13.703 14.953 1 74.56 600 GLY A C 1
ATOM 4753 O O . GLY A 1 600 ? 5.504 -13.445 16.047 1 74.56 600 GLY A O 1
ATOM 4754 N N . LEU A 1 601 ? 5.512 -13.328 13.867 1 71 601 LEU A N 1
ATOM 4755 C CA . LEU A 1 601 ? 6.727 -12.523 13.875 1 71 601 LEU A CA 1
ATOM 4756 C C . LEU A 1 601 ? 6.418 -11.094 14.305 1 71 601 LEU A C 1
ATOM 4758 O O . LEU A 1 601 ? 7.309 -10.375 14.766 1 71 601 LEU A O 1
ATOM 4762 N N . GLU A 1 602 ? 5.207 -10.555 14.141 1 64.62 602 GLU A N 1
ATOM 4763 C CA . GLU A 1 602 ? 4.832 -9.195 14.508 1 64.62 602 GLU A CA 1
ATOM 4764 C C . GLU A 1 602 ? 4.801 -9.016 16.016 1 64.62 602 GLU A C 1
ATOM 4766 O O . GLU A 1 602 ? 5.078 -7.93 16.531 1 64.62 602 GLU A O 1
ATOM 4771 N N . GLY A 1 603 ? 4.422 -9.984 16.781 1 58.53 603 GLY A N 1
ATOM 4772 C CA . GLY A 1 603 ? 4.227 -9.883 18.219 1 58.53 603 GLY A CA 1
ATOM 4773 C C . GLY A 1 603 ? 5.504 -10.094 19 1 58.53 603 GLY A C 1
ATOM 4774 O O . GLY A 1 603 ? 5.492 -10.047 20.234 1 58.53 603 GLY A O 1
ATOM 4775 N N . MET A 1 604 ? 6.656 -10.383 18.406 1 50.28 604 MET A N 1
ATOM 4776 C CA . MET A 1 604 ? 7.867 -10.641 19.188 1 50.28 604 MET A CA 1
ATOM 4777 C C . MET A 1 604 ? 8.383 -9.359 19.828 1 50.28 604 MET A C 1
ATOM 4779 O O . MET A 1 604 ? 9.445 -9.359 20.453 1 50.28 604 MET A O 1
ATOM 4783 N N . GLN A 1 605 ? 7.73 -8.359 19.719 1 45.22 605 GLN A N 1
ATOM 4784 C CA . GLN A 1 605 ? 8.258 -7.094 20.219 1 45.22 605 GLN A CA 1
ATOM 4785 C C . GLN A 1 605 ? 8.172 -7.027 21.75 1 45.22 605 GLN A C 1
ATOM 4787 O O . GLN A 1 605 ? 9.016 -6.395 22.391 1 45.22 605 GLN A O 1
ATOM 4792 N N . ASN A 1 606 ? 6.895 -7.262 22.375 1 38.25 606 ASN A N 1
ATOM 4793 C CA . ASN A 1 606 ? 6.789 -6.941 23.797 1 38.25 606 ASN A CA 1
ATOM 4794 C C . ASN A 1 606 ? 7.281 -8.094 24.672 1 38.25 606 ASN A C 1
ATOM 4796 O O . ASN A 1 606 ? 6.922 -9.25 24.438 1 38.25 606 ASN A O 1
ATOM 4800 N N . MET B 1 1 ? 13.844 42.031 41.844 1 20.03 1 MET B N 1
ATOM 4801 C CA . MET B 1 1 ? 14.031 41.531 40.469 1 20.03 1 MET B CA 1
ATOM 4802 C C . MET B 1 1 ? 15.188 40.562 40.406 1 20.03 1 MET B C 1
ATOM 4804 O O . MET B 1 1 ? 15.242 39.719 39.5 1 20.03 1 MET B O 1
ATOM 4808 N N . LYS B 1 2 ? 16.359 40.875 41.062 1 22.97 2 LYS B N 1
ATOM 4809 C CA . LYS B 1 2 ? 17.766 40.469 41.188 1 22.97 2 LYS B CA 1
ATOM 4810 C C . LYS B 1 2 ? 17.875 39.094 41.844 1 22.97 2 LYS B C 1
ATOM 4812 O O . LYS B 1 2 ? 18.812 38.344 41.594 1 22.97 2 LYS B O 1
ATOM 4817 N N . LEU B 1 3 ? 17.125 38.812 42.844 1 20.42 3 LEU B N 1
ATOM 4818 C CA . LEU B 1 3 ? 17.438 37.844 43.875 1 20.42 3 LEU B CA 1
ATOM 4819 C C . LEU B 1 3 ? 17.188 36.438 43.406 1 20.42 3 LEU B C 1
ATOM 4821 O O . LEU B 1 3 ? 17.734 35.469 43.938 1 20.42 3 LEU B O 1
ATOM 4825 N N . LEU B 1 4 ? 16.078 36.219 42.688 1 21.72 4 LEU B N 1
ATOM 4826 C CA . LEU B 1 4 ? 15.516 34.875 42.688 1 21.72 4 LEU B CA 1
ATOM 4827 C C . LEU B 1 4 ? 16.328 33.969 41.781 1 21.72 4 LEU B C 1
ATOM 4829 O O . LEU B 1 4 ? 15.859 33.594 40.688 1 21.72 4 LEU B O 1
ATOM 4833 N N . GLN B 1 5 ? 17.625 34.375 41.281 1 21.12 5 GLN B N 1
ATOM 4834 C CA . GLN B 1 5 ? 18.547 33.781 40.312 1 21.12 5 GLN B CA 1
ATOM 4835 C C . GLN B 1 5 ? 19.031 32.406 40.781 1 21.12 5 GLN B C 1
ATOM 4837 O O . GLN B 1 5 ? 19.656 31.672 40 1 21.12 5 GLN B O 1
ATOM 4842 N N . THR B 1 6 ? 19.172 32.125 42.062 1 21.27 6 THR B N 1
ATOM 4843 C CA . THR B 1 6 ? 20.203 31.234 42.594 1 21.27 6 THR B CA 1
ATOM 4844 C C . THR B 1 6 ? 19.875 29.766 42.312 1 21.27 6 THR B C 1
ATOM 4846 O O . THR B 1 6 ? 20.75 28.984 41.969 1 21.27 6 THR B O 1
ATOM 4849 N N . GLN B 1 7 ? 18.75 29.188 42.781 1 20.64 7 GLN B N 1
ATOM 4850 C CA . GLN B 1 7 ? 18.75 27.875 43.438 1 20.64 7 GLN B CA 1
ATOM 4851 C C . GLN B 1 7 ? 18.719 26.766 42.375 1 20.64 7 GLN B C 1
ATOM 4853 O O . GLN B 1 7 ? 18.828 25.578 42.719 1 20.64 7 GLN B O 1
ATOM 4858 N N . LEU B 1 8 ? 18.141 26.953 41.219 1 22.7 8 LEU B N 1
ATOM 4859 C CA . LEU B 1 8 ? 17.594 25.75 40.625 1 22.7 8 LEU B CA 1
ATOM 4860 C C . LEU B 1 8 ? 18.688 24.875 40 1 22.7 8 LEU B C 1
ATOM 4862 O O . LEU B 1 8 ? 18.703 24.641 38.812 1 22.7 8 LEU B O 1
ATOM 4866 N N . HIS B 1 9 ? 20.047 25.109 40.188 1 23.5 9 HIS B N 1
ATOM 4867 C CA . HIS B 1 9 ? 21.156 24.484 39.469 1 23.5 9 HIS B CA 1
ATOM 4868 C C . HIS B 1 9 ? 21.281 23 39.812 1 23.5 9 HIS B C 1
ATOM 4870 O O . HIS B 1 9 ? 22.266 22.375 39.438 1 23.5 9 HIS B O 1
ATOM 4876 N N . SER B 1 10 ? 20.656 22.453 40.875 1 21.73 10 SER B N 1
ATOM 4877 C CA . SER B 1 10 ? 21.328 21.328 41.5 1 21.73 10 SER B CA 1
ATOM 4878 C C . SER B 1 10 ? 21.578 20.203 40.5 1 21.73 10 SER B C 1
ATOM 4880 O O . SER B 1 10 ? 21.219 20.328 39.312 1 21.73 10 SER B O 1
ATOM 4882 N N . ARG B 1 11 ? 21.375 18.672 40.906 1 23.33 11 ARG B N 1
ATOM 4883 C CA . ARG B 1 11 ? 21.969 17.344 41.062 1 23.33 11 ARG B CA 1
ATOM 4884 C C . ARG B 1 11 ? 21.625 16.469 39.844 1 23.33 11 ARG B C 1
ATOM 4886 O O . ARG B 1 11 ? 20.562 15.836 39.812 1 23.33 11 ARG B O 1
ATOM 4893 N N . LEU B 1 12 ? 21.641 16.828 38.625 1 27 12 LEU B N 1
ATOM 4894 C CA . LEU B 1 12 ? 21.125 15.805 37.688 1 27 12 LEU B CA 1
ATOM 4895 C C . LEU B 1 12 ? 21.922 14.508 37.844 1 27 12 LEU B C 1
ATOM 4897 O O . LEU B 1 12 ? 23.062 14.422 37.375 1 27 12 LEU B O 1
ATOM 4901 N N . ALA B 1 13 ? 22.156 13.852 39.062 1 24.27 13 ALA B N 1
ATOM 4902 C CA . ALA B 1 13 ? 22.906 12.617 39.25 1 24.27 13 ALA B CA 1
ATOM 4903 C C . ALA B 1 13 ? 22.359 11.508 38.344 1 24.27 13 ALA B C 1
ATOM 4905 O O . ALA B 1 13 ? 21.141 11.43 38.125 1 24.27 13 ALA B O 1
ATOM 4906 N N . ARG B 1 14 ? 23.172 10.781 37.688 1 30.33 14 ARG B N 1
ATOM 4907 C CA . ARG B 1 14 ? 23.141 9.695 36.688 1 30.33 14 ARG B CA 1
ATOM 4908 C C . ARG B 1 14 ? 22.469 8.453 37.281 1 30.33 14 ARG B C 1
ATOM 4910 O O . ARG B 1 14 ? 22.891 7.93 38.312 1 30.33 14 ARG B O 1
ATOM 4917 N N . PRO B 1 15 ? 21.141 8.258 37.375 1 27.11 15 PRO B N 1
ATOM 4918 C CA . PRO B 1 15 ? 20.875 6.934 37.938 1 27.11 15 PRO B CA 1
ATOM 4919 C C . PRO B 1 15 ? 21.578 5.812 37.188 1 27.11 15 PRO B C 1
ATOM 4921 O O . PRO B 1 15 ? 21.781 5.914 35.969 1 27.11 15 PRO B O 1
ATOM 4924 N N . SER B 1 16 ? 22.594 4.996 37.781 1 25.36 16 SER B N 1
ATOM 4925 C CA . SER B 1 16 ? 23.406 3.838 37.438 1 25.36 16 SER B CA 1
ATOM 4926 C C . SER B 1 16 ? 22.578 2.717 36.844 1 25.36 16 SER B C 1
ATOM 4928 O O . SER B 1 16 ? 23.062 1.609 36.625 1 25.36 16 SER B O 1
ATOM 4930 N N . VAL B 1 17 ? 21.25 2.779 36.75 1 24.77 17 VAL B N 1
ATOM 4931 C CA . VAL B 1 17 ? 20.547 1.506 36.812 1 24.77 17 VAL B CA 1
ATOM 4932 C C . VAL B 1 17 ? 20.812 0.709 35.531 1 24.77 17 VAL B C 1
ATOM 4934 O O . VAL B 1 17 ? 21.078 -0.493 35.594 1 24.77 17 VAL B O 1
ATOM 4937 N N . CYS B 1 18 ? 20.391 1.103 34.344 1 27.36 18 CYS B N 1
ATOM 4938 C CA . CYS B 1 18 ? 19.781 0.125 33.438 1 27.36 18 CYS B CA 1
ATOM 4939 C C . CYS B 1 18 ? 20.844 -0.619 32.625 1 27.36 18 CYS B C 1
ATOM 4941 O O . CYS B 1 18 ? 20.516 -1.363 31.703 1 27.36 18 CYS B O 1
ATOM 4943 N N . SER B 1 19 ? 22.156 -0.397 32.875 1 28.34 19 SER B N 1
ATOM 4944 C CA . SER B 1 19 ? 23.141 -1.083 32.031 1 28.34 19 SER B CA 1
ATOM 4945 C C . SER B 1 19 ? 23.125 -2.588 32.281 1 28.34 19 SER B C 1
ATOM 4947 O O . SER B 1 19 ? 23.719 -3.355 31.516 1 28.34 19 SER B O 1
ATOM 4949 N N . GLN B 1 20 ? 22.75 -3.039 33.5 1 27.3 20 GLN B N 1
ATOM 4950 C CA . GLN B 1 20 ? 23.125 -4.391 33.906 1 27.3 20 GLN B CA 1
ATOM 4951 C C . GLN B 1 20 ? 22.375 -5.438 33.094 1 27.3 20 GLN B C 1
ATOM 4953 O O . GLN B 1 20 ? 22.844 -6.559 32.938 1 27.3 20 GLN B O 1
ATOM 4958 N N . GLN B 1 21 ? 21.172 -5.148 32.75 1 27.47 21 GLN B N 1
ATOM 4959 C CA . GLN B 1 21 ? 20.438 -6.32 32.281 1 27.47 21 GLN B CA 1
ATOM 4960 C C . GLN B 1 21 ? 20.906 -6.734 30.891 1 27.47 21 GLN B C 1
ATOM 4962 O O . GLN B 1 21 ? 20.672 -7.863 30.469 1 27.47 21 GLN B O 1
ATOM 4967 N N . LEU B 1 22 ? 21.484 -5.793 30.156 1 28.67 22 LEU B N 1
ATOM 4968 C CA . LEU B 1 22 ? 21.812 -6.281 28.812 1 28.67 22 LEU B CA 1
ATOM 4969 C C . LEU B 1 22 ? 23.062 -7.133 28.844 1 28.67 22 LEU B C 1
ATOM 4971 O O . LEU B 1 22 ? 23.406 -7.77 27.844 1 28.67 22 LEU B O 1
ATOM 4975 N N . ARG B 1 23 ? 24.047 -6.965 29.875 1 27.91 23 ARG B N 1
ATOM 4976 C CA . ARG B 1 23 ? 25.266 -7.754 29.828 1 27.91 23 ARG B CA 1
ATOM 4977 C C . ARG B 1 23 ? 24.969 -9.242 29.969 1 27.91 23 ARG B C 1
ATOM 4979 O O . ARG B 1 23 ? 25.75 -10.086 29.516 1 27.91 23 ARG B O 1
ATOM 4986 N N . ALA B 1 24 ? 24.047 -9.586 30.969 1 28.28 24 ALA B N 1
ATOM 4987 C CA . ALA B 1 24 ? 23.984 -11.008 31.266 1 28.28 24 ALA B CA 1
ATOM 4988 C C . ALA B 1 24 ? 23.625 -11.82 30.031 1 28.28 24 ALA B C 1
ATOM 4990 O O . ALA B 1 24 ? 24.141 -12.93 29.844 1 28.28 24 ALA B O 1
ATOM 4991 N N . SER B 1 25 ? 22.562 -11.305 29.297 1 27.52 25 SER B N 1
ATOM 4992 C CA . SER B 1 25 ? 22.141 -12.281 28.297 1 27.52 25 SER B CA 1
ATOM 4993 C C . SER B 1 25 ? 23.172 -12.398 27.172 1 27.52 25 SER B C 1
ATOM 4995 O O . SER B 1 25 ? 23.031 -13.258 26.297 1 27.52 25 SER B O 1
ATOM 4997 N N . LEU B 1 26 ? 24.078 -11.398 27.094 1 27.08 26 LEU B N 1
ATOM 4998 C CA . LEU B 1 26 ? 24.969 -11.609 25.969 1 27.08 26 LEU B CA 1
ATOM 4999 C C . LEU B 1 26 ? 26.078 -12.594 26.328 1 27.08 26 LEU B C 1
ATOM 5001 O O . LEU B 1 26 ? 26.969 -12.875 25.516 1 27.08 26 LEU B O 1
ATOM 5005 N N . ARG B 1 27 ? 26.484 -12.789 27.688 1 25.48 27 ARG B N 1
ATOM 5006 C CA . ARG B 1 27 ? 27.641 -13.609 28.031 1 25.48 27 ARG B CA 1
ATOM 5007 C C . ARG B 1 27 ? 27.438 -15.047 27.562 1 25.48 27 ARG B C 1
ATOM 5009 O O . ARG B 1 27 ? 28.266 -15.922 27.859 1 25.48 27 ARG B O 1
ATOM 5016 N N . VAL B 1 28 ? 26.156 -15.547 27.344 1 23.56 28 VAL B N 1
ATOM 5017 C CA . VAL B 1 28 ? 26.234 -17 27.281 1 23.56 28 VAL B CA 1
ATOM 5018 C C . VAL B 1 28 ? 27.312 -17.422 26.281 1 23.56 28 VAL B C 1
ATOM 5020 O O . VAL B 1 28 ? 28.078 -18.359 26.531 1 23.56 28 VAL B O 1
ATOM 5023 N N . CYS B 1 29 ? 27.281 -16.875 25.016 1 22.98 29 CYS B N 1
ATOM 5024 C CA . CYS B 1 29 ? 27.812 -17.859 24.078 1 22.98 29 CYS B CA 1
ATOM 5025 C C . CYS B 1 29 ? 29.344 -17.812 24.062 1 22.98 29 CYS B C 1
ATOM 5027 O O . CYS B 1 29 ? 29.969 -18.531 23.297 1 22.98 29 CYS B O 1
ATOM 5029 N N . CYS B 1 30 ? 29.969 -16.734 24.625 1 21.69 30 CYS B N 1
ATOM 5030 C CA . CYS B 1 30 ? 31.344 -16.672 24.141 1 21.69 30 CYS B CA 1
ATOM 5031 C C . CYS B 1 30 ? 32.25 -17.609 24.922 1 21.69 30 CYS B C 1
ATOM 5033 O O . CYS B 1 30 ? 33.469 -17.578 24.781 1 21.69 30 CYS B O 1
ATOM 5035 N N . SER B 1 31 ? 31.844 -18.188 26.062 1 21.7 31 SER B N 1
ATOM 5036 C CA . SER B 1 31 ? 32.875 -18.594 27.016 1 21.7 31 SER B CA 1
ATOM 5037 C C . SER B 1 31 ? 33.719 -19.719 26.453 1 21.7 31 SER B C 1
ATOM 5039 O O . SER B 1 31 ? 34.375 -20.453 27.203 1 21.7 31 SER B O 1
ATOM 5041 N N . VAL B 1 32 ? 33.906 -20.125 25.141 1 20.17 32 VAL B N 1
ATOM 5042 C CA . VAL B 1 32 ? 34.469 -21.469 25 1 20.17 32 VAL B CA 1
ATOM 5043 C C . VAL B 1 32 ? 35.938 -21.438 25.422 1 20.17 32 VAL B C 1
ATOM 5045 O O . VAL B 1 32 ? 36.5 -22.469 25.797 1 20.17 32 VAL B O 1
ATOM 5048 N N . SER B 1 33 ? 36.781 -20.484 25.156 1 18.73 33 SER B N 1
ATOM 5049 C CA . SER B 1 33 ? 38.062 -21 24.719 1 18.73 33 SER B CA 1
ATOM 5050 C C . SER B 1 33 ? 38.938 -21.375 25.922 1 18.73 33 SER B C 1
ATOM 5052 O O . SER B 1 33 ? 39.875 -22.156 25.781 1 18.73 33 SER B O 1
ATOM 5054 N N . SER B 1 34 ? 39.156 -20.641 26.953 1 18.58 34 SER B N 1
ATOM 5055 C CA . SER B 1 34 ? 40.562 -20.547 27.328 1 18.58 34 SER B CA 1
ATOM 5056 C C . SER B 1 34 ? 40.969 -21.688 28.266 1 18.58 34 SER B C 1
ATOM 5058 O O . SER B 1 34 ? 40.562 -21.719 29.422 1 18.58 34 SER B O 1
ATOM 5060 N N . SER B 1 35 ? 41.062 -23.031 27.781 1 17.73 35 SER B N 1
ATOM 5061 C CA . SER B 1 35 ? 41.312 -24.125 28.703 1 17.73 35 SER B CA 1
ATOM 5062 C C . SER B 1 35 ? 42.625 -23.891 29.469 1 17.73 35 SER B C 1
ATOM 5064 O O . SER B 1 35 ? 43.5 -23.141 29.016 1 17.73 35 SER B O 1
ATOM 5066 N N . GLY B 1 36 ? 42.938 -24.812 30.562 1 16.39 36 GLY B N 1
ATOM 5067 C CA . GLY B 1 36 ? 43.375 -24.984 31.938 1 16.39 36 GLY B CA 1
ATOM 5068 C C . GLY B 1 36 ? 44.875 -25.312 32.062 1 16.39 36 GLY B C 1
ATOM 5069 O O . GLY B 1 36 ? 45.406 -26.078 31.266 1 16.39 36 GLY B O 1
ATOM 5070 N N . ASN B 1 37 ? 45.75 -24.562 32.688 1 18.47 37 ASN B N 1
ATOM 5071 C CA . ASN B 1 37 ? 47.156 -24.484 33.031 1 18.47 37 ASN B CA 1
ATOM 5072 C C . ASN B 1 37 ? 47.562 -25.562 34.031 1 18.47 37 ASN B C 1
ATOM 5074 O O . ASN B 1 37 ? 48.594 -25.484 34.656 1 18.47 37 ASN B O 1
ATOM 5078 N N . GLY B 1 38 ? 47.094 -26.938 34 1 15.97 38 GLY B N 1
ATOM 5079 C CA . GLY B 1 38 ? 47.312 -27.672 35.25 1 15.97 38 GLY B CA 1
ATOM 5080 C C . GLY B 1 38 ? 48.75 -28 35.5 1 15.97 38 GLY B C 1
ATOM 5081 O O . GLY B 1 38 ? 49.5 -28.312 34.531 1 15.97 38 GLY B O 1
ATOM 5082 N N . SER B 1 39 ? 49.406 -27.906 36.719 1 17.23 39 SER B N 1
ATOM 5083 C CA . SER B 1 39 ? 50.719 -27.891 37.375 1 17.23 39 SER B CA 1
ATOM 5084 C C . SER B 1 39 ? 51.125 -29.281 37.844 1 17.23 39 SER B C 1
ATOM 5086 O O . SER B 1 39 ? 52.188 -29.453 38.438 1 17.23 39 SER B O 1
ATOM 5088 N N . SER B 1 40 ? 50.594 -30.516 37.562 1 16.02 40 SER B N 1
ATOM 5089 C CA . SER B 1 40 ? 50.688 -31.484 38.625 1 16.02 40 SER B CA 1
ATOM 5090 C C . SER B 1 40 ? 52.094 -32 38.781 1 16.02 40 SER B C 1
ATOM 5092 O O . SER B 1 40 ? 52.812 -32.219 37.781 1 16.02 40 SER B O 1
ATOM 5094 N N . SER B 1 41 ? 52.656 -32.25 40.062 1 16.38 41 SER B N 1
ATOM 5095 C CA . SER B 1 41 ? 53.844 -32.406 40.875 1 16.38 41 SER B CA 1
ATOM 5096 C C . SER B 1 41 ? 54.406 -33.812 40.781 1 16.38 41 SER B C 1
ATOM 5098 O O . SER B 1 41 ? 55.562 -34 40.438 1 16.38 41 SER B O 1
ATOM 5100 N N . ASN B 1 42 ? 54.406 -34.688 41.906 1 15.9 42 ASN B N 1
ATOM 5101 C CA . ASN B 1 42 ? 55.5 -35.156 42.75 1 15.9 42 ASN B CA 1
ATOM 5102 C C . ASN B 1 42 ? 55.844 -36.594 42.469 1 15.9 42 ASN B C 1
ATOM 5104 O O . ASN B 1 42 ? 57 -36.938 42.188 1 15.9 42 ASN B O 1
ATOM 5108 N N . GLY B 1 43 ? 55.344 -37.688 43.281 1 16.41 43 GLY B N 1
ATOM 5109 C CA . GLY B 1 43 ? 56.062 -38.5 44.25 1 16.41 43 GLY B CA 1
ATOM 5110 C C . GLY B 1 43 ? 56.562 -39.812 43.719 1 16.41 43 GLY B C 1
ATOM 5111 O O . GLY B 1 43 ? 56.281 -40.156 42.562 1 16.41 43 GLY B O 1
ATOM 5112 N N . SER B 1 44 ? 56.375 -41 44.531 1 17.41 44 SER B N 1
ATOM 5113 C CA . SER B 1 44 ? 57.25 -42 45.188 1 17.41 44 SER B CA 1
ATOM 5114 C C . SER B 1 44 ? 57.406 -43.25 44.344 1 17.41 44 SER B C 1
ATOM 5116 O O . SER B 1 44 ? 58.5 -43.5 43.812 1 17.41 44 SER B O 1
ATOM 5118 N N . ASN B 1 45 ? 57.062 -44.5 44.938 1 17.16 45 ASN B N 1
ATOM 5119 C CA . ASN B 1 45 ? 57.812 -45.688 45.312 1 17.16 45 ASN B CA 1
ATOM 5120 C C . ASN B 1 45 ? 57.781 -46.75 44.188 1 17.16 45 ASN B C 1
ATOM 5122 O O . ASN B 1 45 ? 58.812 -47.094 43.625 1 17.16 45 ASN B O 1
ATOM 5126 N N . SER B 1 46 ? 57.188 -48 44.5 1 19.31 46 SER B N 1
ATOM 5127 C CA . SER B 1 46 ? 57.562 -49.406 44.656 1 19.31 46 SER B CA 1
ATOM 5128 C C . SER B 1 46 ? 57.438 -50.188 43.344 1 19.31 46 SER B C 1
ATOM 5130 O O . SER B 1 46 ? 56.75 -49.719 42.406 1 19.31 46 SER B O 1
ATOM 5132 N N . SER B 1 47 ? 57.594 -51.625 43.469 1 18.92 47 SER B N 1
ATOM 5133 C CA . SER B 1 47 ? 58.281 -52.656 42.688 1 18.92 47 SER B CA 1
ATOM 5134 C C . SER B 1 47 ? 57.438 -53.094 41.5 1 18.92 47 SER B C 1
ATOM 5136 O O . SER B 1 47 ? 57.969 -53.344 40.406 1 18.92 47 SER B O 1
ATOM 5138 N N . SER B 1 48 ? 56.25 -53.656 41.906 1 18.91 48 SER B N 1
ATOM 5139 C CA . SER B 1 48 ? 55.562 -54.875 41.562 1 18.91 48 SER B CA 1
ATOM 5140 C C . SER B 1 48 ? 55.125 -54.906 40.094 1 18.91 48 SER B C 1
ATOM 5142 O O . SER B 1 48 ? 55 -53.844 39.469 1 18.91 48 SER B O 1
ATOM 5144 N N . THR B 1 49 ? 54.875 -56.219 39.469 1 21.94 49 THR B N 1
ATOM 5145 C CA . THR B 1 49 ? 55.031 -56.938 38.219 1 21.94 49 THR B CA 1
ATOM 5146 C C . THR B 1 49 ? 54 -56.469 37.188 1 21.94 49 THR B C 1
ATOM 5148 O O . THR B 1 49 ? 53.812 -57.062 36.156 1 21.94 49 THR B O 1
ATOM 5151 N N . SER B 1 50 ? 53.719 -55.281 37.125 1 18.94 50 SER B N 1
ATOM 5152 C CA . SER B 1 50 ? 52.406 -54.656 36.938 1 18.94 50 SER B CA 1
ATOM 5153 C C . SER B 1 50 ? 51.906 -54.875 35.5 1 18.94 50 SER B C 1
ATOM 5155 O O . SER B 1 50 ? 52.562 -54.438 34.562 1 18.94 50 SER B O 1
ATOM 5157 N N . SER B 1 51 ? 51.188 -56.062 35.375 1 20.72 51 SER B N 1
ATOM 5158 C CA . SER B 1 51 ? 50.656 -56.781 34.188 1 20.72 51 SER B CA 1
ATOM 5159 C C . SER B 1 51 ? 50.031 -55.812 33.219 1 20.72 51 SER B C 1
ATOM 5161 O O . SER B 1 51 ? 49.375 -54.844 33.625 1 20.72 51 SER B O 1
ATOM 5163 N N . VAL B 1 52 ? 50.594 -55.812 32.031 1 19.44 52 VAL B N 1
ATOM 5164 C CA . VAL B 1 52 ? 50.656 -54.812 30.984 1 19.44 52 VAL B CA 1
ATOM 5165 C C . VAL B 1 52 ? 49.25 -54.531 30.453 1 19.44 52 VAL B C 1
ATOM 5167 O O . VAL B 1 52 ? 49.094 -53.969 29.375 1 19.44 52 VAL B O 1
ATOM 5170 N N . SER B 1 53 ? 48.219 -55.156 31.234 1 18.89 53 SER B N 1
ATOM 5171 C CA . SER B 1 53 ? 47.062 -55.312 30.375 1 18.89 53 SER B CA 1
ATOM 5172 C C . SER B 1 53 ? 46.625 -54 29.766 1 18.89 53 SER B C 1
ATOM 5174 O O . SER B 1 53 ? 46.312 -53.031 30.484 1 18.89 53 SER B O 1
ATOM 5176 N N . THR B 1 54 ? 47.344 -53.625 28.75 1 19.34 54 THR B N 1
ATOM 5177 C CA . THR B 1 54 ? 47.219 -52.406 28 1 19.34 54 THR B CA 1
ATOM 5178 C C . THR B 1 54 ? 45.75 -52.094 27.672 1 19.34 54 THR B C 1
ATOM 5180 O O . THR B 1 54 ? 45.156 -52.781 26.828 1 19.34 54 THR B O 1
ATOM 5183 N N . ALA B 1 55 ? 44.969 -52.031 28.75 1 20.81 55 ALA B N 1
ATOM 5184 C CA . ALA B 1 55 ? 43.562 -51.844 28.438 1 20.81 55 ALA B CA 1
ATOM 5185 C C . ALA B 1 55 ? 43.375 -50.656 27.484 1 20.81 55 ALA B C 1
ATOM 5187 O O . ALA B 1 55 ? 43.875 -49.562 27.734 1 20.81 55 ALA B O 1
ATOM 5188 N N . ALA B 1 56 ? 43.062 -50.969 26.203 1 20.95 56 ALA B N 1
ATOM 5189 C CA . ALA B 1 56 ? 42.719 -50.219 25 1 20.95 56 ALA B CA 1
ATOM 5190 C C . ALA B 1 56 ? 41.719 -49.125 25.328 1 20.95 56 ALA B C 1
ATOM 5192 O O . ALA B 1 56 ? 40.562 -49.406 25.656 1 20.95 56 ALA B O 1
ATOM 5193 N N . THR B 1 57 ? 42 -48.312 26.188 1 19.62 57 THR B N 1
ATOM 5194 C CA . THR B 1 57 ? 40.969 -47.344 26.547 1 19.62 57 THR B CA 1
ATOM 5195 C C . THR B 1 57 ? 40.344 -46.719 25.297 1 19.62 57 THR B C 1
ATOM 5197 O O . THR B 1 57 ? 41.062 -46.156 24.469 1 19.62 57 THR B O 1
ATOM 5200 N N . ALA B 1 58 ? 39.25 -47.281 24.812 1 19.97 58 ALA B N 1
ATOM 5201 C CA . ALA B 1 58 ? 38.438 -46.812 23.703 1 19.97 58 ALA B CA 1
ATOM 5202 C C . ALA B 1 58 ? 38.094 -45.344 23.875 1 19.97 58 ALA B C 1
ATOM 5204 O O . ALA B 1 58 ? 37.5 -44.938 24.875 1 19.97 58 ALA B O 1
ATOM 5205 N N . THR B 1 59 ? 38.969 -44.562 23.609 1 20.78 59 THR B N 1
ATOM 5206 C CA . THR B 1 59 ? 38.75 -43.125 23.547 1 20.78 59 THR B CA 1
ATOM 5207 C C . THR B 1 59 ? 37.375 -42.812 22.969 1 20.78 59 THR B C 1
ATOM 5209 O O . THR B 1 59 ? 37 -43.312 21.906 1 20.78 59 THR B O 1
ATOM 5212 N N . ALA B 1 60 ? 36.406 -42.562 23.797 1 24.05 60 ALA B N 1
ATOM 5213 C CA . ALA B 1 60 ? 35.062 -42.125 23.375 1 24.05 60 ALA B CA 1
ATOM 5214 C C . ALA B 1 60 ? 35.156 -41 22.328 1 24.05 60 ALA B C 1
ATOM 5216 O O . ALA B 1 60 ? 35.656 -39.906 22.625 1 24.05 60 ALA B O 1
ATOM 5217 N N . ALA B 1 61 ? 35.406 -41.344 21.094 1 21.5 61 ALA B N 1
ATOM 5218 C CA . ALA B 1 61 ? 35.281 -40.438 19.953 1 21.5 61 ALA B CA 1
ATOM 5219 C C . ALA B 1 61 ? 34 -39.594 20.078 1 21.5 61 ALA B C 1
ATOM 5221 O O . ALA B 1 61 ? 32.875 -40.156 20 1 21.5 61 ALA B O 1
ATOM 5222 N N . THR B 1 62 ? 33.906 -38.719 21 1 24.59 62 THR B N 1
ATOM 5223 C CA . THR B 1 62 ? 32.781 -37.812 20.984 1 24.59 62 THR B CA 1
ATOM 5224 C C . THR B 1 62 ? 32.469 -37.344 19.547 1 24.59 62 THR B C 1
ATOM 5226 O O . THR B 1 62 ? 33.312 -36.688 18.922 1 24.59 62 THR B O 1
ATOM 5229 N N . THR B 1 63 ? 31.797 -38.188 18.797 1 22.72 63 THR B N 1
ATOM 5230 C CA . THR B 1 63 ? 31.25 -37.719 17.531 1 22.72 63 THR B CA 1
ATOM 5231 C C . THR B 1 63 ? 30.562 -36.375 17.703 1 22.72 63 THR B C 1
ATOM 5233 O O . THR B 1 63 ? 29.547 -36.25 18.391 1 22.72 63 THR B O 1
ATOM 5236 N N . THR B 1 64 ? 31.375 -35.375 17.969 1 27.5 64 THR B N 1
ATOM 5237 C CA . THR B 1 64 ? 30.734 -34.062 17.75 1 27.5 64 THR B CA 1
ATOM 5238 C C . THR B 1 64 ? 29.875 -34.094 16.484 1 27.5 64 THR B C 1
ATOM 5240 O O . THR B 1 64 ? 30.406 -34.188 15.375 1 27.5 64 THR B O 1
ATOM 5243 N N . GLN B 1 65 ? 28.828 -34.781 16.594 1 24.23 65 GLN B N 1
ATOM 5244 C CA . GLN B 1 65 ? 27.828 -34.625 15.539 1 24.23 65 GLN B CA 1
ATOM 5245 C C . GLN B 1 65 ? 27.641 -33.156 15.164 1 24.23 65 GLN B C 1
ATOM 5247 O O . GLN B 1 65 ? 27.047 -32.406 15.922 1 24.23 65 GLN B O 1
ATOM 5252 N N . ARG B 1 66 ? 28.703 -32.562 14.594 1 28.36 66 ARG B N 1
ATOM 5253 C CA . ARG B 1 66 ? 28.391 -31.344 13.859 1 28.36 66 ARG B CA 1
ATOM 5254 C C . ARG B 1 66 ? 27.062 -31.484 13.117 1 28.36 66 ARG B C 1
ATOM 5256 O O . ARG B 1 66 ? 26.906 -32.375 12.266 1 28.36 66 ARG B O 1
ATOM 5263 N N . SER B 1 67 ? 26.078 -31.312 13.82 1 29.03 67 SER B N 1
ATOM 5264 C CA . SER B 1 67 ? 24.844 -31.172 13.055 1 29.03 67 SER B CA 1
ATOM 5265 C C . SER B 1 67 ? 25.078 -30.453 11.734 1 29.03 67 SER B C 1
ATOM 5267 O O . SER B 1 67 ? 25.641 -29.359 11.719 1 29.03 67 SER B O 1
ATOM 5269 N N . ALA B 1 68 ? 25.531 -31.094 10.734 1 27.03 68 ALA B N 1
ATOM 5270 C CA . ALA B 1 68 ? 25.562 -30.578 9.367 1 27.03 68 ALA B CA 1
ATOM 5271 C C . ALA B 1 68 ? 24.406 -29.594 9.141 1 27.03 68 ALA B C 1
ATOM 5273 O O . ALA B 1 68 ? 23.25 -30 9.055 1 27.03 68 ALA B O 1
ATOM 5274 N N . LYS B 1 69 ? 24.5 -28.547 9.727 1 36.53 69 LYS B N 1
ATOM 5275 C CA . LYS B 1 69 ? 23.672 -27.469 9.211 1 36.53 69 LYS B CA 1
ATOM 5276 C C . LYS B 1 69 ? 23.516 -27.562 7.695 1 36.53 69 LYS B C 1
ATOM 5278 O O . LYS B 1 69 ? 24.484 -27.344 6.957 1 36.53 69 LYS B O 1
ATOM 5283 N N . GLN B 1 70 ? 22.812 -28.422 7.148 1 32.72 70 GLN B N 1
ATOM 5284 C CA . GLN B 1 70 ? 22.469 -28.484 5.734 1 32.72 70 GLN B CA 1
ATOM 5285 C C . GLN B 1 70 ? 22.391 -27.078 5.121 1 32.72 70 GLN B C 1
ATOM 5287 O O . GLN B 1 70 ? 21.594 -26.25 5.555 1 32.72 70 GLN B O 1
ATOM 5292 N N . ALA B 1 71 ? 23.344 -26.562 4.613 1 37.75 71 ALA B N 1
ATOM 5293 C CA . ALA B 1 71 ? 23.406 -25.281 3.895 1 37.75 71 ALA B CA 1
ATOM 5294 C C . ALA B 1 71 ? 22.219 -25.125 2.965 1 37.75 71 ALA B C 1
ATOM 5296 O O . ALA B 1 71 ? 22 -25.938 2.064 1 37.75 71 ALA B O 1
ATOM 5297 N N . ILE B 1 72 ? 21.141 -24.625 3.439 1 48.06 72 ILE B N 1
ATOM 5298 C CA . ILE B 1 72 ? 20.031 -24.281 2.543 1 48.06 72 ILE B CA 1
ATOM 5299 C C . ILE B 1 72 ? 20.594 -23.656 1.267 1 48.06 72 ILE B C 1
ATOM 5301 O O . ILE B 1 72 ? 21.312 -22.641 1.32 1 48.06 72 ILE B O 1
ATOM 5305 N N . ASP B 1 73 ? 20.844 -24.422 0.235 1 61.91 73 ASP B N 1
ATOM 5306 C CA . ASP B 1 73 ? 21.25 -23.984 -1.096 1 61.91 73 ASP B CA 1
ATOM 5307 C C . ASP B 1 73 ? 20.469 -22.75 -1.537 1 61.91 73 ASP B C 1
ATOM 5309 O O . ASP B 1 73 ? 19.234 -22.781 -1.587 1 61.91 73 ASP B O 1
ATOM 5313 N N . TYR B 1 74 ? 21.094 -21.672 -1.578 1 66.06 74 TYR B N 1
ATOM 5314 C CA . TYR B 1 74 ? 20.438 -20.422 -1.943 1 66.06 74 TYR B CA 1
ATOM 5315 C C . TYR B 1 74 ? 19.875 -20.5 -3.352 1 66.06 74 TYR B C 1
ATOM 5317 O O . TYR B 1 74 ? 20.344 -21.266 -4.184 1 66.06 74 TYR B O 1
ATOM 5325 N N . GLY B 1 75 ? 18.797 -19.844 -3.52 1 69.62 75 GLY B N 1
ATOM 5326 C CA . GLY B 1 75 ? 18.266 -19.578 -4.848 1 69.62 75 GLY B CA 1
ATOM 5327 C C . GLY B 1 75 ? 17.5 -20.734 -5.43 1 69.62 75 GLY B C 1
ATOM 5328 O O . GLY B 1 75 ? 17.031 -20.672 -6.574 1 69.62 75 GLY B O 1
ATOM 5329 N N . VAL B 1 76 ? 17.484 -21.797 -4.66 1 77.56 76 VAL B N 1
ATOM 5330 C CA . VAL B 1 76 ? 16.734 -22.938 -5.184 1 77.56 76 VAL B CA 1
ATOM 5331 C C . VAL B 1 76 ? 15.234 -22.688 -5.004 1 77.56 76 VAL B C 1
ATOM 5333 O O . VAL B 1 76 ? 14.766 -22.438 -3.887 1 77.56 76 VAL B O 1
ATOM 5336 N N . ILE B 1 77 ? 14.523 -22.641 -6.094 1 86.56 77 ILE B N 1
ATOM 5337 C CA . ILE B 1 77 ? 13.062 -22.547 -6.051 1 86.56 77 ILE B CA 1
ATOM 5338 C C . ILE B 1 77 ? 12.477 -23.891 -5.598 1 86.56 77 ILE B C 1
ATOM 5340 O O . ILE B 1 77 ? 12.656 -24.906 -6.258 1 86.56 77 ILE B O 1
ATOM 5344 N N . PRO B 1 78 ? 11.828 -23.859 -4.504 1 89.94 78 PRO B N 1
ATOM 5345 C CA . PRO B 1 78 ? 11.312 -25.125 -3.969 1 89.94 78 PRO B CA 1
ATOM 5346 C C . PRO B 1 78 ? 10.305 -25.797 -4.906 1 89.94 78 PRO B C 1
ATOM 5348 O O . PRO B 1 78 ? 9.469 -25.125 -5.508 1 89.94 78 PRO B O 1
ATOM 5351 N N . ALA B 1 79 ? 10.461 -27.094 -5.004 1 92.31 79 ALA B N 1
ATOM 5352 C CA . ALA B 1 79 ? 9.531 -27.922 -5.777 1 92.31 79 ALA B CA 1
ATOM 5353 C C . ALA B 1 79 ? 8.266 -28.203 -4.984 1 92.31 79 ALA B C 1
ATOM 5355 O O . ALA B 1 79 ? 8.242 -28.062 -3.76 1 92.31 79 ALA B O 1
ATOM 5356 N N . PRO B 1 80 ? 7.172 -28.531 -5.754 1 93.56 80 PRO B N 1
ATOM 5357 C CA . PRO B 1 80 ? 6.016 -29.062 -5.02 1 93.56 80 PRO B CA 1
ATOM 5358 C C . PRO B 1 80 ? 6.352 -30.312 -4.211 1 93.56 80 PRO B C 1
ATOM 5360 O O . PRO B 1 80 ? 7.395 -30.938 -4.43 1 93.56 80 PRO B O 1
ATOM 5363 N N . PRO B 1 81 ? 5.48 -30.641 -3.27 1 91.56 81 PRO B N 1
ATOM 5364 C CA . PRO B 1 81 ? 5.77 -31.844 -2.465 1 91.56 81 PRO B CA 1
ATOM 5365 C C . PRO B 1 81 ? 5.898 -33.094 -3.309 1 91.56 81 PRO B C 1
ATOM 5367 O O . PRO B 1 81 ? 5.156 -33.281 -4.277 1 91.56 81 PRO B O 1
ATOM 5370 N N . SER B 1 82 ? 6.781 -33.938 -2.91 1 88.75 82 SER B N 1
ATOM 5371 C CA . SER B 1 82 ? 7.055 -35.125 -3.676 1 88.75 82 SER B CA 1
ATOM 5372 C C . SER B 1 82 ? 6.105 -36.281 -3.281 1 88.75 82 SER B C 1
ATOM 5374 O O . SER B 1 82 ? 5.879 -37.188 -4.062 1 88.75 82 SER B O 1
ATOM 5376 N N . SER B 1 83 ? 5.652 -36.125 -2.064 1 89.44 83 SER B N 1
ATOM 5377 C CA . SER B 1 83 ? 4.75 -37.156 -1.589 1 89.44 83 SER B CA 1
ATOM 5378 C C . SER B 1 83 ? 3.375 -36.594 -1.257 1 89.44 83 SER B C 1
ATOM 5380 O O . SER B 1 83 ? 3.248 -35.406 -0.895 1 89.44 83 SER B O 1
ATOM 5382 N N . ARG B 1 84 ? 2.49 -37.531 -1.424 1 90.75 84 ARG B N 1
ATOM 5383 C CA . ARG B 1 84 ? 1.114 -37.125 -1.159 1 90.75 84 ARG B CA 1
ATOM 5384 C C . ARG B 1 84 ? 0.894 -36.875 0.329 1 90.75 84 ARG B C 1
ATOM 5386 O O . ARG B 1 84 ? 1.348 -37.656 1.168 1 90.75 84 ARG B O 1
ATOM 5393 N N . GLN B 1 85 ? 0.325 -35.75 0.613 1 89.88 85 GLN B N 1
ATOM 5394 C CA . GLN B 1 85 ? -0.099 -35.406 1.963 1 89.88 85 GLN B CA 1
ATOM 5395 C C . GLN B 1 85 ? -1.619 -35.438 2.09 1 89.88 85 GLN B C 1
ATOM 5397 O O . GLN B 1 85 ? -2.334 -35.406 1.086 1 89.88 85 GLN B O 1
ATOM 5402 N N . ALA B 1 86 ? -2.07 -35.562 3.336 1 88.31 86 ALA B N 1
ATOM 5403 C CA . ALA B 1 86 ? -3.51 -35.594 3.574 1 88.31 86 ALA B CA 1
ATOM 5404 C C . ALA B 1 86 ? -4.18 -34.281 3.186 1 88.31 86 ALA B C 1
ATOM 5406 O O . ALA B 1 86 ? -3.768 -33.219 3.635 1 88.31 86 ALA B O 1
ATOM 5407 N N . ILE B 1 87 ? -5.188 -34.438 2.318 1 89.06 87 ILE B N 1
ATOM 5408 C CA . ILE B 1 87 ? -5.949 -33.25 1.92 1 89.06 87 ILE B CA 1
ATOM 5409 C C . ILE B 1 87 ? -6.914 -32.875 3.035 1 89.06 87 ILE B C 1
ATOM 5411 O O . ILE B 1 87 ? -6.957 -33.531 4.082 1 89.06 87 ILE B O 1
ATOM 5415 N N . TRP B 1 88 ? -7.668 -31.797 2.854 1 87.62 88 TRP B N 1
ATOM 5416 C CA . TRP B 1 88 ? -8.391 -31.156 3.947 1 87.62 88 TRP B CA 1
ATOM 5417 C C . TRP B 1 88 ? -9.445 -32.094 4.52 1 87.62 88 TRP B C 1
ATOM 5419 O O . TRP B 1 88 ? -9.758 -32.062 5.711 1 87.62 88 TRP B O 1
ATOM 5429 N N . THR B 1 89 ? -10.023 -33.062 3.707 1 83 89 THR B N 1
ATOM 5430 C CA . THR B 1 89 ? -11.055 -33.969 4.176 1 83 89 THR B CA 1
ATOM 5431 C C . THR B 1 89 ? -10.43 -35.125 4.949 1 83 89 THR B C 1
ATOM 5433 O O . THR B 1 89 ? -11.133 -35.875 5.648 1 83 89 THR B O 1
ATOM 5436 N N . GLU B 1 90 ? -9.094 -35.312 4.746 1 81.81 90 GLU B N 1
ATOM 5437 C CA . GLU B 1 90 ? -8.391 -36.438 5.348 1 81.81 90 GLU B CA 1
ATOM 5438 C C . GLU B 1 90 ? -7.652 -36.031 6.613 1 81.81 90 GLU B C 1
ATOM 5440 O O . GLU B 1 90 ? -7.16 -36.875 7.359 1 81.81 90 GLU B O 1
ATOM 5445 N N . GLN B 1 91 ? -7.598 -34.781 6.824 1 72.56 91 GLN B N 1
ATOM 5446 C CA . GLN B 1 91 ? -6.836 -34.25 7.953 1 72.56 91 GLN B CA 1
ATOM 5447 C C . GLN B 1 91 ? -7.59 -34.469 9.266 1 72.56 91 GLN B C 1
ATOM 5449 O O . GLN B 1 91 ? -8.812 -34.594 9.273 1 72.56 91 GLN B O 1
ATOM 5454 N N . VAL B 1 92 ? -6.633 -34.438 10.289 1 68 92 VAL B N 1
ATOM 5455 C CA . VAL B 1 92 ? -7.203 -34.5 11.633 1 68 92 VAL B CA 1
ATOM 5456 C C . VAL B 1 92 ? -8.023 -33.219 11.898 1 68 92 VAL B C 1
ATOM 5458 O O . VAL B 1 92 ? -7.648 -32.125 11.469 1 68 92 VAL B O 1
ATOM 5461 N N . TRP B 1 93 ? -9.039 -33.531 12.531 1 67.88 93 TRP B N 1
ATOM 5462 C CA . TRP B 1 93 ? -9.945 -32.406 12.836 1 67.88 93 TRP B CA 1
ATOM 5463 C C . TRP B 1 93 ? -9.219 -31.312 13.594 1 67.88 93 TRP B C 1
ATOM 5465 O O . TRP B 1 93 ? -8.484 -31.594 14.555 1 67.88 93 TRP B O 1
ATOM 5475 N N . GLY B 1 94 ? -9.305 -30.188 13.102 1 65.38 94 GLY B N 1
ATOM 5476 C CA . GLY B 1 94 ? -8.773 -29.016 13.781 1 65.38 94 GLY B CA 1
ATOM 5477 C C . GLY B 1 94 ? -7.328 -28.719 13.422 1 65.38 94 GLY B C 1
ATOM 5478 O O . GLY B 1 94 ? -6.754 -27.734 13.891 1 65.38 94 GLY B O 1
ATOM 5479 N N . ALA B 1 95 ? -6.781 -29.5 12.648 1 73.88 95 ALA B N 1
ATOM 5480 C CA . ALA B 1 95 ? -5.375 -29.266 12.328 1 73.88 95 ALA B CA 1
ATOM 5481 C C . ALA B 1 95 ? -5.23 -28.328 11.141 1 73.88 95 ALA B C 1
ATOM 5483 O O . ALA B 1 95 ? -6.004 -28.391 10.188 1 73.88 95 ALA B O 1
ATOM 5484 N N . SER B 1 96 ? -4.352 -27.312 11.352 1 80.75 96 SER B N 1
ATOM 5485 C CA . SER B 1 96 ? -4.012 -26.438 10.25 1 80.75 96 SER B CA 1
ATOM 5486 C C . SER B 1 96 ? -2.883 -27.016 9.398 1 80.75 96 SER B C 1
ATOM 5488 O O . SER B 1 96 ? -2.012 -27.719 9.914 1 80.75 96 SER B O 1
ATOM 5490 N N . PRO B 1 97 ? -2.98 -26.766 8.109 1 87.31 97 PRO B N 1
ATOM 5491 C CA . PRO B 1 97 ? -1.867 -27.219 7.273 1 87.31 97 PRO B CA 1
ATOM 5492 C C . PRO B 1 97 ? -0.523 -26.641 7.715 1 87.31 97 PRO B C 1
ATOM 5494 O O . PRO B 1 97 ? -0.483 -25.625 8.406 1 87.31 97 PRO B O 1
ATOM 5497 N N . SER B 1 98 ? 0.489 -27.391 7.355 1 89.25 98 SER B N 1
ATOM 5498 C CA . SER B 1 98 ? 1.827 -26.875 7.621 1 89.25 98 SER B CA 1
ATOM 5499 C C . SER B 1 98 ? 2.035 -25.516 6.965 1 89.25 98 SER B C 1
ATOM 5501 O O . SER B 1 98 ? 1.338 -25.156 6.012 1 89.25 98 SER B O 1
ATOM 5503 N N . LEU B 1 99 ? 2.93 -24.766 7.453 1 91.12 99 LEU B N 1
ATOM 5504 C CA . LEU B 1 99 ? 3.17 -23.406 7 1 91.12 99 LEU B CA 1
ATOM 5505 C C . LEU B 1 99 ? 3.422 -23.359 5.496 1 91.12 99 LEU B C 1
ATOM 5507 O O . LEU B 1 99 ? 2.918 -22.469 4.801 1 91.12 99 LEU B O 1
ATOM 5511 N N . SER B 1 100 ? 4.152 -24.328 4.98 1 92.38 100 SER B N 1
ATOM 5512 C CA . SER B 1 100 ? 4.516 -24.344 3.57 1 92.38 100 SER B CA 1
ATOM 5513 C C . SER B 1 100 ? 3.314 -24.688 2.693 1 92.38 100 SER B C 1
ATOM 5515 O O . SER B 1 100 ? 3.352 -24.484 1.478 1 92.38 100 SER B O 1
ATOM 5517 N N . ARG B 1 101 ? 2.238 -25.172 3.303 1 95 101 ARG B N 1
ATOM 5518 C CA . ARG B 1 101 ? 1.054 -25.562 2.553 1 95 101 ARG B CA 1
ATOM 5519 C C . ARG B 1 101 ? -0.093 -24.594 2.771 1 95 101 ARG B C 1
ATOM 5521 O O . ARG B 1 101 ? -1.21 -24.812 2.301 1 95 101 ARG B O 1
ATOM 5528 N N . GLN B 1 102 ? 0.177 -23.531 3.387 1 95.44 102 GLN B N 1
ATOM 5529 C CA . GLN B 1 102 ? -0.878 -22.578 3.715 1 95.44 102 GLN B CA 1
ATOM 5530 C C . GLN B 1 102 ? -1.103 -21.594 2.572 1 95.44 102 GLN B C 1
ATOM 5532 O O . GLN B 1 102 ? -0.235 -21.422 1.712 1 95.44 102 GLN B O 1
ATOM 5537 N N . ILE B 1 103 ? -2.303 -21.094 2.539 1 97.19 103 ILE B N 1
ATOM 5538 C CA . ILE B 1 103 ? -2.695 -19.984 1.673 1 97.19 103 ILE B CA 1
ATOM 5539 C C . ILE B 1 103 ? -2.857 -18.703 2.5 1 97.19 103 ILE B C 1
ATOM 5541 O O . ILE B 1 103 ? -3.596 -18.688 3.488 1 97.19 103 ILE B O 1
ATOM 5545 N N . PHE B 1 104 ? -2.162 -17.719 2.123 1 97.06 104 PHE B N 1
ATOM 5546 C CA . PHE B 1 104 ? -2.168 -16.469 2.873 1 97.06 104 PHE B CA 1
ATOM 5547 C C . PHE B 1 104 ? -3.102 -15.453 2.225 1 97.06 104 PHE B C 1
ATOM 5549 O O . PHE B 1 104 ? -3.242 -15.43 1 1 97.06 104 PHE B O 1
ATOM 5556 N N . CYS B 1 105 ? -3.689 -14.641 3.041 1 96.75 105 CYS B N 1
ATOM 5557 C CA . CYS B 1 105 ? -4.789 -13.805 2.57 1 96.75 105 CYS B CA 1
ATOM 5558 C C . CYS B 1 105 ? -4.504 -12.328 2.84 1 96.75 105 CYS B C 1
ATOM 5560 O O . CYS B 1 105 ? -4.312 -11.93 3.988 1 96.75 105 CYS B O 1
ATOM 5562 N N . ASN B 1 106 ? -4.465 -11.531 1.771 1 94.38 106 ASN B N 1
ATOM 5563 C CA . ASN B 1 106 ? -4.34 -10.078 1.881 1 94.38 106 ASN B CA 1
ATOM 5564 C C . ASN B 1 106 ? -5.707 -9.398 1.896 1 94.38 106 ASN B C 1
ATOM 5566 O O . ASN B 1 106 ? -5.902 -8.406 2.602 1 94.38 106 ASN B O 1
ATOM 5570 N N . ARG B 1 107 ? -6.57 -9.883 1.106 1 93.38 107 ARG B N 1
ATOM 5571 C CA . ARG B 1 107 ? -7.938 -9.375 1 1 93.38 107 ARG B CA 1
ATOM 5572 C C . ARG B 1 107 ? -8.953 -10.492 1.192 1 93.38 107 ARG B C 1
ATOM 5574 O O . ARG B 1 107 ? -8.93 -11.492 0.464 1 93.38 107 ARG B O 1
ATOM 5581 N N . SER B 1 108 ? -9.828 -10.273 2.061 1 93.69 108 SER B N 1
ATOM 5582 C CA . SER B 1 108 ? -10.797 -11.305 2.402 1 93.69 108 SER B CA 1
ATOM 5583 C C . SER B 1 108 ? -11.547 -11.797 1.166 1 93.69 108 SER B C 1
ATOM 5585 O O . SER B 1 108 ? -11.906 -11 0.297 1 93.69 108 SER B O 1
ATOM 5587 N N . LEU B 1 109 ? -11.719 -13.133 1.146 1 95.06 109 LEU B N 1
ATOM 5588 C CA . LEU B 1 109 ? -12.336 -13.805 0.008 1 95.06 109 LEU B CA 1
ATOM 5589 C C . LEU B 1 109 ? -13.227 -14.953 0.471 1 95.06 109 LEU B C 1
ATOM 5591 O O . LEU B 1 109 ? -12.75 -15.891 1.105 1 95.06 109 LEU B O 1
ATOM 5595 N N . ASN B 1 110 ? -14.484 -14.805 0.167 1 95.12 110 ASN B N 1
ATOM 5596 C CA . ASN B 1 110 ? -15.43 -15.883 0.431 1 95.12 110 ASN B CA 1
ATOM 5597 C C . ASN B 1 110 ? -15.617 -16.781 -0.792 1 95.12 110 ASN B C 1
ATOM 5599 O O . ASN B 1 110 ? -16.281 -16.391 -1.753 1 95.12 110 ASN B O 1
ATOM 5603 N N . MET B 1 111 ? -15.164 -17.984 -0.706 1 97.12 111 MET B N 1
ATOM 5604 C CA . MET B 1 111 ? -15.18 -18.891 -1.851 1 97.12 111 MET B CA 1
ATOM 5605 C C . MET B 1 111 ? -16.609 -19.266 -2.232 1 97.12 111 MET B C 1
ATOM 5607 O O . MET B 1 111 ? -16.859 -19.688 -3.359 1 97.12 111 MET B O 1
ATOM 5611 N N . LYS B 1 112 ? -17.516 -19.062 -1.346 1 94.88 112 LYS B N 1
ATOM 5612 C CA . LYS B 1 112 ? -18.906 -19.359 -1.669 1 94.88 112 LYS B CA 1
ATOM 5613 C C . LYS B 1 112 ? -19.438 -18.422 -2.75 1 94.88 112 LYS B C 1
ATOM 5615 O O . LYS B 1 112 ? -20.406 -18.734 -3.436 1 94.88 112 LYS B O 1
ATOM 5620 N N . GLN B 1 113 ? -18.75 -17.328 -2.846 1 92.75 113 GLN B N 1
ATOM 5621 C CA . GLN B 1 113 ? -19.188 -16.328 -3.832 1 92.75 113 GLN B CA 1
ATOM 5622 C C . GLN B 1 113 ? -18.484 -16.547 -5.168 1 92.75 113 GLN B C 1
ATOM 5624 O O . GLN B 1 113 ? -18.797 -15.906 -6.164 1 92.75 113 GLN B O 1
ATOM 5629 N N . ILE B 1 114 ? -17.594 -17.5 -5.242 1 96.75 114 ILE B N 1
ATOM 5630 C CA . ILE B 1 114 ? -16.812 -17.766 -6.453 1 96.75 114 ILE B CA 1
ATOM 5631 C C . ILE B 1 114 ? -17.531 -18.812 -7.301 1 96.75 114 ILE B C 1
ATOM 5633 O O . ILE B 1 114 ? -17.766 -19.938 -6.844 1 96.75 114 ILE B O 1
ATOM 5637 N N . LYS B 1 115 ? -17.797 -18.406 -8.492 1 96.69 115 LYS B N 1
ATOM 5638 C CA . LYS B 1 115 ? -18.484 -19.312 -9.422 1 96.69 115 LYS B CA 1
ATOM 5639 C C . LYS B 1 115 ? -17.484 -20.062 -10.297 1 96.69 115 LYS B C 1
ATOM 5641 O O . LYS B 1 115 ? -17.734 -21.219 -10.664 1 96.69 115 LYS B O 1
ATOM 5646 N N . ALA B 1 116 ? -16.453 -19.359 -10.664 1 97.81 116 ALA B N 1
ATOM 5647 C CA . ALA B 1 116 ? -15.484 -19.938 -11.578 1 97.81 116 ALA B CA 1
ATOM 5648 C C . ALA B 1 116 ? -14.062 -19.734 -11.07 1 97.81 116 ALA B C 1
ATOM 5650 O O . ALA B 1 116 ? -13.734 -18.688 -10.516 1 97.81 116 ALA B O 1
ATOM 5651 N N . ILE B 1 117 ? -13.266 -20.734 -11.234 1 98.19 117 ILE B N 1
ATOM 5652 C CA . ILE B 1 117 ? -11.852 -20.672 -10.883 1 98.19 117 ILE B CA 1
ATOM 5653 C C . ILE B 1 117 ? -10.992 -20.922 -12.125 1 98.19 117 ILE B C 1
ATOM 5655 O O . ILE B 1 117 ? -11.172 -21.922 -12.812 1 98.19 117 ILE B O 1
ATOM 5659 N N . GLY B 1 118 ? -10.133 -20.031 -12.43 1 97.88 118 GLY B N 1
ATOM 5660 C CA . GLY B 1 118 ? -9.242 -20.125 -13.578 1 97.88 118 GLY B CA 1
ATOM 5661 C C . GLY B 1 118 ? -7.789 -20.312 -13.18 1 97.88 118 GLY B C 1
ATOM 5662 O O . GLY B 1 118 ? -7.352 -19.812 -12.141 1 97.88 118 GLY B O 1
ATOM 5663 N N . PHE B 1 119 ? -7.098 -20.953 -14.047 1 98.25 119 PHE B N 1
ATOM 5664 C CA . PHE B 1 119 ? -5.691 -21.234 -13.789 1 98.25 119 PHE B CA 1
ATOM 5665 C C . PHE B 1 119 ? -4.832 -20.875 -15 1 98.25 119 PHE B C 1
ATOM 5667 O O . PHE B 1 119 ? -5.219 -21.141 -16.141 1 98.25 119 PHE B O 1
ATOM 5674 N N . ASP B 1 120 ? -3.682 -20.25 -14.664 1 97.5 120 ASP B N 1
ATOM 5675 C CA . ASP B 1 120 ? -2.594 -20.266 -15.641 1 97.5 120 ASP B CA 1
ATOM 5676 C C . ASP B 1 120 ? -1.89 -21.609 -15.656 1 97.5 120 ASP B C 1
ATOM 5678 O O . ASP B 1 120 ? -2.082 -22.422 -14.75 1 97.5 120 ASP B O 1
ATOM 5682 N N . MET B 1 121 ? -1.226 -21.859 -16.766 1 97.88 121 MET B N 1
ATOM 5683 C CA . MET B 1 121 ? -0.554 -23.156 -16.859 1 97.88 121 MET B CA 1
ATOM 5684 C C . MET B 1 121 ? 0.898 -23.047 -16.406 1 97.88 121 MET B C 1
ATOM 5686 O O . MET B 1 121 ? 1.272 -23.609 -15.375 1 97.88 121 MET B O 1
ATOM 5690 N N . ASP B 1 122 ? 1.669 -22.141 -17.062 1 95.69 122 ASP B N 1
ATOM 5691 C CA . ASP B 1 122 ? 3.109 -22.062 -16.844 1 95.69 122 ASP B CA 1
ATOM 5692 C C . ASP B 1 122 ? 3.426 -21.391 -15.508 1 95.69 122 ASP B C 1
ATOM 5694 O O . ASP B 1 122 ? 2.998 -20.25 -15.25 1 95.69 122 ASP B O 1
ATOM 5698 N N . TYR B 1 123 ? 4.188 -22.125 -14.664 1 95.75 123 TYR B N 1
ATOM 5699 C CA . TYR B 1 123 ? 4.637 -21.719 -13.336 1 95.75 123 TYR B CA 1
ATOM 5700 C C . TYR B 1 123 ? 3.451 -21.547 -12.391 1 95.75 123 TYR B C 1
ATOM 5702 O O . TYR B 1 123 ? 3.547 -20.828 -11.391 1 95.75 123 TYR B O 1
ATOM 5710 N N . THR B 1 124 ? 2.342 -22.078 -12.734 1 97.44 124 THR B N 1
ATOM 5711 C CA . THR B 1 124 ? 1.167 -22.172 -11.875 1 97.44 124 THR B CA 1
ATOM 5712 C C . THR B 1 124 ? 0.745 -23.625 -11.695 1 97.44 124 THR B C 1
ATOM 5714 O O . THR B 1 124 ? 1.095 -24.25 -10.703 1 97.44 124 THR B O 1
ATOM 5717 N N . LEU B 1 125 ? 0.102 -24.234 -12.758 1 98.38 125 LEU B N 1
ATOM 5718 C CA . LEU B 1 125 ? -0.15 -25.672 -12.695 1 98.38 125 LEU B CA 1
ATOM 5719 C C . LEU B 1 125 ? 1.139 -26.453 -12.906 1 98.38 125 LEU B C 1
ATOM 5721 O O . LEU B 1 125 ? 1.382 -27.453 -12.219 1 98.38 125 LEU B O 1
ATOM 5725 N N . ALA B 1 126 ? 1.9 -25.969 -13.875 1 97.75 126 ALA B N 1
ATOM 5726 C CA . ALA B 1 126 ? 3.197 -26.578 -14.156 1 97.75 126 ALA B CA 1
ATOM 5727 C C . ALA B 1 126 ? 4.328 -25.797 -13.492 1 97.75 126 ALA B C 1
ATOM 5729 O O . ALA B 1 126 ? 4.465 -24.594 -13.703 1 97.75 126 ALA B O 1
ATOM 5730 N N . GLN B 1 127 ? 5.07 -26.453 -12.672 1 96.81 127 GLN B N 1
ATOM 5731 C CA . GLN B 1 127 ? 6.297 -25.891 -12.117 1 96.81 127 GLN B CA 1
ATOM 5732 C C . GLN B 1 127 ? 7.527 -26.469 -12.797 1 96.81 127 GLN B C 1
ATOM 5734 O O . GLN B 1 127 ? 7.695 -27.703 -12.859 1 96.81 127 GLN B O 1
ATOM 5739 N N . TYR B 1 128 ? 8.359 -25.609 -13.289 1 95.62 128 TYR B N 1
ATOM 5740 C CA . TYR B 1 128 ? 9.516 -26.047 -14.062 1 95.62 128 TYR B CA 1
ATOM 5741 C C . TYR B 1 128 ? 10.758 -26.125 -13.18 1 95.62 128 TYR B C 1
ATOM 5743 O O . TYR B 1 128 ? 10.922 -25.328 -12.258 1 95.62 128 TYR B O 1
ATOM 5751 N N . LYS B 1 129 ? 11.625 -27.047 -13.508 1 94.75 129 LYS B N 1
ATOM 5752 C CA . LYS B 1 129 ? 12.875 -27.25 -12.789 1 94.75 129 LYS B CA 1
ATOM 5753 C C . LYS B 1 129 ? 13.938 -26.25 -13.242 1 94.75 129 LYS B C 1
ATOM 5755 O O . LYS B 1 129 ? 14.367 -26.266 -14.398 1 94.75 129 LYS B O 1
ATOM 5760 N N . PRO B 1 130 ? 14.391 -25.453 -12.32 1 90.44 130 PRO B N 1
ATOM 5761 C CA . PRO B 1 130 ? 15.312 -24.406 -12.742 1 90.44 130 PRO B CA 1
ATOM 5762 C C . PRO B 1 130 ? 16.641 -24.953 -13.266 1 90.44 130 PRO B C 1
ATOM 5764 O O . PRO B 1 130 ? 17.203 -24.406 -14.211 1 90.44 130 PRO B O 1
ATOM 5767 N N . ASP B 1 131 ? 17.172 -26.016 -12.742 1 91.25 131 ASP B N 1
ATOM 5768 C CA . ASP B 1 131 ? 18.5 -26.547 -13.07 1 91.25 131 ASP B CA 1
ATOM 5769 C C . ASP B 1 131 ? 18.5 -27.203 -14.445 1 91.25 131 ASP B C 1
ATOM 5771 O O . ASP B 1 131 ? 19.562 -27.516 -14.992 1 91.25 131 ASP B O 1
ATOM 5775 N N . THR B 1 132 ? 17.328 -27.422 -15.008 1 93.38 132 THR B N 1
ATOM 5776 C CA . THR B 1 132 ? 17.266 -28 -16.344 1 93.38 132 THR B CA 1
ATOM 5777 C C . THR B 1 132 ? 16.578 -27.047 -17.312 1 93.38 132 THR B C 1
ATOM 5779 O O . THR B 1 132 ? 17.156 -26.688 -18.344 1 93.38 132 THR B O 1
ATOM 5782 N N . PHE B 1 133 ? 15.445 -26.578 -16.969 1 92.75 133 PHE B N 1
ATOM 5783 C CA . PHE B 1 133 ? 14.664 -25.75 -17.875 1 92.75 133 PHE B CA 1
ATOM 5784 C C . PHE B 1 133 ? 15.344 -24.406 -18.094 1 92.75 133 PHE B C 1
ATOM 5786 O O . PHE B 1 133 ? 15.461 -23.938 -19.219 1 92.75 133 PHE B O 1
ATOM 5793 N N . GLU B 1 134 ? 15.75 -23.734 -17 1 91.06 134 GLU B N 1
ATOM 5794 C CA . GLU B 1 134 ? 16.391 -22.422 -17.156 1 91.06 134 GLU B CA 1
ATOM 5795 C C . GLU B 1 134 ? 17.734 -22.531 -17.844 1 91.06 134 GLU B C 1
ATOM 5797 O O . GLU B 1 134 ? 18.141 -21.625 -18.578 1 91.06 134 GLU B O 1
ATOM 5802 N N . LEU B 1 135 ? 18.391 -23.609 -17.547 1 92.5 135 LEU B N 1
ATOM 5803 C CA . LEU B 1 135 ? 19.641 -23.859 -18.25 1 92.5 135 LEU B CA 1
ATOM 5804 C C . LEU B 1 135 ? 19.391 -23.984 -19.75 1 92.5 135 LEU B C 1
ATOM 5806 O O . LEU B 1 135 ? 20.172 -23.453 -20.547 1 92.5 135 LEU B O 1
ATOM 5810 N N . LEU B 1 136 ? 18.406 -24.719 -20.078 1 93.44 136 LEU B N 1
ATOM 5811 C CA . LEU B 1 136 ? 18.016 -24.859 -21.484 1 93.44 136 LEU B CA 1
ATOM 5812 C C . LEU B 1 136 ? 17.672 -23.5 -22.094 1 93.44 136 LEU B C 1
ATOM 5814 O O . LEU B 1 136 ? 18.125 -23.188 -23.188 1 93.44 136 LEU B O 1
ATOM 5818 N N . ALA B 1 137 ? 16.906 -22.688 -21.375 1 92.81 137 ALA B N 1
ATOM 5819 C CA . ALA B 1 137 ? 16.516 -21.359 -21.844 1 92.81 137 ALA B CA 1
ATOM 5820 C C . ALA B 1 137 ? 17.75 -20.484 -22.062 1 92.81 137 ALA B C 1
ATOM 5822 O O . ALA B 1 137 ? 17.828 -19.781 -23.078 1 92.81 137 ALA B O 1
ATOM 5823 N N . HIS B 1 138 ? 18.688 -20.516 -21.109 1 95.38 138 HIS B N 1
ATOM 5824 C CA . HIS B 1 138 ? 19.922 -19.75 -21.219 1 95.38 138 HIS B CA 1
ATOM 5825 C C . HIS B 1 138 ? 20.719 -20.188 -22.438 1 95.38 138 HIS B C 1
ATOM 5827 O O . HIS B 1 138 ? 21.141 -19.344 -23.25 1 95.38 138 HIS B O 1
ATOM 5833 N N . SER B 1 139 ? 20.875 -21.453 -22.641 1 95.38 139 SER B N 1
ATOM 5834 C CA . SER B 1 139 ? 21.672 -22 -23.734 1 95.38 139 SER B CA 1
ATOM 5835 C C . SER B 1 139 ? 21.062 -21.672 -25.094 1 95.38 139 SER B C 1
ATOM 5837 O O . SER B 1 139 ? 21.766 -21.297 -26.031 1 95.38 139 SER B O 1
ATOM 5839 N N . GLN B 1 140 ? 19.766 -21.859 -25.156 1 94.75 140 GLN B N 1
ATOM 5840 C CA . GLN B 1 140 ? 19.094 -21.562 -26.422 1 94.75 140 GLN B CA 1
ATOM 5841 C C . GLN B 1 140 ? 19.141 -20.078 -26.75 1 94.75 140 GLN B C 1
ATOM 5843 O O . GLN B 1 140 ? 19.25 -19.703 -27.922 1 94.75 140 GLN B O 1
ATOM 5848 N N . THR B 1 141 ? 19.016 -19.203 -25.75 1 95.94 141 THR B N 1
ATOM 5849 C CA . THR B 1 141 ? 19.109 -17.766 -25.969 1 95.94 141 THR B CA 1
ATOM 5850 C C . THR B 1 141 ? 20.5 -17.375 -26.453 1 95.94 141 THR B C 1
ATOM 5852 O O . THR B 1 141 ? 20.641 -16.562 -27.375 1 95.94 141 THR B O 1
ATOM 5855 N N . VAL B 1 142 ? 21.5 -17.969 -25.844 1 97.25 142 VAL B N 1
ATOM 5856 C CA . VAL B 1 142 ? 22.875 -17.734 -26.266 1 97.25 142 VAL B CA 1
ATOM 5857 C C . VAL B 1 142 ? 23.047 -18.125 -27.734 1 97.25 142 VAL B C 1
ATOM 5859 O O . VAL B 1 142 ? 23.641 -17.375 -28.5 1 97.25 142 VAL B O 1
ATOM 5862 N N . ASP B 1 143 ? 22.531 -19.25 -28.047 1 96.69 143 ASP B N 1
ATOM 5863 C CA . ASP B 1 143 ? 22.609 -19.719 -29.438 1 96.69 143 ASP B CA 1
ATOM 5864 C C . ASP B 1 143 ? 21.984 -18.719 -30.391 1 96.69 143 ASP B C 1
ATOM 5866 O O . ASP B 1 143 ? 22.547 -18.422 -31.453 1 96.69 143 ASP B O 1
ATOM 5870 N N . LYS B 1 144 ? 20.828 -18.156 -30.062 1 96.25 144 LYS B N 1
ATOM 5871 C CA . LYS B 1 144 ? 20.156 -17.188 -30.906 1 96.25 144 LYS B CA 1
ATOM 5872 C C . LYS B 1 144 ? 20.953 -15.891 -31 1 96.25 144 LYS B C 1
ATOM 5874 O O . LYS B 1 144 ? 20.969 -15.234 -32.031 1 96.25 144 LYS B O 1
ATOM 5879 N N . LEU B 1 145 ? 21.531 -15.453 -29.875 1 96.19 145 LEU B N 1
ATOM 5880 C CA . LEU B 1 145 ? 22.344 -14.234 -29.891 1 96.19 145 LEU B CA 1
ATOM 5881 C C . LEU B 1 145 ? 23.5 -14.367 -30.859 1 96.19 145 LEU B C 1
ATOM 5883 O O . LEU B 1 145 ? 23.812 -13.43 -31.594 1 96.19 145 LEU B O 1
ATOM 5887 N N . VAL B 1 146 ? 24.109 -15.516 -30.891 1 96.12 146 VAL B N 1
ATOM 5888 C CA . VAL B 1 146 ? 25.266 -15.742 -31.75 1 96.12 146 VAL B CA 1
ATOM 5889 C C . VAL B 1 146 ? 24.812 -15.898 -33.188 1 96.12 146 VAL B C 1
ATOM 5891 O O . VAL B 1 146 ? 25.359 -15.234 -34.094 1 96.12 146 VAL B O 1
ATOM 5894 N N . THR B 1 147 ? 23.797 -16.656 -33.438 1 95.69 147 THR B N 1
ATOM 5895 C CA . THR B 1 147 ? 23.438 -17.047 -34.781 1 95.69 147 THR B CA 1
ATOM 5896 C C . THR B 1 147 ? 22.562 -15.992 -35.438 1 95.69 147 THR B C 1
ATOM 5898 O O . THR B 1 147 ? 22.719 -15.695 -36.625 1 95.69 147 THR B O 1
ATOM 5901 N N . ALA B 1 148 ? 21.672 -15.43 -34.688 1 93.75 148 ALA B N 1
ATOM 5902 C CA . ALA B 1 148 ? 20.688 -14.531 -35.281 1 93.75 148 ALA B CA 1
ATOM 5903 C C . ALA B 1 148 ? 21.094 -13.07 -35.094 1 93.75 148 ALA B C 1
ATOM 5905 O O . ALA B 1 148 ? 20.734 -12.203 -35.875 1 93.75 148 ALA B O 1
ATOM 5906 N N . PHE B 1 149 ? 21.828 -12.75 -34.031 1 94.06 149 PHE B N 1
ATOM 5907 C CA . PHE B 1 149 ? 22.094 -11.352 -33.719 1 94.06 149 PHE B CA 1
ATOM 5908 C C . PHE B 1 149 ? 23.562 -11.031 -33.875 1 94.06 149 PHE B C 1
ATOM 5910 O O . PHE B 1 149 ? 23.984 -9.891 -33.688 1 94.06 149 PHE B O 1
ATOM 5917 N N . GLY B 1 150 ? 24.422 -11.992 -34.156 1 93.31 150 GLY B N 1
ATOM 5918 C CA . GLY B 1 150 ? 25.812 -11.758 -34.562 1 93.31 150 GLY B CA 1
ATOM 5919 C C . GLY B 1 150 ? 26.734 -11.594 -33.375 1 93.31 150 GLY B C 1
ATOM 5920 O O . GLY B 1 150 ? 27.844 -11.055 -33.5 1 93.31 150 GLY B O 1
ATOM 5921 N N . TYR B 1 151 ? 26.312 -11.961 -32.219 1 94.75 151 TYR B N 1
ATOM 5922 C CA . TYR B 1 151 ? 27.188 -11.875 -31.047 1 94.75 151 TYR B CA 1
ATOM 5923 C C . TYR B 1 151 ? 28.359 -12.844 -31.172 1 94.75 151 TYR B C 1
ATOM 5925 O O . TYR B 1 151 ? 28.297 -13.797 -31.953 1 94.75 151 TYR B O 1
ATOM 5933 N N . PRO B 1 152 ? 29.406 -12.609 -30.453 1 93.81 152 PRO B N 1
ATOM 5934 C CA . PRO B 1 152 ? 30.594 -13.453 -30.594 1 93.81 152 PRO B CA 1
ATOM 5935 C C . PRO B 1 152 ? 30.359 -14.883 -30.109 1 93.81 152 PRO B C 1
ATOM 5937 O O . PRO B 1 152 ? 29.688 -15.086 -29.094 1 93.81 152 PRO B O 1
ATOM 5940 N N . PRO B 1 153 ? 30.953 -15.883 -30.719 1 95.38 153 PRO B N 1
ATOM 5941 C CA . PRO B 1 153 ? 30.781 -17.297 -30.344 1 95.38 153 PRO B CA 1
ATOM 5942 C C . PRO B 1 153 ? 31.312 -17.594 -28.938 1 95.38 153 PRO B C 1
ATOM 5944 O O . PRO B 1 153 ? 30.953 -18.625 -28.359 1 95.38 153 PRO B O 1
ATOM 5947 N N . GLU B 1 15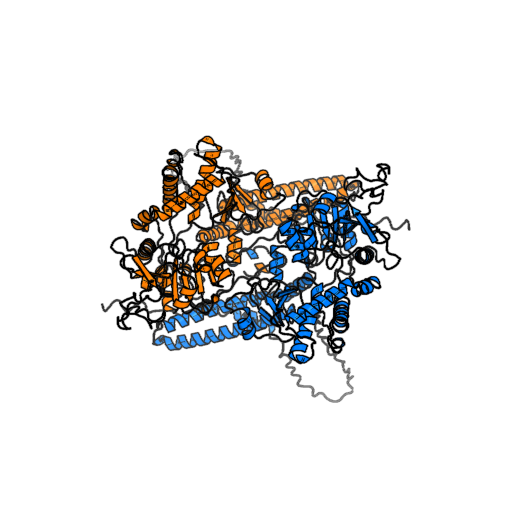4 ? 32.094 -16.75 -28.406 1 94.06 154 GLU B N 1
ATOM 5948 C CA . GLU B 1 154 ? 32.594 -16.938 -27.047 1 94.06 154 GLU B CA 1
ATOM 5949 C C . GLU B 1 154 ? 31.453 -17 -26.031 1 94.06 154 GLU B C 1
ATOM 5951 O O . GLU B 1 154 ? 31.641 -17.5 -24.906 1 94.06 154 GLU B O 1
ATOM 5956 N N . LEU B 1 155 ? 30.312 -16.531 -26.438 1 96.25 155 LEU B N 1
ATOM 5957 C CA . LEU B 1 155 ? 29.156 -16.578 -25.562 1 96.25 155 LEU B CA 1
ATOM 5958 C C . LEU B 1 155 ? 28.812 -18.016 -25.203 1 96.25 155 LEU B C 1
ATOM 5960 O O . LEU B 1 155 ? 28.172 -18.266 -24.172 1 96.25 155 LEU B O 1
ATOM 5964 N N . TYR B 1 156 ? 29.172 -19 -26.031 1 96.69 156 TYR B N 1
ATOM 5965 C CA . TYR B 1 156 ? 28.891 -20.406 -25.781 1 96.69 156 TYR B CA 1
ATOM 5966 C C . TYR B 1 156 ? 29.625 -20.891 -24.547 1 96.69 156 TYR B C 1
ATOM 5968 O O . TYR B 1 156 ? 29.297 -21.938 -23.984 1 96.69 156 TYR B O 1
ATOM 5976 N N . ASP B 1 157 ? 30.594 -20.125 -24.062 1 95.31 157 ASP B N 1
ATOM 5977 C CA . ASP B 1 157 ? 31.359 -20.484 -22.875 1 95.31 157 ASP B CA 1
ATOM 5978 C C . ASP B 1 157 ? 30.719 -19.922 -21.609 1 95.31 157 ASP B C 1
ATOM 5980 O O . ASP B 1 157 ? 31.141 -20.234 -20.5 1 95.31 157 ASP B O 1
ATOM 5984 N N . PHE B 1 158 ? 29.703 -19.156 -21.797 1 95.69 158 PHE B N 1
ATOM 5985 C CA . PHE B 1 158 ? 29.016 -18.594 -20.641 1 95.69 158 PHE B CA 1
ATOM 5986 C C . PHE B 1 158 ? 28.453 -19.703 -19.75 1 95.69 158 PHE B C 1
ATOM 5988 O O . PHE B 1 158 ? 27.891 -20.672 -20.234 1 95.69 158 PHE B O 1
ATOM 5995 N N . LYS B 1 159 ? 28.734 -19.594 -18.438 1 94.69 159 LYS B N 1
ATOM 5996 C CA . LYS B 1 159 ? 28.172 -20.5 -17.453 1 94.69 159 LYS B CA 1
ATOM 5997 C C . LYS B 1 159 ? 27 -19.844 -16.719 1 94.69 159 LYS B C 1
ATOM 5999 O O . LYS B 1 159 ? 27.094 -18.703 -16.281 1 94.69 159 LYS B O 1
ATOM 6004 N N . PHE B 1 160 ? 25.969 -20.609 -16.688 1 94.5 160 PHE B N 1
ATOM 6005 C CA . PHE B 1 160 ? 24.75 -20.078 -16.094 1 94.5 160 PHE B CA 1
ATOM 6006 C C . PHE B 1 160 ? 24.578 -20.609 -14.68 1 94.5 160 PHE B C 1
ATOM 6008 O O . PHE B 1 160 ? 24.531 -21.828 -14.461 1 94.5 160 PHE B O 1
ATOM 6015 N N . ASP B 1 161 ? 24.516 -19.688 -13.672 1 94.19 161 ASP B N 1
ATOM 6016 C CA . ASP B 1 161 ? 24.109 -20.016 -12.312 1 94.19 161 ASP B CA 1
ATOM 6017 C C . ASP B 1 161 ? 22.625 -19.75 -12.086 1 94.19 161 ASP B C 1
ATOM 6019 O O . ASP B 1 161 ? 22.234 -18.625 -11.789 1 94.19 161 ASP B O 1
ATOM 6023 N N . TRP B 1 162 ? 21.844 -20.844 -12.133 1 92.38 162 TRP B N 1
ATOM 6024 C CA . TRP B 1 162 ? 20.391 -20.719 -12.086 1 92.38 162 TRP B CA 1
ATOM 6025 C C . TRP B 1 162 ? 19.922 -20.312 -10.688 1 92.38 162 TRP B C 1
ATOM 6027 O O . TRP B 1 162 ? 18.75 -20.016 -10.477 1 92.38 162 TRP B O 1
ATOM 6037 N N . ARG B 1 163 ? 20.828 -20.125 -9.688 1 93.19 163 ARG B N 1
ATOM 6038 C CA . ARG B 1 163 ? 20.5 -19.766 -8.312 1 93.19 163 ARG B CA 1
ATOM 6039 C C . ARG B 1 163 ? 20.734 -18.281 -8.07 1 93.19 163 ARG B C 1
ATOM 6041 O O . ARG B 1 163 ? 20.344 -17.75 -7.031 1 93.19 163 ARG B O 1
ATOM 6048 N N . TYR B 1 164 ? 21.281 -17.625 -9.016 1 94.94 164 TYR B N 1
ATOM 6049 C CA . TYR B 1 164 ? 21.844 -16.297 -8.781 1 94.94 164 TYR B CA 1
ATOM 6050 C C . TYR B 1 164 ? 20.734 -15.25 -8.758 1 94.94 164 TYR B C 1
ATOM 6052 O O . TYR B 1 164 ? 20.781 -14.297 -7.977 1 94.94 164 TYR B O 1
ATOM 6060 N N . MET B 1 165 ? 19.766 -15.391 -9.617 1 94.56 165 MET B N 1
ATOM 6061 C CA . MET B 1 165 ? 18.75 -14.352 -9.805 1 94.56 165 MET B CA 1
ATOM 6062 C C . MET B 1 165 ? 17.5 -14.664 -8.992 1 94.56 165 MET B C 1
ATOM 6064 O O . MET B 1 165 ? 17.281 -15.812 -8.594 1 94.56 165 MET B O 1
ATOM 6068 N N . MET B 1 166 ? 16.734 -13.656 -8.773 1 93.56 166 MET B N 1
ATOM 6069 C CA . MET B 1 166 ? 15.453 -13.805 -8.078 1 93.56 166 MET B CA 1
ATOM 6070 C C . MET B 1 166 ? 14.398 -12.875 -8.672 1 93.56 166 MET B C 1
ATOM 6072 O O . MET B 1 166 ? 14.734 -11.852 -9.273 1 93.56 166 MET B O 1
ATOM 6076 N N . ARG B 1 167 ? 13.148 -13.195 -8.477 1 93.75 167 ARG B N 1
ATOM 6077 C CA . ARG B 1 167 ? 12.062 -12.32 -8.906 1 93.75 167 ARG B CA 1
ATOM 6078 C C . ARG B 1 167 ? 12.031 -11.039 -8.086 1 93.75 167 ARG B C 1
ATOM 6080 O O . ARG B 1 167 ? 12.547 -10.992 -6.969 1 93.75 167 ARG B O 1
ATOM 6087 N N . GLY B 1 168 ? 11.492 -10.031 -8.656 1 94.69 168 GLY B N 1
ATOM 6088 C CA . GLY B 1 168 ? 11.32 -8.773 -7.938 1 94.69 168 GLY B CA 1
ATOM 6089 C C . GLY B 1 168 ? 12.43 -7.773 -8.211 1 94.69 168 GLY B C 1
ATOM 6090 O O . GLY B 1 168 ? 12.328 -6.609 -7.816 1 94.69 168 GLY B O 1
ATOM 6091 N N . LEU B 1 169 ? 13.469 -8.219 -8.867 1 97.31 169 LEU B N 1
ATOM 6092 C CA . LEU B 1 169 ? 14.555 -7.316 -9.242 1 97.31 169 LEU B CA 1
ATOM 6093 C C . LEU B 1 169 ? 14.156 -6.457 -10.438 1 97.31 169 LEU B C 1
ATOM 6095 O O . LEU B 1 169 ? 13.141 -6.727 -11.094 1 97.31 169 LEU B O 1
ATOM 6099 N N . ILE B 1 170 ? 14.922 -5.363 -10.641 1 97.56 170 ILE B N 1
ATOM 6100 C CA . ILE B 1 170 ? 14.672 -4.43 -11.742 1 97.56 170 ILE B CA 1
ATOM 6101 C C . ILE B 1 170 ? 15.953 -4.246 -12.555 1 97.56 170 ILE B C 1
ATOM 6103 O O . ILE B 1 170 ? 17.031 -4.039 -12 1 97.56 170 ILE B O 1
ATOM 6107 N N . ILE B 1 171 ? 15.82 -4.352 -13.844 1 98.06 171 ILE B N 1
ATOM 6108 C CA . ILE B 1 171 ? 16.953 -4.098 -14.734 1 98.06 171 ILE B CA 1
ATOM 6109 C C . ILE B 1 171 ? 16.938 -2.631 -15.164 1 98.06 171 ILE B C 1
ATOM 6111 O O . ILE B 1 171 ? 15.953 -2.145 -15.719 1 98.06 171 ILE B O 1
ATOM 6115 N N . ASP B 1 172 ? 17.938 -1.923 -14.844 1 97.81 172 ASP B N 1
ATOM 6116 C CA . ASP B 1 172 ? 18.188 -0.59 -15.383 1 97.81 172 ASP B CA 1
ATOM 6117 C C . ASP B 1 172 ? 18.828 -0.669 -16.766 1 97.81 172 ASP B C 1
ATOM 6119 O O . ASP B 1 172 ? 20.047 -0.835 -16.875 1 97.81 172 ASP B O 1
ATOM 6123 N N . LYS B 1 173 ? 18.062 -0.467 -17.797 1 97.31 173 LYS B N 1
ATOM 6124 C CA . LYS B 1 173 ? 18.516 -0.712 -19.172 1 97.31 173 LYS B CA 1
ATOM 6125 C C . LYS B 1 173 ? 19.547 0.324 -19.609 1 97.31 173 LYS B C 1
ATOM 6127 O O . LYS B 1 173 ? 20.406 0.035 -20.438 1 97.31 173 LYS B O 1
ATOM 6132 N N . THR B 1 174 ? 19.453 1.483 -19.094 1 95.81 174 THR B N 1
ATOM 6133 C CA . THR B 1 174 ? 20.297 2.588 -19.516 1 95.81 174 THR B CA 1
ATOM 6134 C C . THR B 1 174 ? 21.688 2.459 -18.906 1 95.81 174 THR B C 1
ATOM 6136 O O . THR B 1 174 ? 22.703 2.607 -19.594 1 95.81 174 THR B O 1
ATOM 6139 N N . ARG B 1 175 ? 21.719 2.129 -17.641 1 96.31 175 ARG B N 1
ATOM 6140 C CA . ARG B 1 175 ? 23 2.146 -16.938 1 96.31 175 ARG B CA 1
ATOM 6141 C C . ARG B 1 175 ? 23.594 0.746 -16.844 1 96.31 175 ARG B C 1
ATOM 6143 O O . ARG B 1 175 ? 24.75 0.582 -16.453 1 96.31 175 ARG B O 1
ATOM 6150 N N . GLY B 1 176 ? 22.844 -0.263 -17.188 1 97.5 176 GLY B N 1
ATOM 6151 C CA . GLY B 1 176 ? 23.344 -1.63 -17.188 1 97.5 176 GLY B CA 1
ATOM 6152 C C . GLY B 1 176 ? 23.359 -2.262 -15.812 1 97.5 176 GLY B C 1
ATOM 6153 O O . GLY B 1 176 ? 24.125 -3.197 -15.562 1 97.5 176 GLY B O 1
ATOM 6154 N N . ASN B 1 177 ? 22.531 -1.724 -14.867 1 98.31 177 ASN B N 1
ATOM 6155 C CA . ASN B 1 177 ? 22.516 -2.238 -13.508 1 98.31 177 ASN B CA 1
ATOM 6156 C C . ASN B 1 177 ? 21.281 -3.102 -13.258 1 98.31 177 ASN B C 1
ATOM 6158 O O . ASN B 1 177 ? 20.281 -2.988 -13.969 1 98.31 177 ASN B O 1
ATOM 6162 N N . VAL B 1 178 ? 21.422 -4.031 -12.32 1 98.31 178 VAL B N 1
ATOM 6163 C CA . VAL B 1 178 ? 20.281 -4.723 -11.734 1 98.31 178 VAL B CA 1
ATOM 6164 C C . VAL B 1 178 ? 20.094 -4.27 -10.281 1 98.31 178 VAL B C 1
ATOM 6166 O O . VAL B 1 178 ? 21.047 -4.281 -9.5 1 98.31 178 VAL B O 1
ATOM 6169 N N . ILE B 1 179 ? 18.875 -3.846 -9.945 1 98.06 179 ILE B N 1
ATOM 6170 C CA . ILE B 1 179 ? 18.703 -3.217 -8.641 1 98.06 179 ILE B CA 1
ATOM 6171 C C . ILE B 1 179 ? 17.562 -3.893 -7.895 1 98.06 179 ILE B C 1
ATOM 6173 O O . ILE B 1 179 ? 16.672 -4.488 -8.516 1 98.06 179 ILE B O 1
ATOM 6177 N N . LYS B 1 180 ? 17.625 -3.938 -6.633 1 97.56 180 LYS B N 1
ATOM 6178 C CA . LYS B 1 180 ? 16.547 -4.328 -5.738 1 97.56 180 LYS B CA 1
ATOM 6179 C C . LYS B 1 180 ? 16.031 -3.131 -4.949 1 97.56 180 LYS B C 1
ATOM 6181 O O . LYS B 1 180 ? 16.797 -2.441 -4.273 1 97.56 180 LYS B O 1
ATOM 6186 N N . VAL B 1 181 ? 14.75 -2.898 -5.008 1 96.5 181 VAL B N 1
ATOM 6187 C CA . VAL B 1 181 ? 14.141 -1.668 -4.516 1 96.5 181 VAL B CA 1
ATOM 6188 C C . VAL B 1 181 ? 13.055 -2.002 -3.498 1 96.5 181 VAL B C 1
ATOM 6190 O O . VAL B 1 181 ? 12.383 -3.027 -3.611 1 96.5 181 VAL B O 1
ATOM 6193 N N . ASP B 1 182 ? 12.883 -1.217 -2.463 1 94.56 182 ASP B N 1
ATOM 6194 C CA . ASP B 1 182 ? 11.805 -1.425 -1.5 1 94.56 182 ASP B CA 1
ATOM 6195 C C . ASP B 1 182 ? 10.539 -0.694 -1.93 1 94.56 182 ASP B C 1
ATOM 6197 O O . ASP B 1 182 ? 10.484 -0.112 -3.016 1 94.56 182 ASP B O 1
ATOM 6201 N N . ARG B 1 183 ? 9.5 -0.722 -1.104 1 92.56 183 ARG B N 1
ATOM 6202 C CA . ARG B 1 183 ? 8.195 -0.162 -1.458 1 92.56 183 ARG B CA 1
ATOM 6203 C C . ARG B 1 183 ? 8.258 1.358 -1.549 1 92.56 183 ARG B C 1
ATOM 6205 O O . ARG B 1 183 ? 7.371 1.989 -2.123 1 92.56 183 ARG B O 1
ATOM 6212 N N . HIS B 1 184 ? 9.266 2.02 -0.973 1 88.56 184 HIS B N 1
ATOM 6213 C CA . HIS B 1 184 ? 9.43 3.467 -1.033 1 88.56 184 HIS B CA 1
ATOM 6214 C C . HIS B 1 184 ? 10.391 3.867 -2.145 1 88.56 184 HIS B C 1
ATOM 6216 O O . HIS B 1 184 ? 10.891 4.996 -2.168 1 88.56 184 HIS B O 1
ATOM 6222 N N . LYS B 1 185 ? 10.812 2.945 -3.025 1 90.06 185 LYS B N 1
ATOM 6223 C CA . LYS B 1 185 ? 11.672 3.152 -4.188 1 90.06 185 LYS B CA 1
ATOM 6224 C C . LYS B 1 185 ? 13.109 3.443 -3.762 1 90.06 185 LYS B C 1
ATOM 6226 O O . LYS B 1 185 ? 13.82 4.191 -4.434 1 90.06 185 LYS B O 1
ATOM 6231 N N . TYR B 1 186 ? 13.422 2.975 -2.592 1 91.31 186 TYR B N 1
ATOM 6232 C CA . TYR B 1 186 ? 14.812 3.043 -2.15 1 91.31 186 TYR B CA 1
ATOM 6233 C C . TYR B 1 186 ? 15.617 1.866 -2.689 1 91.31 186 TYR B C 1
ATOM 6235 O O . TYR B 1 186 ? 15.258 0.708 -2.469 1 91.31 186 TYR B O 1
ATOM 6243 N N . VAL B 1 187 ? 16.688 2.172 -3.379 1 95.75 187 VAL B N 1
ATOM 6244 C CA . VAL B 1 187 ? 17.547 1.128 -3.914 1 95.75 187 VAL B CA 1
ATOM 6245 C C . VAL B 1 187 ? 18.547 0.685 -2.846 1 95.75 187 VAL B C 1
ATOM 6247 O O . VAL B 1 187 ? 19.5 1.405 -2.541 1 95.75 187 VAL B O 1
ATOM 6250 N N . LYS B 1 188 ? 18.359 -0.485 -2.4 1 94.69 188 LYS B N 1
ATOM 6251 C CA . LYS B 1 188 ? 19.203 -0.983 -1.312 1 94.69 188 LYS B CA 1
ATOM 6252 C C . LYS B 1 188 ? 20.375 -1.794 -1.849 1 94.69 188 LYS B C 1
ATOM 6254 O O . LYS B 1 188 ? 21.453 -1.817 -1.242 1 94.69 188 LYS B O 1
ATOM 6259 N N . VAL B 1 189 ? 20.109 -2.553 -2.877 1 96.81 189 VAL B N 1
ATOM 6260 C CA . VAL B 1 189 ? 21.141 -3.381 -3.504 1 96.81 189 VAL B CA 1
ATOM 6261 C C . VAL B 1 189 ? 21.172 -3.125 -5.008 1 96.81 189 VAL B C 1
ATOM 6263 O O . VAL B 1 189 ? 20.109 -2.975 -5.637 1 96.81 189 VAL B O 1
ATOM 6266 N N . ALA B 1 190 ? 22.344 -2.996 -5.516 1 97.81 190 ALA B N 1
ATOM 6267 C CA . ALA B 1 190 ? 22.516 -2.799 -6.953 1 97.81 190 ALA B CA 1
ATOM 6268 C C . ALA B 1 190 ? 23.797 -3.473 -7.445 1 97.81 190 ALA B C 1
ATOM 6270 O O . ALA B 1 190 ? 24.828 -3.445 -6.766 1 97.81 190 ALA B O 1
ATOM 6271 N N . TYR B 1 191 ? 23.719 -4.035 -8.602 1 98.19 191 TYR B N 1
ATOM 6272 C CA . TYR B 1 191 ? 24.875 -4.668 -9.234 1 98.19 191 TYR B CA 1
ATOM 6273 C C . TYR B 1 191 ? 25.078 -4.145 -10.648 1 98.19 191 TYR B C 1
ATOM 6275 O O . TYR B 1 191 ? 24.109 -3.943 -11.383 1 98.19 191 TYR B O 1
ATOM 6283 N N . HIS B 1 192 ? 26.25 -3.889 -11.039 1 98.31 192 HIS B N 1
ATOM 6284 C CA . HIS B 1 192 ? 26.703 -3.695 -12.414 1 98.31 192 HIS B CA 1
ATOM 6285 C C . HIS B 1 192 ? 27.484 -4.906 -12.906 1 98.31 192 HIS B C 1
ATOM 6287 O O . HIS B 1 192 ? 28.641 -5.102 -12.531 1 98.31 192 HIS B O 1
ATOM 6293 N N . GLY B 1 193 ? 26.875 -5.652 -13.844 1 96.94 193 GLY B N 1
ATOM 6294 C CA . GLY B 1 193 ? 27.406 -6.996 -14.008 1 96.94 193 GLY B CA 1
ATOM 6295 C C . GLY B 1 193 ? 27.375 -7.809 -12.727 1 96.94 193 GLY B C 1
ATOM 6296 O O . GLY B 1 193 ? 26.344 -7.922 -12.078 1 96.94 193 GLY B O 1
ATOM 6297 N N . PHE B 1 194 ? 28.5 -8.32 -12.32 1 97.12 194 PHE B N 1
ATOM 6298 C CA . PHE B 1 194 ? 28.531 -9.133 -11.109 1 97.12 194 PHE B CA 1
ATOM 6299 C C . PHE B 1 194 ? 29.234 -8.383 -9.977 1 97.12 194 PHE B C 1
ATOM 6301 O O . PHE B 1 194 ? 29.516 -8.953 -8.93 1 97.12 194 PHE B O 1
ATOM 6308 N N . ARG B 1 195 ? 29.391 -7.07 -10.172 1 96.94 195 ARG B N 1
ATOM 6309 C CA . ARG B 1 195 ? 29.984 -6.219 -9.148 1 96.94 195 ARG B CA 1
ATOM 6310 C C . ARG B 1 195 ? 28.906 -5.484 -8.359 1 96.94 195 ARG B C 1
ATOM 6312 O O . ARG B 1 195 ? 28.094 -4.766 -8.938 1 96.94 195 ARG B O 1
ATOM 6319 N N . CYS B 1 196 ? 29.016 -5.586 -7.086 1 96.81 196 CYS B N 1
ATOM 6320 C CA . CYS B 1 196 ? 28.078 -4.875 -6.219 1 96.81 196 CYS B CA 1
ATOM 6321 C C . CYS B 1 196 ? 28.453 -3.398 -6.113 1 96.81 196 CYS B C 1
ATOM 6323 O O . CYS B 1 196 ? 29.609 -3.061 -5.867 1 96.81 196 CYS B O 1
ATOM 6325 N N . LEU B 1 197 ? 27.516 -2.533 -6.379 1 97.62 197 LEU B N 1
ATOM 6326 C CA . LEU B 1 197 ? 27.766 -1.106 -6.199 1 97.62 197 LEU B CA 1
ATOM 6327 C C . LEU B 1 197 ? 27.906 -0.763 -4.719 1 97.62 197 LEU B C 1
ATOM 6329 O O . LEU B 1 197 ? 27.172 -1.286 -3.883 1 97.62 197 LEU B O 1
ATOM 6333 N N . SER B 1 198 ? 28.812 0.161 -4.434 1 96.31 198 SER B N 1
ATOM 6334 C CA . SER B 1 198 ? 28.922 0.666 -3.068 1 96.31 198 SER B CA 1
ATOM 6335 C C . SER B 1 198 ? 27.719 1.513 -2.682 1 96.31 198 SER B C 1
ATOM 6337 O O . SER B 1 198 ? 26.938 1.926 -3.545 1 96.31 198 SER B O 1
ATOM 6339 N N . SER B 1 199 ? 27.609 1.733 -1.361 1 92.94 199 SER B N 1
ATOM 6340 C CA . SER B 1 199 ? 26.516 2.58 -0.873 1 92.94 199 SER B CA 1
ATOM 6341 C C . SER B 1 199 ? 26.594 3.977 -1.482 1 92.94 199 SER B C 1
ATOM 6343 O O . SER B 1 199 ? 25.562 4.559 -1.828 1 92.94 199 SER B O 1
ATOM 6345 N N . GLU B 1 200 ? 27.734 4.461 -1.625 1 94.06 200 GLU B N 1
ATOM 6346 C CA . GLU B 1 200 ? 27.938 5.797 -2.178 1 94.06 200 GLU B CA 1
ATOM 6347 C C . GLU B 1 200 ? 27.531 5.852 -3.646 1 94.06 200 GLU B C 1
ATOM 6349 O O . GLU B 1 200 ? 26.844 6.785 -4.066 1 94.06 200 GLU B O 1
ATOM 6354 N N . GLU B 1 201 ? 27.922 4.816 -4.391 1 94.75 201 GLU B N 1
ATOM 6355 C CA . GLU B 1 201 ? 27.578 4.754 -5.809 1 94.75 201 GLU B CA 1
ATOM 6356 C C . GLU B 1 201 ? 26.078 4.645 -6.008 1 94.75 201 GLU B C 1
ATOM 6358 O O . GLU B 1 201 ? 25.5 5.363 -6.824 1 94.75 201 GLU B O 1
ATOM 6363 N N . ARG B 1 202 ? 25.531 3.766 -5.309 1 94.25 202 ARG B N 1
ATOM 6364 C CA . ARG B 1 202 ? 24.094 3.506 -5.43 1 94.25 202 ARG B CA 1
ATOM 6365 C C . ARG B 1 202 ? 23.281 4.734 -5.043 1 94.25 202 ARG B C 1
ATOM 6367 O O . ARG B 1 202 ? 22.312 5.074 -5.715 1 94.25 202 ARG B O 1
ATOM 6374 N N . ASN B 1 203 ? 23.672 5.445 -3.949 1 90.62 203 ASN B N 1
ATOM 6375 C CA . ASN B 1 203 ? 22.969 6.637 -3.49 1 90.62 203 ASN B CA 1
ATOM 6376 C C . ASN B 1 203 ? 23.078 7.781 -4.496 1 90.62 203 ASN B C 1
ATOM 6378 O O . ASN B 1 203 ? 22.109 8.492 -4.746 1 90.62 203 ASN B O 1
ATOM 6382 N N . ALA B 1 204 ? 24.234 7.934 -5.02 1 89.56 204 ALA B N 1
ATOM 6383 C CA . ALA B 1 204 ? 24.453 9 -5.984 1 89.56 204 ALA B CA 1
ATOM 6384 C C . ALA B 1 204 ? 23.625 8.789 -7.25 1 89.56 204 ALA B C 1
ATOM 6386 O O . ALA B 1 204 ? 23.125 9.742 -7.836 1 89.56 204 ALA B O 1
ATOM 6387 N N . VAL B 1 205 ? 23.469 7.496 -7.598 1 91.06 205 VAL B N 1
ATOM 6388 C CA . VAL B 1 205 ? 22.828 7.172 -8.867 1 91.06 205 VAL B CA 1
ATOM 6389 C C . VAL B 1 205 ? 21.312 7.148 -8.68 1 91.06 205 VAL B C 1
ATOM 6391 O O . VAL B 1 205 ? 20.562 7.613 -9.539 1 91.06 205 VAL B O 1
ATOM 6394 N N . TYR B 1 206 ? 20.859 6.664 -7.566 1 91.88 206 TYR B N 1
ATOM 6395 C CA . TYR B 1 206 ? 19.438 6.336 -7.484 1 91.88 206 TYR B CA 1
ATOM 6396 C C . TYR B 1 206 ? 18.766 7.094 -6.348 1 91.88 206 TYR B C 1
ATOM 6398 O O . TYR B 1 206 ? 17.672 7.637 -6.516 1 91.88 206 TYR B O 1
ATOM 6406 N N . ASN B 1 207 ? 19.312 7.203 -5.211 1 87.19 207 ASN B N 1
ATOM 6407 C CA . ASN B 1 207 ? 18.594 7.586 -4 1 87.19 207 ASN B CA 1
ATOM 6408 C C . ASN B 1 207 ? 18.688 9.086 -3.742 1 87.19 207 ASN B C 1
ATOM 6410 O O . ASN B 1 207 ? 17.812 9.672 -3.105 1 87.19 207 ASN B O 1
ATOM 6414 N N . HIS B 1 208 ? 19.719 9.734 -4.121 1 79.56 208 HIS B N 1
ATOM 6415 C CA . HIS B 1 208 ? 19.906 11.164 -3.865 1 79.56 208 HIS B CA 1
ATOM 6416 C C . HIS B 1 208 ? 19.734 11.977 -5.145 1 79.56 208 HIS B C 1
ATOM 6418 O O . HIS B 1 208 ? 20.172 13.125 -5.215 1 79.56 208 HIS B O 1
ATOM 6424 N N . SER B 1 209 ? 19.016 11.422 -6.062 1 74.56 209 SER B N 1
ATOM 6425 C CA . SER B 1 209 ? 18.844 12.125 -7.328 1 74.56 209 SER B CA 1
ATOM 6426 C C . SER B 1 209 ? 17.766 13.211 -7.215 1 74.56 209 SER B C 1
ATOM 6428 O O . SER B 1 209 ? 16.891 13.141 -6.352 1 74.56 209 SER B O 1
ATOM 6430 N N . ALA B 1 210 ? 17.875 14.297 -7.98 1 67.25 210 ALA B N 1
ATOM 6431 C CA . ALA B 1 210 ? 16.953 15.43 -8.008 1 67.25 210 ALA B CA 1
ATOM 6432 C C . ALA B 1 210 ? 15.547 14.992 -8.422 1 67.25 210 ALA B C 1
ATOM 6434 O O . ALA B 1 210 ? 14.555 15.5 -7.91 1 67.25 210 ALA B O 1
ATOM 6435 N N . VAL B 1 211 ? 15.617 14.133 -9.375 1 66.12 211 VAL B N 1
ATOM 6436 C CA . VAL B 1 211 ? 14.344 13.617 -9.844 1 66.12 211 VAL B CA 1
ATOM 6437 C C . VAL B 1 211 ? 14.234 12.125 -9.523 1 66.12 211 VAL B C 1
ATOM 6439 O O . VAL B 1 211 ? 15.164 11.359 -9.805 1 66.12 211 VAL B O 1
ATOM 6442 N N . ARG B 1 212 ? 13.188 11.836 -8.875 1 70.56 212 ARG B N 1
ATOM 6443 C CA . ARG B 1 212 ? 13.023 10.438 -8.492 1 70.56 212 ARG B CA 1
ATOM 6444 C C . ARG B 1 212 ? 12.492 9.609 -9.656 1 70.56 212 ARG B C 1
ATOM 6446 O O . ARG B 1 212 ? 11.539 10.008 -10.32 1 70.56 212 ARG B O 1
ATOM 6453 N N . ASP B 1 213 ? 13.148 8.469 -9.898 1 76.75 213 ASP B N 1
ATOM 6454 C CA . ASP B 1 213 ? 12.734 7.535 -10.938 1 76.75 213 ASP B CA 1
ATOM 6455 C C . ASP B 1 213 ? 11.555 6.684 -10.469 1 76.75 213 ASP B C 1
ATOM 6457 O O . ASP B 1 213 ? 11.43 6.387 -9.281 1 76.75 213 ASP B O 1
ATOM 6461 N N . ASP B 1 214 ? 10.703 6.363 -11.383 1 81.75 214 ASP B N 1
ATOM 6462 C CA . ASP B 1 214 ? 9.586 5.48 -11.062 1 81.75 214 ASP B CA 1
ATOM 6463 C C . ASP B 1 214 ? 9.969 4.02 -11.281 1 81.75 214 ASP B C 1
ATOM 6465 O O . ASP B 1 214 ? 9.25 3.113 -10.852 1 81.75 214 ASP B O 1
ATOM 6469 N N . TYR B 1 215 ? 11.148 3.729 -11.844 1 91.69 215 TYR B N 1
ATOM 6470 C CA . TYR B 1 215 ? 11.688 2.402 -12.109 1 91.69 215 TYR B CA 1
ATOM 6471 C C . TYR B 1 215 ? 10.711 1.565 -12.93 1 91.69 215 TYR B C 1
ATOM 6473 O O . TYR B 1 215 ? 10.477 0.397 -12.617 1 91.69 215 TYR B O 1
ATOM 6481 N N . GLU B 1 216 ? 10.117 2.229 -13.883 1 89.75 216 GLU B N 1
ATOM 6482 C CA . GLU B 1 216 ? 9.141 1.572 -14.75 1 89.75 216 GLU B CA 1
ATOM 6483 C C . GLU B 1 216 ? 9.625 1.543 -16.203 1 89.75 216 GLU B C 1
ATOM 6485 O O . GLU B 1 216 ? 10.625 2.174 -16.531 1 89.75 216 GLU B O 1
ATOM 6490 N N . GLU B 1 217 ? 8.914 0.7 -17 1 89.88 217 GLU B N 1
ATOM 6491 C CA . GLU B 1 217 ? 9.164 0.69 -18.438 1 89.88 217 GLU B CA 1
ATOM 6492 C C . GLU B 1 217 ? 8.914 2.066 -19.047 1 89.88 217 GLU B C 1
ATOM 6494 O O . GLU B 1 217 ? 8.086 2.83 -18.562 1 89.88 217 GLU B O 1
ATOM 6499 N N . PRO B 1 218 ? 9.742 2.422 -20.016 1 92.06 218 PRO B N 1
ATOM 6500 C CA . PRO B 1 218 ? 10.609 1.563 -20.812 1 92.06 218 PRO B CA 1
ATOM 6501 C C . PRO B 1 218 ? 12.062 1.579 -20.328 1 92.06 218 PRO B C 1
ATOM 6503 O O . PRO B 1 218 ? 12.867 0.749 -20.766 1 92.06 218 PRO B O 1
ATOM 6506 N N . ALA B 1 219 ? 12.398 2.455 -19.5 1 93.88 219 ALA B N 1
ATOM 6507 C CA . ALA B 1 219 ? 13.797 2.617 -19.109 1 93.88 219 ALA B CA 1
ATOM 6508 C C . ALA B 1 219 ? 14.258 1.458 -18.234 1 93.88 219 ALA B C 1
ATOM 6510 O O . ALA B 1 219 ? 15.453 1.164 -18.172 1 93.88 219 ALA B O 1
ATOM 6511 N N . TYR B 1 220 ? 13.32 0.843 -17.672 1 96.38 220 TYR B N 1
ATOM 6512 C CA . TYR B 1 220 ? 13.625 -0.267 -16.766 1 96.38 220 TYR B CA 1
ATOM 6513 C C . TYR B 1 220 ? 12.891 -1.531 -17.203 1 96.38 220 TYR B C 1
ATOM 6515 O O . TYR B 1 220 ? 11.906 -1.465 -17.953 1 96.38 220 TYR B O 1
ATOM 6523 N N . GLY B 1 221 ? 13.414 -2.65 -16.875 1 95.12 221 GLY B N 1
ATOM 6524 C CA . GLY B 1 221 ? 12.773 -3.945 -17.062 1 95.12 221 GLY B CA 1
ATOM 6525 C C . GLY B 1 221 ? 12.508 -4.676 -15.766 1 95.12 221 GLY B C 1
ATOM 6526 O O . GLY B 1 221 ? 13.375 -4.742 -14.891 1 95.12 221 GLY B O 1
ATOM 6527 N N . MET B 1 222 ? 11.32 -5.211 -15.633 1 93.56 222 MET B N 1
ATOM 6528 C CA . MET B 1 222 ? 10.93 -5.887 -14.398 1 93.56 222 MET B CA 1
ATOM 6529 C C . MET B 1 222 ? 11.148 -7.395 -14.508 1 93.56 222 MET B C 1
ATOM 6531 O O . MET B 1 222 ? 10.812 -8 -15.523 1 93.56 222 MET B O 1
ATOM 6535 N N . ILE B 1 223 ? 11.703 -7.941 -13.484 1 93.88 223 ILE B N 1
ATOM 6536 C CA . ILE B 1 223 ? 11.844 -9.391 -13.391 1 93.88 223 ILE B CA 1
ATOM 6537 C C . ILE B 1 223 ? 10.727 -9.961 -12.523 1 93.88 223 ILE B C 1
ATOM 6539 O O . ILE B 1 223 ? 10.93 -10.242 -11.336 1 93.88 223 ILE B O 1
ATOM 6543 N N . ASP B 1 224 ? 9.633 -10.195 -13.078 1 88.12 224 ASP B N 1
ATOM 6544 C CA . ASP B 1 224 ? 8.445 -10.531 -12.289 1 88.12 224 ASP B CA 1
ATOM 6545 C C . ASP B 1 224 ? 8 -11.969 -12.555 1 88.12 224 ASP B C 1
ATOM 6547 O O . ASP B 1 224 ? 7.031 -12.438 -11.953 1 88.12 224 ASP B O 1
ATOM 6551 N N . THR B 1 225 ? 8.625 -12.641 -13.445 1 88.19 225 THR B N 1
ATOM 6552 C CA . THR B 1 225 ? 8.305 -14.031 -13.734 1 88.19 225 THR B CA 1
ATOM 6553 C C . THR B 1 225 ? 9.539 -14.914 -13.602 1 88.19 225 THR B C 1
ATOM 6555 O O . THR B 1 225 ? 10.664 -14.438 -13.773 1 88.19 225 THR B O 1
ATOM 6558 N N . LEU B 1 226 ? 9.305 -16.078 -13.359 1 86.75 226 LEU B N 1
ATOM 6559 C CA . LEU B 1 226 ? 10.414 -17.016 -13.242 1 86.75 226 LEU B CA 1
ATOM 6560 C C . LEU B 1 226 ? 11.062 -17.266 -14.594 1 86.75 226 LEU B C 1
ATOM 6562 O O . LEU B 1 226 ? 12.234 -17.656 -14.664 1 86.75 226 LEU B O 1
ATOM 6566 N N . PHE B 1 227 ? 10.383 -16.922 -15.68 1 84.12 227 PHE B N 1
ATOM 6567 C CA . PHE B 1 227 ? 10.914 -17.078 -17.031 1 84.12 227 PHE B CA 1
ATOM 6568 C C . PHE B 1 227 ? 12.008 -16.047 -17.281 1 84.12 227 PHE B C 1
ATOM 6570 O O . PHE B 1 227 ? 12.836 -16.219 -18.188 1 84.12 227 PHE B O 1
ATOM 6577 N N . SER B 1 228 ? 12.016 -15.047 -16.484 1 89.75 228 SER B N 1
ATOM 6578 C CA . SER B 1 228 ? 12.891 -13.914 -16.766 1 89.75 228 SER B CA 1
ATOM 6579 C C . SER B 1 228 ? 14.242 -14.062 -16.078 1 89.75 228 SER B C 1
ATOM 6581 O O . SER B 1 228 ? 15.148 -13.25 -16.281 1 89.75 228 SER B O 1
ATOM 6583 N N . LEU B 1 229 ? 14.43 -15.062 -15.336 1 92.56 229 LEU B N 1
ATOM 6584 C CA . LEU B 1 229 ? 15.625 -15.172 -14.508 1 92.56 229 LEU B CA 1
ATOM 6585 C C . LEU B 1 229 ? 16.859 -15.438 -15.367 1 92.56 229 LEU B C 1
ATOM 6587 O O . LEU B 1 229 ? 17.891 -14.797 -15.195 1 92.56 229 LEU B O 1
ATOM 6591 N N . ALA B 1 230 ? 16.703 -16.344 -16.297 1 92.94 230 ALA B N 1
ATOM 6592 C CA . ALA B 1 230 ? 17.828 -16.641 -17.203 1 92.94 230 ALA B CA 1
ATOM 6593 C C . ALA B 1 230 ? 18.188 -15.422 -18.047 1 92.94 230 ALA B C 1
ATOM 6595 O O . ALA B 1 230 ? 19.359 -15.148 -18.281 1 92.94 230 ALA B O 1
ATOM 6596 N N . GLU B 1 231 ? 17.156 -14.766 -18.469 1 94 231 GLU B N 1
ATOM 6597 C CA . GLU B 1 231 ? 17.344 -13.547 -19.25 1 94 231 GLU B CA 1
ATOM 6598 C C . GLU B 1 231 ? 18.125 -12.5 -18.469 1 94 231 GLU B C 1
ATOM 6600 O O . GLU B 1 231 ? 19.047 -11.875 -18.984 1 94 231 GLU B O 1
ATOM 6605 N N . ALA B 1 232 ? 17.734 -12.312 -17.266 1 96.12 232 ALA B N 1
ATOM 6606 C CA . ALA B 1 232 ? 18.359 -11.305 -16.422 1 96.12 232 ALA B CA 1
ATOM 6607 C C . ALA B 1 232 ? 19.828 -11.648 -16.156 1 96.12 232 ALA B C 1
ATOM 6609 O O . ALA B 1 232 ? 20.688 -10.766 -16.188 1 96.12 232 ALA B O 1
ATOM 6610 N N . TYR B 1 233 ? 20.109 -12.883 -15.867 1 97.06 233 TYR B N 1
ATOM 6611 C CA . TYR B 1 233 ? 21.469 -13.32 -15.633 1 97.06 233 TYR B CA 1
ATOM 6612 C C . TYR B 1 233 ? 22.344 -13.117 -16.875 1 97.06 233 TYR B C 1
ATOM 6614 O O . TYR B 1 233 ? 23.469 -12.648 -16.781 1 97.06 233 TYR B O 1
ATOM 6622 N N . LEU B 1 234 ? 21.781 -13.539 -18.016 1 97.38 234 LEU B N 1
ATOM 6623 C CA . LEU B 1 234 ? 22.5 -13.375 -19.281 1 97.38 234 LEU B CA 1
ATOM 6624 C C . LEU B 1 234 ? 22.812 -11.906 -19.547 1 97.38 234 LEU B C 1
ATOM 6626 O O . LEU B 1 234 ? 23.891 -11.57 -20.016 1 97.38 234 LEU B O 1
ATOM 6630 N N . PHE B 1 235 ? 21.875 -11.039 -19.266 1 97.81 235 PHE B N 1
ATOM 6631 C CA . PHE B 1 235 ? 22.109 -9.602 -19.406 1 97.81 235 PHE B CA 1
ATOM 6632 C C . PHE B 1 235 ? 23.312 -9.164 -18.562 1 97.81 235 PHE B C 1
ATOM 6634 O O . PHE B 1 235 ? 24.156 -8.414 -19.047 1 97.81 235 PHE B O 1
ATOM 6641 N N . MET B 1 236 ? 23.344 -9.625 -17.328 1 97.75 236 MET B N 1
ATOM 6642 C CA . MET B 1 236 ? 24.469 -9.289 -16.453 1 97.75 236 MET B CA 1
ATOM 6643 C C . MET B 1 236 ? 25.781 -9.773 -17.047 1 97.75 236 MET B C 1
ATOM 6645 O O . MET B 1 236 ? 26.781 -9.062 -16.984 1 97.75 236 MET B O 1
ATOM 6649 N N . GLN B 1 237 ? 25.812 -10.969 -17.625 1 97.44 237 GLN B N 1
ATOM 6650 C CA . GLN B 1 237 ? 27.016 -11.516 -18.266 1 97.44 237 GLN B CA 1
ATOM 6651 C C . GLN B 1 237 ? 27.438 -10.648 -19.438 1 97.44 237 GLN B C 1
ATOM 6653 O O . GLN B 1 237 ? 28.641 -10.414 -19.641 1 97.44 237 GLN B O 1
ATOM 6658 N N . LEU B 1 238 ? 26.5 -10.234 -20.188 1 96.56 238 LEU B N 1
ATOM 6659 C CA . LEU B 1 238 ? 26.812 -9.43 -21.359 1 96.56 238 LEU B CA 1
ATOM 6660 C C . LEU B 1 238 ? 27.312 -8.047 -20.969 1 96.56 238 LEU B C 1
ATOM 6662 O O . LEU B 1 238 ? 28.172 -7.469 -21.641 1 96.56 238 LEU B O 1
ATOM 6666 N N . VAL B 1 239 ? 26.75 -7.477 -19.875 1 96.88 239 VAL B N 1
ATOM 6667 C CA . VAL B 1 239 ? 27.266 -6.215 -19.359 1 96.88 239 VAL B CA 1
ATOM 6668 C C . VAL B 1 239 ? 28.734 -6.359 -19 1 96.88 239 VAL B C 1
ATOM 6670 O O . VAL B 1 239 ? 29.547 -5.492 -19.312 1 96.88 239 VAL B O 1
ATOM 6673 N N . GLU B 1 240 ? 29.062 -7.469 -18.344 1 95.81 240 GLU B N 1
ATOM 6674 C CA . GLU B 1 240 ? 30.453 -7.75 -18.016 1 95.81 240 GLU B CA 1
ATOM 6675 C C . GLU B 1 240 ? 31.312 -7.816 -19.266 1 95.81 240 GLU B C 1
ATOM 6677 O O . GLU B 1 240 ? 32.438 -7.301 -19.297 1 95.81 240 GLU B O 1
ATOM 6682 N N . LEU B 1 241 ? 30.797 -8.43 -20.234 1 94.44 241 LEU B N 1
ATOM 6683 C CA . LEU B 1 241 ? 31.531 -8.594 -21.484 1 94.44 241 LEU B CA 1
ATOM 6684 C C . LEU B 1 241 ? 31.781 -7.246 -22.156 1 94.44 241 LEU B C 1
ATOM 6686 O O . LEU B 1 241 ? 32.906 -6.961 -22.609 1 94.44 241 LEU B O 1
ATOM 6690 N N . VAL B 1 242 ? 30.766 -6.418 -22.234 1 93.38 242 VAL B N 1
ATOM 6691 C CA . VAL B 1 242 ? 30.844 -5.117 -22.891 1 93.38 242 VAL B CA 1
ATOM 6692 C C . VAL B 1 242 ? 31.828 -4.223 -22.141 1 93.38 242 VAL B C 1
ATOM 6694 O O . VAL B 1 242 ? 32.594 -3.471 -22.75 1 93.38 242 VAL B O 1
ATOM 6697 N N . ASP B 1 243 ? 31.781 -4.309 -20.875 1 94.25 243 ASP B N 1
ATOM 6698 C CA . ASP B 1 243 ? 32.656 -3.471 -20.062 1 94.25 243 ASP B CA 1
ATOM 6699 C C . ASP B 1 243 ? 34.125 -3.895 -20.234 1 94.25 243 ASP B C 1
ATOM 6701 O O . ASP B 1 243 ? 35.031 -3.055 -20.219 1 94.25 243 ASP B O 1
ATOM 6705 N N . LYS B 1 244 ? 34.344 -5.125 -20.312 1 91.75 244 LYS B N 1
ATOM 6706 C CA . LYS B 1 244 ? 35.688 -5.648 -20.469 1 91.75 244 LYS B CA 1
ATOM 6707 C C . LYS B 1 244 ? 36.219 -5.422 -21.891 1 91.75 244 LYS B C 1
ATOM 6709 O O . LYS B 1 244 ? 37.406 -5.16 -22.094 1 91.75 244 LYS B O 1
ATOM 6714 N N . ALA B 1 245 ? 35.25 -5.613 -22.859 1 89.31 245 ALA B N 1
ATOM 6715 C CA . ALA B 1 245 ? 35.625 -5.488 -24.266 1 89.31 245 ALA B CA 1
ATOM 6716 C C . ALA B 1 245 ? 34.531 -4.809 -25.062 1 89.31 245 ALA B C 1
ATOM 6718 O O . ALA B 1 245 ? 33.812 -5.461 -25.844 1 89.31 245 ALA B O 1
ATOM 6719 N N . PRO B 1 246 ? 34.406 -3.512 -25.016 1 79.19 246 PRO B N 1
ATOM 6720 C CA . PRO B 1 246 ? 33.312 -2.789 -25.656 1 79.19 246 PRO B CA 1
ATOM 6721 C C . PRO B 1 246 ? 33.25 -3.014 -27.156 1 79.19 246 PRO B C 1
ATOM 6723 O O . PRO B 1 246 ? 32.188 -2.955 -27.766 1 79.19 246 PRO B O 1
ATOM 6726 N N . GLY B 1 247 ? 34.312 -3.324 -27.75 1 81.19 247 GLY B N 1
ATOM 6727 C CA . GLY B 1 247 ? 34.375 -3.484 -29.188 1 81.19 247 GLY B CA 1
ATOM 6728 C C . GLY B 1 247 ? 33.938 -4.867 -29.656 1 81.19 247 GLY B C 1
ATOM 6729 O O . GLY B 1 247 ? 33.781 -5.105 -30.859 1 81.19 247 GLY B O 1
ATOM 6730 N N . LYS B 1 248 ? 33.656 -5.68 -28.75 1 81.94 248 LYS B N 1
ATOM 6731 C CA . LYS B 1 248 ? 33.375 -7.066 -29.109 1 81.94 248 LYS B CA 1
ATOM 6732 C C . LYS B 1 248 ? 31.938 -7.227 -29.594 1 81.94 248 LYS B C 1
ATOM 6734 O O . LYS B 1 248 ? 31.609 -8.195 -30.297 1 81.94 248 LYS B O 1
ATOM 6739 N N . LEU B 1 249 ? 31 -6.422 -29.125 1 83.44 249 LEU B N 1
ATOM 6740 C CA . LEU B 1 249 ? 29.609 -6.566 -29.531 1 83.44 249 LEU B CA 1
ATOM 6741 C C . LEU B 1 249 ? 29.328 -5.809 -30.828 1 83.44 249 LEU B C 1
ATOM 6743 O O . LEU B 1 249 ? 29.719 -4.645 -30.953 1 83.44 249 LEU B O 1
ATOM 6747 N N . PRO B 1 250 ? 28.859 -6.598 -31.734 1 75.06 250 PRO B N 1
ATOM 6748 C CA . PRO B 1 250 ? 28.469 -5.926 -32.969 1 75.06 250 PRO B CA 1
ATOM 6749 C C . PRO B 1 250 ? 27.406 -4.848 -32.75 1 75.06 250 PRO B C 1
ATOM 6751 O O . PRO B 1 250 ? 26.438 -5.07 -32.031 1 75.06 250 PRO B O 1
ATOM 6754 N N . ASN B 1 251 ? 27.672 -3.561 -33.188 1 80.31 251 ASN B N 1
ATOM 6755 C CA . ASN B 1 251 ? 26.703 -2.469 -33.188 1 80.31 251 ASN B CA 1
ATOM 6756 C C . ASN B 1 251 ? 26.281 -2.119 -31.75 1 80.31 251 ASN B C 1
ATOM 6758 O O . ASN B 1 251 ? 25.078 -1.971 -31.484 1 80.31 251 ASN B O 1
ATOM 6762 N N . PHE B 1 252 ? 27.172 -2.223 -30.891 1 83.44 252 PHE B N 1
ATOM 6763 C CA . PHE B 1 252 ? 26.875 -1.871 -29.516 1 83.44 252 PHE B CA 1
ATOM 6764 C C . PHE B 1 252 ? 26.203 -0.507 -29.438 1 83.44 252 PHE B C 1
ATOM 6766 O O . PHE B 1 252 ? 26.781 0.502 -29.844 1 83.44 252 PHE B O 1
ATOM 6773 N N . SER B 1 253 ? 24.984 -0.476 -29.047 1 87.25 253 SER B N 1
ATOM 6774 C CA . SER B 1 253 ? 24.188 0.746 -28.922 1 87.25 253 SER B CA 1
ATOM 6775 C C . SER B 1 253 ? 23.828 1.019 -27.469 1 87.25 253 SER B C 1
ATOM 6777 O O . SER B 1 253 ? 22.719 1.44 -27.172 1 87.25 253 SER B O 1
ATOM 6779 N N . GLY B 1 254 ? 24.781 0.636 -26.594 1 93.44 254 GLY B N 1
ATOM 6780 C CA . GLY B 1 254 ? 24.531 0.833 -25.172 1 93.44 254 GLY B CA 1
ATOM 6781 C C . GLY B 1 254 ? 23.906 -0.38 -24.5 1 93.44 254 GLY B C 1
ATOM 6782 O O . GLY B 1 254 ? 23.578 -1.36 -25.172 1 93.44 254 GLY B O 1
ATOM 6783 N N . TYR B 1 255 ? 23.781 -0.338 -23.234 1 96.44 255 TYR B N 1
ATOM 6784 C CA . TYR B 1 255 ? 23.219 -1.456 -22.484 1 96.44 255 TYR B CA 1
ATOM 6785 C C . TYR B 1 255 ? 21.75 -1.686 -22.844 1 96.44 255 TYR B C 1
ATOM 6787 O O . TYR B 1 255 ? 21.281 -2.824 -22.844 1 96.44 255 TYR B O 1
ATOM 6795 N N . ALA B 1 256 ? 21.109 -0.616 -23.141 1 96.19 256 ALA B N 1
ATOM 6796 C CA . ALA B 1 256 ? 19.703 -0.729 -23.562 1 96.19 256 ALA B CA 1
ATOM 6797 C C . ALA B 1 256 ? 19.594 -1.569 -24.828 1 96.19 256 ALA B C 1
ATOM 6799 O O . ALA B 1 256 ? 18.625 -2.326 -24.984 1 96.19 256 ALA B O 1
ATOM 6800 N N . GLY B 1 257 ? 20.531 -1.358 -25.688 1 94.56 257 GLY B N 1
ATOM 6801 C CA . GLY B 1 257 ? 20.562 -2.174 -26.891 1 94.56 257 GLY B CA 1
ATOM 6802 C C . GLY B 1 257 ? 20.812 -3.643 -26.609 1 94.56 257 GLY B C 1
ATOM 6803 O O . GLY B 1 257 ? 20.219 -4.516 -27.25 1 94.56 257 GLY B O 1
ATOM 6804 N N . VAL B 1 258 ? 21.703 -3.879 -25.688 1 95.31 258 VAL B N 1
ATOM 6805 C CA . VAL B 1 258 ? 22 -5.25 -25.281 1 95.31 258 VAL B CA 1
ATOM 6806 C C . VAL B 1 258 ? 20.734 -5.902 -24.734 1 95.31 258 VAL B C 1
ATOM 6808 O O . VAL B 1 258 ? 20.406 -7.039 -25.094 1 95.31 258 VAL B O 1
ATOM 6811 N N . TYR B 1 259 ? 20.078 -5.184 -23.938 1 96.75 259 TYR B N 1
ATOM 6812 C CA . TYR B 1 259 ? 18.844 -5.699 -23.359 1 96.75 259 TYR B CA 1
ATOM 6813 C C . TYR B 1 259 ? 17.828 -6.02 -24.453 1 96.75 259 TYR B C 1
ATOM 6815 O O . TYR B 1 259 ? 17.172 -7.062 -24.406 1 96.75 259 TYR B O 1
ATOM 6823 N N . ARG B 1 260 ? 17.656 -5.184 -25.328 1 95.56 260 ARG B N 1
ATOM 6824 C CA . ARG B 1 260 ? 16.719 -5.379 -26.438 1 95.56 260 ARG B CA 1
ATOM 6825 C C . ARG B 1 260 ? 17.047 -6.656 -27.203 1 95.56 260 ARG B C 1
ATOM 6827 O O . ARG B 1 260 ? 16.141 -7.43 -27.531 1 95.56 260 ARG B O 1
ATOM 6834 N N . ASP B 1 261 ? 18.312 -6.863 -27.453 1 95.56 261 ASP B N 1
ATOM 6835 C CA . ASP B 1 261 ? 18.719 -8.047 -28.203 1 95.56 261 ASP B CA 1
ATOM 6836 C C . ASP B 1 261 ? 18.453 -9.32 -27.391 1 95.56 261 ASP B C 1
ATOM 6838 O O . ASP B 1 261 ? 18 -10.32 -27.953 1 95.56 261 ASP B O 1
ATOM 6842 N N . VAL B 1 262 ? 18.766 -9.234 -26.141 1 96 262 VAL B N 1
ATOM 6843 C CA . VAL B 1 262 ? 18.531 -10.391 -25.297 1 96 262 VAL B CA 1
ATOM 6844 C C . VAL B 1 262 ? 17.047 -10.734 -25.281 1 96 262 VAL B C 1
ATOM 6846 O O . VAL B 1 262 ? 16.656 -11.891 -25.453 1 96 262 VAL B O 1
ATOM 6849 N N . ARG B 1 263 ? 16.219 -9.758 -25.062 1 94.38 263 ARG B N 1
ATOM 6850 C CA . ARG B 1 263 ? 14.773 -9.961 -25.031 1 94.38 263 ARG B CA 1
ATOM 6851 C C . ARG B 1 263 ? 14.273 -10.523 -26.359 1 94.38 263 ARG B C 1
ATOM 6853 O O . ARG B 1 263 ? 13.438 -11.438 -26.375 1 94.38 263 ARG B O 1
ATOM 6860 N N . ALA B 1 264 ? 14.766 -10 -27.406 1 94.5 264 ALA B N 1
ATOM 6861 C CA . ALA B 1 264 ? 14.375 -10.477 -28.719 1 94.5 264 ALA B CA 1
ATOM 6862 C C . ALA B 1 264 ? 14.812 -11.922 -28.938 1 94.5 264 ALA B C 1
ATOM 6864 O O . ALA B 1 264 ? 14.086 -12.711 -29.547 1 94.5 264 ALA B O 1
ATOM 6865 N N . ALA B 1 265 ? 15.984 -12.211 -28.484 1 95.25 265 ALA B N 1
ATOM 6866 C CA . ALA B 1 265 ? 16.484 -13.578 -28.609 1 95.25 265 ALA B CA 1
ATOM 6867 C C . ALA B 1 265 ? 15.625 -14.547 -27.812 1 95.25 265 ALA B C 1
ATOM 6869 O O . ALA B 1 265 ? 15.344 -15.656 -28.266 1 95.25 265 ALA B O 1
ATOM 6870 N N . VAL B 1 266 ? 15.273 -14.148 -26.625 1 93.19 266 VAL B N 1
ATOM 6871 C CA . VAL B 1 266 ? 14.391 -14.961 -25.781 1 93.19 266 VAL B CA 1
ATOM 6872 C C . VAL B 1 266 ? 13.055 -15.18 -26.5 1 93.19 266 VAL B C 1
ATOM 6874 O O . VAL B 1 266 ? 12.547 -16.297 -26.531 1 93.19 266 VAL B O 1
ATOM 6877 N N . ASP B 1 267 ? 12.516 -14.141 -27.031 1 88.94 267 ASP B N 1
ATOM 6878 C CA . ASP B 1 267 ? 11.25 -14.234 -27.75 1 88.94 267 ASP B CA 1
ATOM 6879 C C . ASP B 1 267 ? 11.367 -15.195 -28.938 1 88.94 267 ASP B C 1
ATOM 6881 O O . ASP B 1 267 ? 10.445 -15.961 -29.219 1 88.94 267 ASP B O 1
ATOM 6885 N N . LEU B 1 268 ? 12.445 -15.109 -29.562 1 91.06 268 LEU B N 1
ATOM 6886 C CA . LEU B 1 268 ? 12.688 -15.992 -30.703 1 91.06 268 LEU B CA 1
ATOM 6887 C C . LEU B 1 268 ? 12.727 -17.453 -30.25 1 91.06 268 LEU B C 1
ATOM 6889 O O . LEU B 1 268 ? 12.203 -18.328 -30.938 1 91.06 268 LEU B O 1
ATOM 6893 N N . CYS B 1 269 ? 13.344 -17.703 -29.141 1 89.44 269 CYS B N 1
ATOM 6894 C CA . CYS B 1 269 ? 13.398 -19.062 -28.594 1 89.44 269 CYS B CA 1
ATOM 6895 C C . CYS B 1 269 ? 12 -19.594 -28.312 1 89.44 269 CYS B C 1
ATOM 6897 O O . CYS B 1 269 ? 11.734 -20.781 -28.5 1 89.44 269 CYS B O 1
ATOM 6899 N N . HIS B 1 270 ? 11.148 -18.75 -27.891 1 83.38 270 HIS B N 1
ATOM 6900 C CA . HIS B 1 270 ? 9.781 -19.141 -27.547 1 83.38 270 HIS B CA 1
ATOM 6901 C C . HIS B 1 270 ? 8.945 -19.359 -28.812 1 83.38 270 HIS B C 1
ATOM 6903 O O . HIS B 1 270 ? 8.07 -20.234 -28.828 1 83.38 270 HIS B O 1
ATOM 6909 N N . ARG B 1 271 ? 9.281 -18.688 -29.828 1 82.75 271 ARG B N 1
ATOM 6910 C CA . ARG B 1 271 ? 8.5 -18.734 -31.062 1 82.75 271 ARG B CA 1
ATOM 6911 C C . ARG B 1 271 ? 8.93 -19.906 -31.938 1 82.75 271 ARG B C 1
ATOM 6913 O O . ARG B 1 271 ? 8.094 -20.531 -32.594 1 82.75 271 ARG B O 1
ATOM 6920 N N . ASP B 1 272 ? 10.125 -20.125 -31.984 1 85.38 272 ASP B N 1
ATOM 6921 C CA . ASP B 1 272 ? 10.617 -21.094 -32.969 1 85.38 272 ASP B CA 1
ATOM 6922 C C . ASP B 1 272 ? 10.5 -22.516 -32.406 1 85.38 272 ASP B C 1
ATOM 6924 O O . ASP B 1 272 ? 10.875 -23.484 -33.094 1 85.38 272 ASP B O 1
ATOM 6928 N N . GLY B 1 273 ? 10.055 -22.688 -31.203 1 84.94 273 GLY B N 1
ATOM 6929 C CA . GLY B 1 273 ? 9.727 -24 -30.656 1 84.94 273 GLY B CA 1
ATOM 6930 C C . GLY B 1 273 ? 10.914 -24.703 -30.047 1 84.94 273 GLY B C 1
ATOM 6931 O O . GLY B 1 273 ? 10.789 -25.812 -29.531 1 84.94 273 GLY B O 1
ATOM 6932 N N . SER B 1 274 ? 12.047 -24.141 -30.078 1 85.06 274 SER B N 1
ATOM 6933 C CA . SER B 1 274 ? 13.258 -24.766 -29.562 1 85.06 274 SER B CA 1
ATOM 6934 C C . SER B 1 274 ? 13.062 -25.234 -28.125 1 85.06 274 SER B C 1
ATOM 6936 O O . SER B 1 274 ? 13.383 -26.391 -27.781 1 85.06 274 SER B O 1
ATOM 6938 N N . LEU B 1 275 ? 12.555 -24.438 -27.281 1 89.06 275 LEU B N 1
ATOM 6939 C CA . LEU B 1 275 ? 12.328 -24.797 -25.875 1 89.06 275 LEU B CA 1
ATOM 6940 C C . LEU B 1 275 ? 11.227 -25.844 -25.766 1 89.06 275 LEU B C 1
ATOM 6942 O O . LEU B 1 275 ? 11.391 -26.844 -25.062 1 89.06 275 LEU B O 1
ATOM 6946 N N . LYS B 1 276 ? 10.203 -25.688 -26.516 1 91.12 276 LYS B N 1
ATOM 6947 C CA . LYS B 1 276 ? 9.016 -26.531 -26.422 1 91.12 276 LYS B CA 1
ATOM 6948 C C . LYS B 1 276 ? 9.312 -27.953 -26.891 1 91.12 276 LYS B C 1
ATOM 6950 O O . LYS B 1 276 ? 8.773 -28.922 -26.344 1 91.12 276 LYS B O 1
ATOM 6955 N N . ARG B 1 277 ? 10.148 -28.062 -27.875 1 92.31 277 ARG B N 1
ATOM 6956 C CA . ARG B 1 277 ? 10.5 -29.375 -28.406 1 92.31 277 ARG B CA 1
ATOM 6957 C C . ARG B 1 277 ? 11.234 -30.219 -27.359 1 92.31 277 ARG B C 1
ATOM 6959 O O . ARG B 1 277 ? 11 -31.422 -27.25 1 92.31 277 ARG B O 1
ATOM 6966 N N . HIS B 1 278 ? 12.07 -29.562 -26.688 1 92.75 278 HIS B N 1
ATOM 6967 C CA . HIS B 1 278 ? 12.812 -30.281 -25.641 1 92.75 278 HIS B CA 1
ATOM 6968 C C . HIS B 1 278 ? 11.883 -30.75 -24.531 1 92.75 278 HIS B C 1
ATOM 6970 O O . HIS B 1 278 ? 11.992 -31.875 -24.062 1 92.75 278 HIS B O 1
ATOM 6976 N N . VAL B 1 279 ? 11.016 -29.891 -24.125 1 94.31 279 VAL B N 1
ATOM 6977 C CA . VAL B 1 279 ? 10.078 -30.234 -23.062 1 94.31 279 VAL B CA 1
ATOM 6978 C C . VAL B 1 279 ? 9.156 -31.359 -23.531 1 94.31 279 VAL B C 1
ATOM 6980 O O . VAL B 1 279 ? 8.875 -32.281 -22.781 1 94.31 279 VAL B O 1
ATOM 6983 N N . ALA B 1 280 ? 8.711 -31.281 -24.766 1 95.31 280 ALA B N 1
ATOM 6984 C CA . ALA B 1 280 ? 7.809 -32.281 -25.328 1 95.31 280 ALA B CA 1
ATOM 6985 C C . ALA B 1 280 ? 8.477 -33.656 -25.375 1 95.31 280 ALA B C 1
ATOM 6987 O O . ALA B 1 280 ? 7.828 -34.688 -25.141 1 95.31 280 ALA B O 1
ATOM 6988 N N . ALA B 1 281 ? 9.719 -33.625 -25.625 1 94.69 281 ALA B N 1
ATOM 6989 C CA . ALA B 1 281 ? 10.469 -34.875 -25.75 1 94.69 281 ALA B CA 1
ATOM 6990 C C . ALA B 1 281 ? 10.664 -35.531 -24.391 1 94.69 281 ALA B C 1
ATOM 6992 O O . ALA B 1 281 ? 10.664 -36.781 -24.281 1 94.69 281 ALA B O 1
ATOM 6993 N N . ASN B 1 282 ? 10.828 -34.75 -23.359 1 95.5 282 ASN B N 1
ATOM 6994 C CA . ASN B 1 282 ? 11.078 -35.281 -22.016 1 95.5 282 ASN B CA 1
ATOM 6995 C C . ASN B 1 282 ? 10.516 -34.344 -20.938 1 95.5 282 ASN B C 1
ATOM 6997 O O . ASN B 1 282 ? 11.273 -33.781 -20.156 1 95.5 282 ASN B O 1
ATOM 7001 N N . PRO B 1 283 ? 9.203 -34.375 -20.828 1 96.75 283 PRO B N 1
ATOM 7002 C CA . PRO B 1 283 ? 8.609 -33.438 -19.875 1 96.75 283 PRO B CA 1
ATOM 7003 C C . PRO B 1 283 ? 9.094 -33.688 -18.438 1 96.75 283 PRO B C 1
ATOM 7005 O O . PRO B 1 283 ? 9.234 -32.75 -17.656 1 96.75 283 PRO B O 1
ATOM 7008 N N . SER B 1 284 ? 9.414 -34.906 -18.016 1 96.12 284 SER B N 1
ATOM 7009 C CA . SER B 1 284 ? 9.812 -35.25 -16.641 1 96.12 284 SER B CA 1
ATOM 7010 C C . SER B 1 284 ? 11.141 -34.594 -16.281 1 96.12 284 SER B C 1
ATOM 7012 O O . SER B 1 284 ? 11.422 -34.344 -15.109 1 96.12 284 SER B O 1
ATOM 7014 N N . LYS B 1 285 ? 11.961 -34.312 -17.25 1 96.5 285 LYS B N 1
ATOM 7015 C CA . LYS B 1 285 ? 13.25 -33.688 -17.047 1 96.5 285 LYS B CA 1
ATOM 7016 C C . LYS B 1 285 ? 13.086 -32.188 -16.688 1 96.5 285 LYS B C 1
ATOM 7018 O O . LYS B 1 285 ? 13.922 -31.625 -16 1 96.5 285 LYS B O 1
ATOM 7023 N N . TYR B 1 286 ? 11.969 -31.625 -17.094 1 96.25 286 TYR B N 1
ATOM 7024 C CA . TYR B 1 286 ? 11.859 -30.172 -17.031 1 96.25 286 TYR B CA 1
ATOM 7025 C C . TYR B 1 286 ? 10.727 -29.766 -16.109 1 96.25 286 TYR B C 1
ATOM 7027 O O . TYR B 1 286 ? 10.68 -28.609 -15.648 1 96.25 286 TYR B O 1
ATOM 7035 N N . ILE B 1 287 ? 9.773 -30.609 -15.852 1 97.25 287 ILE B N 1
ATOM 7036 C CA . ILE B 1 287 ? 8.578 -30.25 -15.102 1 97.25 287 ILE B CA 1
ATOM 7037 C C . ILE B 1 287 ? 8.492 -31.078 -13.828 1 97.25 287 ILE B C 1
ATOM 7039 O O . ILE B 1 287 ? 8.695 -32.312 -13.867 1 97.25 287 ILE B O 1
ATOM 7043 N N . HIS B 1 288 ? 8.266 -30.406 -12.703 1 96.19 288 HIS B N 1
ATOM 7044 C CA . HIS B 1 288 ? 8.047 -31.094 -11.445 1 96.19 288 HIS B CA 1
ATOM 7045 C C . HIS B 1 288 ? 6.703 -31.812 -11.422 1 96.19 288 HIS B C 1
ATOM 7047 O O . HIS B 1 288 ? 5.742 -31.344 -12.047 1 96.19 288 HIS B O 1
ATOM 7053 N N . ASP B 1 289 ? 6.707 -32.906 -10.719 1 93.88 289 ASP B N 1
ATOM 7054 C CA . ASP B 1 289 ? 5.449 -33.625 -10.477 1 93.88 289 ASP B CA 1
ATOM 7055 C C . ASP B 1 289 ? 4.844 -33.188 -9.133 1 93.88 289 ASP B C 1
ATOM 7057 O O . ASP B 1 289 ? 5.559 -33.031 -8.141 1 93.88 289 ASP B O 1
ATOM 7061 N N . ASP B 1 290 ? 3.58 -32.938 -9.125 1 95.44 290 ASP B N 1
ATOM 7062 C CA . ASP B 1 290 ? 2.824 -32.656 -7.91 1 95.44 290 ASP B CA 1
ATOM 7063 C C . ASP B 1 290 ? 1.675 -33.625 -7.734 1 95.44 290 ASP B C 1
ATOM 7065 O O . ASP B 1 290 ? 0.689 -33.594 -8.477 1 95.44 290 ASP B O 1
ATOM 7069 N N . PRO B 1 291 ? 1.782 -34.5 -6.75 1 95.31 291 PRO B N 1
ATOM 7070 C CA . PRO B 1 291 ? 0.785 -35.562 -6.598 1 95.31 291 PRO B CA 1
ATOM 7071 C C . PRO B 1 291 ? -0.588 -35.031 -6.195 1 95.31 291 PRO B C 1
ATOM 7073 O O . PRO B 1 291 ? -1.576 -35.75 -6.234 1 95.31 291 PRO B O 1
ATOM 7076 N N . HIS B 1 292 ? -0.749 -33.781 -5.832 1 96.12 292 HIS B N 1
ATOM 7077 C CA . HIS B 1 292 ? -2.012 -33.25 -5.344 1 96.12 292 HIS B CA 1
ATOM 7078 C C . HIS B 1 292 ? -2.77 -32.531 -6.457 1 96.12 292 HIS B C 1
ATOM 7080 O O . HIS B 1 292 ? -3.939 -32.188 -6.293 1 96.12 292 HIS B O 1
ATOM 7086 N N . LEU B 1 293 ? -2.182 -32.312 -7.566 1 97.12 293 LEU B N 1
ATOM 7087 C CA . LEU B 1 293 ? -2.729 -31.422 -8.594 1 97.12 293 LEU B CA 1
ATOM 7088 C C . LEU B 1 293 ? -4.059 -31.953 -9.109 1 97.12 293 LEU B C 1
ATOM 7090 O O . LEU B 1 293 ? -5.059 -31.234 -9.125 1 97.12 293 LEU B O 1
ATOM 7094 N N . VAL B 1 294 ? -4.086 -33.219 -9.539 1 96.12 294 VAL B N 1
ATOM 7095 C CA . VAL B 1 294 ? -5.27 -33.812 -10.141 1 96.12 294 VAL B CA 1
ATOM 7096 C C . VAL B 1 294 ? -6.395 -33.875 -9.109 1 96.12 294 VAL B C 1
ATOM 7098 O O . VAL B 1 294 ? -7.539 -33.531 -9.398 1 96.12 294 VAL B O 1
ATOM 7101 N N . SER B 1 295 ? -6.031 -34.312 -7.883 1 94.56 295 SER B N 1
ATOM 7102 C CA . SER B 1 295 ? -7.027 -34.406 -6.824 1 94.56 295 SER B CA 1
ATOM 7103 C C . SER B 1 295 ? -7.621 -33.031 -6.504 1 94.56 295 SER B C 1
ATOM 7105 O O . SER B 1 295 ? -8.812 -32.906 -6.207 1 94.56 295 SER B O 1
ATOM 7107 N N . MET B 1 296 ? -6.816 -32.062 -6.504 1 96.94 296 MET B N 1
ATOM 7108 C CA . MET B 1 296 ? -7.27 -30.688 -6.254 1 96.94 296 MET B CA 1
ATOM 7109 C C . MET B 1 296 ? -8.258 -30.234 -7.324 1 96.94 296 MET B C 1
ATOM 7111 O O . MET B 1 296 ? -9.336 -29.719 -7.008 1 96.94 296 MET B O 1
ATOM 7115 N N . LEU B 1 297 ? -7.973 -30.453 -8.617 1 97.62 297 LEU B N 1
ATOM 7116 C CA . LEU B 1 297 ? -8.852 -30.062 -9.711 1 97.62 297 LEU B CA 1
ATOM 7117 C C . LEU B 1 297 ? -10.18 -30.812 -9.641 1 97.62 297 LEU B C 1
ATOM 7119 O O . LEU B 1 297 ? -11.242 -30.219 -9.797 1 97.62 297 LEU B O 1
ATOM 7123 N N . GLN B 1 298 ? -10.094 -32.094 -9.336 1 95.44 298 GLN B N 1
ATOM 7124 C CA . GLN B 1 298 ? -11.289 -32.906 -9.219 1 95.44 298 GLN B CA 1
ATOM 7125 C C . GLN B 1 298 ? -12.172 -32.438 -8.062 1 95.44 298 GLN B C 1
ATOM 7127 O O . GLN B 1 298 ? -13.398 -32.438 -8.164 1 95.44 298 GLN B O 1
ATOM 7132 N N . MET B 1 299 ? -11.531 -32.125 -6.996 1 95.25 299 MET B N 1
ATOM 7133 C CA . MET B 1 299 ? -12.258 -31.625 -5.832 1 95.25 299 MET B CA 1
ATOM 7134 C C . MET B 1 299 ? -13.078 -30.391 -6.188 1 95.25 299 MET B C 1
ATOM 7136 O O . MET B 1 299 ? -14.266 -30.312 -5.867 1 95.25 299 MET B O 1
ATOM 7140 N N . TYR B 1 300 ? -12.516 -29.484 -6.855 1 96.44 300 TYR B N 1
ATOM 7141 C CA . TYR B 1 300 ? -13.211 -28.25 -7.191 1 96.44 300 TYR B CA 1
ATOM 7142 C C . TYR B 1 300 ? -14.281 -28.484 -8.242 1 96.44 300 TYR B C 1
ATOM 7144 O O . TYR B 1 300 ? -15.336 -27.859 -8.227 1 96.44 300 TYR B O 1
ATOM 7152 N N . LYS B 1 301 ? -14.008 -29.422 -9.141 1 93.94 301 LYS B N 1
ATOM 7153 C CA . LYS B 1 301 ? -15.055 -29.812 -10.086 1 93.94 301 LYS B CA 1
ATOM 7154 C C . LYS B 1 301 ? -16.25 -30.406 -9.352 1 93.94 301 LYS B C 1
ATOM 7156 O O . LYS B 1 301 ? -17.406 -30.047 -9.641 1 93.94 301 LYS B O 1
ATOM 7161 N N . ARG B 1 302 ? -15.984 -31.25 -8.422 1 92.62 302 ARG B N 1
ATOM 7162 C CA . ARG B 1 302 ? -17.031 -31.922 -7.656 1 92.62 302 ARG B CA 1
ATOM 7163 C C . ARG B 1 302 ? -17.797 -30.922 -6.785 1 92.62 302 ARG B C 1
ATOM 7165 O O . ARG B 1 302 ? -18.938 -31.156 -6.406 1 92.62 302 ARG B O 1
ATOM 7172 N N . SER B 1 303 ? -17.125 -29.844 -6.422 1 94.62 303 SER B N 1
ATOM 7173 C CA . SER B 1 303 ? -17.766 -28.844 -5.582 1 94.62 303 SER B CA 1
ATOM 7174 C C . SER B 1 303 ? -18.797 -28.047 -6.367 1 94.62 303 SER B C 1
ATOM 7176 O O . SER B 1 303 ? -19.594 -27.297 -5.785 1 94.62 303 SER B O 1
ATOM 7178 N N . GLY B 1 304 ? -18.734 -28.188 -7.664 1 92.94 304 GLY B N 1
ATOM 7179 C CA . GLY B 1 304 ? -19.703 -27.5 -8.5 1 92.94 304 GLY B CA 1
ATOM 7180 C C . GLY B 1 304 ? -19.156 -26.25 -9.156 1 92.94 304 GLY B C 1
ATOM 7181 O O . GLY B 1 304 ? -19.859 -25.594 -9.938 1 92.94 304 GLY B O 1
ATOM 7182 N N . ARG B 1 305 ? -17.938 -25.953 -8.875 1 95.81 305 ARG B N 1
ATOM 7183 C CA . ARG B 1 305 ? -17.312 -24.781 -9.508 1 95.81 305 ARG B CA 1
ATOM 7184 C C . ARG B 1 305 ? -17 -25.062 -10.977 1 95.81 305 ARG B C 1
ATOM 7186 O O . ARG B 1 305 ? -16.672 -26.188 -11.344 1 95.81 305 ARG B O 1
ATOM 7193 N N . GLN B 1 306 ? -17.094 -23.969 -11.766 1 97 306 GLN B N 1
ATOM 7194 C CA . GLN B 1 306 ? -16.578 -24.047 -13.133 1 97 306 GLN B CA 1
ATOM 7195 C C . GLN B 1 306 ? -15.062 -23.812 -13.156 1 97 306 GLN B C 1
ATOM 7197 O O . GLN B 1 306 ? -14.562 -22.875 -12.547 1 97 306 GLN B O 1
ATOM 7202 N N . LEU B 1 307 ? -14.406 -24.703 -13.82 1 98.06 307 LEU B N 1
ATOM 7203 C CA . LEU B 1 307 ? -12.953 -24.578 -13.93 1 98.06 307 LEU B CA 1
ATOM 7204 C C . LEU B 1 307 ? -12.555 -24.203 -15.359 1 98.06 307 LEU B C 1
ATOM 7206 O O . LEU B 1 307 ? -13.117 -24.734 -16.328 1 98.06 307 LEU B O 1
ATOM 7210 N N . PHE B 1 308 ? -11.594 -23.297 -15.492 1 98.06 308 PHE B N 1
ATOM 7211 C CA . PHE B 1 308 ? -11.102 -22.969 -16.828 1 98.06 308 PHE B CA 1
ATOM 7212 C C . PHE B 1 308 ? -9.586 -22.812 -16.812 1 98.06 308 PHE B C 1
ATOM 7214 O O . PHE B 1 308 ? -8.992 -22.516 -15.773 1 98.06 308 PHE B O 1
ATOM 7221 N N . LEU B 1 309 ? -9.031 -23.109 -17.906 1 98.44 309 LEU B N 1
ATOM 7222 C CA . LEU B 1 309 ? -7.617 -22.859 -18.172 1 98.44 309 LEU B CA 1
ATOM 7223 C C . LEU B 1 309 ? -7.445 -21.688 -19.125 1 98.44 309 LEU B C 1
ATOM 7225 O O . LEU B 1 309 ? -8.094 -21.625 -20.172 1 98.44 309 LEU B O 1
ATOM 7229 N N . ALA B 1 310 ? -6.719 -20.703 -18.703 1 97.38 310 ALA B N 1
ATOM 7230 C CA . ALA B 1 310 ? -6.355 -19.578 -19.578 1 97.38 310 ALA B CA 1
ATOM 7231 C C . ALA B 1 310 ? -4.844 -19.391 -19.625 1 97.38 310 ALA B C 1
ATOM 7233 O O . ALA B 1 310 ? -4.246 -18.891 -18.656 1 97.38 310 ALA B O 1
ATOM 7234 N N . THR B 1 311 ? -4.18 -19.703 -20.672 1 97 311 THR B N 1
ATOM 7235 C CA . THR B 1 311 ? -2.727 -19.688 -20.781 1 97 311 THR B CA 1
ATOM 7236 C C . THR B 1 311 ? -2.289 -19 -22.078 1 97 311 THR B C 1
ATOM 7238 O O . THR B 1 311 ? -3.045 -18.938 -23.047 1 97 311 THR B O 1
ATOM 7241 N N . ASN B 1 312 ? -1.173 -18.391 -22.031 1 93.19 312 ASN B N 1
ATOM 7242 C CA . ASN B 1 312 ? -0.609 -17.766 -23.234 1 93.19 312 ASN B CA 1
ATOM 7243 C C . ASN B 1 312 ? -0.002 -18.812 -24.156 1 93.19 312 ASN B C 1
ATOM 7245 O O . ASN B 1 312 ? 0.291 -18.516 -25.328 1 93.19 312 ASN B O 1
ATOM 7249 N N . SER B 1 313 ? 0.264 -20 -23.719 1 94.69 313 SER B N 1
ATOM 7250 C CA . SER B 1 313 ? 0.797 -21.078 -24.547 1 94.69 313 SER B CA 1
ATOM 7251 C C . SER B 1 313 ? -0.237 -21.562 -25.562 1 94.69 313 SER B C 1
ATOM 7253 O O . SER B 1 313 ? -1.438 -21.547 -25.281 1 94.69 313 SER B O 1
ATOM 7255 N N . LEU B 1 314 ? 0.212 -21.969 -26.719 1 94.81 314 LEU B N 1
ATOM 7256 C CA . LEU B 1 314 ? -0.679 -22.5 -27.75 1 94.81 314 LEU B CA 1
ATOM 7257 C C . LEU B 1 314 ? -1.061 -23.938 -27.453 1 94.81 314 LEU B C 1
ATOM 7259 O O . LEU B 1 314 ? -0.55 -24.547 -26.516 1 94.81 314 LEU B O 1
ATOM 7263 N N . TRP B 1 315 ? -1.966 -24.484 -28.25 1 96.62 315 TRP B N 1
ATOM 7264 C CA . TRP B 1 315 ? -2.582 -25.797 -28.016 1 96.62 315 TRP B CA 1
ATOM 7265 C C . TRP B 1 315 ? -1.529 -26.891 -27.984 1 96.62 315 TRP B C 1
ATOM 7267 O O . TRP B 1 315 ? -1.549 -27.75 -27.094 1 96.62 315 TRP B O 1
ATOM 7277 N N . ASP B 1 316 ? -0.599 -26.906 -28.906 1 93.94 316 ASP B N 1
ATOM 7278 C CA . ASP B 1 316 ? 0.369 -27.984 -29.047 1 93.94 316 ASP B CA 1
ATOM 7279 C C . ASP B 1 316 ? 1.184 -28.156 -27.766 1 93.94 316 ASP B C 1
ATOM 7281 O O . ASP B 1 316 ? 1.309 -29.266 -27.25 1 93.94 316 ASP B O 1
ATOM 7285 N N . TYR B 1 317 ? 1.662 -27.094 -27.297 1 95.44 317 TYR B N 1
ATOM 7286 C CA . TYR B 1 317 ? 2.471 -27.141 -26.078 1 95.44 317 TYR B CA 1
ATOM 7287 C C . TYR B 1 317 ? 1.604 -27.422 -24.859 1 95.44 317 TYR B C 1
ATOM 7289 O O . TYR B 1 317 ? 1.979 -28.219 -24 1 95.44 317 TYR B O 1
ATOM 7297 N N . THR B 1 318 ? 0.431 -26.75 -24.75 1 97.81 318 THR B N 1
ATOM 7298 C CA . THR B 1 318 ? -0.494 -26.953 -23.641 1 97.81 318 THR B CA 1
ATOM 7299 C C . THR B 1 318 ? -0.891 -28.422 -23.516 1 97.81 318 THR B C 1
ATOM 7301 O O . THR B 1 318 ? -0.934 -28.984 -22.422 1 97.81 318 THR B O 1
ATOM 7304 N N . HIS B 1 319 ? -1.159 -29.016 -24.672 1 97.56 319 HIS B N 1
ATOM 7305 C CA . HIS B 1 319 ? -1.566 -30.406 -24.719 1 97.56 319 HIS B CA 1
ATOM 7306 C C . HIS B 1 319 ? -0.461 -31.328 -24.203 1 97.56 319 HIS B C 1
ATOM 7308 O O . HIS B 1 319 ? -0.736 -32.312 -23.531 1 97.56 319 HIS B O 1
ATOM 7314 N N . VAL B 1 320 ? 0.783 -31.016 -24.469 1 97.06 320 VAL B N 1
ATOM 7315 C CA . VAL B 1 320 ? 1.932 -31.766 -23.984 1 97.06 320 VAL B CA 1
ATOM 7316 C C . VAL B 1 320 ? 2.023 -31.672 -22.469 1 97.06 320 VAL B C 1
ATOM 7318 O O . VAL B 1 320 ? 2.084 -32.688 -21.781 1 97.06 320 VAL B O 1
ATOM 7321 N N . VAL B 1 321 ? 1.982 -30.453 -21.969 1 98 321 VAL B N 1
ATOM 7322 C CA . VAL B 1 321 ? 2.217 -30.188 -20.547 1 98 321 VAL B CA 1
ATOM 7323 C C . VAL B 1 321 ? 1.072 -30.766 -19.719 1 98 321 VAL B C 1
ATOM 7325 O O . VAL B 1 321 ? 1.305 -31.453 -18.734 1 98 321 VAL B O 1
ATOM 7328 N N . MET B 1 322 ? -0.144 -30.578 -20.141 1 98.5 322 MET B N 1
ATOM 7329 C CA . MET B 1 322 ? -1.3 -31.016 -19.375 1 98.5 322 MET B CA 1
ATOM 7330 C C . MET B 1 322 ? -1.417 -32.531 -19.375 1 98.5 322 MET B C 1
ATOM 7332 O O . MET B 1 322 ? -1.847 -33.125 -18.375 1 98.5 322 MET B O 1
ATOM 7336 N N . ASN B 1 323 ? -1.07 -33.219 -20.5 1 97.81 323 ASN B N 1
ATOM 7337 C CA . ASN B 1 323 ? -1.041 -34.688 -20.516 1 97.81 323 ASN B CA 1
ATOM 7338 C C . ASN B 1 323 ? -0.037 -35.25 -19.5 1 97.81 323 ASN B C 1
ATOM 7340 O O . ASN B 1 323 ? -0.324 -36.219 -18.812 1 97.81 323 ASN B O 1
ATOM 7344 N N . TYR B 1 324 ? 1.052 -34.594 -19.453 1 97.88 324 TYR B N 1
ATOM 7345 C CA . TYR B 1 324 ? 2.062 -35.031 -18.484 1 97.88 324 TYR B CA 1
ATOM 7346 C C . TYR B 1 324 ? 1.599 -34.781 -17.062 1 97.88 324 TYR B C 1
ATOM 7348 O O . TYR B 1 324 ? 1.709 -35.688 -16.219 1 97.88 324 TYR B O 1
ATOM 7356 N N . LEU B 1 325 ? 1.087 -33.594 -16.75 1 97.94 325 LEU B N 1
ATOM 7357 C CA . LEU B 1 325 ? 0.678 -33.219 -15.406 1 97.94 325 LEU B CA 1
ATOM 7358 C C . LEU B 1 325 ? -0.455 -34.094 -14.914 1 97.94 325 LEU B C 1
ATOM 7360 O O . LEU B 1 325 ? -0.475 -34.5 -13.742 1 97.94 325 LEU B O 1
ATOM 7364 N N . CYS B 1 326 ? -1.365 -34.469 -15.773 1 96.81 326 CYS B N 1
ATOM 7365 C CA . CYS B 1 326 ? -2.592 -35.125 -15.336 1 96.81 326 CYS B CA 1
ATOM 7366 C C . CYS B 1 326 ? -2.479 -36.625 -15.484 1 96.81 326 CYS B C 1
ATOM 7368 O O . CYS B 1 326 ? -3.176 -37.375 -14.797 1 96.81 326 CYS B O 1
ATOM 7370 N N . GLY B 1 327 ? -1.584 -37.125 -16.406 1 94.94 327 GLY B N 1
ATOM 7371 C CA . GLY B 1 327 ? -1.59 -38.562 -16.656 1 94.94 327 GLY B CA 1
ATOM 7372 C C . GLY B 1 327 ? -0.209 -39.125 -16.938 1 94.94 327 GLY B C 1
ATOM 7373 O O . GLY B 1 327 ? -0.067 -40.312 -17.25 1 94.94 327 GLY B O 1
ATOM 7374 N N . LYS B 1 328 ? 0.797 -38.375 -16.891 1 95.5 328 LYS B N 1
ATOM 7375 C CA . LYS B 1 328 ? 2.166 -38.781 -17.188 1 95.5 328 LYS B CA 1
ATOM 7376 C C . LYS B 1 328 ? 2.266 -39.375 -18.594 1 95.5 328 LYS B C 1
ATOM 7378 O O . LYS B 1 328 ? 2.994 -40.344 -18.797 1 95.5 328 LYS B O 1
ATOM 7383 N N . ARG B 1 329 ? 1.489 -38.844 -19.469 1 96.12 329 ARG B N 1
ATOM 7384 C CA . ARG B 1 329 ? 1.487 -39.312 -20.844 1 96.12 329 ARG B CA 1
ATOM 7385 C C . ARG B 1 329 ? 2.391 -38.438 -21.719 1 96.12 329 ARG B C 1
ATOM 7387 O O . ARG B 1 329 ? 2.371 -37.188 -21.594 1 96.12 329 ARG B O 1
ATOM 7394 N N . VAL B 1 330 ? 3.109 -39.062 -22.578 1 95.38 330 VAL B N 1
ATOM 7395 C CA . VAL B 1 330 ? 4.078 -38.375 -23.422 1 95.38 330 VAL B CA 1
ATOM 7396 C C . VAL B 1 330 ? 3.992 -38.875 -24.859 1 95.38 330 VAL B C 1
ATOM 7398 O O . VAL B 1 330 ? 3.545 -40 -25.094 1 95.38 330 VAL B O 1
ATOM 7401 N N . GLY B 1 331 ? 4.34 -38.062 -25.797 1 93.62 331 GLY B N 1
ATOM 7402 C CA . GLY B 1 331 ? 4.406 -38.469 -27.188 1 93.62 331 GLY B CA 1
ATOM 7403 C C . GLY B 1 331 ? 3.074 -38.938 -27.734 1 93.62 331 GLY B C 1
ATOM 7404 O O . GLY B 1 331 ? 2.057 -38.25 -27.609 1 93.62 331 GLY B O 1
ATOM 7405 N N . LYS B 1 332 ? 3.02 -40.156 -28.188 1 93.06 332 LYS B N 1
ATOM 7406 C CA . LYS B 1 332 ? 1.844 -40.719 -28.844 1 93.06 332 LYS B CA 1
ATOM 7407 C C . LYS B 1 332 ? 0.798 -41.156 -27.828 1 93.06 332 LYS B C 1
ATOM 7409 O O . LYS B 1 332 ? -0.364 -41.375 -28.188 1 93.06 332 LYS B O 1
ATOM 7414 N N . ALA B 1 333 ? 1.185 -41.219 -26.641 1 95.38 333 ALA B N 1
ATOM 7415 C CA . ALA B 1 333 ? 0.276 -41.688 -25.594 1 95.38 333 ALA B CA 1
ATOM 7416 C C . ALA B 1 333 ? -0.665 -40.562 -25.156 1 95.38 333 ALA B C 1
ATOM 7418 O O . ALA B 1 333 ? -1.626 -40.812 -24.422 1 95.38 333 ALA B O 1
ATOM 7419 N N . LYS B 1 334 ? -0.443 -39.375 -25.594 1 95.62 334 LYS B N 1
ATOM 7420 C CA . LYS B 1 334 ? -1.277 -38.219 -25.219 1 95.62 334 LYS B CA 1
ATOM 7421 C C . LYS B 1 334 ? -2.721 -38.438 -25.672 1 95.62 334 LYS B C 1
ATOM 7423 O O . LYS B 1 334 ? -2.969 -39.062 -26.719 1 95.62 334 LYS B O 1
ATOM 7428 N N . ASN B 1 335 ? -3.6 -37.969 -24.891 1 95.56 335 ASN B N 1
ATOM 7429 C CA . ASN B 1 335 ? -5.02 -37.969 -25.219 1 95.56 335 ASN B CA 1
ATOM 7430 C C . ASN B 1 335 ? -5.75 -36.781 -24.625 1 95.56 335 ASN B C 1
ATOM 7432 O O . ASN B 1 335 ? -5.125 -35.875 -24.062 1 95.56 335 ASN B O 1
ATOM 7436 N N . ASP B 1 336 ? -7.074 -36.75 -24.797 1 95.81 336 ASP B N 1
ATOM 7437 C CA . ASP B 1 336 ? -7.832 -35.562 -24.438 1 95.81 336 ASP B CA 1
ATOM 7438 C C . ASP B 1 336 ? -8.469 -35.719 -23.062 1 95.81 336 ASP B C 1
ATOM 7440 O O . ASP B 1 336 ? -9.359 -34.938 -22.688 1 95.81 336 ASP B O 1
ATOM 7444 N N . GLU B 1 337 ? -8.039 -36.656 -22.234 1 95.5 337 GLU B N 1
ATOM 7445 C CA . GLU B 1 337 ? -8.68 -36.969 -20.969 1 95.5 337 GLU B CA 1
ATOM 7446 C C . GLU B 1 337 ? -8.539 -35.812 -19.984 1 95.5 337 GLU B C 1
ATOM 7448 O O . GLU B 1 337 ? -9.43 -35.562 -19.172 1 95.5 337 GLU B O 1
ATOM 7453 N N . TRP B 1 338 ? -7.391 -35.094 -20.109 1 97.38 338 TRP B N 1
ATOM 7454 C CA . TRP B 1 338 ? -7.156 -34 -19.156 1 97.38 338 TRP B CA 1
ATOM 7455 C C . TRP B 1 338 ? -8.195 -32.906 -19.328 1 97.38 338 TRP B C 1
ATOM 7457 O O . TRP B 1 338 ? -8.438 -32.125 -18.406 1 97.38 338 TRP B O 1
ATOM 7467 N N . LEU B 1 339 ? -8.875 -32.812 -20.453 1 97.56 339 LEU B N 1
ATOM 7468 C CA . LEU B 1 339 ? -9.883 -31.797 -20.734 1 97.56 339 LEU B CA 1
ATOM 7469 C C . LEU B 1 339 ? -11.102 -31.984 -19.844 1 97.56 339 LEU B C 1
ATOM 7471 O O . LEU B 1 339 ? -11.898 -31.062 -19.672 1 97.56 339 LEU B O 1
ATOM 7475 N N . ARG B 1 340 ? -11.25 -33.156 -19.25 1 95.81 340 ARG B N 1
ATOM 7476 C CA . ARG B 1 340 ? -12.367 -33.438 -18.344 1 95.81 340 ARG B CA 1
ATOM 7477 C C . ARG B 1 340 ? -12.234 -32.656 -17.047 1 95.81 340 ARG B C 1
ATOM 7479 O O . ARG B 1 340 ? -13.211 -32.469 -16.312 1 95.81 340 ARG B O 1
ATOM 7486 N N . MET B 1 341 ? -11.047 -32.156 -16.797 1 96.44 341 MET B N 1
ATOM 7487 C CA . MET B 1 341 ? -10.797 -31.438 -15.562 1 96.44 341 MET B CA 1
ATOM 7488 C C . MET B 1 341 ? -11.312 -30.016 -15.656 1 96.44 341 MET B C 1
ATOM 7490 O O . MET B 1 341 ? -11.445 -29.328 -14.641 1 96.44 341 MET B O 1
ATOM 7494 N N . PHE B 1 342 ? -11.656 -29.578 -16.844 1 97.81 342 PHE B N 1
ATOM 7495 C CA . PHE B 1 342 ? -12.023 -28.188 -17.062 1 97.81 342 PHE B CA 1
ATOM 7496 C C . PHE B 1 342 ? -13.375 -28.078 -17.75 1 97.81 342 PHE B C 1
ATOM 7498 O O . PHE B 1 342 ? -13.867 -29.047 -18.328 1 97.81 342 PHE B O 1
ATOM 7505 N N . ASP B 1 343 ? -13.938 -26.922 -17.609 1 96.81 343 ASP B N 1
ATOM 7506 C CA . ASP B 1 343 ? -15.156 -26.594 -18.359 1 96.81 343 ASP B CA 1
ATOM 7507 C C . ASP B 1 343 ? -14.836 -25.828 -19.641 1 96.81 343 ASP B C 1
ATOM 7509 O O . ASP B 1 343 ? -15.555 -25.938 -20.625 1 96.81 343 ASP B O 1
ATOM 7513 N N . VAL B 1 344 ? -13.812 -25.047 -19.562 1 96.69 344 VAL B N 1
ATOM 7514 C CA . VAL B 1 344 ? -13.359 -24.281 -20.719 1 96.69 344 VAL B CA 1
ATOM 7515 C C . VAL B 1 344 ? -11.836 -24.188 -20.719 1 96.69 344 VAL B C 1
ATOM 7517 O O . VAL B 1 344 ? -11.227 -24.047 -19.641 1 96.69 344 VAL B O 1
ATOM 7520 N N . VAL B 1 345 ? -11.273 -24.328 -21.859 1 98 345 VAL B N 1
ATOM 7521 C CA . VAL B 1 345 ? -9.836 -24.125 -22.016 1 98 345 VAL B CA 1
ATOM 7522 C C . VAL B 1 345 ? -9.57 -23.078 -23.078 1 98 345 VAL B C 1
ATOM 7524 O O . VAL B 1 345 ? -10.047 -23.203 -24.219 1 98 345 VAL B O 1
ATOM 7527 N N . VAL B 1 346 ? -8.875 -22.047 -22.734 1 97.56 346 VAL B N 1
ATOM 7528 C CA . VAL B 1 346 ? -8.477 -21.016 -23.688 1 97.56 346 VAL B CA 1
ATOM 7529 C C . VAL B 1 346 ? -6.957 -20.984 -23.797 1 97.56 346 VAL B C 1
ATOM 7531 O O . VAL B 1 346 ? -6.262 -20.688 -22.812 1 97.56 346 VAL B O 1
ATOM 7534 N N . VAL B 1 347 ? -6.422 -21.25 -24.953 1 97.5 347 VAL B N 1
ATOM 7535 C CA . VAL B 1 347 ? -4.988 -21.234 -25.219 1 97.5 347 VAL B CA 1
ATOM 7536 C C . VAL B 1 347 ? -4.629 -19.984 -26.031 1 97.5 347 VAL B C 1
ATOM 7538 O O . VAL B 1 347 ? -5.512 -19.328 -26.578 1 97.5 347 VAL B O 1
ATOM 7541 N N . GLY B 1 348 ? -3.369 -19.594 -26.016 1 95.88 348 GLY B N 1
ATOM 7542 C CA . GLY B 1 348 ? -2.959 -18.422 -26.781 1 95.88 348 GLY B CA 1
ATOM 7543 C C . GLY B 1 348 ? -3.771 -17.188 -26.438 1 95.88 348 GLY B C 1
ATOM 7544 O O . GLY B 1 348 ? -4.211 -16.469 -27.328 1 95.88 348 GLY B O 1
ATOM 7545 N N . CYS B 1 349 ? -3.994 -16.953 -25.156 1 93.94 349 CYS B N 1
ATOM 7546 C CA . CYS B 1 349 ? -4.84 -15.852 -24.719 1 93.94 349 CYS B CA 1
ATOM 7547 C C . CYS B 1 349 ? -4.215 -14.508 -25.062 1 93.94 349 CYS B C 1
ATOM 7549 O O . CYS B 1 349 ? -4.922 -13.57 -25.438 1 93.94 349 CYS B O 1
ATOM 7551 N N . GLY B 1 350 ? -2.889 -14.445 -24.938 1 93 350 GLY B N 1
ATOM 7552 C CA . GLY B 1 350 ? -2.199 -13.188 -25.156 1 93 350 GLY B CA 1
ATOM 7553 C C . GLY B 1 350 ? -2.33 -12.234 -23.969 1 93 350 GLY B C 1
ATOM 7554 O O . GLY B 1 350 ? -2.559 -11.039 -24.172 1 93 350 GLY B O 1
ATOM 7555 N N . LYS B 1 351 ? -2.348 -12.789 -22.781 1 90.94 351 LYS B N 1
ATOM 7556 C CA . LYS B 1 351 ? -2.316 -11.93 -21.594 1 90.94 351 LYS B CA 1
ATOM 7557 C C . LYS B 1 351 ? -1.052 -11.078 -21.562 1 90.94 351 LYS B C 1
ATOM 7559 O O . LYS B 1 351 ? 0.027 -11.547 -21.938 1 90.94 351 LYS B O 1
ATOM 7564 N N . PRO B 1 352 ? -1.147 -9.844 -21.109 1 89.81 352 PRO B N 1
ATOM 7565 C CA . PRO B 1 352 ? -2.277 -9.219 -20.422 1 89.81 352 PRO B CA 1
ATOM 7566 C C . PRO B 1 352 ? -3.322 -8.664 -21.391 1 89.81 352 PRO B C 1
ATOM 7568 O O . PRO B 1 352 ? -4.402 -8.242 -20.953 1 89.81 352 PRO B O 1
ATOM 7571 N N . GLY B 1 353 ? -3.107 -8.641 -22.703 1 90.62 353 GLY B N 1
ATOM 7572 C CA . GLY B 1 353 ? -4.039 -8.109 -23.688 1 90.62 353 GLY B CA 1
ATOM 7573 C C . GLY B 1 353 ? -5.414 -8.75 -23.609 1 90.62 353 GLY B C 1
ATOM 7574 O O . GLY B 1 353 ? -6.418 -8.109 -23.922 1 90.62 353 GLY B O 1
ATOM 7575 N N . PHE B 1 354 ? -5.547 -9.906 -23.141 1 92.5 354 PHE B N 1
ATOM 7576 C CA . PHE B 1 354 ? -6.773 -10.672 -22.984 1 92.5 354 PHE B CA 1
ATOM 7577 C C . PHE B 1 354 ? -7.785 -9.914 -22.141 1 92.5 354 PHE B C 1
ATOM 7579 O O . PHE B 1 354 ? -8.992 -10.062 -22.328 1 92.5 354 PHE B O 1
ATOM 7586 N N . PHE B 1 355 ? -7.336 -9.047 -21.281 1 88.94 355 PHE B N 1
ATOM 7587 C CA . PHE B 1 355 ? -8.18 -8.391 -20.297 1 88.94 355 PHE B CA 1
ATOM 7588 C C . PHE B 1 355 ? -8.594 -7 -20.766 1 88.94 355 PHE B C 1
ATOM 7590 O O . PHE B 1 355 ? -9.414 -6.336 -20.125 1 88.94 355 PHE B O 1
ATOM 7597 N N . SER B 1 356 ? -8.039 -6.527 -21.797 1 86.12 356 SER B N 1
ATOM 7598 C CA . SER B 1 356 ? -8.297 -5.145 -22.172 1 86.12 356 SER B CA 1
ATOM 7599 C C . SER B 1 356 ? -8.641 -5.027 -23.656 1 86.12 356 SER B C 1
ATOM 7601 O O . SER B 1 356 ? -9.258 -4.055 -24.078 1 86.12 356 SER B O 1
ATOM 7603 N N . GLU B 1 357 ? -8.234 -6.016 -24.453 1 87.69 357 GLU B N 1
ATOM 7604 C CA . GLU B 1 357 ? -8.398 -5.953 -25.891 1 87.69 357 GLU B CA 1
ATOM 7605 C C . GLU B 1 357 ? -9.336 -7.051 -26.391 1 87.69 357 GLU B C 1
ATOM 7607 O O . GLU B 1 357 ? -9.305 -8.172 -25.891 1 87.69 357 GLU B O 1
ATOM 7612 N N . ARG B 1 358 ? -10.047 -6.648 -27.406 1 88.12 358 ARG B N 1
ATOM 7613 C CA . ARG B 1 358 ? -10.891 -7.652 -28.031 1 88.12 358 ARG B CA 1
ATOM 7614 C C . ARG B 1 358 ? -10.195 -8.281 -29.234 1 88.12 358 ARG B C 1
ATOM 7616 O O . ARG B 1 358 ? -9.781 -7.57 -30.156 1 88.12 358 ARG B O 1
ATOM 7623 N N . ARG B 1 359 ? -10.039 -9.562 -29.156 1 91.19 359 ARG B N 1
ATOM 7624 C CA . ARG B 1 359 ? -9.438 -10.328 -30.25 1 91.19 359 ARG B CA 1
ATOM 7625 C C . ARG B 1 359 ? -10.367 -11.445 -30.703 1 91.19 359 ARG B C 1
ATOM 7627 O O . ARG B 1 359 ? -11.289 -11.836 -29.984 1 91.19 359 ARG B O 1
ATOM 7634 N N . PRO B 1 360 ? -10.156 -11.867 -31.938 1 91.12 360 PRO B N 1
ATOM 7635 C CA . PRO B 1 360 ? -11 -12.969 -32.406 1 91.12 360 PRO B CA 1
ATOM 7636 C C . PRO B 1 360 ? -10.836 -14.242 -31.594 1 91.12 360 PRO B C 1
ATOM 7638 O O . PRO B 1 360 ? -9.719 -14.57 -31.172 1 91.12 360 PRO B O 1
ATOM 7641 N N . LEU B 1 361 ? -11.984 -14.867 -31.406 1 94.06 361 LEU B N 1
ATOM 7642 C CA . LEU B 1 361 ? -12.008 -16.141 -30.703 1 94.06 361 LEU B CA 1
ATOM 7643 C C . LEU B 1 361 ? -12.148 -17.297 -31.688 1 94.06 361 LEU B C 1
ATOM 7645 O O . LEU B 1 361 ? -13.117 -17.359 -32.438 1 94.06 361 LEU B O 1
ATOM 7649 N N . PHE B 1 362 ? -11.242 -18.266 -31.656 1 94.44 362 PHE B N 1
ATOM 7650 C CA . PHE B 1 362 ? -11.273 -19.422 -32.531 1 94.44 362 PHE B CA 1
ATOM 7651 C C . PHE B 1 362 ? -11.5 -20.703 -31.75 1 94.44 362 PHE B C 1
ATOM 7653 O O . PHE B 1 362 ? -11 -20.859 -30.641 1 94.44 362 PHE B O 1
ATOM 7660 N N . ALA B 1 363 ? -12.25 -21.594 -32.312 1 93.5 363 ALA B N 1
ATOM 7661 C CA . ALA B 1 363 ? -12.336 -22.938 -31.75 1 93.5 363 ALA B CA 1
ATOM 7662 C C . ALA B 1 363 ? -11.141 -23.781 -32.188 1 93.5 363 ALA B C 1
ATOM 7664 O O . ALA B 1 363 ? -10.711 -23.703 -33.344 1 93.5 363 ALA B O 1
ATOM 7665 N N . VAL B 1 364 ? -10.641 -24.594 -31.297 1 95.25 364 VAL B N 1
ATOM 7666 C CA . VAL B 1 364 ? -9.484 -25.438 -31.609 1 95.25 364 VAL B CA 1
ATOM 7667 C C . VAL B 1 364 ? -9.93 -26.891 -31.75 1 95.25 364 VAL B C 1
ATOM 7669 O O . VAL B 1 364 ? -10.586 -27.438 -30.875 1 95.25 364 VAL B O 1
ATOM 7672 N N . SER B 1 365 ? -9.609 -27.453 -32.844 1 91.75 365 SER B N 1
ATOM 7673 C CA . SER B 1 365 ? -9.812 -28.891 -33 1 91.75 365 SER B CA 1
ATOM 7674 C C . SER B 1 365 ? -8.75 -29.688 -32.219 1 91.75 365 SER B C 1
ATOM 7676 O O . SER B 1 365 ? -7.559 -29.578 -32.5 1 91.75 365 SER B O 1
ATOM 7678 N N . THR B 1 366 ? -9.094 -30.469 -31.328 1 92.06 366 THR B N 1
ATOM 7679 C CA . THR B 1 366 ? -8.156 -31.188 -30.453 1 92.06 366 THR B CA 1
ATOM 7680 C C . THR B 1 366 ? -7.445 -32.281 -31.234 1 92.06 366 THR B C 1
ATOM 7682 O O . THR B 1 366 ? -6.418 -32.812 -30.781 1 92.06 366 THR B O 1
ATOM 7685 N N . ARG B 1 367 ? -7.938 -32.625 -32.375 1 88.06 367 ARG B N 1
ATOM 7686 C CA . ARG B 1 367 ? -7.359 -33.688 -33.156 1 88.06 367 ARG B CA 1
ATOM 7687 C C . ARG B 1 367 ? -6.059 -33.25 -33.844 1 88.06 367 ARG B C 1
ATOM 7689 O O . ARG B 1 367 ? -5.066 -33.969 -33.812 1 88.06 367 ARG B O 1
ATOM 7696 N N . ASP B 1 368 ? -6.129 -32.031 -34.375 1 88.81 368 ASP B N 1
ATOM 7697 C CA . ASP B 1 368 ? -4.957 -31.625 -35.125 1 88.81 368 ASP B CA 1
ATOM 7698 C C . ASP B 1 368 ? -4.539 -30.203 -34.75 1 88.81 368 ASP B C 1
ATOM 7700 O O . ASP B 1 368 ? -3.555 -29.688 -35.281 1 88.81 368 ASP B O 1
ATOM 7704 N N . GLY B 1 369 ? -5.273 -29.641 -33.906 1 89.38 369 GLY B N 1
ATOM 7705 C CA . GLY B 1 369 ? -4.914 -28.297 -33.469 1 89.38 369 GLY B CA 1
ATOM 7706 C C . GLY B 1 369 ? -5.391 -27.219 -34.438 1 89.38 369 GLY B C 1
ATOM 7707 O O . GLY B 1 369 ? -5.109 -26.031 -34.219 1 89.38 369 GLY B O 1
ATOM 7708 N N . ALA B 1 370 ? -6.156 -27.547 -35.438 1 91.12 370 ALA B N 1
ATOM 7709 C CA . ALA B 1 370 ? -6.645 -26.594 -36.438 1 91.12 370 ALA B CA 1
ATOM 7710 C C . ALA B 1 370 ? -7.621 -25.594 -35.781 1 91.12 370 ALA B C 1
ATOM 7712 O O . ALA B 1 370 ? -8.312 -25.938 -34.844 1 91.12 370 ALA B O 1
ATOM 7713 N N . LEU B 1 371 ? -7.66 -24.391 -36.375 1 92.25 371 LEU B N 1
ATOM 7714 C CA . LEU B 1 371 ? -8.523 -23.328 -35.844 1 92.25 371 LEU B CA 1
ATOM 7715 C C . LEU B 1 371 ? -9.758 -23.156 -36.719 1 92.25 371 LEU B C 1
ATOM 7717 O O . LEU B 1 371 ? -9.672 -23.281 -37.969 1 92.25 371 LEU B O 1
ATOM 7721 N N . HIS B 1 372 ? -10.852 -22.891 -36.062 1 89.81 372 HIS B N 1
ATOM 7722 C CA . HIS B 1 372 ? -12.109 -22.609 -36.75 1 89.81 372 HIS B CA 1
ATOM 7723 C C . HIS B 1 372 ? -12.734 -21.312 -36.25 1 89.81 372 HIS B C 1
ATOM 7725 O O . HIS B 1 372 ? -12.672 -21.016 -35.031 1 89.81 372 HIS B O 1
ATOM 7731 N N . ASN B 1 373 ? -13.242 -20.562 -37.125 1 82.31 373 ASN B N 1
ATOM 7732 C CA . ASN B 1 373 ? -13.906 -19.328 -36.719 1 82.31 373 ASN B CA 1
ATOM 7733 C C . ASN B 1 373 ? -15.102 -19.594 -35.812 1 82.31 373 ASN B C 1
ATOM 7735 O O . ASN B 1 373 ? -15.75 -20.641 -35.938 1 82.31 373 ASN B O 1
ATOM 7739 N N . THR B 1 374 ? -15.266 -18.641 -34.875 1 80.19 374 THR B N 1
ATOM 7740 C CA . THR B 1 374 ? -16.422 -18.75 -34 1 80.19 374 THR B CA 1
ATOM 7741 C C . THR B 1 374 ? -17.156 -17.422 -33.906 1 80.19 374 THR B C 1
ATOM 7743 O O . THR B 1 374 ? -16.625 -16.391 -34.312 1 80.19 374 THR B O 1
ATOM 7746 N N . ASP B 1 375 ? -18.453 -17.422 -33.719 1 71.38 375 ASP B N 1
ATOM 7747 C CA . ASP B 1 375 ? -19.219 -16.266 -33.281 1 71.38 375 ASP B CA 1
ATOM 7748 C C . ASP B 1 375 ? -19.391 -16.25 -31.766 1 71.38 375 ASP B C 1
ATOM 7750 O O . ASP B 1 375 ? -20.344 -16.844 -31.25 1 71.38 375 ASP B O 1
ATOM 7754 N N . ASN B 1 376 ? -18.656 -15.516 -31.156 1 64.69 376 ASN B N 1
ATOM 7755 C CA . ASN B 1 376 ? -18.656 -15.406 -29.703 1 64.69 376 ASN B CA 1
ATOM 7756 C C . ASN B 1 376 ? -18.609 -16.781 -29.047 1 64.69 376 ASN B C 1
ATOM 7758 O O . ASN B 1 376 ? -19.406 -17.062 -28.141 1 64.69 376 ASN B O 1
ATOM 7762 N N . GLY B 1 377 ? -17.812 -17.719 -29.703 1 64.69 377 GLY B N 1
ATOM 7763 C CA . GLY B 1 377 ? -17.641 -19.031 -29.109 1 64.69 377 GLY B CA 1
ATOM 7764 C C . GLY B 1 377 ? -18.5 -20.109 -29.766 1 64.69 377 GLY B C 1
ATOM 7765 O O . GLY B 1 377 ? -18.266 -21.297 -29.578 1 64.69 377 GLY B O 1
ATOM 7766 N N . ALA B 1 378 ? -19.438 -19.625 -30.531 1 65.81 378 ALA B N 1
ATOM 7767 C CA . ALA B 1 378 ? -20.312 -20.578 -31.219 1 65.81 378 ALA B CA 1
ATOM 7768 C C . ALA B 1 378 ? -19.781 -20.875 -32.625 1 65.81 378 ALA B C 1
ATOM 7770 O O . ALA B 1 378 ? -19.203 -20 -33.281 1 65.81 378 ALA B O 1
ATOM 7771 N N . PRO B 1 379 ? -19.859 -22.125 -33.062 1 61.66 379 PRO B N 1
ATOM 7772 C CA . PRO B 1 379 ? -19.406 -22.453 -34.406 1 61.66 379 PRO B CA 1
ATOM 7773 C C . PRO B 1 379 ? -20.172 -21.688 -35.5 1 61.66 379 PRO B C 1
ATOM 7775 O O . PRO B 1 379 ? -21.375 -21.438 -35.344 1 61.66 379 PRO B O 1
ATOM 7778 N N . ILE B 1 380 ? -19.406 -21.016 -36.406 1 55.53 380 ILE B N 1
ATOM 7779 C CA . ILE B 1 380 ? -20.047 -20.328 -37.531 1 55.53 380 ILE B CA 1
ATOM 7780 C C . ILE B 1 380 ? -20.406 -21.344 -38.594 1 55.53 380 ILE B C 1
ATOM 7782 O O . ILE B 1 380 ? -19.625 -22.25 -38.906 1 55.53 380 ILE B O 1
ATOM 7786 N N . ILE B 1 381 ? -21.688 -21.359 -39.031 1 55.75 381 ILE B N 1
ATOM 7787 C CA . ILE B 1 381 ? -22.125 -22.188 -40.156 1 55.75 381 ILE B CA 1
ATOM 7788 C C . ILE B 1 381 ? -21.516 -21.672 -41.469 1 55.75 381 ILE B C 1
ATOM 7790 O O . ILE B 1 381 ? -21.656 -20.484 -41.781 1 55.75 381 ILE B O 1
ATOM 7794 N N . PRO B 1 382 ? -20.547 -22.422 -42.031 1 52.56 382 PRO B N 1
ATOM 7795 C CA . PRO B 1 382 ? -19.969 -21.953 -43.312 1 52.56 382 PRO B CA 1
ATOM 7796 C C . PRO B 1 382 ? -21.031 -21.484 -44.312 1 52.56 382 PRO B C 1
ATOM 7798 O O . PRO B 1 382 ? -22.141 -22.016 -44.312 1 52.56 382 PRO B O 1
ATOM 7801 N N . LEU B 1 383 ? -20.688 -20.359 -45 1 54.72 383 LEU B N 1
ATOM 7802 C CA . LEU B 1 383 ? -21.547 -19.859 -46.062 1 54.72 383 LEU B CA 1
ATOM 7803 C C . LEU B 1 383 ? -21.812 -20.953 -47.094 1 54.72 383 LEU B C 1
ATOM 7805 O O . LEU B 1 383 ? -20.875 -21.656 -47.5 1 54.72 383 LEU B O 1
ATOM 7809 N N . GLY B 1 384 ? -22.953 -21.375 -47.562 1 51.28 384 GLY B N 1
ATOM 7810 C CA . GLY B 1 384 ? -23.438 -22.359 -48.5 1 51.28 384 GLY B CA 1
ATOM 7811 C C . GLY B 1 384 ? -24 -23.609 -47.844 1 51.28 384 GLY B C 1
ATOM 7812 O O . GLY B 1 384 ? -24.578 -24.469 -48.5 1 51.28 384 GLY B O 1
ATOM 7813 N N . GLU B 1 385 ? -23.453 -23.844 -46.719 1 47.34 385 GLU B N 1
ATOM 7814 C CA . GLU B 1 385 ? -24 -25 -46 1 47.34 385 GLU B CA 1
ATOM 7815 C C . GLU B 1 385 ? -25.078 -24.578 -45 1 47.34 385 GLU B C 1
ATOM 7817 O O . GLU B 1 385 ? -25.281 -25.25 -44 1 47.34 385 GLU B O 1
ATOM 7822 N N . GLU B 1 386 ? -25.594 -23.547 -45.344 1 47.16 386 GLU B N 1
ATOM 7823 C CA . GLU B 1 386 ? -26.625 -22.969 -44.5 1 47.16 386 GLU B CA 1
ATOM 7824 C C . GLU B 1 386 ? -27.781 -23.953 -44.25 1 47.16 386 GLU B C 1
ATOM 7826 O O . GLU B 1 386 ? -28.594 -23.766 -43.375 1 47.16 386 GLU B O 1
ATOM 7831 N N . ASP B 1 387 ? -27.938 -24.812 -45.312 1 45.06 387 ASP B N 1
ATOM 7832 C CA . ASP B 1 387 ? -29.047 -25.75 -45.25 1 45.06 387 ASP B CA 1
ATOM 7833 C C . ASP B 1 387 ? -28.734 -26.938 -44.344 1 45.06 387 ASP B C 1
ATOM 7835 O O . ASP B 1 387 ? -29.422 -27.953 -44.375 1 45.06 387 ASP B O 1
ATOM 7839 N N . LEU B 1 388 ? -27.547 -26.891 -43.719 1 44.41 388 LEU B N 1
ATOM 7840 C CA . LEU B 1 388 ? -27.328 -28.047 -42.844 1 44.41 388 LEU B CA 1
ATOM 7841 C C . LEU B 1 388 ? -28.219 -27.953 -41.625 1 44.41 388 LEU B C 1
ATOM 7843 O O . LEU B 1 388 ? -28.531 -26.859 -41.156 1 44.41 388 LEU B O 1
ATOM 7847 N N . PRO B 1 389 ? -29.031 -29.062 -41.344 1 42.12 389 PRO B N 1
ATOM 7848 C CA . PRO B 1 389 ? -30 -29.094 -40.25 1 42.12 389 PRO B CA 1
ATOM 7849 C C . PRO B 1 389 ? -29.422 -28.531 -38.938 1 42.12 389 PRO B C 1
ATOM 7851 O O . PRO B 1 389 ? -28.203 -28.562 -38.75 1 42.12 389 PRO B O 1
ATOM 7854 N N . ASP B 1 390 ? -30.266 -27.75 -38.219 1 38.97 390 ASP B N 1
ATOM 7855 C CA . ASP B 1 390 ? -30.031 -27.094 -36.938 1 38.97 390 ASP B CA 1
ATOM 7856 C C . ASP B 1 390 ? -29.156 -27.969 -36.031 1 38.97 390 ASP B C 1
ATOM 7858 O O . ASP B 1 390 ? -28.453 -27.453 -35.156 1 38.97 390 ASP B O 1
ATOM 7862 N N . ASP B 1 391 ? -29.375 -29.281 -36.188 1 38.47 391 ASP B N 1
ATOM 7863 C CA . ASP B 1 391 ? -28.719 -30.25 -35.281 1 38.47 391 ASP B CA 1
ATOM 7864 C C . ASP B 1 391 ? -27.203 -30.172 -35.438 1 38.47 391 ASP B C 1
ATOM 7866 O O . ASP B 1 391 ? -26.469 -30.5 -34.5 1 38.47 391 ASP B O 1
ATOM 7870 N N . ILE B 1 392 ? -26.828 -30.062 -36.656 1 38.47 392 ILE B N 1
ATOM 7871 C CA . ILE B 1 392 ? -25.391 -30 -36.906 1 38.47 392 ILE B CA 1
ATOM 7872 C C . ILE B 1 392 ? -24.844 -28.609 -36.594 1 38.47 392 ILE B C 1
ATOM 7874 O O . ILE B 1 392 ? -23.703 -28.469 -36.156 1 38.47 392 ILE B O 1
ATOM 7878 N N . LEU B 1 393 ? -25.688 -27.641 -37.062 1 37.16 393 LEU B N 1
ATOM 7879 C CA . LEU B 1 393 ? -25.188 -26.281 -36.938 1 37.16 393 LEU B CA 1
ATOM 7880 C C . LEU B 1 393 ? -25.25 -25.812 -35.5 1 37.16 393 LEU B C 1
ATOM 7882 O O . LEU B 1 393 ? -24.703 -24.766 -35.125 1 37.16 393 LEU B O 1
ATOM 7886 N N . GLY B 1 394 ? -25.109 -26.562 -34.438 1 30.7 394 GLY B N 1
ATOM 7887 C CA . GLY B 1 394 ? -25.156 -26.188 -33.062 1 30.7 394 GLY B CA 1
ATOM 7888 C C . GLY B 1 394 ? -25.672 -24.781 -32.844 1 30.7 394 GLY B C 1
ATOM 7889 O O . GLY B 1 394 ? -25.25 -24.094 -31.891 1 30.7 394 GLY B O 1
ATOM 7890 N N . ARG B 1 395 ? -26.406 -24.234 -33.688 1 36.91 395 ARG B N 1
ATOM 7891 C CA . ARG B 1 395 ? -26.875 -22.859 -33.562 1 36.91 395 ARG B CA 1
ATOM 7892 C C . ARG B 1 395 ? -27.391 -22.578 -32.156 1 36.91 395 ARG B C 1
ATOM 7894 O O . ARG B 1 395 ? -27.266 -21.453 -31.656 1 36.91 395 ARG B O 1
ATOM 7901 N N . GLY B 1 396 ? -28.578 -23.125 -31.875 1 32.56 396 GLY B N 1
ATOM 7902 C CA . GLY B 1 396 ? -29.25 -22.797 -30.625 1 32.56 396 GLY B CA 1
ATOM 7903 C C . GLY B 1 396 ? -28.359 -22.984 -29.406 1 32.56 396 GLY B C 1
ATOM 7904 O O . GLY B 1 396 ? -28.828 -22.953 -28.266 1 32.56 396 GLY B O 1
ATOM 7905 N N . SER B 1 397 ? -27.406 -23.922 -29.594 1 29.27 397 SER B N 1
ATOM 7906 C CA . SER B 1 397 ? -26.703 -24.172 -28.328 1 29.27 397 SER B CA 1
ATOM 7907 C C . SER B 1 397 ? -25.969 -22.922 -27.844 1 29.27 397 SER B C 1
ATOM 7909 O O . SER B 1 397 ? -25.141 -22.359 -28.578 1 29.27 397 SER B O 1
ATOM 7911 N N . THR B 1 398 ? -26.719 -21.844 -27.422 1 31.27 398 THR B N 1
ATOM 7912 C CA . THR B 1 398 ? -25.984 -21.031 -26.453 1 31.27 398 THR B CA 1
ATOM 7913 C C . THR B 1 398 ? -24.734 -21.75 -25.969 1 31.27 398 THR B C 1
ATOM 7915 O O . THR B 1 398 ? -24.625 -22.984 -26.094 1 31.27 398 THR B O 1
ATOM 7918 N N . MET B 1 399 ? -23.625 -20.953 -25.672 1 36.16 399 MET B N 1
ATOM 7919 C CA . MET B 1 399 ? -22.422 -21.547 -25.062 1 36.16 399 MET B CA 1
ATOM 7920 C C . MET B 1 399 ? -22.781 -22.797 -24.266 1 36.16 399 MET B C 1
ATOM 7922 O O . MET B 1 399 ? -21.906 -23.562 -23.891 1 36.16 399 MET B O 1
ATOM 7926 N N . SER B 1 400 ? -24.078 -22.844 -23.891 1 35.78 400 SER B N 1
ATOM 7927 C CA . SER B 1 400 ? -24.469 -24.031 -23.125 1 35.78 400 SER B CA 1
ATOM 7928 C C . SER B 1 400 ? -24.484 -25.281 -24 1 35.78 400 SER B C 1
ATOM 7930 O O . SER B 1 400 ? -24.391 -26.391 -23.5 1 35.78 400 SER B O 1
ATOM 7932 N N . GLN B 1 401 ? -25.062 -25.156 -25.312 1 32.66 401 GLN B N 1
ATOM 7933 C CA . GLN B 1 401 ? -25.344 -26.375 -26.078 1 32.66 401 GLN B CA 1
ATOM 7934 C C . GLN B 1 401 ? -24.234 -26.656 -27.078 1 32.66 401 GLN B C 1
ATOM 7936 O O . GLN B 1 401 ? -24.5 -27.047 -28.219 1 32.66 401 GLN B O 1
ATOM 7941 N N . LEU B 1 402 ? -23.156 -25.859 -27.312 1 35.72 402 LEU B N 1
ATOM 7942 C CA . LEU B 1 402 ? -22.188 -26.625 -28.109 1 35.72 402 LEU B CA 1
ATOM 7943 C C . LEU B 1 402 ? -22.344 -28.125 -27.859 1 35.72 402 LEU B C 1
ATOM 7945 O O . LEU B 1 402 ? -22.578 -28.547 -26.734 1 35.72 402 LEU B O 1
ATOM 7949 N N . ASP B 1 403 ? -22.844 -28.781 -28.797 1 33.09 403 ASP B N 1
ATOM 7950 C CA . ASP B 1 403 ? -22.844 -30.234 -28.719 1 33.09 403 ASP B CA 1
ATOM 7951 C C . ASP B 1 403 ? -21.641 -30.75 -27.938 1 33.09 403 ASP B C 1
ATOM 7953 O O . ASP B 1 403 ? -20.625 -31.125 -28.516 1 33.09 403 ASP B O 1
ATOM 7957 N N . LEU B 1 404 ? -21.266 -30.016 -26.922 1 36.47 404 LEU B N 1
ATOM 7958 C CA . LEU B 1 404 ? -20.438 -30.812 -26.031 1 36.47 404 LEU B CA 1
ATOM 7959 C C . LEU B 1 404 ? -20.906 -32.25 -26 1 36.47 404 LEU B C 1
ATOM 7961 O O . LEU B 1 404 ? -22.031 -32.562 -25.578 1 36.47 404 LEU B O 1
ATOM 7965 N N . GLY B 1 405 ? -20.797 -32.812 -27.109 1 36.19 405 GLY B N 1
ATOM 7966 C CA . GLY B 1 405 ? -21.109 -34.219 -27.078 1 36.19 405 GLY B CA 1
ATOM 7967 C C . GLY B 1 405 ? -21.25 -34.781 -25.672 1 36.19 405 GLY B C 1
ATOM 7968 O O . GLY B 1 405 ? -20.906 -34.094 -24.703 1 36.19 405 GLY B O 1
ATOM 7969 N N . GLU B 1 406 ? -22.031 -35.844 -25.5 1 43.28 406 GLU B N 1
ATOM 7970 C CA . GLU B 1 406 ? -22.125 -36.719 -24.328 1 43.28 406 GLU B CA 1
ATOM 7971 C C . GLU B 1 406 ? -20.812 -36.719 -23.562 1 43.28 406 GLU B C 1
ATOM 7973 O O . GLU B 1 406 ? -20.719 -37.344 -22.484 1 43.28 406 GLU B O 1
ATOM 7978 N N . ASP B 1 407 ? -19.625 -36.031 -24.156 1 58.88 407 ASP B N 1
ATOM 7979 C CA . ASP B 1 407 ? -18.281 -36.156 -23.609 1 58.88 407 ASP B CA 1
ATOM 7980 C C . ASP B 1 407 ? -17.969 -34.969 -22.672 1 58.88 407 ASP B C 1
ATOM 7982 O O . ASP B 1 407 ? -18.234 -33.812 -23 1 58.88 407 ASP B O 1
ATOM 7986 N N . ASP B 1 408 ? -17.953 -35.062 -21.375 1 82.38 408 ASP B N 1
ATOM 7987 C CA . ASP B 1 408 ? -17.641 -34.25 -20.219 1 82.38 408 ASP B CA 1
ATOM 7988 C C . ASP B 1 408 ? -16.297 -33.562 -20.375 1 82.38 408 ASP B C 1
ATOM 7990 O O . ASP B 1 408 ? -15.703 -33.094 -19.406 1 82.38 408 ASP B O 1
ATOM 7994 N N . LYS B 1 409 ? -15.891 -33.406 -21.734 1 90.69 409 LYS B N 1
ATOM 7995 C CA . LYS B 1 409 ? -14.602 -32.75 -21.984 1 90.69 409 LYS B CA 1
ATOM 7996 C C . LYS B 1 409 ? -14.781 -31.281 -22.328 1 90.69 409 LYS B C 1
ATOM 7998 O O . LYS B 1 409 ? -15.711 -30.922 -23.047 1 90.69 409 LYS B O 1
ATOM 8003 N N . ALA B 1 410 ? -13.906 -30.453 -21.922 1 94.75 410 ALA B N 1
ATOM 8004 C CA . ALA B 1 410 ? -13.969 -29 -22.125 1 94.75 410 ALA B CA 1
ATOM 8005 C C . ALA B 1 410 ? -13.742 -28.625 -23.578 1 94.75 410 ALA B C 1
ATOM 8007 O O . ALA B 1 410 ? -12.922 -29.25 -24.266 1 94.75 410 ALA B O 1
ATOM 8008 N N . ALA B 1 411 ? -14.445 -27.562 -24.062 1 92.62 411 ALA B N 1
ATOM 8009 C CA . ALA B 1 411 ? -14.117 -26.953 -25.344 1 92.62 411 ALA B CA 1
ATOM 8010 C C . ALA B 1 411 ? -12.82 -26.156 -25.266 1 92.62 411 ALA B C 1
ATOM 8012 O O . ALA B 1 411 ? -12.492 -25.594 -24.234 1 92.62 411 ALA B O 1
ATOM 8013 N N . VAL B 1 412 ? -12.141 -26.234 -26.375 1 96.44 412 VAL B N 1
ATOM 8014 C CA . VAL B 1 412 ? -10.859 -25.547 -26.422 1 96.44 412 VAL B CA 1
ATOM 8015 C C . VAL B 1 412 ? -10.953 -24.375 -27.422 1 96.44 412 VAL B C 1
ATOM 8017 O O . VAL B 1 412 ? -11.422 -24.547 -28.547 1 96.44 412 VAL B O 1
ATOM 8020 N N . PHE B 1 413 ? -10.523 -23.219 -26.969 1 96.38 413 PHE B N 1
ATOM 8021 C CA . PHE B 1 413 ? -10.547 -22.016 -27.797 1 96.38 413 PHE B CA 1
ATOM 8022 C C . PHE B 1 413 ? -9.172 -21.359 -27.828 1 96.38 413 PHE B C 1
ATOM 8024 O O . PHE B 1 413 ? -8.312 -21.656 -27 1 96.38 413 PHE B O 1
ATOM 8031 N N . GLN B 1 414 ? -8.922 -20.594 -28.812 1 96.44 414 GLN B N 1
ATOM 8032 C CA . GLN B 1 414 ? -7.715 -19.781 -28.906 1 96.44 414 GLN B CA 1
ATOM 8033 C C . GLN B 1 414 ? -8.062 -18.297 -29.094 1 96.44 414 GLN B C 1
ATOM 8035 O O . GLN B 1 414 ? -8.953 -17.953 -29.859 1 96.44 414 GLN B O 1
ATOM 8040 N N . GLY B 1 415 ? -7.309 -17.438 -28.312 1 95.56 415 GLY B N 1
ATOM 8041 C CA . GLY B 1 415 ? -7.516 -16.016 -28.438 1 95.56 415 GLY B CA 1
ATOM 8042 C C . GLY B 1 415 ? -8.727 -15.516 -27.656 1 95.56 415 GLY B C 1
ATOM 8043 O O . GLY B 1 415 ? -8.93 -15.914 -26.516 1 95.56 415 GLY B O 1
ATOM 8044 N N . GLY B 1 416 ? -9.398 -14.477 -28.188 1 92.75 416 GLY B N 1
ATOM 8045 C CA . GLY B 1 416 ? -10.602 -13.938 -27.562 1 92.75 416 GLY B CA 1
ATOM 8046 C C . GLY B 1 416 ? -10.297 -12.93 -26.469 1 92.75 416 GLY B C 1
ATOM 8047 O O . GLY B 1 416 ? -9.266 -12.25 -26.516 1 92.75 416 GLY B O 1
ATOM 8048 N N . ASN B 1 417 ? -11.336 -12.773 -25.672 1 92.25 417 ASN B N 1
ATOM 8049 C CA . ASN B 1 417 ? -11.297 -11.805 -24.578 1 92.25 417 ASN B CA 1
ATOM 8050 C C . ASN B 1 417 ? -12.07 -12.297 -23.359 1 92.25 417 ASN B C 1
ATOM 8052 O O . ASN B 1 417 ? -12.836 -13.266 -23.453 1 92.25 417 ASN B O 1
ATOM 8056 N N . TYR B 1 418 ? -11.812 -11.609 -22.234 1 90.31 418 TYR B N 1
ATOM 8057 C CA . TYR B 1 418 ? -12.438 -12.023 -20.984 1 90.31 418 TYR B CA 1
ATOM 8058 C C . TYR B 1 418 ? -13.961 -12.031 -21.109 1 90.31 418 TYR B C 1
ATOM 8060 O O . TYR B 1 418 ? -14.641 -12.805 -20.438 1 90.31 418 TYR B O 1
ATOM 8068 N N . VAL B 1 419 ? -14.508 -11.195 -21.922 1 89.75 419 VAL B N 1
ATOM 8069 C CA . VAL B 1 419 ? -15.953 -11.117 -22.078 1 89.75 419 VAL B CA 1
ATOM 8070 C C . VAL B 1 419 ? -16.484 -12.438 -22.625 1 89.75 419 VAL B C 1
ATOM 8072 O O . VAL B 1 419 ? -17.516 -12.938 -22.172 1 89.75 419 VAL B O 1
ATOM 8075 N N . ASP B 1 420 ? -15.789 -12.977 -23.656 1 91.62 420 ASP B N 1
ATOM 8076 C CA . ASP B 1 420 ? -16.156 -14.281 -24.188 1 91.62 420 ASP B CA 1
ATOM 8077 C C . ASP B 1 420 ? -16.141 -15.352 -23.094 1 91.62 420 ASP B C 1
ATOM 8079 O O . ASP B 1 420 ? -17.047 -16.188 -23.031 1 91.62 420 ASP B O 1
ATOM 8083 N N . LEU B 1 421 ? -15.141 -15.289 -22.312 1 92.88 421 LEU B N 1
ATOM 8084 C CA . LEU B 1 421 ? -14.977 -16.25 -21.234 1 92.88 421 LEU B CA 1
ATOM 8085 C C . LEU B 1 421 ? -16.125 -16.156 -20.234 1 92.88 421 LEU B C 1
ATOM 8087 O O . LEU B 1 421 ? -16.672 -17.172 -19.812 1 92.88 421 LEU B O 1
ATOM 8091 N N . HIS B 1 422 ? -16.438 -14.945 -19.781 1 91.19 422 HIS B N 1
ATOM 8092 C CA . HIS B 1 422 ? -17.531 -14.727 -18.844 1 91.19 422 HIS B CA 1
ATOM 8093 C C . HIS B 1 422 ? -18.828 -15.32 -19.391 1 91.19 422 HIS B C 1
ATOM 8095 O O . HIS B 1 422 ? -19.594 -15.953 -18.641 1 91.19 422 HIS B O 1
ATOM 8101 N N . GLN B 1 423 ? -19.047 -15.086 -20.656 1 90.69 423 GLN B N 1
ATOM 8102 C CA . GLN B 1 423 ? -20.25 -15.602 -21.281 1 90.69 423 GLN B CA 1
ATOM 8103 C C . GLN B 1 423 ? -20.281 -17.125 -21.266 1 90.69 423 GLN B C 1
ATOM 8105 O O . GLN B 1 423 ? -21.297 -17.734 -20.906 1 90.69 423 GLN B O 1
ATOM 8110 N N . MET B 1 424 ? -19.203 -17.719 -21.609 1 91.38 424 MET B N 1
ATOM 8111 C CA . MET B 1 424 ? -19.109 -19.188 -21.656 1 91.38 424 MET B CA 1
ATOM 8112 C C . MET B 1 424 ? -19.328 -19.781 -20.266 1 91.38 424 MET B C 1
ATOM 8114 O O . MET B 1 424 ? -19.875 -20.875 -20.141 1 91.38 424 MET B O 1
ATOM 8118 N N . LEU B 1 425 ? -18.906 -19.016 -19.25 1 93.44 425 LEU B N 1
ATOM 8119 C CA . LEU B 1 425 ? -18.938 -19.547 -17.891 1 93.44 425 LEU B CA 1
ATOM 8120 C C . LEU B 1 425 ? -20.203 -19.109 -17.156 1 93.44 425 LEU B C 1
ATOM 8122 O O . LEU B 1 425 ? -20.469 -19.562 -16.047 1 93.44 425 LEU B O 1
ATOM 8126 N N . GLY B 1 426 ? -20.938 -18.188 -17.719 1 90.81 426 GLY B N 1
ATOM 8127 C CA . GLY B 1 426 ? -22.125 -17.656 -17.062 1 90.81 426 GLY B CA 1
ATOM 8128 C C . GLY B 1 426 ? -21.812 -16.75 -15.891 1 90.81 426 GLY B C 1
ATOM 8129 O O . GLY B 1 426 ? -22.516 -16.766 -14.875 1 90.81 426 GLY B O 1
ATOM 8130 N N . VAL B 1 427 ? -20.719 -16.125 -15.938 1 89.81 427 VAL B N 1
ATOM 8131 C CA . VAL B 1 427 ? -20.281 -15.188 -14.914 1 89.81 427 VAL B CA 1
ATOM 8132 C C . VAL B 1 427 ? -20.859 -13.805 -15.195 1 89.81 427 VAL B C 1
ATOM 8134 O O . VAL B 1 427 ? -20.781 -13.305 -16.312 1 89.81 427 VAL B O 1
ATOM 8137 N N . ARG B 1 428 ? -21.406 -13.133 -14.18 1 83.81 428 ARG B N 1
ATOM 8138 C CA . ARG B 1 428 ? -22.047 -11.828 -14.336 1 83.81 428 ARG B CA 1
ATOM 8139 C C . ARG B 1 428 ? -21.125 -10.711 -13.844 1 83.81 428 ARG B C 1
ATOM 8141 O O . ARG B 1 428 ? -21.156 -9.594 -14.367 1 83.81 428 ARG B O 1
ATOM 8148 N N . ALA B 1 429 ? -20.406 -11.039 -12.805 1 84.75 429 ALA B N 1
ATOM 8149 C CA . ALA B 1 429 ? -19.5 -10.047 -12.203 1 84.75 429 ALA B CA 1
ATOM 8150 C C . ALA B 1 429 ? -18.094 -10.609 -12.023 1 84.75 429 ALA B C 1
ATOM 8152 O O . ALA B 1 429 ? -17.938 -11.789 -11.703 1 84.75 429 ALA B O 1
ATOM 8153 N N . GLY B 1 430 ? -17.125 -9.727 -12.211 1 88 430 GLY B N 1
ATOM 8154 C CA . GLY B 1 430 ? -15.742 -10.148 -12.078 1 88 430 GLY B CA 1
ATOM 8155 C C . GLY B 1 430 ? -15.43 -10.766 -10.727 1 88 430 GLY B C 1
ATOM 8156 O O . GLY B 1 430 ? -14.586 -11.664 -10.625 1 88 430 GLY B O 1
ATOM 8157 N N . SER B 1 431 ? -16.141 -10.336 -9.719 1 88.75 431 SER B N 1
ATOM 8158 C CA . SER B 1 431 ? -15.867 -10.781 -8.352 1 88.75 431 SER B CA 1
ATOM 8159 C C . SER B 1 431 ? -16.266 -12.242 -8.164 1 88.75 431 SER B C 1
ATOM 8161 O O . SER B 1 431 ? -15.914 -12.859 -7.148 1 88.75 431 SER B O 1
ATOM 8163 N N . GLU B 1 432 ? -16.875 -12.852 -9.148 1 93.25 432 GLU B N 1
ATOM 8164 C CA . GLU B 1 432 ? -17.281 -14.258 -9.078 1 93.25 432 GLU B CA 1
ATOM 8165 C C . GLU B 1 432 ? -16.172 -15.172 -9.602 1 93.25 432 GLU B C 1
ATOM 8167 O O . GLU B 1 432 ? -16.328 -16.391 -9.594 1 93.25 432 GLU B O 1
ATOM 8172 N N . VAL B 1 433 ? -15.102 -14.57 -10.016 1 95.12 433 VAL B N 1
ATOM 8173 C CA . VAL B 1 433 ? -14.023 -15.344 -10.633 1 95.12 433 VAL B CA 1
ATOM 8174 C C . VAL B 1 433 ? -12.773 -15.258 -9.766 1 95.12 433 VAL B C 1
ATOM 8176 O O . VAL B 1 433 ? -12.391 -14.172 -9.312 1 95.12 433 VAL B O 1
ATOM 8179 N N . LEU B 1 434 ? -12.188 -16.375 -9.484 1 97.38 434 LEU B N 1
ATOM 8180 C CA . LEU B 1 434 ? -10.852 -16.438 -8.906 1 97.38 434 LEU B CA 1
ATOM 8181 C C . LEU B 1 434 ? -9.836 -16.906 -9.945 1 97.38 434 LEU B C 1
ATOM 8183 O O . LEU B 1 434 ? -9.977 -17.984 -10.523 1 97.38 434 LEU B O 1
ATOM 8187 N N . TYR B 1 435 ? -8.898 -16.125 -10.234 1 97.19 435 TYR B N 1
ATOM 8188 C CA . TYR B 1 435 ? -7.855 -16.484 -11.188 1 97.19 435 TYR B CA 1
ATOM 8189 C C . TYR B 1 435 ? -6.527 -16.719 -10.477 1 97.19 435 TYR B C 1
ATOM 8191 O O . TYR B 1 435 ? -6.082 -15.875 -9.688 1 97.19 435 TYR B O 1
ATOM 8199 N N . VAL B 1 436 ? -5.902 -17.828 -10.742 1 97.94 436 VAL B N 1
ATOM 8200 C CA . VAL B 1 436 ? -4.648 -18.219 -10.109 1 97.94 436 VAL B CA 1
ATOM 8201 C C . VAL B 1 436 ? -3.516 -18.172 -11.133 1 97.94 436 VAL B C 1
ATOM 8203 O O . VAL B 1 436 ? -3.588 -18.812 -12.188 1 97.94 436 VAL B O 1
ATOM 8206 N N . GLY B 1 437 ? -2.465 -17.406 -10.82 1 96.88 437 GLY B N 1
ATOM 8207 C CA . GLY B 1 437 ? -1.331 -17.281 -11.719 1 96.88 437 GLY B CA 1
ATOM 8208 C C . GLY B 1 437 ? -0.039 -16.922 -11.008 1 96.88 437 GLY B C 1
ATOM 8209 O O . GLY B 1 437 ? -0.021 -16.766 -9.781 1 96.88 437 GLY B O 1
ATOM 8210 N N . ASP B 1 438 ? 1.021 -16.828 -11.766 1 95.25 438 ASP B N 1
ATOM 8211 C CA . ASP B 1 438 ? 2.328 -16.578 -11.172 1 95.25 438 ASP B CA 1
ATOM 8212 C C . ASP B 1 438 ? 2.807 -15.164 -11.492 1 95.25 438 ASP B C 1
ATOM 8214 O O . ASP B 1 438 ? 3.686 -14.625 -10.812 1 95.25 438 ASP B O 1
ATOM 8218 N N . HIS B 1 439 ? 2.289 -14.617 -12.516 1 92.88 439 HIS B N 1
ATOM 8219 C CA . HIS B 1 439 ? 2.752 -13.312 -12.977 1 92.88 439 HIS B CA 1
ATOM 8220 C C . HIS B 1 439 ? 1.922 -12.188 -12.375 1 92.88 439 HIS B C 1
ATOM 8222 O O . HIS B 1 439 ? 0.722 -12.086 -12.641 1 92.88 439 HIS B O 1
ATOM 8228 N N . ILE B 1 440 ? 2.543 -11.359 -11.664 1 89.94 440 ILE B N 1
ATOM 8229 C CA . ILE B 1 440 ? 1.829 -10.336 -10.906 1 89.94 440 ILE B CA 1
ATOM 8230 C C . ILE B 1 440 ? 1.17 -9.352 -11.867 1 89.94 440 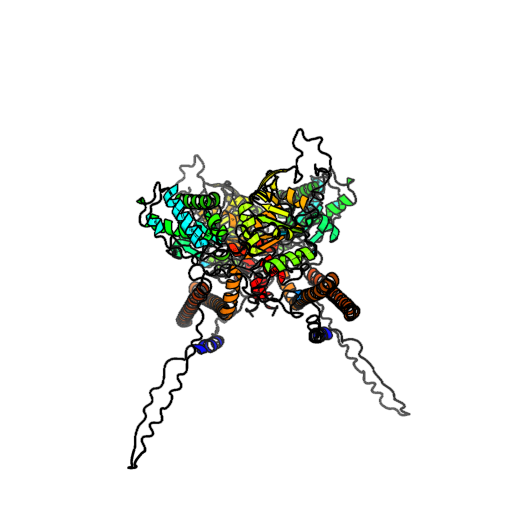ILE B C 1
ATOM 8232 O O . ILE B 1 440 ? 0.034 -8.93 -11.648 1 89.94 440 ILE B O 1
ATOM 8236 N N . TYR B 1 441 ? 1.762 -8.922 -12.898 1 81.31 441 TYR B N 1
ATOM 8237 C CA . TYR B 1 441 ? 1.204 -7.926 -13.805 1 81.31 441 TYR B CA 1
ATOM 8238 C C . TYR B 1 441 ? 0.268 -8.578 -14.82 1 81.31 441 TYR B C 1
ATOM 8240 O O . TYR B 1 441 ? -0.863 -8.117 -15.008 1 81.31 441 TYR B O 1
ATOM 8248 N N . GLY B 1 442 ? 0.736 -9.625 -15.359 1 80.81 442 GLY B N 1
ATOM 8249 C CA . GLY B 1 442 ? -0.007 -10.234 -16.453 1 80.81 442 GLY B CA 1
ATOM 8250 C C . GLY B 1 442 ? -1.21 -11.031 -15.984 1 80.81 442 GLY B C 1
ATOM 8251 O O . GLY B 1 442 ? -2.197 -11.156 -16.719 1 80.81 442 GLY B O 1
ATOM 8252 N N . ASP B 1 443 ? -1.146 -11.516 -14.773 1 81.88 443 ASP B N 1
ATOM 8253 C CA . ASP B 1 443 ? -2.213 -12.383 -14.289 1 81.88 443 ASP B CA 1
ATOM 8254 C C . ASP B 1 443 ? -3.035 -11.68 -13.203 1 81.88 443 ASP B C 1
ATOM 8256 O O . ASP B 1 443 ? -4.262 -11.812 -13.172 1 81.88 443 ASP B O 1
ATOM 8260 N N . ILE B 1 444 ? -2.404 -10.969 -12.391 1 81 444 ILE B N 1
ATOM 8261 C CA . ILE B 1 444 ? -3.018 -10.547 -11.133 1 81 444 ILE B CA 1
ATOM 8262 C C . ILE B 1 444 ? -3.488 -9.102 -11.25 1 81 444 ILE B C 1
ATOM 8264 O O . ILE B 1 444 ? -4.684 -8.82 -11.133 1 81 444 ILE B O 1
ATOM 8268 N N . LEU B 1 445 ? -2.584 -8.234 -11.586 1 79.75 445 LEU B N 1
ATOM 8269 C CA . LEU B 1 445 ? -2.875 -6.809 -11.562 1 79.75 445 LEU B CA 1
ATOM 8270 C C . LEU B 1 445 ? -3.949 -6.453 -12.586 1 79.75 445 LEU B C 1
ATOM 8272 O O . LEU B 1 445 ? -4.941 -5.809 -12.25 1 79.75 445 LEU B O 1
ATOM 8276 N N . ARG B 1 446 ? -3.844 -6.926 -13.742 1 77.56 446 ARG B N 1
ATOM 8277 C CA . ARG B 1 446 ? -4.738 -6.516 -14.82 1 77.56 446 ARG B CA 1
ATOM 8278 C C . ARG B 1 446 ? -6.121 -7.133 -14.648 1 77.56 446 ARG B C 1
ATOM 8280 O O . ARG B 1 446 ? -7.137 -6.461 -14.867 1 77.56 446 ARG B O 1
ATOM 8287 N N . SER B 1 447 ? -6.102 -8.359 -14.25 1 79.69 447 SER B N 1
ATOM 8288 C CA . SER B 1 447 ? -7.391 -9.008 -14.055 1 79.69 447 SER B CA 1
ATOM 8289 C C . SER B 1 447 ? -8.164 -8.367 -12.906 1 79.69 447 SER B C 1
ATOM 8291 O O . SER B 1 447 ? -9.391 -8.242 -12.969 1 79.69 447 SER B O 1
ATOM 8293 N N . LYS B 1 448 ? -7.457 -7.91 -12.008 1 77.81 448 LYS B N 1
ATOM 8294 C CA . LYS B 1 448 ? -8.086 -7.285 -10.852 1 77.81 448 LYS B CA 1
ATOM 8295 C C . LYS B 1 448 ? -8.547 -5.867 -11.172 1 77.81 448 LYS B C 1
ATOM 8297 O O . LYS B 1 448 ? -9.703 -5.52 -10.945 1 77.81 448 LYS B O 1
ATOM 8302 N N . LYS B 1 449 ? -7.703 -5.062 -11.656 1 74.5 449 LYS B N 1
ATOM 8303 C CA . LYS B 1 449 ? -7.98 -3.646 -11.883 1 74.5 449 LYS B CA 1
ATOM 8304 C C . LYS B 1 449 ? -9.023 -3.459 -12.977 1 74.5 449 LYS B C 1
ATOM 8306 O O . LYS B 1 449 ? -9.906 -2.6 -12.859 1 74.5 449 LYS B O 1
ATOM 8311 N N . SER B 1 450 ? -8.984 -4.324 -13.961 1 71.44 450 SER B N 1
ATOM 8312 C CA . SER B 1 450 ? -9.844 -4.129 -15.125 1 71.44 450 SER B CA 1
ATOM 8313 C C . SER B 1 450 ? -11.188 -4.82 -14.93 1 71.44 450 SER B C 1
ATOM 8315 O O . SER B 1 450 ? -12.227 -4.309 -15.367 1 71.44 450 SER B O 1
ATOM 8317 N N . LEU B 1 451 ? -11.125 -5.973 -14.242 1 78.19 451 LEU B N 1
ATOM 8318 C CA . LEU B 1 451 ? -12.312 -6.824 -14.297 1 78.19 451 LEU B CA 1
ATOM 8319 C C . LEU B 1 451 ? -12.898 -7.027 -12.898 1 78.19 451 LEU B C 1
ATOM 8321 O O . LEU B 1 451 ? -14.039 -7.473 -12.758 1 78.19 451 LEU B O 1
ATOM 8325 N N . GLY B 1 452 ? -12.078 -6.82 -11.938 1 85 452 GLY B N 1
ATOM 8326 C CA . GLY B 1 452 ? -12.531 -7.078 -10.578 1 85 452 GLY B CA 1
ATOM 8327 C C . GLY B 1 452 ? -12.43 -8.539 -10.18 1 85 452 GLY B C 1
ATOM 8328 O O . GLY B 1 452 ? -13.094 -8.977 -9.242 1 85 452 GLY B O 1
ATOM 8329 N N . TRP B 1 453 ? -11.656 -9.352 -10.953 1 91.38 453 TRP B N 1
ATOM 8330 C CA . TRP B 1 453 ? -11.43 -10.742 -10.562 1 91.38 453 TRP B CA 1
ATOM 8331 C C . TRP B 1 453 ? -10.758 -10.82 -9.195 1 91.38 453 TRP B C 1
ATOM 8333 O O . TRP B 1 453 ? -10.031 -9.898 -8.805 1 91.38 453 TRP B O 1
ATOM 8343 N N . ARG B 1 454 ? -11.125 -11.836 -8.492 1 94.12 454 ARG B N 1
ATOM 8344 C CA . ARG B 1 454 ? -10.289 -12.219 -7.359 1 94.12 454 ARG B CA 1
ATOM 8345 C C . ARG B 1 454 ? -9.047 -12.969 -7.824 1 94.12 454 ARG B C 1
ATOM 8347 O O . ARG B 1 454 ? -9.055 -13.594 -8.883 1 94.12 454 ARG B O 1
ATOM 8354 N N . THR B 1 455 ? -7.957 -12.82 -7.043 1 96.19 455 THR B N 1
ATOM 8355 C CA . THR B 1 455 ? -6.695 -13.328 -7.566 1 96.19 455 THR B CA 1
ATOM 8356 C C . THR B 1 455 ? -5.938 -14.102 -6.488 1 96.19 455 THR B C 1
ATOM 8358 O O . THR B 1 455 ? -6.055 -13.805 -5.301 1 96.19 455 THR B O 1
ATOM 8361 N N . MET B 1 456 ? -5.23 -15.078 -6.914 1 97.94 456 MET B N 1
ATOM 8362 C CA . MET B 1 456 ? -4.285 -15.82 -6.086 1 97.94 456 MET B CA 1
ATOM 8363 C C . MET B 1 456 ? -2.943 -1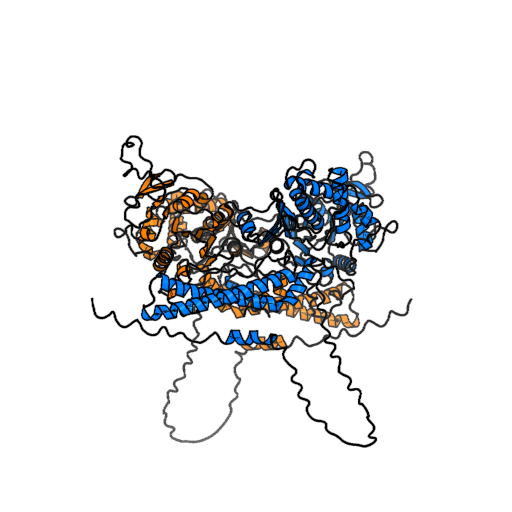5.969 -6.793 1 97.94 456 MET B C 1
ATOM 8365 O O . MET B 1 456 ? -2.877 -16.5 -7.906 1 97.94 456 MET B O 1
ATOM 8369 N N . LEU B 1 457 ? -1.923 -15.5 -6.152 1 97.75 457 LEU B N 1
ATOM 8370 C CA . LEU B 1 457 ? -0.59 -15.547 -6.742 1 97.75 457 LEU B CA 1
ATOM 8371 C C . LEU B 1 457 ? 0.176 -16.781 -6.262 1 97.75 457 LEU B C 1
ATOM 8373 O O . LEU B 1 457 ? 0.141 -17.109 -5.074 1 97.75 457 LEU B O 1
ATOM 8377 N N . VAL B 1 458 ? 0.838 -17.422 -7.195 1 97.5 458 VAL B N 1
ATOM 8378 C CA . VAL B 1 458 ? 1.7 -18.547 -6.875 1 97.5 458 VAL B CA 1
ATOM 8379 C C . VAL B 1 458 ? 3.15 -18.078 -6.777 1 97.5 458 VAL B C 1
ATOM 8381 O O . VAL B 1 458 ? 3.719 -17.594 -7.754 1 97.5 458 VAL B O 1
ATOM 8384 N N . VAL B 1 459 ? 3.699 -18.266 -5.578 1 96.81 459 VAL B N 1
ATOM 8385 C CA . VAL B 1 459 ? 5.062 -17.844 -5.277 1 96.81 459 VAL B CA 1
ATOM 8386 C C . VAL B 1 459 ? 5.84 -19.016 -4.668 1 96.81 459 VAL B C 1
ATOM 8388 O O . VAL B 1 459 ? 6.035 -19.062 -3.451 1 96.81 459 VAL B O 1
ATOM 8391 N N . PRO B 1 460 ? 6.422 -19.859 -5.504 1 96.38 460 PRO B N 1
ATOM 8392 C CA . PRO B 1 460 ? 7.105 -21.031 -4.965 1 96.38 460 PRO B CA 1
ATOM 8393 C C . PRO B 1 460 ? 8.242 -20.672 -4.02 1 96.38 460 PRO B C 1
ATOM 8395 O O . PRO B 1 460 ? 8.523 -21.406 -3.066 1 96.38 460 PRO B O 1
ATOM 8398 N N . GLU B 1 461 ? 8.867 -19.531 -4.199 1 95.56 461 GLU B N 1
ATOM 8399 C CA . GLU B 1 461 ? 9.977 -19.078 -3.369 1 95.56 461 GLU B CA 1
ATOM 8400 C C . GLU B 1 461 ? 9.531 -18.844 -1.928 1 95.56 461 GLU B C 1
ATOM 8402 O O . GLU B 1 461 ? 10.367 -18.797 -1.018 1 95.56 461 GLU B O 1
ATOM 8407 N N . LEU B 1 462 ? 8.273 -18.734 -1.762 1 95.75 462 LEU B N 1
ATOM 8408 C CA . LEU B 1 462 ? 7.707 -18.469 -0.446 1 95.75 462 LEU B CA 1
ATOM 8409 C C . LEU B 1 462 ? 8.078 -19.562 0.545 1 95.75 462 LEU B C 1
ATOM 8411 O O . LEU B 1 462 ? 8.273 -19.297 1.731 1 95.75 462 LEU B O 1
ATOM 8415 N N . GLU B 1 463 ? 8.172 -20.812 0.116 1 94.56 463 GLU B N 1
ATOM 8416 C CA . GLU B 1 463 ? 8.508 -21.906 1.014 1 94.56 463 GLU B CA 1
ATOM 8417 C C . GLU B 1 463 ? 9.883 -21.703 1.65 1 94.56 463 GLU B C 1
ATOM 8419 O O . GLU B 1 463 ? 10.055 -21.922 2.85 1 94.56 463 GLU B O 1
ATOM 8424 N N . GLN B 1 464 ? 10.781 -21.328 0.837 1 93.5 464 GLN B N 1
ATOM 8425 C CA . GLN B 1 464 ? 12.109 -21.047 1.361 1 93.5 464 GLN B CA 1
ATOM 8426 C C . GLN B 1 464 ? 12.094 -19.844 2.291 1 93.5 464 GLN B C 1
ATOM 8428 O O . GLN B 1 464 ? 12.758 -19.844 3.33 1 93.5 464 GLN B O 1
ATOM 8433 N N . GLU B 1 465 ? 11.375 -18.812 1.89 1 93.56 465 GLU B N 1
ATOM 8434 C CA . GLU B 1 465 ? 11.242 -17.625 2.729 1 93.56 465 GLU B CA 1
ATOM 8435 C C . GLU B 1 465 ? 10.711 -17.984 4.113 1 93.56 465 GLU B C 1
ATOM 8437 O O . GLU B 1 465 ? 11.219 -17.484 5.125 1 93.56 465 GLU B O 1
ATOM 8442 N N . LEU B 1 466 ? 9.727 -18.844 4.113 1 94.38 466 LEU B N 1
ATOM 8443 C CA . LEU B 1 466 ? 9.102 -19.266 5.359 1 94.38 466 LEU B CA 1
ATOM 8444 C C . LEU B 1 466 ? 10.078 -20.062 6.211 1 94.38 466 LEU B C 1
ATOM 8446 O O . LEU B 1 466 ? 10.188 -19.844 7.418 1 94.38 466 LEU B O 1
ATOM 8450 N N . ALA B 1 467 ? 10.781 -20.953 5.605 1 93 467 ALA B N 1
ATOM 8451 C CA . ALA B 1 467 ? 11.719 -21.812 6.328 1 93 467 ALA B CA 1
ATOM 8452 C C . ALA B 1 467 ? 12.844 -21 6.953 1 93 467 ALA B C 1
ATOM 8454 O O . ALA B 1 467 ? 13.172 -21.172 8.125 1 93 467 ALA B O 1
ATOM 8455 N N . VAL B 1 468 ? 13.438 -20.109 6.188 1 94.12 468 VAL B N 1
ATOM 8456 C CA . VAL B 1 468 ? 14.555 -19.297 6.672 1 94.12 468 VAL B CA 1
ATOM 8457 C C . VAL B 1 468 ? 14.062 -18.328 7.742 1 94.12 468 VAL B C 1
ATOM 8459 O O . VAL B 1 468 ? 14.742 -18.094 8.742 1 94.12 468 VAL B O 1
ATOM 8462 N N . ALA B 1 469 ? 12.883 -17.766 7.531 1 93.19 469 ALA B N 1
ATOM 8463 C CA . ALA B 1 469 ? 12.32 -16.859 8.531 1 93.19 469 ALA B CA 1
ATOM 8464 C C . ALA B 1 469 ? 12.141 -17.562 9.867 1 93.19 469 ALA B C 1
ATOM 8466 O O . ALA B 1 469 ? 12.406 -16.984 10.922 1 93.19 469 ALA B O 1
ATOM 8467 N N . GLU B 1 470 ? 11.68 -18.781 9.797 1 91.44 470 GLU B N 1
ATOM 8468 C CA . GLU B 1 470 ? 11.5 -19.562 11.016 1 91.44 470 GLU B CA 1
ATOM 8469 C C . GLU B 1 470 ? 12.844 -19.875 11.672 1 91.44 470 GLU B C 1
ATOM 8471 O O . GLU B 1 470 ? 12.977 -19.766 12.891 1 91.44 470 GLU B O 1
ATOM 8476 N N . ALA B 1 471 ? 13.805 -20.156 10.883 1 92.5 471 ALA B N 1
ATOM 8477 C CA . ALA B 1 471 ? 15.125 -20.531 11.383 1 92.5 471 ALA B CA 1
ATOM 8478 C C . ALA B 1 471 ? 15.859 -19.328 11.977 1 92.5 471 ALA B C 1
ATOM 8480 O O . ALA B 1 471 ? 16.719 -19.484 12.836 1 92.5 471 ALA B O 1
ATOM 8481 N N . THR B 1 472 ? 15.492 -18.156 11.547 1 93.5 472 THR B N 1
ATOM 8482 C CA . THR B 1 472 ? 16.234 -16.969 11.969 1 93.5 472 THR B CA 1
ATOM 8483 C C . THR B 1 472 ? 15.391 -16.109 12.898 1 93.5 472 THR B C 1
ATOM 8485 O O . THR B 1 472 ? 15.578 -14.891 12.969 1 93.5 472 THR B O 1
ATOM 8488 N N . ARG B 1 473 ? 14.477 -16.625 13.594 1 91.62 473 ARG B N 1
ATOM 8489 C CA . ARG B 1 473 ? 13.594 -15.883 14.492 1 91.62 473 ARG B CA 1
ATOM 8490 C C . ARG B 1 473 ? 14.398 -15.141 15.562 1 91.62 473 ARG B C 1
ATOM 8492 O O . ARG B 1 473 ? 14.133 -13.977 15.844 1 91.62 473 ARG B O 1
ATOM 8499 N N . ALA B 1 474 ? 15.32 -15.859 16.141 1 92.12 474 ALA B N 1
ATOM 8500 C CA . ALA B 1 474 ? 16.141 -15.25 17.188 1 92.12 474 ALA B CA 1
ATOM 8501 C C . ALA B 1 474 ? 16.953 -14.078 16.641 1 92.12 474 ALA B C 1
ATOM 8503 O O . ALA B 1 474 ? 17.094 -13.055 17.312 1 92.12 474 ALA B O 1
ATOM 8504 N N . THR B 1 475 ? 17.469 -14.289 15.445 1 94.06 475 THR B N 1
ATOM 8505 C CA . THR B 1 475 ? 18.234 -13.234 14.789 1 94.06 475 THR B CA 1
ATOM 8506 C C . THR B 1 475 ? 17.359 -12 14.562 1 94.06 475 THR B C 1
ATOM 8508 O O . THR B 1 475 ? 17.797 -10.867 14.797 1 94.06 475 THR B O 1
ATOM 8511 N N . GLN B 1 476 ? 16.172 -12.203 14.156 1 92.12 476 GLN B N 1
ATOM 8512 C CA . GLN B 1 476 ? 15.242 -11.102 13.914 1 92.12 476 GLN B CA 1
ATOM 8513 C C . GLN B 1 476 ? 14.945 -10.344 15.203 1 92.12 476 GLN B C 1
ATOM 8515 O O . GLN B 1 476 ? 14.891 -9.109 15.203 1 92.12 476 GLN B O 1
ATOM 8520 N N . PHE B 1 477 ? 14.789 -11.047 16.219 1 90.88 477 PHE B N 1
ATOM 8521 C CA . PHE B 1 477 ? 14.539 -10.43 17.516 1 90.88 477 PHE B CA 1
ATOM 8522 C C . PHE B 1 477 ? 15.727 -9.594 17.969 1 90.88 477 PHE B C 1
ATOM 8524 O O . PHE B 1 477 ? 15.562 -8.477 18.453 1 90.88 477 PHE B O 1
ATOM 8531 N N . GLU B 1 478 ? 16.875 -10.172 17.828 1 94.56 478 GLU B N 1
ATOM 8532 C CA . GLU B 1 478 ? 18.078 -9.453 18.234 1 94.56 478 GLU B CA 1
ATOM 8533 C C . GLU B 1 478 ? 18.266 -8.188 17.406 1 94.56 478 GLU B C 1
ATOM 8535 O O . GLU B 1 478 ? 18.688 -7.152 17.922 1 94.56 478 GLU B O 1
ATOM 8540 N N . LEU B 1 479 ? 18.016 -8.273 16.141 1 94.12 479 LEU B N 1
ATOM 8541 C CA . LEU B 1 479 ? 18.109 -7.105 15.273 1 94.12 479 LEU B CA 1
ATOM 8542 C C . LEU B 1 479 ? 17.188 -5.992 15.758 1 94.12 479 LEU B C 1
ATOM 8544 O O . LEU B 1 479 ? 17.578 -4.82 15.773 1 94.12 479 LEU B O 1
ATOM 8548 N N . LYS B 1 480 ? 16.031 -6.359 16.141 1 90.44 480 LYS B N 1
ATOM 8549 C CA . LYS B 1 480 ? 15.078 -5.379 16.672 1 90.44 480 LYS B CA 1
ATOM 8550 C C . LYS B 1 480 ? 15.609 -4.746 17.969 1 90.44 480 LYS B C 1
ATOM 8552 O O . LYS B 1 480 ? 15.516 -3.531 18.156 1 90.44 480 LYS B O 1
ATOM 8557 N N . MET B 1 481 ? 16.156 -5.523 18.812 1 93.75 481 MET B N 1
ATOM 8558 C CA . MET B 1 481 ? 16.703 -5.035 20.078 1 93.75 481 MET B CA 1
ATOM 8559 C C . MET B 1 481 ? 17.875 -4.078 19.828 1 93.75 481 MET B C 1
ATOM 8561 O O . MET B 1 481 ? 17.984 -3.045 20.5 1 93.75 481 MET B O 1
ATOM 8565 N N . LEU B 1 482 ? 18.688 -4.473 18.906 1 95.62 482 LEU B N 1
ATOM 8566 C CA . LEU B 1 482 ? 19.844 -3.641 18.594 1 95.62 482 LEU B CA 1
ATOM 8567 C C . LEU B 1 482 ? 19.406 -2.309 18 1 95.62 482 LEU B C 1
ATOM 8569 O O . LEU B 1 482 ? 20 -1.269 18.281 1 95.62 482 LEU B O 1
ATOM 8573 N N . ARG B 1 483 ? 18.406 -2.322 17.203 1 92.44 483 ARG B N 1
ATOM 8574 C CA . ARG B 1 483 ? 17.859 -1.095 16.625 1 92.44 483 ARG B CA 1
ATOM 8575 C C . ARG B 1 483 ? 17.328 -0.165 17.719 1 92.44 483 ARG B C 1
ATOM 8577 O O . ARG B 1 483 ? 17.578 1.041 17.688 1 92.44 483 ARG B O 1
ATOM 8584 N N . ASN B 1 484 ? 16.594 -0.722 18.625 1 90.31 484 ASN B N 1
ATOM 8585 C CA . ASN B 1 484 ? 16.062 0.059 19.75 1 90.31 484 ASN B CA 1
ATOM 8586 C C . ASN B 1 484 ? 17.188 0.624 20.609 1 90.31 484 ASN B C 1
ATOM 8588 O O . ASN B 1 484 ? 17.125 1.779 21.031 1 90.31 484 ASN B O 1
ATOM 8592 N N . ALA B 1 485 ? 18.156 -0.231 20.859 1 94.38 485 ALA B N 1
ATOM 8593 C CA . ALA B 1 485 ? 19.297 0.211 21.656 1 94.38 485 ALA B CA 1
ATOM 8594 C C . ALA B 1 485 ? 20.016 1.37 20.984 1 94.38 485 ALA B C 1
ATOM 8596 O O . ALA B 1 485 ? 20.422 2.328 21.641 1 94.38 485 ALA B O 1
ATOM 8597 N N . ARG B 1 486 ? 20.203 1.257 19.75 1 94.56 486 ARG B N 1
ATOM 8598 C CA . ARG B 1 486 ? 20.859 2.318 18.984 1 94.56 486 ARG B CA 1
ATOM 8599 C C . ARG B 1 486 ? 20.062 3.625 19.094 1 94.56 486 ARG B C 1
ATOM 8601 O O . ARG B 1 486 ? 20.656 4.695 19.25 1 94.56 486 ARG B O 1
ATOM 8608 N N . SER B 1 487 ? 18.781 3.533 18.953 1 90.94 487 SER B N 1
ATOM 8609 C CA . SER B 1 487 ? 17.938 4.711 19.047 1 90.94 487 SER B CA 1
ATOM 8610 C C . SER B 1 487 ? 18.031 5.367 20.406 1 90.94 487 SER B C 1
ATOM 8612 O O . SER B 1 487 ? 18.109 6.594 20.516 1 90.94 487 SER B O 1
ATOM 8614 N N . ASP B 1 488 ? 18.078 4.582 21.422 1 91.5 488 ASP B N 1
ATOM 8615 C CA . ASP B 1 488 ? 18.188 5.086 22.797 1 91.5 488 ASP B CA 1
ATOM 8616 C C . ASP B 1 488 ? 19.531 5.785 23 1 91.5 488 ASP B C 1
ATOM 8618 O O . ASP B 1 488 ? 19.594 6.852 23.609 1 91.5 488 ASP B O 1
ATOM 8622 N N . LEU B 1 489 ? 20.547 5.133 22.547 1 94.69 489 LEU B N 1
ATOM 8623 C CA . LEU B 1 489 ? 21.891 5.711 22.656 1 94.69 489 LEU B CA 1
ATOM 8624 C C . LEU B 1 489 ? 21.984 7.023 21.891 1 94.69 489 LEU B C 1
ATOM 8626 O O . LEU B 1 489 ? 22.547 8 22.375 1 94.69 489 LEU B O 1
ATOM 8630 N N . ASP B 1 490 ? 21.406 7.035 20.75 1 94 490 ASP B N 1
ATOM 8631 C CA . ASP B 1 490 ? 21.406 8.25 19.938 1 94 490 ASP B CA 1
ATOM 8632 C C . ASP B 1 490 ? 20.719 9.398 20.672 1 94 490 ASP B C 1
ATOM 8634 O O . ASP B 1 490 ? 21.188 10.531 20.656 1 94 490 ASP B O 1
ATOM 8638 N N . THR B 1 491 ? 19.625 9.086 21.297 1 91.12 491 THR B N 1
ATOM 8639 C CA . THR B 1 491 ? 18.891 10.102 22.031 1 91.12 491 THR B CA 1
ATOM 8640 C C . THR B 1 491 ? 19.75 10.688 23.156 1 91.12 491 THR B C 1
ATOM 8642 O O . THR B 1 491 ? 19.766 11.898 23.359 1 91.12 491 THR B O 1
ATOM 8645 N N . GLN B 1 492 ? 20.453 9.859 23.844 1 92.31 492 GLN B N 1
ATOM 8646 C CA . GLN B 1 492 ? 21.312 10.305 24.922 1 92.31 492 GLN B CA 1
ATOM 8647 C C . GLN B 1 492 ? 22.469 11.141 24.406 1 92.31 492 GLN B C 1
ATOM 8649 O O . GLN B 1 492 ? 22.812 12.172 24.984 1 92.31 492 GLN B O 1
ATOM 8654 N N . ILE B 1 493 ? 23.047 10.68 23.375 1 95.31 493 ILE B N 1
ATOM 8655 C CA . ILE B 1 493 ? 24.156 11.383 22.766 1 95.31 493 ILE B CA 1
ATOM 8656 C C . ILE B 1 493 ? 23.703 12.766 22.312 1 95.31 493 ILE B C 1
ATOM 8658 O O . ILE B 1 493 ? 24.375 13.773 22.594 1 95.31 493 ILE B O 1
ATOM 8662 N N . GLN B 1 494 ? 22.625 12.828 21.672 1 94.44 494 GLN B N 1
ATOM 8663 C CA . GLN B 1 494 ? 22.109 14.086 21.141 1 94.44 494 GLN B CA 1
ATOM 8664 C C . GLN B 1 494 ? 21.781 15.062 22.266 1 94.44 494 GLN B C 1
ATOM 8666 O O . GLN B 1 494 ? 21.938 16.281 22.109 1 94.44 494 GLN B O 1
ATOM 8671 N N . ARG B 1 495 ? 21.297 14.531 23.312 1 91.94 495 ARG B N 1
ATOM 8672 C CA . ARG B 1 495 ? 21 15.375 24.469 1 91.94 495 ARG B CA 1
ATOM 8673 C C . ARG B 1 495 ? 22.266 16.031 25 1 91.94 495 ARG B C 1
ATOM 8675 O O . ARG B 1 495 ? 22.266 17.234 25.266 1 91.94 495 ARG B O 1
ATOM 8682 N N . LEU B 1 496 ? 23.281 15.273 25.172 1 92.69 496 LEU B N 1
ATOM 8683 C CA . LEU B 1 496 ? 24.547 15.812 25.672 1 92.69 496 LEU B CA 1
ATOM 8684 C C . LEU B 1 496 ? 25.156 16.781 24.656 1 92.69 496 LEU B C 1
ATOM 8686 O O . LEU B 1 496 ? 25.656 17.844 25.031 1 92.69 496 LEU B O 1
ATOM 8690 N N . GLU B 1 497 ? 25.078 16.406 23.438 1 94.38 497 GLU B N 1
ATOM 8691 C CA . GLU B 1 497 ? 25.594 17.281 22.391 1 94.38 497 GLU B CA 1
ATOM 8692 C C . GLU B 1 497 ? 24.859 18.625 22.375 1 94.38 497 GLU B C 1
ATOM 8694 O O . GLU B 1 497 ? 25.469 19.672 22.188 1 94.38 497 GLU B O 1
ATOM 8699 N N . TRP B 1 498 ? 23.609 18.516 22.547 1 93.44 498 TRP B N 1
ATOM 8700 C CA . TRP B 1 498 ? 22.797 19.734 22.609 1 93.44 498 TRP B CA 1
ATOM 8701 C C . TRP B 1 498 ? 23.203 20.609 23.781 1 93.44 498 TRP B C 1
ATOM 8703 O O . TRP B 1 498 ? 23.359 21.812 23.641 1 93.44 498 TRP B O 1
ATOM 8713 N N . ALA B 1 499 ? 23.422 20.031 24.922 1 91 499 ALA B N 1
ATOM 8714 C CA . ALA B 1 499 ? 23.828 20.766 26.109 1 91 499 ALA B CA 1
ATOM 8715 C C . ALA B 1 499 ? 25.188 21.438 25.922 1 91 499 ALA B C 1
ATOM 8717 O O . ALA B 1 499 ? 25.391 22.562 26.359 1 91 499 ALA B O 1
ATOM 8718 N N . PHE B 1 500 ? 26.062 20.75 25.266 1 91.94 500 PHE B N 1
ATOM 8719 C CA . PHE B 1 500 ? 27.375 21.312 24.953 1 91.94 500 PHE B CA 1
ATOM 8720 C C . PHE B 1 500 ? 27.234 22.5 24.016 1 91.94 500 PHE B C 1
ATOM 8722 O O . PHE B 1 500 ? 27.812 23.562 24.266 1 91.94 500 PHE B O 1
ATOM 8729 N N . LYS B 1 501 ? 26.438 22.328 23 1 90.69 501 LYS B N 1
ATOM 8730 C CA . LYS B 1 501 ? 26.281 23.344 21.984 1 90.69 501 LYS B CA 1
ATOM 8731 C C . LYS B 1 501 ? 25.609 24.594 22.547 1 90.69 501 LYS B C 1
ATOM 8733 O O . LYS B 1 501 ? 25.953 25.719 22.156 1 90.69 501 LYS B O 1
ATOM 8738 N N . GLN B 1 502 ? 24.688 24.328 23.484 1 88.38 502 GLN B N 1
ATOM 8739 C CA . GLN B 1 502 ? 23.953 25.453 24.047 1 88.38 502 GLN B CA 1
ATOM 8740 C C . GLN B 1 502 ? 24.656 26.031 25.266 1 88.38 502 GLN B C 1
ATOM 8742 O O . GLN B 1 502 ? 24.125 26.906 25.938 1 88.38 502 GLN B O 1
ATOM 8747 N N . ARG B 1 503 ? 25.797 25.5 25.609 1 86.81 503 ARG B N 1
ATOM 8748 C CA . ARG B 1 503 ? 26.609 25.938 26.734 1 86.81 503 ARG B CA 1
ATOM 8749 C C . ARG B 1 503 ? 25.812 25.906 28.031 1 86.81 503 ARG B C 1
ATOM 8751 O O . ARG B 1 503 ? 25.828 26.859 28.812 1 86.81 503 ARG B O 1
ATOM 8758 N N . GLU B 1 504 ? 25.094 24.828 28.125 1 86.31 504 GLU B N 1
ATOM 8759 C CA . GLU B 1 504 ? 24.25 24.641 29.297 1 86.31 504 GLU B CA 1
ATOM 8760 C C . GLU B 1 504 ? 24.969 23.859 30.391 1 86.31 504 GLU B C 1
ATOM 8762 O O . GLU B 1 504 ? 24.453 23.703 31.5 1 86.31 504 GLU B O 1
ATOM 8767 N N . ILE B 1 505 ? 26.188 23.375 30.109 1 88.75 505 ILE B N 1
ATOM 8768 C CA . ILE B 1 505 ? 26.922 22.547 31.047 1 88.75 505 ILE B CA 1
ATOM 8769 C C . ILE B 1 505 ? 27.859 23.438 31.875 1 88.75 505 ILE B C 1
ATOM 8771 O O . ILE B 1 505 ? 28.688 24.156 31.328 1 88.75 505 ILE B O 1
ATOM 8775 N N . PRO B 1 506 ? 27.703 23.328 33.188 1 91.94 506 PRO B N 1
ATOM 8776 C CA . PRO B 1 506 ? 28.609 24.109 34.031 1 91.94 506 PRO B CA 1
ATOM 8777 C C . PRO B 1 506 ? 30.078 23.703 33.844 1 91.94 506 PRO B C 1
ATOM 8779 O O . PRO B 1 506 ? 30.375 22.531 33.594 1 91.94 506 PRO B O 1
ATOM 8782 N N . PRO B 1 507 ? 30.938 24.672 34.031 1 91.69 507 PRO B N 1
ATOM 8783 C CA . PRO B 1 507 ? 32.375 24.422 33.812 1 91.69 507 PRO B CA 1
ATOM 8784 C C . PRO B 1 507 ? 32.906 23.266 34.656 1 91.69 507 PRO B C 1
ATOM 8786 O O . PRO B 1 507 ? 33.75 22.5 34.219 1 91.69 507 PRO B O 1
ATOM 8789 N N . GLU B 1 508 ? 32.375 23.094 35.844 1 92.62 508 GLU B N 1
ATOM 8790 C CA . GLU B 1 508 ? 32.875 22.062 36.75 1 92.62 508 GLU B CA 1
ATOM 8791 C C . GLU B 1 508 ? 32.469 20.672 36.25 1 92.62 508 GLU B C 1
ATOM 8793 O O . GLU B 1 508 ? 33.125 19.672 36.625 1 92.62 508 GLU B O 1
ATOM 8798 N N . ALA B 1 509 ? 31.422 20.594 35.406 1 92.44 509 ALA B N 1
ATOM 8799 C CA . ALA B 1 509 ? 30.891 19.297 34.969 1 92.44 509 ALA B CA 1
ATOM 8800 C C . ALA B 1 509 ? 31.297 19 33.531 1 92.44 509 ALA B C 1
ATOM 8802 O O . ALA B 1 509 ? 30.953 17.938 33 1 92.44 509 ALA B O 1
ATOM 8803 N N . LEU B 1 510 ? 32.031 19.859 32.969 1 91.88 510 LEU B N 1
ATOM 8804 C CA . LEU B 1 510 ? 32.375 19.766 31.531 1 91.88 510 LEU B CA 1
ATOM 8805 C C . LEU B 1 510 ? 33.156 18.484 31.234 1 91.88 510 LEU B C 1
ATOM 8807 O O . LEU B 1 510 ? 32.781 17.75 30.312 1 91.88 510 LEU B O 1
ATOM 8811 N N . LEU B 1 511 ? 34.156 18.281 32.031 1 91.94 511 LEU B N 1
ATOM 8812 C CA . LEU B 1 511 ? 35.031 17.141 31.781 1 91.94 511 LEU B CA 1
ATOM 8813 C C . LEU B 1 511 ? 34.25 15.828 31.969 1 91.94 511 LEU B C 1
ATOM 8815 O O . LEU B 1 511 ? 34.406 14.906 31.156 1 91.94 511 LEU B O 1
ATOM 8819 N N . GLN B 1 512 ? 33.531 15.742 32.969 1 93.69 512 GLN B N 1
ATOM 8820 C CA . GLN B 1 512 ? 32.75 14.539 33.25 1 93.69 512 GLN B CA 1
ATOM 8821 C C . GLN B 1 512 ? 31.75 14.266 32.125 1 93.69 512 GLN B C 1
ATOM 8823 O O . GLN B 1 512 ? 31.562 13.117 31.719 1 93.69 512 GLN B O 1
ATOM 8828 N N . ASN B 1 513 ? 31.141 15.281 31.641 1 93.75 513 ASN B N 1
ATOM 8829 C CA . ASN B 1 513 ? 30.172 15.125 30.562 1 93.75 513 ASN B CA 1
ATOM 8830 C C . ASN B 1 513 ? 30.844 14.781 29.25 1 93.75 513 ASN B C 1
ATOM 8832 O O . ASN B 1 513 ? 30.281 14.062 28.422 1 93.75 513 ASN B O 1
ATOM 8836 N N . GLN B 1 514 ? 32.031 15.203 29.078 1 95.25 514 GLN B N 1
ATOM 8837 C CA . GLN B 1 514 ? 32.781 14.852 27.891 1 95.25 514 GLN B CA 1
ATOM 8838 C C . GLN B 1 514 ? 33.156 13.367 27.906 1 95.25 514 GLN B C 1
ATOM 8840 O O . GLN B 1 514 ? 33.125 12.711 26.859 1 95.25 514 GLN B O 1
ATOM 8845 N N . GLU B 1 515 ? 33.531 12.938 29.031 1 95.94 515 GLU B N 1
ATOM 8846 C CA . GLU B 1 515 ? 33.844 11.523 29.172 1 95.94 515 GLU B CA 1
ATOM 8847 C C . GLU B 1 515 ? 32.625 10.641 28.953 1 95.94 515 GLU B C 1
ATOM 8849 O O . GLU B 1 515 ? 32.719 9.594 28.312 1 95.94 515 GLU B O 1
ATOM 8854 N N . GLN B 1 516 ? 31.609 11.086 29.531 1 95.06 516 GLN B N 1
ATOM 8855 C CA . GLN B 1 516 ? 30.359 10.352 29.344 1 95.06 516 GLN B CA 1
ATOM 8856 C C . GLN B 1 516 ? 29.953 10.297 27.875 1 95.06 516 GLN B C 1
ATOM 8858 O O . GLN B 1 516 ? 29.516 9.266 27.391 1 95.06 516 GLN B O 1
ATOM 8863 N N . LEU B 1 517 ? 30.047 11.375 27.203 1 96.56 517 LEU B N 1
ATOM 8864 C CA . LEU B 1 517 ? 29.734 11.445 25.781 1 96.56 517 LEU B CA 1
ATOM 8865 C C . LEU B 1 517 ? 30.625 10.484 24.984 1 96.56 517 LEU B C 1
ATOM 8867 O O . LEU B 1 517 ? 30.125 9.797 24.094 1 96.56 517 LEU B O 1
ATOM 8871 N N . ALA B 1 518 ? 31.844 10.422 25.359 1 97.19 518 ALA B N 1
ATOM 8872 C CA . ALA B 1 518 ? 32.781 9.523 24.672 1 97.19 518 ALA B CA 1
ATOM 8873 C C . ALA B 1 518 ? 32.375 8.07 24.891 1 97.19 518 ALA B C 1
ATOM 8875 O O . ALA B 1 518 ? 32.469 7.25 23.969 1 97.19 518 ALA B O 1
ATOM 8876 N N . LEU B 1 519 ? 31.984 7.789 26.062 1 97.38 519 LEU B N 1
ATOM 8877 C CA . LEU B 1 519 ? 31.562 6.426 26.391 1 97.38 519 LEU B CA 1
ATOM 8878 C C . LEU B 1 519 ? 30.312 6.043 25.625 1 97.38 519 LEU B C 1
ATOM 8880 O O . LEU B 1 519 ? 30.203 4.93 25.109 1 97.38 519 LEU B O 1
ATOM 8884 N N . LEU B 1 520 ? 29.344 6.969 25.625 1 97.06 520 LEU B N 1
ATOM 8885 C CA . LEU B 1 520 ? 28.109 6.723 24.891 1 97.06 520 LEU B CA 1
ATOM 8886 C C . LEU B 1 520 ? 28.375 6.523 23.406 1 97.06 520 LEU B C 1
ATOM 8888 O O . LEU B 1 520 ? 27.781 5.648 22.781 1 97.06 520 LEU B O 1
ATOM 8892 N N . ARG B 1 521 ? 29.234 7.266 22.859 1 97.75 521 ARG B N 1
ATOM 8893 C CA . ARG B 1 521 ? 29.594 7.141 21.438 1 97.75 521 ARG B CA 1
ATOM 8894 C C . ARG B 1 521 ? 30.25 5.793 21.156 1 97.75 521 ARG B C 1
ATOM 8896 O O . ARG B 1 521 ? 29.969 5.172 20.125 1 97.75 521 ARG B O 1
ATOM 8903 N N . ALA B 1 522 ? 31.047 5.391 22.031 1 97.81 522 ALA B N 1
ATOM 8904 C CA . ALA B 1 522 ? 31.719 4.098 21.875 1 97.81 522 ALA B CA 1
ATOM 8905 C C . ALA B 1 522 ? 30.703 2.953 21.922 1 97.81 522 ALA B C 1
ATOM 8907 O O . ALA B 1 522 ? 30.797 2 21.141 1 97.81 522 ALA B O 1
ATOM 8908 N N . GLU B 1 523 ? 29.828 3.084 22.828 1 97.62 523 GLU B N 1
ATOM 8909 C CA . GLU B 1 523 ? 28.781 2.068 22.938 1 97.62 523 GLU B CA 1
ATOM 8910 C C . GLU B 1 523 ? 27.891 2.045 21.703 1 97.62 523 GLU B C 1
ATOM 8912 O O . GLU B 1 523 ? 27.531 0.972 21.219 1 97.62 523 GLU B O 1
ATOM 8917 N N . ARG B 1 524 ? 27.484 3.195 21.266 1 97.5 524 ARG B N 1
ATOM 8918 C CA . ARG B 1 524 ? 26.672 3.32 20.062 1 97.5 524 ARG B CA 1
ATOM 8919 C C . ARG B 1 524 ? 27.359 2.688 18.859 1 97.5 524 ARG B C 1
ATOM 8921 O O . ARG B 1 524 ? 26.734 1.992 18.062 1 97.5 524 ARG B O 1
ATOM 8928 N N . GLU B 1 525 ? 28.625 2.875 18.719 1 97.62 525 GLU B N 1
ATOM 8929 C CA . GLU B 1 525 ? 29.375 2.297 17.609 1 97.62 525 GLU B CA 1
ATOM 8930 C C . GLU B 1 525 ? 29.453 0.777 17.734 1 97.62 525 GLU B C 1
ATOM 8932 O O . GLU B 1 525 ? 29.391 0.073 16.719 1 97.62 525 GLU B O 1
ATOM 8937 N N . ALA B 1 526 ? 29.562 0.304 18.906 1 97.75 526 ALA B N 1
ATOM 8938 C CA . ALA B 1 526 ? 29.594 -1.141 19.125 1 97.75 526 ALA B CA 1
ATOM 8939 C C . ALA B 1 526 ? 28.25 -1.779 18.75 1 97.75 526 ALA B C 1
ATOM 8941 O O . ALA B 1 526 ? 28.219 -2.838 18.109 1 97.75 526 ALA B O 1
ATOM 8942 N N . VAL B 1 527 ? 27.203 -1.13 19.172 1 97.88 527 VAL B N 1
ATOM 8943 C CA . VAL B 1 527 ? 25.859 -1.625 18.875 1 97.88 527 VAL B CA 1
ATOM 8944 C C . VAL B 1 527 ? 25.625 -1.574 17.359 1 97.88 527 VAL B C 1
ATOM 8946 O O . VAL B 1 527 ? 25.062 -2.508 16.781 1 97.88 527 VAL B O 1
ATOM 8949 N N . LYS B 1 528 ? 26.047 -0.525 16.766 1 97 528 LYS B N 1
ATOM 8950 C CA . LYS B 1 528 ? 25.906 -0.372 15.32 1 97 528 LYS B CA 1
ATOM 8951 C C . LYS B 1 528 ? 26.672 -1.473 14.578 1 97 528 LYS B C 1
ATOM 8953 O O . LYS B 1 528 ? 26.156 -2.045 13.617 1 97 528 LYS B O 1
ATOM 8958 N N . ASP B 1 529 ? 27.844 -1.715 15.031 1 97.38 529 ASP B N 1
ATOM 8959 C CA . ASP B 1 529 ? 28.672 -2.74 14.398 1 97.38 529 ASP B CA 1
ATOM 8960 C C . ASP B 1 529 ? 28.031 -4.117 14.508 1 97.38 529 ASP B C 1
ATOM 8962 O O . ASP B 1 529 ? 27.984 -4.871 13.539 1 97.38 529 ASP B O 1
ATOM 8966 N N . ARG B 1 530 ? 27.578 -4.41 15.648 1 97.5 530 ARG B N 1
ATOM 8967 C CA . ARG B 1 530 ? 26.891 -5.688 15.844 1 97.5 530 ARG B CA 1
ATOM 8968 C C . ARG B 1 530 ? 25.641 -5.777 14.992 1 97.5 530 ARG B C 1
ATOM 8970 O O . ARG B 1 530 ? 25.359 -6.812 14.383 1 97.5 530 ARG B O 1
ATOM 8977 N N . HIS B 1 531 ? 24.875 -4.738 15.016 1 96.69 531 HIS B N 1
ATOM 8978 C CA . HIS B 1 531 ? 23.656 -4.672 14.211 1 96.69 531 HIS B CA 1
ATOM 8979 C C . HIS B 1 531 ? 23.969 -4.906 12.734 1 96.69 531 HIS B C 1
ATOM 8981 O O . HIS B 1 531 ? 23.281 -5.695 12.07 1 96.69 531 HIS B O 1
ATOM 8987 N N . SER B 1 532 ? 24.953 -4.246 12.242 1 95 532 SER B N 1
ATOM 8988 C CA . SER B 1 532 ? 25.328 -4.336 10.828 1 95 532 SER B CA 1
ATOM 8989 C C . SER B 1 532 ? 25.766 -5.75 10.461 1 95 532 SER B C 1
ATOM 8991 O O . SER B 1 532 ? 25.391 -6.273 9.414 1 95 532 SER B O 1
ATOM 8993 N N . ARG B 1 533 ? 26.531 -6.352 11.297 1 96.25 533 ARG B N 1
ATOM 8994 C CA . ARG B 1 533 ? 27 -7.707 11.055 1 96.25 533 ARG B CA 1
ATOM 8995 C C . ARG B 1 533 ? 25.859 -8.703 11.062 1 96.25 533 ARG B C 1
ATOM 8997 O O . ARG B 1 533 ? 25.766 -9.57 10.188 1 96.25 533 ARG B O 1
ATOM 9004 N N . LEU B 1 534 ? 25.031 -8.539 12.039 1 96.38 534 LEU B N 1
ATOM 9005 C CA . LEU B 1 534 ? 23.906 -9.445 12.156 1 96.38 534 LEU B CA 1
ATOM 9006 C C . LEU B 1 534 ? 22.938 -9.266 10.992 1 96.38 534 LEU B C 1
ATOM 9008 O O . LEU B 1 534 ? 22.344 -10.234 10.516 1 96.38 534 LEU B O 1
ATOM 9012 N N . LEU B 1 535 ? 22.766 -8.055 10.594 1 94.62 535 LEU B N 1
ATOM 9013 C CA . LEU B 1 535 ? 21.891 -7.754 9.461 1 94.62 535 LEU B CA 1
ATOM 9014 C C . LEU B 1 535 ? 22.438 -8.398 8.18 1 94.62 535 LEU B C 1
ATOM 9016 O O . LEU B 1 535 ? 21.656 -8.93 7.379 1 94.62 535 LEU B O 1
ATOM 9020 N N . LEU B 1 536 ? 23.672 -8.312 7.988 1 93.88 536 LEU B N 1
ATOM 9021 C CA . LEU B 1 536 ? 24.297 -8.938 6.832 1 93.88 536 LEU B CA 1
ATOM 9022 C C . LEU B 1 536 ? 24.125 -10.453 6.871 1 93.88 536 LEU B C 1
ATOM 9024 O O . LEU B 1 536 ? 23.828 -11.07 5.852 1 93.88 536 LEU B O 1
ATOM 9028 N N . GLU B 1 537 ? 24.281 -11.016 8.008 1 95.06 537 GLU B N 1
ATOM 9029 C CA . GLU B 1 537 ? 24.078 -12.453 8.172 1 95.06 537 GLU B CA 1
ATOM 9030 C C . GLU B 1 537 ? 22.641 -12.852 7.855 1 95.06 537 GLU B C 1
ATOM 9032 O O . GLU B 1 537 ? 22.406 -13.867 7.207 1 95.06 537 GLU B O 1
ATOM 9037 N N . HIS B 1 538 ? 21.797 -12.07 8.336 1 94.81 538 HIS B N 1
ATOM 9038 C CA . HIS B 1 538 ? 20.375 -12.305 8.078 1 94.81 538 HIS B CA 1
ATOM 9039 C C . HIS B 1 538 ? 20.062 -12.203 6.59 1 94.81 538 HIS B C 1
ATOM 9041 O O . HIS B 1 538 ? 19.328 -13.031 6.047 1 94.81 538 HIS B O 1
ATOM 9047 N N . HIS B 1 539 ? 20.625 -11.227 5.977 1 93.81 539 HIS B N 1
ATOM 9048 C CA . HIS B 1 539 ? 20.484 -11.023 4.539 1 93.81 539 HIS B CA 1
ATOM 9049 C C . HIS B 1 539 ? 20.984 -12.234 3.76 1 93.81 539 HIS B C 1
ATOM 9051 O O . HIS B 1 539 ? 20.281 -12.758 2.889 1 93.81 539 HIS B O 1
ATOM 9057 N N . GLN B 1 540 ? 22.094 -12.727 4.125 1 94.56 540 GLN B N 1
ATOM 9058 C CA . GLN B 1 540 ? 22.766 -13.805 3.396 1 94.56 540 GLN B CA 1
ATOM 9059 C C . GLN B 1 540 ? 22.078 -15.148 3.65 1 94.56 540 GLN B C 1
ATOM 9061 O O . GLN B 1 540 ? 22.188 -16.062 2.836 1 94.56 540 GLN B O 1
ATOM 9066 N N . ALA B 1 541 ? 21.406 -15.219 4.754 1 94.69 541 ALA B N 1
ATOM 9067 C CA . ALA B 1 541 ? 20.688 -16.453 5.062 1 94.69 541 ALA B CA 1
ATOM 9068 C C . ALA B 1 541 ? 19.578 -16.719 4.055 1 94.69 541 ALA B C 1
ATOM 9070 O O . ALA B 1 541 ? 19.281 -17.859 3.734 1 94.69 541 ALA B O 1
ATOM 9071 N N . PHE B 1 542 ? 19.016 -15.68 3.564 1 95.12 542 PHE B N 1
ATOM 9072 C CA . PHE B 1 542 ? 17.938 -15.82 2.59 1 95.12 542 PHE B CA 1
ATOM 9073 C C . PHE B 1 542 ? 18.5 -16 1.186 1 95.12 542 PHE B C 1
ATOM 9075 O O . PHE B 1 542 ? 18.031 -16.844 0.425 1 95.12 542 PHE B O 1
ATOM 9082 N N . HIS B 1 543 ? 19.406 -15.242 0.843 1 94.88 543 HIS B N 1
ATOM 9083 C CA . HIS B 1 543 ? 20.125 -15.258 -0.432 1 94.88 543 HIS B CA 1
ATOM 9084 C C . HIS B 1 543 ? 21.453 -14.508 -0.333 1 94.88 543 HIS B C 1
ATOM 9086 O O . HIS B 1 543 ? 21.484 -13.352 0.102 1 94.88 543 HIS B O 1
ATOM 9092 N N . PRO B 1 544 ? 22.469 -15.062 -0.723 1 94.12 544 PRO B N 1
ATOM 9093 C CA . PRO B 1 544 ? 23.781 -14.461 -0.499 1 94.12 544 PRO B CA 1
ATOM 9094 C C . PRO B 1 544 ? 23.969 -13.141 -1.25 1 94.12 544 PRO B C 1
ATOM 9096 O O . PRO B 1 544 ? 24.75 -12.289 -0.836 1 94.12 544 PRO B O 1
ATOM 9099 N N . ILE B 1 545 ? 23.219 -12.977 -2.316 1 94.75 545 ILE B N 1
ATOM 9100 C CA . ILE B 1 545 ? 23.406 -11.781 -3.139 1 94.75 545 ILE B CA 1
ATOM 9101 C C . ILE B 1 545 ? 22.266 -10.797 -2.873 1 94.75 545 ILE B C 1
ATOM 9103 O O . ILE B 1 545 ? 22.516 -9.648 -2.5 1 94.75 545 ILE B O 1
ATOM 9107 N N . TRP B 1 546 ? 21.031 -11.25 -2.941 1 96.12 546 TRP B N 1
ATOM 9108 C CA . TRP B 1 546 ? 19.906 -10.328 -3.041 1 96.12 546 TRP B CA 1
ATOM 9109 C C . TRP B 1 546 ? 19.109 -10.289 -1.736 1 96.12 546 TRP B C 1
ATOM 9111 O O . TRP B 1 546 ? 18.266 -9.414 -1.544 1 96.12 546 TRP B O 1
ATOM 9121 N N . GLY B 1 547 ? 19.328 -11.211 -0.797 1 96.12 547 GLY B N 1
ATOM 9122 C CA . GLY B 1 547 ? 18.625 -11.227 0.476 1 96.12 547 GLY B CA 1
ATOM 9123 C C . GLY B 1 547 ? 17.219 -11.766 0.369 1 96.12 547 GLY B C 1
ATOM 9124 O O . GLY B 1 547 ? 16.938 -12.656 -0.438 1 96.12 547 GLY B O 1
ATOM 9125 N N . GLN B 1 548 ? 16.328 -11.305 1.209 1 95.5 548 GLN B N 1
ATOM 9126 C CA . GLN B 1 548 ? 14.945 -11.766 1.266 1 95.5 548 GLN B CA 1
ATOM 9127 C C . GLN B 1 548 ? 14.188 -11.391 -0.005 1 95.5 548 GLN B C 1
ATOM 9129 O O . GLN B 1 548 ? 14.328 -10.273 -0.515 1 95.5 548 GLN B O 1
ATOM 9134 N N . LEU B 1 549 ? 13.406 -12.297 -0.421 1 95.94 549 LEU B N 1
ATOM 9135 C CA . LEU B 1 549 ? 12.602 -12.047 -1.614 1 95.94 549 LEU B CA 1
ATOM 9136 C C . LEU B 1 549 ? 11.594 -10.93 -1.369 1 95.94 549 LEU B C 1
ATOM 9138 O O . LEU B 1 549 ? 11.461 -10.016 -2.186 1 95.94 549 LEU B O 1
ATOM 9142 N N . LEU B 1 550 ? 10.922 -10.992 -0.249 1 96.5 550 LEU B N 1
ATOM 9143 C CA . LEU B 1 550 ? 9.75 -10.156 -0.054 1 96.5 550 LEU B CA 1
ATOM 9144 C C . LEU B 1 550 ? 10.062 -8.969 0.848 1 96.5 550 LEU B C 1
ATOM 9146 O O . LEU B 1 550 ? 9.172 -8.211 1.229 1 96.5 550 LEU B O 1
ATOM 9150 N N . LYS B 1 551 ? 11.367 -8.773 1.163 1 95.25 551 LYS B N 1
ATOM 9151 C CA . LYS B 1 551 ? 11.812 -7.637 1.971 1 95.25 551 LYS B CA 1
ATOM 9152 C C . LYS B 1 551 ? 13.062 -6.992 1.373 1 95.25 551 LYS B C 1
ATOM 9154 O O . LYS B 1 551 ? 13.836 -7.656 0.68 1 95.25 551 LYS B O 1
ATOM 9159 N N . THR B 1 552 ? 13.203 -5.777 1.577 1 93.56 552 THR B N 1
ATOM 9160 C CA . THR B 1 552 ? 14.422 -4.996 1.403 1 93.56 552 THR B CA 1
ATOM 9161 C C . THR B 1 552 ? 14.719 -4.172 2.654 1 93.56 552 THR B C 1
ATOM 9163 O O . THR B 1 552 ? 14.141 -3.1 2.85 1 93.56 552 THR B O 1
ATOM 9166 N N . GLY B 1 553 ? 15.633 -4.684 3.465 1 88.75 553 GLY B N 1
ATOM 9167 C CA . GLY B 1 553 ? 15.773 -4.125 4.801 1 88.75 553 GLY B CA 1
ATOM 9168 C C . GLY B 1 553 ? 14.586 -4.418 5.695 1 88.75 553 GLY B C 1
ATOM 9169 O O . GLY B 1 553 ? 14.172 -5.574 5.836 1 88.75 553 GLY B O 1
ATOM 9170 N N . TYR B 1 554 ? 14.055 -3.371 6.246 1 88.31 554 TYR B N 1
ATOM 9171 C CA . TYR B 1 554 ? 12.93 -3.533 7.152 1 88.31 554 TYR B CA 1
ATOM 9172 C C . TYR B 1 554 ? 11.609 -3.34 6.418 1 88.31 554 TYR B C 1
ATOM 9174 O O . TYR B 1 554 ? 10.539 -3.602 6.969 1 88.31 554 TYR B O 1
ATOM 9182 N N . GLN B 1 555 ? 11.703 -2.951 5.211 1 93.56 555 GLN B N 1
ATOM 9183 C CA . GLN B 1 555 ? 10.516 -2.666 4.414 1 93.56 555 GLN B CA 1
ATOM 9184 C C . GLN B 1 555 ? 10.234 -3.793 3.426 1 93.56 555 GLN B C 1
ATOM 9186 O O . GLN B 1 555 ? 11.141 -4.547 3.062 1 93.56 555 GLN B O 1
ATOM 9191 N N . ASN B 1 556 ? 8.969 -3.898 3.025 1 95.88 556 ASN B N 1
ATOM 9192 C CA . ASN B 1 556 ? 8.664 -4.832 1.948 1 95.88 556 ASN B CA 1
ATOM 9193 C C . ASN B 1 556 ? 9.398 -4.469 0.661 1 95.88 556 ASN B C 1
ATOM 9195 O O . ASN B 1 556 ? 9.57 -3.289 0.353 1 95.88 556 ASN B O 1
ATOM 9199 N N . SER B 1 557 ? 9.891 -5.512 -0.012 1 96.88 557 SER B N 1
ATOM 9200 C CA . SER B 1 557 ? 10.406 -5.266 -1.357 1 96.88 557 SER B CA 1
ATOM 9201 C C . SER B 1 557 ? 9.305 -4.75 -2.279 1 96.88 557 SER B C 1
ATOM 9203 O O . SER B 1 557 ? 8.117 -4.824 -1.946 1 96.88 557 SER B O 1
ATOM 9205 N N . ARG B 1 558 ? 9.672 -4.141 -3.367 1 94.69 558 ARG B N 1
ATOM 9206 C CA . ARG B 1 558 ? 8.68 -3.744 -4.367 1 94.69 558 ARG B CA 1
ATOM 9207 C C . ARG B 1 558 ? 7.773 -4.914 -4.727 1 94.69 558 ARG B C 1
ATOM 9209 O O . ARG B 1 558 ? 6.555 -4.75 -4.824 1 94.69 558 ARG B O 1
ATOM 9216 N N . TYR B 1 559 ? 8.406 -6.086 -4.945 1 95.81 559 TYR B N 1
ATOM 9217 C CA . TYR B 1 559 ? 7.656 -7.289 -5.273 1 95.81 559 TYR B CA 1
ATOM 9218 C C . TYR B 1 559 ? 6.691 -7.652 -4.148 1 95.81 559 TYR B C 1
ATOM 9220 O O . TYR B 1 559 ? 5.52 -7.938 -4.402 1 95.81 559 TYR B O 1
ATOM 9228 N N . GLY B 1 560 ? 7.152 -7.652 -2.934 1 96 560 GLY B N 1
ATOM 9229 C CA . GLY B 1 560 ? 6.293 -7.906 -1.787 1 96 560 GLY B CA 1
ATOM 9230 C C . GLY B 1 560 ? 5.137 -6.93 -1.683 1 96 560 GLY B C 1
ATOM 9231 O O . GLY B 1 560 ? 4.012 -7.324 -1.366 1 96 560 GLY B O 1
ATOM 9232 N N . HIS B 1 561 ? 5.441 -5.707 -1.916 1 94.5 561 HIS B N 1
ATOM 9233 C CA . HIS B 1 561 ? 4.414 -4.676 -1.87 1 94.5 561 HIS B CA 1
ATOM 9234 C C . HIS B 1 561 ? 3.348 -4.91 -2.936 1 94.5 561 HIS B C 1
ATOM 9236 O O . HIS B 1 561 ? 2.162 -4.668 -2.695 1 94.5 561 HIS B O 1
ATOM 9242 N N . GLN B 1 562 ? 3.73 -5.32 -4.07 1 93.19 562 GLN B N 1
ATOM 9243 C CA . GLN B 1 562 ? 2.785 -5.625 -5.137 1 93.19 562 GLN B CA 1
ATOM 9244 C C . GLN B 1 562 ? 1.882 -6.793 -4.758 1 93.19 562 GLN B C 1
ATOM 9246 O O . GLN B 1 562 ? 0.681 -6.77 -5.035 1 93.19 562 GLN B O 1
ATOM 9251 N N . ILE B 1 563 ? 2.479 -7.762 -4.199 1 95 563 ILE B N 1
ATOM 9252 C CA . ILE B 1 563 ? 1.693 -8.906 -3.748 1 95 563 ILE B CA 1
ATOM 9253 C C . ILE B 1 563 ? 0.646 -8.445 -2.736 1 95 563 ILE B C 1
ATOM 9255 O O . ILE B 1 563 ? -0.535 -8.781 -2.859 1 95 563 ILE B O 1
ATOM 9259 N N . ASP B 1 564 ? 1.063 -7.684 -1.823 1 93.12 564 ASP B N 1
ATOM 9260 C CA . ASP B 1 564 ? 0.19 -7.184 -0.766 1 93.12 564 ASP B CA 1
ATOM 9261 C C . ASP B 1 564 ? -0.964 -6.367 -1.346 1 93.12 564 ASP B C 1
ATOM 9263 O O . ASP B 1 564 ? -2.086 -6.422 -0.838 1 93.12 564 ASP B O 1
ATOM 9267 N N . ARG B 1 565 ? -0.738 -5.711 -2.344 1 89.06 565 ARG B N 1
ATOM 9268 C CA . ARG B 1 565 ? -1.709 -4.766 -2.889 1 89.06 565 ARG B CA 1
ATOM 9269 C C . ARG B 1 565 ? -2.652 -5.457 -3.867 1 89.06 565 ARG B C 1
ATOM 9271 O O . ARG B 1 565 ? -3.844 -5.145 -3.914 1 89.06 565 ARG B O 1
ATOM 9278 N N . PHE B 1 566 ? -2.121 -6.434 -4.613 1 90.31 566 PHE B N 1
ATOM 9279 C CA . PHE B 1 566 ? -2.91 -6.844 -5.77 1 90.31 566 PHE B CA 1
ATOM 9280 C C . PHE B 1 566 ? -3.35 -8.297 -5.637 1 90.31 566 PHE B C 1
ATOM 9282 O O . PHE B 1 566 ? -4.316 -8.719 -6.273 1 90.31 566 PHE B O 1
ATOM 9289 N N . ALA B 1 567 ? -2.621 -9.07 -4.93 1 95.12 567 ALA B N 1
ATOM 9290 C CA . ALA B 1 567 ? -3.033 -10.461 -4.75 1 95.12 567 ALA B CA 1
ATOM 9291 C C . ALA B 1 567 ? -4.004 -10.602 -3.578 1 95.12 567 ALA B C 1
ATOM 9293 O O . ALA B 1 567 ? -3.66 -10.281 -2.438 1 95.12 567 ALA B O 1
ATOM 9294 N N . CYS B 1 568 ? -5.211 -11.086 -3.848 1 96.06 568 CYS B N 1
ATOM 9295 C CA . CYS B 1 568 ? -6.117 -11.367 -2.738 1 96.06 568 CYS B CA 1
ATOM 9296 C C . CYS B 1 568 ? -5.57 -12.492 -1.865 1 96.06 568 CYS B C 1
ATOM 9298 O O . CYS B 1 568 ? -5.598 -12.398 -0.637 1 96.06 568 CYS B O 1
ATOM 9300 N N . LEU B 1 569 ? -5.094 -13.5 -2.545 1 97.62 569 LEU B N 1
ATOM 9301 C CA . LEU B 1 569 ? -4.453 -14.656 -1.926 1 97.62 569 LEU B CA 1
ATOM 9302 C C . LEU B 1 569 ? -3.082 -14.914 -2.547 1 97.62 569 LEU B C 1
ATOM 9304 O O . LEU B 1 569 ? -2.824 -14.508 -3.682 1 97.62 569 LEU B O 1
ATOM 9308 N N . TYR B 1 570 ? -2.184 -15.516 -1.823 1 97.75 570 TYR B N 1
ATOM 9309 C CA . TYR B 1 570 ? -0.943 -16.031 -2.395 1 97.75 570 TYR B CA 1
ATOM 9310 C C . TYR B 1 570 ? -0.461 -17.266 -1.636 1 97.75 570 TYR B C 1
ATOM 9312 O O . TYR B 1 570 ? -0.808 -17.453 -0.468 1 97.75 570 TYR B O 1
ATOM 9320 N N . THR B 1 571 ? 0.239 -18.094 -2.264 1 98.12 571 THR B N 1
ATOM 9321 C CA . THR B 1 571 ? 0.689 -19.375 -1.75 1 98.12 571 THR B CA 1
ATOM 9322 C C . THR B 1 571 ? 1.919 -19.875 -2.512 1 98.12 571 THR B C 1
ATOM 9324 O O . THR B 1 571 ? 2.305 -19.281 -3.521 1 98.12 571 THR B O 1
ATOM 9327 N N . SER B 1 572 ? 2.572 -20.844 -1.991 1 97.44 572 SER B N 1
ATOM 9328 C CA . SER B 1 572 ? 3.771 -21.375 -2.625 1 97.44 572 SER B CA 1
ATOM 9329 C C . SER B 1 572 ? 3.424 -22.188 -3.865 1 97.44 572 SER B C 1
ATOM 9331 O O . SER B 1 572 ? 4.07 -22.047 -4.906 1 97.44 572 SER B O 1
ATOM 9333 N N . HIS B 1 573 ? 2.393 -23.047 -3.723 1 97.81 573 HIS B N 1
ATOM 9334 C CA . HIS B 1 573 ? 1.983 -23.922 -4.816 1 97.81 573 HIS B CA 1
ATOM 9335 C C . HIS B 1 573 ? 0.465 -23.969 -4.957 1 97.81 573 HIS B C 1
ATOM 9337 O O . HIS B 1 573 ? -0.254 -23.953 -3.953 1 97.81 573 HIS B O 1
ATOM 9343 N N . VAL B 1 574 ? 0.042 -24.078 -6.199 1 98.06 574 VAL B N 1
ATOM 9344 C CA . VAL B 1 574 ? -1.385 -23.984 -6.496 1 98.06 574 VAL B CA 1
ATOM 9345 C C . VAL B 1 574 ? -2.121 -25.141 -5.824 1 98.06 574 VAL B C 1
ATOM 9347 O O . VAL B 1 574 ? -3.258 -24.984 -5.371 1 98.06 574 VAL B O 1
ATOM 9350 N N . ALA B 1 575 ? -1.487 -26.281 -5.703 1 97.56 575 ALA B N 1
ATOM 9351 C CA . ALA B 1 575 ? -2.145 -27.484 -5.18 1 97.56 575 ALA B CA 1
ATOM 9352 C C . ALA B 1 575 ? -2.438 -27.344 -3.689 1 97.56 575 ALA B C 1
ATOM 9354 O O . ALA B 1 575 ? -3.162 -28.156 -3.113 1 97.56 575 ALA B O 1
ATOM 9355 N N . ASN B 1 576 ? -1.912 -26.266 -3.041 1 97.38 576 ASN B N 1
ATOM 9356 C CA . ASN B 1 576 ? -2.252 -26.016 -1.647 1 97.38 576 ASN B CA 1
ATOM 9357 C C . ASN B 1 576 ? -3.75 -25.781 -1.471 1 97.38 576 ASN B C 1
ATOM 9359 O O . ASN B 1 576 ? -4.27 -25.875 -0.357 1 97.38 576 ASN B O 1
ATOM 9363 N N . LEU B 1 577 ? -4.438 -25.531 -2.531 1 97.88 577 LEU B N 1
ATOM 9364 C CA . LEU B 1 577 ? -5.895 -25.406 -2.518 1 97.88 577 LEU B CA 1
ATOM 9365 C C . LEU B 1 577 ? -6.539 -26.719 -2.055 1 97.88 577 LEU B C 1
ATOM 9367 O O . LEU B 1 577 ? -7.676 -26.703 -1.579 1 97.88 577 LEU B O 1
ATOM 9371 N N . ALA B 1 578 ? -5.809 -27.844 -2.184 1 95.94 578 ALA B N 1
ATOM 9372 C CA . ALA B 1 578 ? -6.336 -29.141 -1.801 1 95.94 578 ALA B CA 1
ATOM 9373 C C . ALA B 1 578 ? -6.457 -29.266 -0.285 1 95.94 578 ALA B C 1
ATOM 9375 O O . ALA B 1 578 ? -7.168 -30.141 0.22 1 95.94 578 ALA B O 1
ATOM 9376 N N . PHE B 1 579 ? -5.801 -28.422 0.424 1 94.81 579 PHE B N 1
ATOM 9377 C CA . PHE B 1 579 ? -5.73 -28.547 1.875 1 94.81 579 PHE B CA 1
ATOM 9378 C C . PHE B 1 579 ? -6.805 -27.703 2.547 1 94.81 579 PHE B C 1
ATOM 9380 O O . PHE B 1 579 ? -6.848 -27.609 3.775 1 94.81 579 PHE B O 1
ATOM 9387 N N . TYR B 1 580 ? -7.648 -27.094 1.772 1 95.06 580 TYR B N 1
ATOM 9388 C CA . TYR B 1 580 ? -8.727 -26.25 2.281 1 95.06 580 TYR B CA 1
ATOM 9389 C C . TYR B 1 580 ? -10.062 -26.625 1.646 1 95.06 580 TYR B C 1
ATOM 9391 O O . TYR B 1 580 ? -10.102 -27.109 0.509 1 95.06 580 TYR B O 1
ATOM 9399 N N . SER B 1 581 ? -11.094 -26.359 2.422 1 94.44 581 SER B N 1
ATOM 9400 C CA . SER B 1 581 ? -12.438 -26.547 1.871 1 94.44 581 SER B CA 1
ATOM 9401 C C . SER B 1 581 ? -12.672 -25.625 0.673 1 94.44 581 SER B C 1
ATOM 9403 O O . SER B 1 581 ? -12.273 -24.469 0.685 1 94.44 581 SER B O 1
ATOM 9405 N N . PRO B 1 582 ? -13.328 -26.172 -0.404 1 95.94 582 PRO B N 1
ATOM 9406 C CA . PRO B 1 582 ? -13.672 -25.312 -1.55 1 95.94 582 PRO B CA 1
ATOM 9407 C C . PRO B 1 582 ? -14.602 -24.172 -1.177 1 95.94 582 PRO B C 1
ATOM 9409 O O . PRO B 1 582 ? -14.781 -23.234 -1.963 1 95.94 582 PRO B O 1
ATOM 9412 N N . ASP B 1 583 ? -15.211 -24.234 0.018 1 95.94 583 ASP B N 1
ATOM 9413 C CA . ASP B 1 583 ? -16.125 -23.188 0.457 1 95.94 583 ASP B CA 1
ATOM 9414 C C . ASP B 1 583 ? -15.484 -22.297 1.511 1 95.94 583 ASP B C 1
ATOM 9416 O O . ASP B 1 583 ? -16.172 -21.5 2.156 1 95.94 583 ASP B O 1
ATOM 9420 N N . ARG B 1 584 ? -14.25 -22.422 1.624 1 95.44 584 ARG B N 1
ATOM 9421 C CA . ARG B 1 584 ? -13.539 -21.688 2.67 1 95.44 584 ARG B CA 1
ATOM 9422 C C . ARG B 1 584 ? -13.711 -20.188 2.51 1 95.44 584 ARG B C 1
ATOM 9424 O O . ARG B 1 584 ? -13.672 -19.672 1.394 1 95.44 584 ARG B O 1
ATOM 9431 N N . ALA B 1 585 ? -13.945 -19.547 3.641 1 95.56 585 ALA B N 1
ATOM 9432 C CA . ALA B 1 585 ? -13.852 -18.094 3.695 1 95.56 585 ALA B CA 1
ATOM 9433 C C . ALA B 1 585 ? -12.484 -17.641 4.211 1 95.56 585 ALA B C 1
ATOM 9435 O O . ALA B 1 585 ? -12.195 -17.781 5.402 1 95.56 585 ALA B O 1
ATOM 9436 N N . TYR B 1 586 ? -11.703 -17.125 3.311 1 95.38 586 TYR B N 1
ATOM 9437 C CA . TYR B 1 586 ? -10.398 -16.625 3.701 1 95.38 586 TYR B CA 1
ATOM 9438 C C . TYR B 1 586 ? -10.516 -15.242 4.344 1 95.38 586 TYR B C 1
ATOM 9440 O O . TYR B 1 586 ? -11.117 -14.328 3.771 1 95.38 586 TYR B O 1
ATOM 9448 N N . GLY B 1 587 ? -10 -15.133 5.504 1 91.88 587 GLY B N 1
ATOM 9449 C CA . GLY B 1 587 ? -10.016 -13.844 6.191 1 91.88 587 GLY B CA 1
ATOM 9450 C C . GLY B 1 587 ? -8.68 -13.125 6.137 1 91.88 587 GLY B C 1
ATOM 9451 O O . GLY B 1 587 ? -7.641 -13.711 6.445 1 91.88 587 GLY B O 1
ATOM 9452 N N . GLY B 1 588 ? -8.773 -11.953 5.75 1 88.06 588 GLY B N 1
ATOM 9453 C CA . GLY B 1 588 ? -7.566 -11.141 5.668 1 88.06 588 GLY B CA 1
ATOM 9454 C C . GLY B 1 588 ? -7.004 -10.766 7.023 1 88.06 588 GLY B C 1
ATOM 9455 O O . GLY B 1 588 ? -7.734 -10.734 8.016 1 88.06 588 GLY B O 1
ATOM 9456 N N . ARG B 1 589 ? -5.723 -10.469 6.969 1 85.25 589 ARG B N 1
ATOM 9457 C CA . ARG B 1 589 ? -5.078 -9.992 8.188 1 85.25 589 ARG B CA 1
ATOM 9458 C C . ARG B 1 589 ? -5.559 -8.594 8.547 1 85.25 589 ARG B C 1
ATOM 9460 O O . ARG B 1 589 ? -6.016 -7.844 7.684 1 85.25 589 ARG B O 1
ATOM 9467 N N . VAL B 1 590 ? -5.469 -8.359 9.844 1 87.44 590 VAL B N 1
ATOM 9468 C CA . VAL B 1 590 ? -5.711 -6.988 10.281 1 87.44 590 VAL B CA 1
ATOM 9469 C C . VAL B 1 590 ? -4.551 -6.094 9.852 1 87.44 590 VAL B C 1
ATOM 9471 O O . VAL B 1 590 ? -3.383 -6.469 10 1 87.44 590 VAL B O 1
ATOM 9474 N N . ASP B 1 591 ? -4.902 -4.992 9.281 1 89.88 591 ASP B N 1
ATOM 9475 C CA . ASP B 1 591 ? -3.865 -4.016 8.969 1 89.88 591 ASP B CA 1
ATOM 9476 C C . ASP B 1 591 ? -3.393 -3.295 10.227 1 89.88 591 ASP B C 1
ATOM 9478 O O . ASP B 1 591 ? -4.195 -2.979 11.109 1 89.88 591 ASP B O 1
ATOM 9482 N N . TYR B 1 592 ? -2.107 -3.051 10.281 1 89.56 592 TYR B N 1
ATOM 9483 C CA . TYR B 1 592 ? -1.583 -2.264 11.391 1 89.56 592 TYR B CA 1
ATOM 9484 C C . TYR B 1 592 ? -0.767 -1.081 10.883 1 89.56 592 TYR B C 1
ATOM 9486 O O . TYR B 1 592 ? 0.028 -1.222 9.945 1 89.56 592 TYR B O 1
ATOM 9494 N N . MET B 1 593 ? -1.013 0.011 11.492 1 93.44 593 MET B N 1
ATOM 9495 C CA . MET B 1 593 ? -0.249 1.222 11.195 1 93.44 593 MET B CA 1
ATOM 9496 C C . MET B 1 593 ? 0.842 1.44 12.242 1 93.44 593 MET B C 1
ATOM 9498 O O . MET B 1 593 ? 0.887 0.742 13.258 1 93.44 593 MET B O 1
ATOM 9502 N N . ALA B 1 594 ? 1.735 2.383 12.031 1 92.31 594 ALA B N 1
ATOM 9503 C CA . ALA B 1 594 ? 2.918 2.604 12.859 1 92.31 594 ALA B CA 1
ATOM 9504 C C . ALA B 1 594 ? 2.531 2.857 14.312 1 92.31 594 ALA B C 1
ATOM 9506 O O . ALA B 1 594 ? 3.182 2.352 15.227 1 92.31 594 ALA B O 1
ATOM 9507 N N . HIS B 1 595 ? 1.47 3.621 14.562 1 92.88 595 HIS B N 1
ATOM 9508 C CA . HIS B 1 595 ? 1.089 3.934 15.93 1 92.88 595 HIS B CA 1
ATOM 9509 C C . HIS B 1 595 ? 0.55 2.701 16.656 1 92.88 595 HIS B C 1
ATOM 9511 O O . HIS B 1 595 ? 0.682 2.58 17.875 1 92.88 595 HIS B O 1
ATOM 9517 N N . GLU B 1 596 ? -0.074 1.843 15.922 1 88.06 596 GLU B N 1
ATOM 9518 C CA . GLU B 1 596 ? -0.623 0.625 16.516 1 88.06 596 GLU B CA 1
ATOM 9519 C C . GLU B 1 596 ? 0.486 -0.358 16.875 1 88.06 596 GLU B C 1
ATOM 9521 O O . GLU B 1 596 ? 0.341 -1.143 17.812 1 88.06 596 GLU B O 1
ATOM 9526 N N . ASP B 1 597 ? 1.53 -0.332 16.109 1 81.12 597 ASP B N 1
ATOM 9527 C CA . ASP B 1 597 ? 2.719 -1.113 16.438 1 81.12 597 ASP B CA 1
ATOM 9528 C C . ASP B 1 597 ? 3.332 -0.651 17.75 1 81.12 597 ASP B C 1
ATOM 9530 O O . ASP B 1 597 ? 3.672 -1.473 18.609 1 81.12 597 ASP B O 1
ATOM 9534 N N . VAL B 1 598 ? 3.385 0.575 17.922 1 79.62 598 VAL B N 1
ATOM 9535 C CA . VAL B 1 598 ? 3.947 1.173 19.141 1 79.62 598 VAL B CA 1
ATOM 9536 C C . VAL B 1 598 ? 3.09 0.805 20.344 1 79.62 598 VAL B C 1
ATOM 9538 O O . VAL B 1 598 ? 3.611 0.587 21.438 1 79.62 598 VAL B O 1
ATOM 9541 N N . MET B 1 599 ? 1.818 0.71 20.078 1 82.62 599 MET B N 1
ATOM 9542 C CA . MET B 1 599 ? 0.886 0.375 21.156 1 82.62 599 MET B CA 1
ATOM 9543 C C . MET B 1 599 ? 0.943 -1.114 21.484 1 82.62 599 MET B C 1
ATOM 9545 O O . MET B 1 599 ? 0.382 -1.558 22.484 1 82.62 599 MET B O 1
ATOM 9549 N N . GLY B 1 600 ? 1.582 -1.917 20.641 1 74.81 600 GLY B N 1
ATOM 9550 C CA . GLY B 1 600 ? 1.688 -3.352 20.859 1 74.81 600 GLY B CA 1
ATOM 9551 C C . GLY B 1 600 ? 0.432 -4.105 20.469 1 74.81 600 GLY B C 1
ATOM 9552 O O . GLY B 1 600 ? 0.162 -5.188 21 1 74.81 600 GLY B O 1
ATOM 9553 N N . LEU B 1 601 ? -0.347 -3.529 19.672 1 71.38 601 LEU B N 1
ATOM 9554 C CA . LEU B 1 601 ? -1.609 -4.164 19.312 1 71.38 601 LEU B CA 1
ATOM 9555 C C . LEU B 1 601 ? -1.378 -5.324 18.344 1 71.38 601 LEU B C 1
ATOM 9557 O O . LEU B 1 601 ? -2.219 -6.219 18.234 1 71.38 601 LEU B O 1
ATOM 9561 N N . GLU B 1 602 ? -0.303 -5.375 17.562 1 64.44 602 GLU B N 1
ATOM 9562 C CA . GLU B 1 602 ? -0.009 -6.438 16.609 1 64.44 602 GLU B CA 1
ATOM 9563 C C . GLU B 1 602 ? 0.341 -7.742 17.328 1 64.44 602 GLU B C 1
ATOM 9565 O O . GLU B 1 602 ? 0.066 -8.828 16.812 1 64.44 602 GLU B O 1
ATOM 9570 N N . GLY B 1 603 ? 0.996 -7.727 18.422 1 58.38 603 GLY B N 1
ATOM 9571 C CA . GLY B 1 603 ? 1.498 -8.906 19.109 1 58.38 603 GLY B CA 1
ATOM 9572 C C . GLY B 1 603 ? 0.462 -9.555 20 1 58.38 603 GLY B C 1
ATOM 9573 O O . GLY B 1 603 ? 0.747 -10.562 20.656 1 58.38 603 GLY B O 1
ATOM 9574 N N . MET B 1 604 ? -0.757 -9.055 20.141 1 50.44 604 MET B N 1
ATOM 9575 C CA . MET B 1 604 ? -1.723 -9.656 21.062 1 50.44 604 MET B CA 1
ATOM 9576 C C . MET B 1 604 ? -2.219 -10.992 20.516 1 50.44 604 MET B C 1
ATOM 9578 O O . MET B 1 604 ? -3.105 -11.617 21.109 1 50.44 604 MET B O 1
ATOM 9582 N N . GLN B 1 605 ? -1.734 -11.438 19.5 1 45.19 605 GLN B N 1
ATOM 9583 C CA . GLN B 1 605 ? -2.287 -12.641 18.906 1 45.19 605 GLN B CA 1
ATOM 9584 C C . GLN B 1 605 ? -1.861 -13.891 19.672 1 45.19 605 GLN B C 1
ATOM 9586 O O . GLN B 1 605 ? -2.59 -14.883 19.703 1 45.19 605 GLN B O 1
ATOM 9591 N N . ASN B 1 606 ? -0.45 -14.094 19.938 1 38.06 606 ASN B N 1
ATOM 9592 C CA . ASN B 1 606 ? -0.065 -15.414 20.422 1 38.06 606 ASN B CA 1
ATOM 9593 C C . ASN B 1 606 ? -0.227 -15.523 21.938 1 38.06 606 ASN B C 1
ATOM 9595 O O . ASN B 1 606 ? 0.171 -14.625 22.688 1 38.06 606 ASN B O 1
#

=== Feature glossary ===
The record interleaves many kinds of information about one protein. Here is each kind framed as the question it answers.

Q: What are the backbone torsion angles?
A: φ (phi) and ψ (psi) are the two rotatable backbone dihedrals per residue: φ is the C(i-1)–N–Cα–C torsion, ψ is the N–Cα–C–N(i+1) torsion, both in degrees on (−180°, 180°]. α-helical residues cluster near (−60°, −45°); β-strand residues near (−120°, +130°). A Ramachandran plot is simply a scatter of (φ, ψ) for every residue.

Q: What is the amino-acid chain?
A: This is the polypeptide sequence — one letter per residue, N-terminus first. Length ranges from a few dozen residues for small domains to over a thousand for large multi-domain proteins.

Q: How mobile is each atom in the crystal?
A: For experimental (PDB) structures, the B-factor (temperature factor) quantifies the positional spread of each atom in the crystal — a combination of thermal vibration and static disorder — in units of Å². High B-factors mark flexible loops or poorly resolved regions; low B-factors mark the rigid, well-ordered core.

Q: Are the domains correctly placed relative to each other?
A: Predicted Aligned Error (PAE) is an AlphaFold confidence matrix: entry (i, j) is the expected error in the position of residue j, in ångströms, when the prediction is superimposed on the true structure at residue i. Low PAE within a block of residues means that block is internally rigid and well-predicted; high PAE between two blocks means their relative placement is uncertain even if each block individually is confident.

Q: How confident is the AlphaFold model at each residue?
A: pLDDT is the predicted lDDT-Cα score: AlphaFold's confidence that the local environment of each residue (all inter-atomic distances within 15 Å) is correctly placed. It is a per-residue number between 0 and 100, with higher meaning more reliable.

Q: What family and function is it annotated with?
A: Functional annotations link the protein to curated databases. InterPro entries identify conserved domains and families by matching the sequence against member-database signatures (Pfam, PROSITE, CDD, …). Gene Ontology (GO) terms describe molecular function, biological process, and cellular component in a controlled vocabulary. CATH places the structure in a hierarchical fold classification (Class/Architecture/Topology/Homologous-superfamily). The organism is the source species.

Q: How big and how compact is the whole molecule?
A: Three whole-structure scalars: the radius of gyration (RMS distance of Cα from centroid, in Å), the count of Cα–Cα contacts (pairs closer than 8 Å and separated by more than four residues in sequence — i.e. tertiary, not local, contacts), and the bounding-box dimensions. Together they distinguish compact globular folds from extended fibres or disordered chains.

Q: What known structures does this most resemble?
A: The Foldseek neighbor list gives the closest experimentally determined structures in the PDB, ranked by structural alignment. TM-score near 1 means near-identical fold; near 0.3 means only rough topology match. This is how one finds what a novel AlphaFold prediction most resembles in the solved-structure universe.

Q: Which residues are buried vs exposed?
A: SASA measures how much of the protein is reachable by solvent. It is computed by rolling a water-sized probe over the atomic surface and summing the exposed area (Å²). Per-residue SASA distinguishes core (buried, low SASA) from surface (exposed, high SASA) residues; total SASA is a whole-molecule size measure.

Q: Which residues are in helices, strands, or loops?
A: Eight-state secondary structure (DSSP): H is the canonical α-helix, G the tighter 3₁₀-helix, I the wider π-helix; E/B are β-structure, T and S are turns and bends, and '-' is everything else. DSSP derives these from the pattern of main-chain N–H···O=C hydrogen bonds, not from the sequence.

Q: Where is each backbone atom in 3D?
A: Structure coordinates are given as an mmCIF _atom_site loop: one row per atom with element, residue name, chain id, sequence number, and x/y/z position in Å. Only the four main-chain atoms per residue are included here; side chains are omitted to keep the record compact.

Q: What if only a Cα trace is available?
A: Three-state secondary structure (P-SEA) collapses the eight DSSP classes into helix (a), strand (b), and coil (c). P-SEA assigns these from Cα geometry alone — distances and angles — without requiring backbone oxygens, so it works on any Cα trace.

Q: What do the rendered images show?
A: The six renders are orthographic views along the three Cartesian axes in both directions. Representation (cartoon, sticks, or surface) and color scheme (sequence-rainbow or by-chain) vary across proteins so the training set covers all the common visualization conventions.

Q: What does the local fold look like, residue by residue?
A: Foldseek's 3Di representation compresses backbone geometry into a per-residue letter drawn from a learned twenty-state alphabet. It captures the tertiary interacti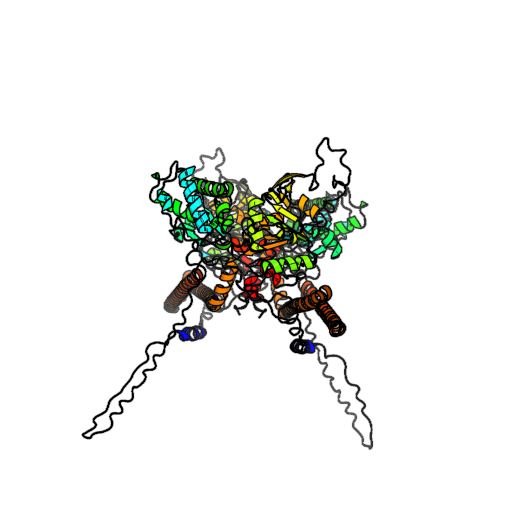on pattern around each residue — which residues are packed against it in space, regardless of where they are in sequence.

Q: What do the diagnostic plots show?
A: The contact map is a binary N×N matrix image: pixel (i, j) is dark where Cα_i and Cα_j are within 8 Å and |i−j|>4. Because the |i−j|>4 filter removes local helical contacts, off-diagonal stripes parallel to the main diagonal indicate parallel β-sheets; stripes perpendicular to it indicate antiparallel β-sheets. The Ramachandran plot scatters every residue's (φ, ψ) pair against the sterically allowed regions. The PAE heatmap renders the predicted-aligned-error matrix.